Protein AF-0000000070174891 (afdb_homodimer)

Sequence (802 aa):
MREEPRQVTVWRTSGLIGGFAANRKRRLVALDVTLFFASFRAPPQPVEPSEASGEGGGVLLEVAERRRASSMAAALILRASVSLMHRHGKVCADWLARVSYRAMASKTPVGFIGLGNMGNPMAKNLVKHGYPIIACDIFPEACKEFQELGTQVTDSPADVADKADRIITMLPSNPNAIEVYIGTNGILKKVKKGSLLIDSSTIDPEVSKELAKEAE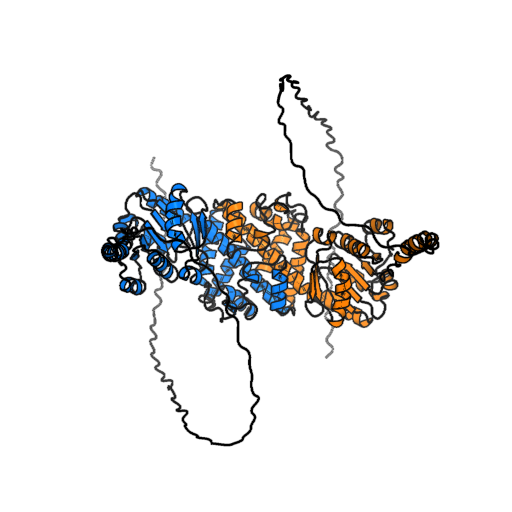KMGAVFMDAPVSGGVGAARAGNLTFMVGGVEQEFDAAKELLTCMGSNVVYCGEVGTGQAAKICNNMLLGISMIGTAETMNLGIRLGLDPKLLAKVLNMSSGRCWSSDTYNPVPGVMEGVPSNNNYQGGFGTTLMAKDLGLAQISATNTKSPVPLGSLAHQIYRIMCAKGYAQKDFSSVLQFLREEMREEPRQVTVWRTSGLIGGFAANRKRRLVALDVTLFFASFRAPPQPVEPSEASGEGGGVLLEVAERRRASSMAAALILRASVSLMHRHGKVCADWLARVSYRAMASKTPVGFIGLGNMGNPMAKNLVKHGYPIIACDIFPEACKEFQELGTQVTDSPADVADKADRIITMLPSNPNAIEVYIGTNGILKKVKKGSLLIDSSTIDPEVSKELAKEAEKMGAVFMDAPVSGGVGAARAGNLTFMVGGVEQEFDAAKELLTCMGSNVVYCGEVGTGQAAKICNNMLLGISMIGTAETMNLGIRLGLDPKLLAKVLNMSSGRCWSSDTYNPVPGVMEGVPSNNNYQGGFGTTLMAKDLGLAQISATNTKSPVPLGSLAHQIYRIMCAKGYAQKDFSSVLQFLREE

Foldseek 3Di:
DPPDDPPPPPPPPPPCPPPPDDPCPDDDPPDDPDPDDDDPDDDDDDDDDDYDDDDDDDDDDDDDDDDDDDDDDDDDDDDDDDPPPPPPPPVVVVVVVVCVVPVPVQPAAEEEEDQPLQRVLLVVLLVVVRHQYEYEYPDVVSCVVVVVVVHHYDHALCVSQQRHQHYEYEDAELVGVCCQDPNPRHNLVRHAAAGEYEYQYQYALVSQVVSQVSQVVRNYGYKYWHWDDPSVLQNVLAIATEIADDPVCQVVVCVSSSSRHVHYDYQYHRSRRSVVVLVVLLVVLLLLLVLLVVLVVCVVVPDDSLVVLVVCCVDPSRDCCSPPAPLDAPNDPPHCNVVVQADDAFLQSSLNSLVSVVVVCVVVVNDDVSSVVSSVLSVVCCVVPRGRGHSSCSSVVVVVD/DCPPDPPPPPPPPPPPPDDPDPPCPDDDDPDPPPPPPPPPPDDDDDDDDDDPDDDDDDDDDDDDDDDDDDDDDDDDDDDDDDPPDPPPPPVVVVVVVVVVVPVPVQPAAEEEEDQPLQRVLLVVLLVVVRHQYEYEYPDVVSCVVVVVVVHHYDHALCVSQQRHQHYEYEDAELVVVCCQDPNPRHNLVRHAAAGEYEYQYQYALVSQVVSQVSQVVRNYGYKYWHWDDPSVLQNVLAIATEIADDPVCQVVVCVSSSSRHVHYDYQYHRSRRNVVVLVVLLVVLLLLLVLLVVLVVCVVVPDDSLVVLVVCCVDPNRDCCSPPAPLDAPNDPPHCNVVVQADDAFLQSSLNSLVSVVVVCVVVVNDDVSSVVSSVLSVVCCVVPRGRGHSSCSSVVVVVD

Radius of gyration: 40.42 Å; Cα contacts (8 Å, |Δi|>4): 1380; chains: 2; bounding box: 118×117×138 Å

Secondary structure (DSSP, 8-state):
-------------------------------------------------------------------------------SGGGGGGTTHHHHHHHHHHHSS--------EEEE--STTHHHHHHHHHHTT--EEEE-SSHHHHHHHHHTT-EE-SSHHHHHHH-SEEEE--SSHHHHHHHHHSTT-GGGTPPTT-EEEE-S---HHHHHHHHHHHHHTT-EEEE--EESHHHHHHHT-EEEEEES-GGGHHHHHHHHTTTEEEEEEEESTTHHHHHHHHHHHHHHHHHHHHHHHHHHHHHTT--HHHHHHHHHTSTT-BHHHHTS-SSTTTSTTSGGGTTT-SSSBHHHHHHHHHHHHHHHHHTT---HHHHHHHHHHHHHIIIIITTSBGGGHHHHHHH-/-------------------------------------------------------------------------------SGGGGGGGGHHHHHHHHHHHSS-----PPPEEEE--STTHHHHHHHHHHTT--EEEE-SSHHHHHHHHHTT-EE-SSHHHHHHH-SEEEE--SSHHHHHHHHHSTT-GGGTPPTT-EEEE-S---HHHHHHHHHHHHHTT-EEEE--EESHHHHHHHT-EEEEEES-GGGHHHHHHHHTTTEEEEEEEESTTHHHHHHHHHHHHHHHHHHHHHHHHHHHHHTT--HHHHHHHHHTSTT-BHHHHTS-SSTTTSTTSGGGTTT-SSSBHHHHHHHHHHHHHHHHHTT---HHHHHHHHHHHHHIIIIITTSBGGGHHHHHHH-

Structure (mmCIF, N/CA/C/O backbone):
data_AF-0000000070174891-model_v1
#
loop_
_entity.id
_entity.type
_entity.pdbx_description
1 polymer '3-hydroxyisobutyrate dehydrogenase'
#
loop_
_atom_site.group_PDB
_atom_site.id
_atom_site.type_symbol
_atom_site.label_atom_id
_atom_site.label_alt_id
_atom_site.label_comp_id
_atom_site.label_asym_id
_atom_site.label_entity_id
_atom_site.label_seq_id
_atom_site.pdbx_PDB_ins_code
_atom_site.Cartn_x
_atom_site.Cartn_y
_atom_site.Cartn_z
_atom_site.occupancy
_atom_site.B_iso_or_equiv
_atom_site.auth_seq_id
_atom_site.auth_comp_id
_atom_site.auth_asym_id
_atom_site.auth_atom_id
_atom_site.pdbx_PDB_model_num
ATOM 1 N N . MET A 1 1 ? -41.719 -23.734 -53.75 1 19.52 1 MET A N 1
ATOM 2 C CA . MET A 1 1 ? -40.781 -23.312 -54.781 1 19.52 1 MET A CA 1
ATOM 3 C C . MET A 1 1 ? -39.5 -22.75 -54.156 1 19.52 1 MET A C 1
ATOM 5 O O . MET A 1 1 ? -39.469 -22.359 -53 1 19.52 1 MET A O 1
ATOM 9 N N . ARG A 1 2 ? -38.5 -22.406 -55.156 1 18.52 2 ARG A N 1
ATOM 10 C CA . ARG A 1 2 ? -37.094 -22.578 -55.438 1 18.52 2 ARG A CA 1
ATOM 11 C C . ARG A 1 2 ? -36.281 -21.438 -54.812 1 18.52 2 ARG A C 1
ATOM 13 O O . ARG A 1 2 ? -36.062 -20.406 -55.469 1 18.52 2 ARG A O 1
ATOM 20 N N . GLU A 1 3 ? -36.75 -20.828 -53.75 1 22.19 3 GLU A N 1
ATOM 21 C CA . GLU A 1 3 ? -36.219 -19.484 -53.531 1 22.19 3 GLU A CA 1
ATOM 22 C C . GLU A 1 3 ? -34.688 -19.5 -53.469 1 22.19 3 GLU A C 1
ATOM 24 O O . GLU A 1 3 ? -34.094 -20.281 -52.719 1 22.19 3 GLU A O 1
ATOM 29 N N . GLU A 1 4 ? -34.125 -19.188 -54.594 1 22.73 4 GLU A N 1
ATOM 30 C CA . GLU A 1 4 ? -32.719 -19.266 -55 1 22.73 4 GLU A CA 1
ATOM 31 C C . GLU A 1 4 ? -31.812 -18.531 -54 1 22.73 4 GLU A C 1
ATOM 33 O O . GLU A 1 4 ? -32.188 -17.484 -53.469 1 22.73 4 GLU A O 1
ATOM 38 N N . PRO A 1 5 ? -30.875 -19.234 -53.375 1 22.55 5 PRO A N 1
ATOM 39 C CA . PRO A 1 5 ? -29.906 -19 -52.281 1 22.55 5 PRO A CA 1
ATOM 40 C C . PRO A 1 5 ? -28.906 -17.891 -52.625 1 22.55 5 PRO A C 1
ATOM 42 O O . PRO A 1 5 ? -28.25 -17.938 -53.656 1 22.55 5 PRO A O 1
ATOM 45 N N . ARG A 1 6 ? -29.469 -16.594 -52.438 1 23.5 6 ARG A N 1
ATOM 46 C CA . ARG A 1 6 ? -28.719 -15.414 -52.844 1 23.5 6 ARG A CA 1
ATOM 47 C C . ARG A 1 6 ? -27.234 -15.578 -52.531 1 23.5 6 ARG A C 1
ATOM 49 O O . ARG A 1 6 ? -26.875 -15.977 -51.438 1 23.5 6 ARG A O 1
ATOM 56 N N . GLN A 1 7 ? -26.422 -15.812 -53.562 1 19.44 7 GLN A N 1
ATOM 57 C CA . GLN A 1 7 ? -25.016 -16.125 -53.812 1 19.44 7 GLN A CA 1
ATOM 58 C C . GLN A 1 7 ? -24.094 -15.086 -53.188 1 19.44 7 GLN A C 1
ATOM 60 O O . GLN A 1 7 ? -24.188 -13.898 -53.531 1 19.44 7 GLN A O 1
ATOM 65 N N . VAL A 1 8 ? -23.891 -15.117 -51.812 1 22.66 8 VAL A N 1
ATOM 66 C CA . VAL A 1 8 ? -23.078 -14.258 -50.969 1 22.66 8 VAL A CA 1
ATOM 67 C C . VAL A 1 8 ? -21.672 -14.125 -51.562 1 22.66 8 VAL A C 1
ATOM 69 O O . VAL A 1 8 ? -20.969 -15.117 -51.719 1 22.66 8 VAL A O 1
ATOM 72 N N . THR A 1 9 ? -21.609 -13.289 -52.656 1 20.02 9 THR A N 1
ATOM 73 C CA . THR A 1 9 ? -20.406 -13.078 -53.438 1 20.02 9 THR A CA 1
ATOM 74 C C . THR A 1 9 ? -19.219 -12.703 -52.531 1 20.02 9 THR A C 1
ATOM 76 O O . THR A 1 9 ? -19.312 -11.75 -51.75 1 20.02 9 THR A O 1
ATOM 79 N N . VAL A 1 10 ? -18.375 -13.695 -52.156 1 21.5 10 VAL A N 1
ATOM 80 C CA . VAL A 1 10 ? -17.156 -13.867 -51.375 1 21.5 10 VAL A CA 1
ATOM 81 C C . VAL A 1 10 ? -16.062 -12.953 -51.906 1 21.5 10 VAL A C 1
ATOM 83 O O . VAL A 1 10 ? -15.586 -13.141 -53.031 1 21.5 10 VAL A O 1
ATOM 86 N N . TRP A 1 11 ? -16.391 -11.562 -51.938 1 19.64 11 TRP A N 1
ATOM 87 C CA . TRP A 1 11 ? -15.414 -10.719 -52.594 1 19.64 11 TRP A CA 1
ATOM 88 C C . TRP A 1 11 ? -14.016 -10.969 -52.031 1 19.64 11 TRP A C 1
ATOM 90 O O . TRP A 1 11 ? -13.805 -10.914 -50.812 1 19.64 11 TRP A O 1
ATOM 100 N N . ARG A 1 12 ? -13.172 -11.781 -52.719 1 20.33 12 ARG A N 1
ATOM 101 C CA . ARG A 1 12 ? -11.82 -12.312 -52.594 1 20.33 12 ARG A CA 1
ATOM 102 C C . ARG A 1 12 ? -10.789 -11.195 -52.594 1 20.33 12 ARG A C 1
ATOM 104 O O . ARG A 1 12 ? -10.344 -10.742 -53.625 1 20.33 12 ARG A O 1
ATOM 111 N N . THR A 1 13 ? -11.141 -9.969 -52.031 1 19.38 13 THR A N 1
ATOM 112 C CA . THR A 1 13 ? -10.172 -8.953 -52.438 1 19.38 13 THR A CA 1
ATOM 113 C C . THR A 1 13 ? -8.75 -9.398 -52.062 1 19.38 13 THR A C 1
ATOM 115 O O . THR A 1 13 ? -8.531 -9.984 -51 1 19.38 13 THR A O 1
ATOM 118 N N . SER A 1 14 ? -7.879 -9.617 -53.062 1 19.92 14 SER A N 1
ATOM 119 C CA . SER A 1 14 ? -6.523 -10.023 -53.406 1 19.92 14 SER A CA 1
ATOM 120 C C . SER A 1 14 ? -5.488 -9.125 -52.719 1 19.92 14 SER A C 1
ATOM 122 O O . SER A 1 14 ? -5.234 -8.016 -53.188 1 19.92 14 SER A O 1
ATOM 124 N N . GLY A 1 15 ? -5.75 -8.672 -51.469 1 20.41 15 GLY A N 1
ATOM 125 C CA . GLY A 1 15 ? -4.812 -7.684 -50.969 1 20.41 15 GLY A CA 1
ATOM 126 C C . GLY A 1 15 ? -3.363 -8.094 -51.125 1 20.41 15 GLY A C 1
ATOM 127 O O . GLY A 1 15 ? -3.006 -9.25 -50.875 1 20.41 15 GLY A O 1
ATOM 128 N N . LEU A 1 16 ? -2.648 -7.465 -52.094 1 19.56 16 LEU A N 1
ATOM 129 C CA . LEU A 1 16 ? -1.3 -7.535 -52.656 1 19.56 16 LEU A CA 1
ATOM 130 C C . LEU A 1 16 ? -0.253 -7.445 -51.531 1 19.56 16 LEU A C 1
ATOM 132 O O . LEU A 1 16 ? -0.25 -6.492 -50.75 1 19.56 16 LEU A O 1
ATOM 136 N N . ILE A 1 17 ? 0.204 -8.602 -50.969 1 20.69 17 ILE A N 1
ATOM 137 C CA . ILE A 1 17 ? 1.231 -8.969 -50 1 20.69 17 ILE A CA 1
ATOM 138 C C . ILE A 1 17 ? 2.58 -8.398 -50.438 1 20.69 17 ILE A C 1
ATOM 140 O O . ILE A 1 17 ? 3.182 -8.891 -51.406 1 20.69 17 ILE A O 1
ATOM 144 N N . GLY A 1 18 ? 2.586 -7.008 -50.781 1 18.98 18 GLY A N 1
ATOM 145 C CA . GLY A 1 18 ? 3.881 -6.605 -51.312 1 18.98 18 GLY A CA 1
ATOM 146 C C . GLY A 1 18 ? 5.043 -7.051 -50.438 1 18.98 18 GLY A C 1
ATOM 147 O O . GLY A 1 18 ? 4.957 -7.008 -49.188 1 18.98 18 GLY A O 1
ATOM 148 N N . GLY A 1 19 ? 5.879 -7.969 -50.875 1 18.75 19 GLY A N 1
ATOM 149 C CA . GLY A 1 19 ? 7.047 -8.766 -50.531 1 18.75 19 GLY A CA 1
ATOM 150 C C . GLY A 1 19 ? 8.273 -7.934 -50.219 1 18.75 19 GLY A C 1
ATOM 151 O O . GLY A 1 19 ? 9.398 -8.344 -50.531 1 18.75 19 GLY A O 1
ATOM 152 N N . PHE A 1 20 ? 8.109 -6.637 -49.75 1 19.92 20 PHE A N 1
ATOM 153 C CA . PHE A 1 20 ? 9.367 -5.918 -49.938 1 19.92 20 PHE A CA 1
ATOM 154 C C . PHE A 1 20 ? 10.508 -6.652 -49.219 1 19.92 20 PHE A C 1
ATOM 156 O O . PHE A 1 20 ? 10.305 -7.27 -48.188 1 19.92 20 PHE A O 1
ATOM 163 N N . ALA A 1 21 ? 11.664 -6.812 -49.969 1 18.39 21 ALA A N 1
ATOM 164 C CA . ALA A 1 21 ? 12.984 -7.414 -50.094 1 18.39 21 ALA A CA 1
ATOM 165 C C . ALA A 1 21 ? 13.891 -7.035 -48.938 1 18.39 21 ALA A C 1
ATOM 167 O O . ALA A 1 21 ? 13.836 -5.906 -48.438 1 18.39 21 ALA A O 1
ATOM 168 N N . ALA A 1 22 ? 14.516 -8.055 -48.25 1 19 22 ALA A N 1
ATOM 169 C CA . ALA A 1 22 ? 15.359 -8.469 -47.156 1 19 22 ALA A CA 1
ATOM 170 C C . ALA A 1 22 ? 16.75 -7.828 -47.25 1 19 22 ALA A C 1
ATOM 172 O O . ALA A 1 22 ? 17.75 -8.531 -47.344 1 19 22 ALA A O 1
ATOM 173 N N . ASN A 1 23 ? 16.938 -6.574 -47.812 1 17.11 23 ASN A N 1
ATOM 174 C CA . ASN A 1 23 ? 18.359 -6.367 -48.094 1 17.11 23 ASN A CA 1
ATOM 175 C C . ASN A 1 23 ? 19.203 -6.551 -46.844 1 17.11 23 ASN A C 1
ATOM 177 O O . ASN A 1 23 ? 18.891 -6.008 -45.781 1 17.11 23 ASN A O 1
ATOM 181 N N . ARG A 1 24 ? 20.156 -7.559 -46.75 1 16.92 24 ARG A N 1
ATOM 182 C CA . ARG A 1 24 ? 21.141 -8.258 -45.938 1 16.92 24 ARG A CA 1
ATOM 183 C C . ARG A 1 24 ? 22.297 -7.344 -45.594 1 16.92 24 ARG A C 1
ATOM 185 O O . ARG A 1 24 ? 23.375 -7.43 -46.188 1 16.92 24 ARG A O 1
ATOM 192 N N . LYS A 1 25 ? 22.281 -5.992 -45.5 1 17.92 25 LYS A N 1
ATOM 193 C CA . LYS A 1 25 ? 23.641 -5.469 -45.469 1 17.92 25 LYS A CA 1
ATOM 194 C C . LYS A 1 25 ? 24.422 -6.047 -44.281 1 17.92 25 LYS A C 1
ATOM 196 O O . LYS A 1 25 ? 24.031 -5.879 -43.125 1 17.92 25 LYS A O 1
ATOM 201 N N . ARG A 1 26 ? 25.406 -7.062 -44.438 1 16.52 26 ARG A N 1
ATOM 202 C CA . ARG A 1 26 ? 26.344 -7.906 -43.688 1 16.52 26 ARG A CA 1
ATOM 203 C C . ARG A 1 26 ? 27.359 -7.062 -42.938 1 16.52 26 ARG A C 1
ATOM 205 O O . ARG A 1 26 ? 28.016 -7.551 -42 1 16.52 26 ARG A O 1
ATOM 212 N N . ARG A 1 27 ? 27.719 -5.781 -43.188 1 17.2 27 ARG A N 1
ATOM 213 C CA . ARG A 1 27 ? 29.172 -5.621 -43.156 1 17.2 27 ARG A CA 1
ATOM 214 C C . ARG A 1 27 ? 29.688 -5.816 -41.719 1 17.2 27 ARG A C 1
ATOM 216 O O . ARG A 1 27 ? 29.031 -5.441 -40.75 1 17.2 27 ARG A O 1
ATOM 223 N N . LEU A 1 28 ? 30.906 -6.551 -41.531 1 17.8 28 LEU A N 1
ATOM 224 C CA . LEU A 1 28 ? 31.828 -7.25 -40.625 1 17.8 28 LEU A CA 1
ATOM 225 C C . LEU A 1 28 ? 32.594 -6.262 -39.781 1 17.8 28 LEU A C 1
ATOM 227 O O . LEU A 1 28 ? 33.281 -6.66 -38.812 1 17.8 28 LEU A O 1
ATOM 231 N N . VAL A 1 29 ? 32.406 -4.965 -39.625 1 17.06 29 VAL A N 1
ATOM 232 C CA . VAL A 1 29 ? 33.656 -4.281 -39.344 1 17.06 29 VAL A CA 1
ATOM 233 C C . VAL A 1 29 ? 34.219 -4.766 -38 1 17.06 29 VAL A C 1
ATOM 235 O O . VAL A 1 29 ? 33.469 -4.891 -37.031 1 17.06 29 VAL A O 1
ATOM 238 N N . ALA A 1 30 ? 35.531 -5.281 -37.938 1 18.05 30 ALA A N 1
ATOM 239 C CA . ALA A 1 30 ? 36.531 -5.969 -37.125 1 18.05 30 ALA A CA 1
ATOM 240 C C . ALA A 1 30 ? 36.969 -5.098 -35.969 1 18.05 30 ALA A C 1
ATOM 242 O O . ALA A 1 30 ? 37.438 -5.613 -34.938 1 18.05 30 ALA A O 1
ATOM 243 N N . LEU A 1 31 ? 36.656 -3.805 -35.781 1 17.5 31 LEU A N 1
ATOM 244 C CA . LEU A 1 31 ? 37.812 -3.072 -35.312 1 17.5 31 LEU A CA 1
ATOM 245 C C . LEU A 1 31 ? 38.281 -3.604 -33.969 1 17.5 31 LEU A C 1
ATOM 247 O O . LEU A 1 31 ? 37.469 -3.965 -33.094 1 17.5 31 LEU A O 1
ATOM 251 N N . ASP A 1 32 ? 39.688 -3.732 -33.719 1 17.67 32 ASP A N 1
ATOM 252 C CA . ASP A 1 32 ? 40.812 -4.289 -33 1 17.67 32 ASP A CA 1
ATOM 253 C C . ASP A 1 32 ? 40.938 -3.646 -31.609 1 17.67 32 ASP A C 1
ATOM 255 O O . ASP A 1 32 ? 41.812 -3.998 -30.828 1 17.67 32 ASP A O 1
ATOM 259 N N . VAL A 1 33 ? 39.938 -3.074 -30.969 1 17.53 33 VAL A N 1
ATOM 260 C CA . VAL A 1 33 ? 40.5 -2.174 -29.953 1 17.53 33 VAL A CA 1
ATOM 261 C C . VAL A 1 33 ? 41.344 -2.963 -28.969 1 17.53 33 VAL A C 1
ATOM 263 O O . VAL A 1 33 ? 40.906 -3.98 -28.422 1 17.53 33 VAL A O 1
ATOM 266 N N . THR A 1 34 ? 42.75 -2.641 -28.969 1 17.31 34 THR A N 1
ATOM 267 C CA . THR A 1 34 ? 44 -3.012 -28.344 1 17.31 34 THR A CA 1
ATOM 268 C C . THR A 1 34 ? 43.875 -3.002 -26.812 1 17.31 34 THR A C 1
ATOM 270 O O . THR A 1 34 ? 43.312 -2.074 -26.234 1 17.31 34 THR A O 1
ATOM 273 N N . LEU A 1 35 ? 44.156 -4.164 -26.125 1 18.22 35 LEU A N 1
ATOM 274 C CA . LEU A 1 35 ? 44.219 -4.75 -24.797 1 18.22 35 LEU A CA 1
ATOM 275 C C . LEU A 1 35 ? 45.281 -4.078 -23.953 1 18.22 35 LEU A C 1
ATOM 277 O O . LEU A 1 35 ? 45.5 -4.438 -22.781 1 18.22 35 LEU A O 1
ATOM 281 N N . PHE A 1 36 ? 45.625 -2.674 -24.047 1 16.73 36 PHE A N 1
ATOM 282 C CA . PHE A 1 36 ? 46.969 -2.41 -23.516 1 16.73 36 PHE A CA 1
ATOM 283 C C . PHE A 1 36 ? 47.062 -2.941 -22.094 1 16.73 36 PHE A C 1
ATOM 285 O O . PHE A 1 36 ? 46.125 -2.906 -21.328 1 16.73 36 PHE A O 1
ATOM 292 N N . PHE A 1 37 ? 48.312 -3.645 -21.734 1 16.77 37 PHE A N 1
ATOM 293 C CA . PHE A 1 37 ? 49.031 -4.543 -20.828 1 16.77 37 PHE A CA 1
ATOM 294 C C . PHE A 1 37 ? 49.406 -3.822 -19.547 1 16.77 37 PHE A C 1
ATOM 296 O O . PHE A 1 37 ? 49.656 -4.457 -18.516 1 16.77 37 PHE A O 1
ATOM 303 N N . ALA A 1 38 ? 49.406 -2.391 -19.297 1 16.81 38 ALA A N 1
ATOM 304 C CA . ALA A 1 38 ? 50.656 -1.989 -18.656 1 16.81 38 ALA A CA 1
ATOM 305 C C . ALA A 1 38 ? 50.812 -2.689 -17.297 1 16.81 38 ALA A C 1
ATOM 307 O O . ALA A 1 38 ? 49.844 -2.959 -16.609 1 16.81 38 ALA A O 1
ATOM 308 N N . SER A 1 39 ? 52.188 -3.057 -16.906 1 16.52 39 SER A N 1
ATOM 309 C CA . SER A 1 39 ? 53.156 -3.838 -16.125 1 16.52 39 SER A CA 1
ATOM 310 C C . SER A 1 39 ? 53.25 -3.289 -14.703 1 16.52 39 SER A C 1
ATOM 312 O O . SER A 1 39 ? 54.062 -3.771 -13.906 1 16.52 39 SER A O 1
ATOM 314 N N . PHE A 1 40 ? 52.375 -2.502 -14.102 1 16.53 40 PHE A N 1
ATOM 315 C CA . PHE A 1 40 ? 53 -1.761 -13.023 1 16.53 40 PHE A CA 1
ATOM 316 C C . PHE A 1 40 ? 53.656 -2.709 -12.031 1 16.53 40 PHE A C 1
ATOM 318 O O . PHE A 1 40 ? 53.031 -3.625 -11.516 1 16.53 40 PHE A O 1
ATOM 325 N N . ARG A 1 41 ? 55.062 -2.625 -11.969 1 15.45 41 ARG A N 1
ATOM 326 C CA . ARG A 1 41 ? 56.219 -3.33 -11.422 1 15.45 41 ARG A CA 1
ATOM 327 C C . ARG A 1 41 ? 56.125 -3.451 -9.906 1 15.45 41 ARG A C 1
ATOM 329 O O . ARG A 1 41 ? 56.188 -4.555 -9.359 1 15.45 41 ARG A O 1
ATOM 336 N N . ALA A 1 42 ? 57.062 -2.615 -9.125 1 15.49 42 ALA A N 1
ATOM 337 C CA . ALA A 1 42 ? 58.312 -3.023 -8.469 1 15.49 42 ALA A CA 1
ATOM 338 C C . ALA A 1 42 ? 58.062 -3.408 -7.016 1 15.49 42 ALA A C 1
ATOM 340 O O . ALA A 1 42 ? 57.062 -3.023 -6.426 1 15.49 42 ALA A O 1
ATOM 341 N N . PRO A 1 43 ? 59.312 -3.686 -6.281 1 16.31 43 PRO A N 1
ATOM 342 C CA . PRO A 1 43 ? 59.875 -4.699 -5.387 1 16.31 43 PRO A CA 1
ATOM 343 C C . PRO A 1 43 ? 59.719 -4.348 -3.912 1 16.31 43 PRO A C 1
ATOM 345 O O . PRO A 1 43 ? 59.188 -5.145 -3.139 1 16.31 43 PRO A O 1
ATOM 348 N N . PRO A 1 44 ? 60.719 -3.459 -3.359 1 15.07 44 PRO A N 1
ATOM 349 C CA . PRO A 1 44 ? 61.75 -4.035 -2.484 1 15.07 44 PRO A CA 1
ATOM 350 C C . PRO A 1 44 ? 61.344 -3.99 -1.009 1 15.07 44 PRO A C 1
ATOM 352 O O . PRO A 1 44 ? 61.406 -5.012 -0.322 1 15.07 44 PRO A O 1
ATOM 355 N N . GLN A 1 45 ? 61.594 -2.773 -0.288 1 14.98 45 GLN A N 1
ATOM 356 C CA . GLN A 1 45 ? 62.75 -2.67 0.593 1 14.98 45 GLN A CA 1
ATOM 357 C C . GLN A 1 45 ? 62.406 -3.133 2.006 1 14.98 45 GLN A C 1
ATOM 359 O O . GLN A 1 45 ? 61.25 -3.148 2.395 1 14.98 45 GLN A O 1
ATOM 364 N N . PRO A 1 46 ? 63.531 -3.213 2.98 1 15.2 46 PRO A N 1
ATOM 365 C CA . PRO A 1 46 ? 64.188 -3.992 4.043 1 15.2 46 PRO A CA 1
ATOM 366 C C . PRO A 1 46 ? 63.75 -3.541 5.438 1 15.2 46 PRO A C 1
ATOM 368 O O . PRO A 1 46 ? 63.781 -4.34 6.379 1 15.2 46 PRO A O 1
ATOM 371 N N . VAL A 1 47 ? 63.312 -2.27 5.609 1 15.29 47 VAL A N 1
ATOM 372 C CA . VAL A 1 47 ? 64.125 -1.579 6.633 1 15.29 47 VAL A CA 1
ATOM 373 C C . VAL A 1 47 ? 64.062 -2.355 7.945 1 15.29 47 VAL A C 1
ATOM 375 O O . VAL A 1 47 ? 63.094 -3.133 8.164 1 15.29 47 VAL A O 1
ATOM 378 N N . GLU A 1 48 ? 64.812 -1.835 8.969 1 15.23 48 GLU A N 1
ATOM 379 C CA . GLU A 1 48 ? 65.812 -2.006 9.984 1 15.23 48 GLU A CA 1
ATOM 380 C C . GLU A 1 48 ? 65.25 -2.408 11.328 1 15.23 48 GLU A C 1
ATOM 382 O O . GLU A 1 48 ? 64.062 -2.182 11.57 1 15.23 48 GLU A O 1
ATOM 387 N N . PRO A 1 49 ? 66.188 -2.48 12.375 1 15.34 49 PRO A N 1
ATOM 388 C CA . PRO A 1 49 ? 66.688 -3.334 13.469 1 15.34 49 PRO A CA 1
ATOM 389 C C . PRO A 1 49 ? 65.938 -3.064 14.789 1 15.34 49 PRO A C 1
ATOM 391 O O . PRO A 1 49 ? 65.688 -4 15.531 1 15.34 49 PRO A O 1
ATOM 394 N N . SER A 1 50 ? 65.812 -1.73 15.172 1 14.23 50 SER A N 1
ATOM 395 C CA . SER A 1 50 ? 66.625 -1.452 16.359 1 14.23 50 SER A CA 1
ATOM 396 C C . SER A 1 50 ? 66 -2.098 17.609 1 14.23 50 SER A C 1
ATOM 398 O O . SER A 1 50 ? 64.812 -2.469 17.609 1 14.23 50 SER A O 1
ATOM 400 N N . GLU A 1 51 ? 66.312 -1.479 18.797 1 14.52 51 GLU A N 1
ATOM 401 C CA . GLU A 1 51 ? 67.125 -1.709 20.016 1 14.52 51 GLU A CA 1
ATOM 402 C C . GLU A 1 51 ? 66.25 -2.236 21.141 1 14.52 51 GLU A C 1
ATOM 404 O O . GLU A 1 51 ? 65 -2.219 21.047 1 14.52 51 GLU A O 1
ATOM 409 N N . ALA A 1 52 ? 66.5 -1.651 22.469 1 14.66 52 ALA A N 1
ATOM 410 C CA . ALA A 1 52 ? 67.188 -2.078 23.672 1 14.66 52 ALA A CA 1
ATOM 411 C C . ALA A 1 52 ? 66.25 -2.531 24.75 1 14.66 52 ALA A C 1
ATOM 413 O O . ALA A 1 52 ? 66.375 -3.631 25.297 1 14.66 52 ALA A O 1
ATOM 414 N N . SER A 1 53 ? 65.812 -1.578 25.609 1 14.51 53 SER A N 1
ATOM 415 C CA . SER A 1 53 ? 66.312 -1.66 26.969 1 14.51 53 SER A CA 1
ATOM 416 C C . SER A 1 53 ? 65.438 -2.537 27.844 1 14.51 53 SER A C 1
ATOM 418 O O . SER A 1 53 ? 64.25 -2.826 27.484 1 14.51 53 SER A O 1
ATOM 420 N N . GLY A 1 54 ? 65.562 -2.447 29.219 1 13.75 54 GLY A N 1
ATOM 421 C CA . GLY A 1 54 ? 66.062 -3.139 30.406 1 13.75 54 GLY A CA 1
ATOM 422 C C . GLY A 1 54 ? 64.938 -3.74 31.234 1 13.75 54 GLY A C 1
ATOM 423 O O . GLY A 1 54 ? 64.875 -4.953 31.453 1 13.75 54 GLY A O 1
ATOM 424 N N . GLU A 1 55 ? 64.438 -3 32.25 1 14.7 55 GLU A N 1
ATOM 425 C CA . GLU A 1 55 ? 64.75 -3.426 33.625 1 14.7 55 GLU A CA 1
ATOM 426 C C . GLU A 1 55 ? 63.719 -4.395 34.156 1 14.7 55 GLU A C 1
ATOM 428 O O . GLU A 1 55 ? 62.656 -4.535 33.594 1 14.7 55 GLU A O 1
ATOM 433 N N . GLY A 1 56 ? 63.531 -4.352 35.5 1 13.67 56 GLY A N 1
ATOM 434 C CA . GLY A 1 56 ? 63.875 -5.141 36.656 1 13.67 56 GLY A CA 1
ATOM 435 C C . GLY A 1 56 ? 62.719 -6.016 37.125 1 13.67 56 GLY A C 1
ATOM 436 O O . GLY A 1 56 ? 62.469 -7.078 36.562 1 13.67 56 GLY A O 1
ATOM 437 N N . GLY A 1 57 ? 62.094 -5.625 38.281 1 14.38 57 GLY A N 1
ATOM 438 C CA . GLY A 1 57 ? 62.25 -6.305 39.562 1 14.38 57 GLY A CA 1
ATOM 439 C C . GLY A 1 57 ? 61.188 -7.344 39.812 1 14.38 57 GLY A C 1
ATOM 440 O O . GLY A 1 57 ? 60.188 -7.41 39.094 1 14.38 57 GLY A O 1
ATOM 441 N N . GLY A 1 58 ? 61.219 -7.988 41.031 1 13.69 58 GLY A N 1
ATOM 442 C CA . GLY A 1 58 ? 61.312 -9.203 41.844 1 13.69 58 GLY A CA 1
ATOM 443 C C . GLY A 1 58 ? 59.969 -9.68 42.344 1 13.69 58 GLY A C 1
ATOM 444 O O . GLY A 1 58 ? 59.844 -10.805 42.844 1 13.69 58 GLY A O 1
ATOM 445 N N . VAL A 1 59 ? 58.906 -8.812 42.406 1 14.96 59 VAL A N 1
ATOM 446 C CA . VAL A 1 59 ? 58.344 -9.008 43.75 1 14.96 59 VAL A CA 1
ATOM 447 C C . VAL A 1 59 ? 57.875 -10.453 43.906 1 14.96 59 VAL A C 1
ATOM 449 O O . VAL A 1 59 ? 57.281 -11.023 43 1 14.96 59 VAL A O 1
ATOM 452 N N . LEU A 1 60 ? 58.062 -11 45.125 1 13.86 60 LEU A N 1
ATOM 453 C CA . LEU A 1 60 ? 58.344 -12.109 46.031 1 13.86 60 LEU A CA 1
ATOM 454 C C . LEU A 1 60 ? 57.188 -13.094 46.062 1 13.86 60 LEU A C 1
ATOM 456 O O . LEU A 1 60 ? 56.062 -12.773 45.625 1 13.86 60 LEU A O 1
ATOM 460 N N . LEU A 1 61 ? 56.844 -13.492 47.344 1 13.6 61 LEU A N 1
ATOM 461 C CA . LEU A 1 61 ? 57.094 -14.703 48.125 1 13.6 61 LEU A CA 1
ATOM 462 C C . LEU A 1 61 ? 55.844 -15.578 48.156 1 13.6 61 LEU A C 1
ATOM 464 O O . LEU A 1 61 ? 55.906 -16.766 47.812 1 13.6 61 LEU A O 1
ATOM 468 N N . GLU A 1 62 ? 55.062 -15.531 49.312 1 13.46 62 GLU A N 1
ATOM 469 C CA . GLU A 1 62 ? 55.094 -16.578 50.312 1 13.46 62 GLU A CA 1
ATOM 470 C C . GLU A 1 62 ? 54 -17.609 50.062 1 13.46 62 GLU A C 1
ATOM 472 O O . GLU A 1 62 ? 53.062 -17.375 49.281 1 13.46 62 GLU A O 1
ATOM 477 N N . VAL A 1 63 ? 53.156 -17.969 51.156 1 13.32 63 VAL A N 1
ATOM 478 C CA . VAL A 1 63 ? 53.219 -19.109 52.062 1 13.32 63 VAL A CA 1
ATOM 479 C C . VAL A 1 63 ? 52.125 -20.125 51.656 1 13.32 63 VAL A C 1
ATOM 481 O O . VAL A 1 63 ? 52.438 -21.312 51.469 1 13.32 63 VAL A O 1
ATOM 484 N N . ALA A 1 64 ? 50.812 -20.219 52.469 1 14.7 64 ALA A N 1
ATOM 485 C CA . ALA A 1 64 ? 50.531 -21.188 53.5 1 14.7 64 ALA A CA 1
ATOM 486 C C . ALA A 1 64 ? 49.812 -22.406 52.969 1 14.7 64 ALA A C 1
ATOM 488 O O . ALA A 1 64 ? 49.156 -22.328 51.938 1 14.7 64 ALA A O 1
ATOM 489 N N . GLU A 1 65 ? 49.688 -23.547 53.75 1 13.84 65 GLU A N 1
ATOM 490 C CA . GLU A 1 65 ? 49.844 -24.953 54.094 1 13.84 65 GLU A CA 1
ATOM 491 C C . GLU A 1 65 ? 48.562 -25.734 53.812 1 13.84 65 GLU A C 1
ATOM 493 O O . GLU A 1 65 ? 48.594 -26.766 53.156 1 13.84 65 GLU A O 1
ATOM 498 N N . ARG A 1 66 ? 47.688 -25.891 55 1 14.09 66 ARG A N 1
ATOM 499 C CA . ARG A 1 66 ? 47.625 -27.125 55.781 1 14.09 66 ARG A CA 1
ATOM 500 C C . ARG A 1 66 ? 46.531 -28.047 55.219 1 14.09 66 ARG A C 1
ATOM 502 O O . ARG A 1 66 ? 46.812 -29.234 54.969 1 14.09 66 ARG A O 1
ATOM 509 N N . ARG A 1 67 ? 45.188 -27.984 55.812 1 14.63 67 ARG A N 1
ATOM 510 C CA . ARG A 1 67 ? 44.719 -29.016 56.75 1 14.63 67 ARG A CA 1
ATOM 511 C C . ARG A 1 67 ? 44.031 -30.141 56 1 14.63 67 ARG A C 1
ATOM 513 O O . ARG A 1 67 ? 43.5 -29.938 54.906 1 14.63 67 ARG A O 1
ATOM 520 N N . ARG A 1 68 ? 43.781 -31.438 56.719 1 14.41 68 ARG A N 1
ATOM 521 C CA . ARG A 1 68 ? 43.844 -32.875 56.938 1 14.41 68 ARG A CA 1
ATOM 522 C C . ARG A 1 68 ? 42.5 -33.531 56.625 1 14.41 68 ARG A C 1
ATOM 524 O O . ARG A 1 68 ? 42.406 -34.75 56.469 1 14.41 68 ARG A O 1
ATOM 531 N N . ALA A 1 69 ? 41.281 -32.875 56.719 1 15.38 69 ALA A N 1
ATOM 532 C CA . ALA A 1 69 ? 40.406 -33.688 57.594 1 15.38 69 ALA A CA 1
ATOM 533 C C . ALA A 1 69 ? 40.094 -35.031 56.938 1 15.38 69 ALA A C 1
ATOM 535 O O . ALA A 1 69 ? 40.094 -35.156 55.719 1 15.38 69 ALA A O 1
ATOM 536 N N . SER A 1 70 ? 39.562 -36.031 57.781 1 14.35 70 SER A N 1
ATOM 537 C CA . SER A 1 70 ? 39.5 -37.344 58.344 1 14.35 70 SER A CA 1
ATOM 538 C C . SER A 1 70 ? 38.656 -38.281 57.5 1 14.35 70 SER A C 1
ATOM 540 O O . SER A 1 70 ? 39.094 -39.375 57.125 1 14.35 70 SER A O 1
ATOM 542 N N . SER A 1 71 ? 37.344 -38.594 57.875 1 14.73 71 SER A N 1
ATOM 543 C CA . SER A 1 71 ? 37 -39.844 58.562 1 14.73 71 SER A CA 1
ATOM 544 C C . SER A 1 71 ? 36.625 -40.938 57.562 1 14.73 71 SER A C 1
ATOM 546 O O . SER A 1 71 ? 36.375 -40.625 56.375 1 14.73 71 SER A O 1
ATOM 548 N N . MET A 1 72 ? 35.562 -41.812 57.844 1 15.57 72 MET A N 1
ATOM 549 C CA . MET A 1 72 ? 35.469 -43.188 58.344 1 15.57 72 MET A CA 1
ATOM 550 C C . MET A 1 72 ? 35.094 -44.156 57.188 1 15.57 72 MET A C 1
ATOM 552 O O . MET A 1 72 ? 34.594 -43.719 56.156 1 15.57 72 MET A O 1
ATOM 556 N N . ALA A 1 73 ? 34.75 -45.5 57.562 1 15.5 73 ALA A N 1
ATOM 557 C CA . ALA A 1 73 ? 35.062 -46.938 57.438 1 15.5 73 ALA A CA 1
ATOM 558 C C . ALA A 1 73 ? 34.188 -47.594 56.406 1 15.5 73 ALA A C 1
ATOM 560 O O . ALA A 1 73 ? 34.656 -48.469 55.656 1 15.5 73 ALA A O 1
ATOM 561 N N . ALA A 1 74 ? 32.844 -47.5 56.438 1 15.02 74 ALA A N 1
ATOM 562 C CA . ALA A 1 74 ? 32.188 -48.781 56.625 1 15.02 74 ALA A CA 1
ATOM 563 C C . ALA A 1 74 ? 32.25 -49.625 55.375 1 15.02 74 ALA A C 1
ATOM 565 O O . ALA A 1 74 ? 32.469 -49.094 54.281 1 15.02 74 ALA A O 1
ATOM 566 N N . ALA A 1 75 ? 31 -50.25 54.781 1 17.58 75 ALA A N 1
ATOM 567 C CA . ALA A 1 75 ? 30.578 -51.625 54.844 1 17.58 75 ALA A CA 1
ATOM 568 C C . ALA A 1 75 ? 30.969 -52.375 53.594 1 17.58 75 ALA A C 1
ATOM 570 O O . ALA A 1 75 ? 30.938 -51.812 52.469 1 17.58 75 ALA A O 1
ATOM 571 N N . LEU A 1 76 ? 31.312 -53.719 53.656 1 16.91 76 LEU A N 1
ATOM 572 C CA . LEU A 1 76 ? 32.062 -54.875 53.25 1 16.91 76 LEU A CA 1
ATOM 573 C C . LEU A 1 76 ? 31.516 -55.406 51.906 1 16.91 76 LEU A C 1
ATOM 575 O O . LEU A 1 76 ? 32.281 -55.719 51 1 16.91 76 LEU A O 1
ATOM 579 N N . ILE A 1 77 ? 30.266 -56.094 51.844 1 16.88 77 ILE A N 1
ATOM 580 C CA . ILE A 1 77 ? 30.297 -57.5 51.469 1 16.88 77 ILE A CA 1
ATOM 581 C C . ILE A 1 77 ? 30.172 -57.625 49.938 1 16.88 77 ILE A C 1
ATOM 583 O O . ILE A 1 77 ? 30.812 -58.469 49.344 1 16.88 77 ILE A O 1
ATOM 587 N N . LEU A 1 78 ? 29.172 -57.031 49.219 1 19.98 78 LEU A N 1
ATOM 588 C CA . LEU A 1 78 ? 28.406 -57.938 48.375 1 19.98 78 LEU A CA 1
ATOM 589 C C . LEU A 1 78 ? 29.156 -58.219 47.062 1 19.98 78 LEU A C 1
ATOM 591 O O . LEU A 1 78 ? 29.562 -57.312 46.344 1 19.98 78 LEU A O 1
ATOM 595 N N . ARG A 1 79 ? 29.516 -59.625 46.781 1 19.56 79 ARG A N 1
ATOM 596 C CA . ARG A 1 79 ? 30.406 -60.562 46.094 1 19.56 79 ARG A CA 1
ATOM 597 C C . ARG A 1 79 ? 30.328 -60.375 44.594 1 19.56 79 ARG A C 1
ATOM 599 O O . ARG A 1 79 ? 29.812 -59.344 44.094 1 19.56 79 ARG A O 1
ATOM 606 N N . ALA A 1 80 ? 30.016 -61.5 43.844 1 20.33 80 ALA A N 1
ATOM 607 C CA . ALA A 1 80 ? 30.719 -62.281 42.844 1 20.33 80 ALA A CA 1
ATOM 608 C C . ALA A 1 80 ? 30.359 -61.844 41.406 1 20.33 80 ALA A C 1
ATOM 610 O O . ALA A 1 80 ? 31.234 -61.75 40.562 1 20.33 80 ALA A O 1
ATOM 611 N N . SER A 1 81 ? 29.125 -61.812 40.906 1 22.67 81 SER A N 1
ATOM 612 C CA . SER A 1 81 ? 28.75 -62.531 39.688 1 22.67 81 SER A CA 1
ATOM 613 C C . SER A 1 81 ? 28.953 -61.688 38.438 1 22.67 81 SER A C 1
ATOM 615 O O . SER A 1 81 ? 28.625 -62.094 37.344 1 22.67 81 SER A O 1
ATOM 617 N N . VAL A 1 82 ? 29.391 -60.469 38.5 1 23.22 82 VAL A N 1
ATOM 618 C CA . VAL A 1 82 ? 29 -59.688 37.344 1 23.22 82 VAL A CA 1
ATOM 619 C C . VAL A 1 82 ? 29.969 -59.938 36.188 1 23.22 82 VAL A C 1
ATOM 621 O O . VAL A 1 82 ? 29.953 -59.25 35.156 1 23.22 82 VAL A O 1
ATOM 624 N N . SER A 1 83 ? 30.812 -60.969 36.25 1 23.23 83 SER A N 1
ATOM 625 C CA . SER A 1 83 ? 31.938 -60.781 35.312 1 23.23 83 SER A CA 1
ATOM 626 C C . SER A 1 83 ? 31.484 -60.969 33.875 1 23.23 83 SER A C 1
ATOM 628 O O . SER A 1 83 ? 32.281 -60.812 32.938 1 23.23 83 SER A O 1
ATOM 630 N N . LEU A 1 84 ? 30.484 -61.812 33.625 1 26.75 84 LEU A N 1
ATOM 631 C CA . LEU A 1 84 ? 30.469 -62.438 32.344 1 26.75 84 LEU A CA 1
ATOM 632 C C . LEU A 1 84 ? 30.078 -61.469 31.234 1 26.75 84 LEU A C 1
ATOM 634 O O . LEU A 1 84 ? 30.188 -61.75 30.047 1 26.75 84 LEU A O 1
ATOM 638 N N . MET A 1 85 ? 29.516 -60.281 31.531 1 26.25 85 MET A N 1
ATOM 639 C CA . MET A 1 85 ? 28.734 -59.594 30.484 1 26.25 85 MET A CA 1
ATOM 640 C C . MET A 1 85 ? 29.672 -58.906 29.5 1 26.25 85 MET A C 1
ATOM 642 O O . MET A 1 85 ? 29.203 -58.125 28.656 1 26.25 85 MET A O 1
ATOM 646 N N . HIS A 1 86 ? 30.938 -59 29.531 1 27.75 86 HIS A N 1
ATOM 647 C CA . HIS A 1 86 ? 31.719 -58.031 28.797 1 27.75 86 HIS A CA 1
ATOM 648 C C . HIS A 1 86 ? 31.656 -58.281 27.297 1 27.75 86 HIS A C 1
ATOM 650 O O . HIS A 1 86 ? 31.969 -57.375 26.5 1 27.75 86 HIS A O 1
ATOM 656 N N . ARG A 1 87 ? 31.609 -59.531 26.922 1 29.8 87 ARG A N 1
ATOM 657 C CA . ARG A 1 87 ? 32.062 -59.75 25.547 1 29.8 87 ARG A CA 1
ATOM 658 C C . ARG A 1 87 ? 31.031 -59.219 24.547 1 29.8 87 ARG A C 1
ATOM 660 O O . ARG A 1 87 ? 31.328 -59.062 23.359 1 29.8 87 ARG A O 1
ATOM 667 N N . HIS A 1 88 ? 29.719 -59.281 24.953 1 32.12 88 HIS A N 1
ATOM 668 C CA . HIS A 1 88 ? 28.75 -59.188 23.859 1 32.12 88 HIS A CA 1
ATOM 669 C C . HIS A 1 88 ? 28.609 -57.781 23.344 1 32.12 88 HIS A C 1
ATOM 671 O O . HIS A 1 88 ? 27.75 -57.5 22.516 1 32.12 88 HIS A O 1
ATOM 677 N N . GLY A 1 89 ? 29.359 -56.812 23.938 1 31.47 89 GLY A N 1
ATOM 678 C CA . GLY A 1 89 ? 28.938 -55.469 23.594 1 31.47 89 GLY A CA 1
ATOM 679 C C . GLY A 1 89 ? 29.344 -55.031 22.188 1 31.47 89 GLY A C 1
ATOM 680 O O . GLY A 1 89 ? 28.953 -53.969 21.703 1 31.47 89 GLY A O 1
ATOM 681 N N . LYS A 1 90 ? 30.5 -55.594 21.766 1 36.16 90 LYS A N 1
ATOM 682 C CA . LYS A 1 90 ? 31.016 -55 20.531 1 36.16 90 LYS A CA 1
ATOM 683 C C . LYS A 1 90 ? 30.109 -55.344 19.344 1 36.16 90 LYS A C 1
ATOM 685 O O . LYS A 1 90 ? 30.125 -54.625 18.328 1 36.16 90 LYS A O 1
ATOM 690 N N . VAL A 1 91 ? 29.547 -56.594 19.453 1 37.94 91 VAL A N 1
ATOM 691 C CA . VAL A 1 91 ? 28.828 -57 18.234 1 37.94 91 VAL A CA 1
ATOM 692 C C . VAL A 1 91 ? 27.562 -56.156 18.078 1 37.94 91 VAL A C 1
ATOM 694 O O . VAL A 1 91 ? 27.125 -55.906 16.953 1 37.94 91 VAL A O 1
ATOM 697 N N . CYS A 1 92 ? 27.047 -55.688 19.297 1 32.81 92 CYS A N 1
ATOM 698 C CA . CYS A 1 92 ? 25.781 -55 19.141 1 32.81 92 CYS A CA 1
ATOM 699 C C . CYS A 1 92 ? 25.984 -53.594 18.562 1 32.81 92 CYS A C 1
ATOM 701 O O . CYS A 1 92 ? 25.047 -53 18.031 1 32.81 92 CYS A O 1
ATOM 703 N N . ALA A 1 93 ? 27.078 -52.969 18.953 1 40.28 93 ALA A N 1
ATOM 704 C CA . ALA A 1 93 ? 27.188 -51.562 18.5 1 40.28 93 ALA A CA 1
ATOM 705 C C . ALA A 1 93 ? 27.375 -51.5 17 1 40.28 93 ALA A C 1
ATOM 707 O O . ALA A 1 93 ? 26.844 -50.625 16.344 1 40.28 93 ALA A O 1
ATOM 708 N N . ASP A 1 94 ? 28.359 -52.469 16.641 1 34.41 94 ASP A N 1
ATOM 709 C CA . ASP A 1 94 ? 28.516 -52.438 15.188 1 34.41 94 ASP A CA 1
ATOM 710 C C . ASP A 1 94 ? 27.203 -52.844 14.5 1 34.41 94 ASP A C 1
ATOM 712 O O . ASP A 1 94 ? 26.984 -52.469 13.344 1 34.41 94 ASP A O 1
ATOM 716 N N . TRP A 1 95 ? 26.484 -53.844 15.141 1 38.03 95 TRP A N 1
ATOM 717 C CA . TRP A 1 95 ? 25.172 -54.156 14.57 1 38.03 95 TRP A CA 1
ATOM 718 C C . TRP A 1 95 ? 24.234 -52.969 14.672 1 38.03 95 TRP A C 1
ATOM 720 O O . TRP A 1 95 ? 23.484 -52.656 13.734 1 38.03 95 TRP A O 1
ATOM 730 N N . LEU A 1 96 ? 24.328 -52.25 15.867 1 37.03 96 LEU A N 1
ATOM 731 C CA . LEU A 1 96 ? 23.406 -51.125 15.969 1 37.03 96 LEU A CA 1
ATOM 732 C C . LEU A 1 96 ? 23.781 -50.031 14.984 1 37.03 96 LEU A C 1
ATOM 734 O O . LEU A 1 96 ? 22.922 -49.312 14.477 1 37.03 96 LEU A O 1
ATOM 738 N N . ALA A 1 97 ? 25.078 -49.688 14.836 1 36.03 97 ALA A N 1
ATOM 739 C CA . ALA A 1 97 ? 25.375 -48.688 13.828 1 36.03 97 ALA A CA 1
ATOM 740 C C . ALA A 1 97 ? 24.922 -49.125 12.445 1 36.03 97 ALA A C 1
ATOM 742 O O . ALA A 1 97 ? 24.547 -48.312 11.609 1 36.03 97 ALA A O 1
ATOM 743 N N . ARG A 1 98 ? 25.172 -50.375 12.102 1 38.66 98 ARG A N 1
ATOM 744 C CA . ARG A 1 98 ? 24.672 -50.812 10.805 1 38.66 98 ARG A CA 1
ATOM 745 C C . ARG A 1 98 ? 23.156 -50.844 10.781 1 38.66 98 ARG A C 1
ATOM 747 O O . ARG A 1 98 ? 22.547 -50.844 9.703 1 38.66 98 ARG A O 1
ATOM 754 N N . VAL A 1 99 ? 22.578 -51.219 11.938 1 34.88 99 VAL A N 1
ATOM 755 C CA . VAL A 1 99 ? 21.125 -51.312 11.875 1 34.88 99 VAL A CA 1
ATOM 756 C C . VAL A 1 99 ? 20.547 -49.906 11.695 1 34.88 99 VAL A C 1
ATOM 758 O O . VAL A 1 99 ? 19.453 -49.75 11.141 1 34.88 99 VAL A O 1
ATOM 761 N N . SER A 1 100 ? 21.203 -49 12.492 1 31.61 100 SER A N 1
ATOM 762 C CA . SER A 1 100 ? 20.438 -47.75 12.398 1 31.61 100 SER A CA 1
ATOM 763 C C . SER A 1 100 ? 20.516 -47.156 11 1 31.61 100 SER A C 1
ATOM 765 O O . SER A 1 100 ? 20.266 -45.969 10.812 1 31.61 100 SER A O 1
ATOM 767 N N . TYR A 1 101 ? 21.562 -47.656 10.242 1 32.62 101 TYR A N 1
ATOM 768 C CA . TYR A 1 101 ? 21.266 -47.25 8.867 1 32.62 101 TYR A CA 1
ATOM 769 C C . TYR A 1 101 ? 19.875 -47.719 8.445 1 32.62 101 TYR A C 1
ATOM 771 O O . TYR A 1 101 ? 19.719 -48.844 7.996 1 32.62 101 TYR A O 1
ATOM 779 N N . ARG A 1 102 ? 18.984 -47.844 9.391 1 31.44 102 ARG A N 1
ATOM 780 C CA . ARG A 1 102 ? 17.656 -48 8.844 1 31.44 102 ARG A CA 1
ATOM 781 C C . ARG A 1 102 ? 17.562 -47.438 7.43 1 31.44 102 ARG A C 1
ATOM 783 O O . ARG A 1 102 ? 18.016 -46.344 7.168 1 31.44 102 ARG A O 1
ATOM 790 N N . ALA A 1 103 ? 17.531 -48.188 6.551 1 33.97 103 ALA A N 1
ATOM 791 C CA . ALA A 1 103 ? 17.078 -47.875 5.199 1 33.97 103 ALA A CA 1
ATOM 792 C C . ALA A 1 103 ? 16.078 -46.719 5.215 1 33.97 103 ALA A C 1
ATOM 794 O O . ALA A 1 103 ? 14.961 -46.875 5.711 1 33.97 103 ALA A O 1
ATOM 795 N N . MET A 1 104 ? 16.469 -45.625 5.688 1 37.16 104 MET A N 1
ATOM 796 C CA . MET A 1 104 ? 15.516 -44.562 5.332 1 37.16 104 MET A CA 1
ATOM 797 C C . MET A 1 104 ? 14.656 -45 4.145 1 37.16 104 MET A C 1
ATOM 799 O O . MET A 1 104 ? 15.18 -45.344 3.08 1 37.16 104 MET A O 1
ATOM 803 N N . ALA A 1 105 ? 13.766 -45.844 4.25 1 42.06 105 ALA A N 1
ATOM 804 C CA . ALA A 1 105 ? 12.781 -46.156 3.225 1 42.06 105 ALA A CA 1
ATOM 805 C C . ALA A 1 105 ? 12.727 -45.062 2.152 1 42.06 105 ALA A C 1
ATOM 807 O O . ALA A 1 105 ? 12.477 -43.906 2.459 1 42.06 105 ALA A O 1
ATOM 808 N N . SER A 1 106 ? 13.609 -45.188 1.156 1 55.53 106 SER A N 1
ATOM 809 C CA . SER A 1 106 ? 13.672 -44.25 0.024 1 55.53 106 SER A CA 1
ATOM 810 C C . SER A 1 106 ? 12.281 -43.75 -0.347 1 55.53 106 SER A C 1
ATOM 812 O O . SER A 1 106 ? 11.344 -44.531 -0.494 1 55.53 106 SER A O 1
ATOM 814 N N . LYS A 1 107 ? 12.023 -42.469 -0.002 1 85.31 107 LYS A N 1
ATOM 815 C CA . LYS A 1 107 ? 10.75 -41.844 -0.359 1 85.31 107 LYS A CA 1
ATOM 816 C C . LYS A 1 107 ? 10.422 -42.062 -1.834 1 85.31 107 LYS A C 1
ATOM 818 O O . LYS A 1 107 ? 11.32 -42.312 -2.645 1 85.31 107 LYS A O 1
ATOM 823 N N . THR A 1 108 ? 9.234 -42.375 -2.139 1 93.56 108 THR A N 1
ATOM 824 C CA . THR A 1 108 ? 8.789 -42.531 -3.516 1 93.56 108 THR A CA 1
ATOM 825 C C . THR A 1 108 ? 9.258 -41.406 -4.395 1 93.56 108 THR A C 1
ATOM 827 O O . THR A 1 108 ? 9.273 -40.25 -3.959 1 93.56 108 THR A O 1
ATOM 830 N N . PRO A 1 109 ? 9.695 -41.781 -5.613 1 96.69 109 PRO A N 1
ATOM 831 C CA . PRO A 1 109 ? 10.195 -40.719 -6.508 1 96.69 109 PRO A CA 1
ATOM 832 C C . PRO A 1 109 ? 9.148 -39.656 -6.809 1 96.69 109 PRO A C 1
ATOM 834 O O . PRO A 1 109 ? 7.953 -39.969 -6.875 1 96.69 109 PRO A O 1
ATOM 837 N N . VAL A 1 110 ? 9.625 -38.438 -7.012 1 98.19 110 VAL A N 1
ATOM 838 C CA . VAL A 1 110 ? 8.797 -37.312 -7.406 1 98.19 110 VAL A CA 1
ATOM 839 C C . VAL A 1 110 ? 9.234 -36.812 -8.781 1 98.19 110 VAL A C 1
ATOM 841 O O . VAL A 1 110 ? 10.43 -36.625 -9.031 1 98.19 110 VAL A O 1
ATOM 844 N N . GLY A 1 111 ? 8.312 -36.75 -9.695 1 98.56 111 GLY A N 1
ATOM 845 C CA . GLY A 1 111 ? 8.609 -36.094 -10.953 1 98.56 111 GLY A CA 1
ATOM 846 C C . GLY A 1 111 ? 8.711 -34.594 -10.828 1 98.56 111 GLY A C 1
ATOM 847 O O . GLY A 1 111 ? 7.93 -33.969 -10.109 1 98.56 111 GLY A O 1
ATOM 848 N N . PHE A 1 112 ? 9.695 -33.969 -11.5 1 98.69 112 PHE A N 1
ATOM 849 C CA . PHE A 1 112 ? 9.852 -32.531 -11.516 1 98.69 112 PHE A CA 1
ATOM 850 C C . PHE A 1 112 ? 10.125 -32 -12.922 1 98.69 112 PHE A C 1
ATOM 852 O O . PHE A 1 112 ? 11.125 -32.406 -13.539 1 98.69 112 PHE A O 1
ATOM 859 N N . ILE A 1 113 ? 9.25 -31.203 -13.398 1 98.69 113 ILE A N 1
ATOM 860 C CA . ILE A 1 113 ? 9.383 -30.688 -14.75 1 98.69 113 ILE A CA 1
ATOM 861 C C . ILE A 1 113 ? 9.562 -29.172 -14.711 1 98.69 113 ILE A C 1
ATOM 863 O O . ILE A 1 113 ? 8.695 -28.438 -14.203 1 98.69 113 ILE A O 1
ATOM 867 N N . GLY A 1 114 ? 10.609 -28.609 -15.305 1 98.25 114 GLY A N 1
ATOM 868 C CA . GLY A 1 114 ? 11.008 -27.219 -15.227 1 98.25 114 GLY A CA 1
ATOM 869 C C . GLY A 1 114 ? 12.086 -26.969 -14.195 1 98.25 114 GLY A C 1
ATOM 870 O O . GLY A 1 114 ? 11.812 -26.922 -12.992 1 98.25 114 GLY A O 1
ATOM 871 N N . LEU A 1 115 ? 13.312 -26.781 -14.703 1 97.5 115 LEU A N 1
ATOM 872 C CA . LEU A 1 115 ? 14.469 -26.656 -13.82 1 97.5 115 LEU A CA 1
ATOM 873 C C . LEU A 1 115 ? 15.172 -25.328 -14.031 1 97.5 115 LEU A C 1
ATOM 875 O O . LEU A 1 115 ? 16.406 -25.266 -14.125 1 97.5 115 LEU A O 1
ATOM 879 N N . GLY A 1 116 ? 14.305 -24.281 -14.18 1 94 116 GLY A N 1
ATOM 880 C CA . GLY A 1 116 ? 14.844 -22.938 -14.281 1 94 116 GLY A CA 1
ATOM 881 C C . GLY A 1 116 ? 15.273 -22.359 -12.953 1 94 116 GLY A C 1
ATOM 882 O O . GLY A 1 116 ? 15.594 -23.094 -12.023 1 94 116 GLY A O 1
ATOM 883 N N . ASN A 1 117 ? 15.258 -21.078 -12.852 1 91.19 117 ASN A N 1
ATOM 884 C CA . ASN A 1 117 ? 15.75 -20.359 -11.688 1 91.19 117 ASN A CA 1
ATOM 885 C C . ASN A 1 117 ? 15 -20.766 -10.422 1 91.19 117 ASN A C 1
ATOM 887 O O . ASN A 1 117 ? 15.57 -20.781 -9.328 1 91.19 117 ASN A O 1
ATOM 891 N N . MET A 1 118 ? 13.664 -20.984 -10.586 1 95 118 MET A N 1
ATOM 892 C CA . MET A 1 118 ? 12.844 -21.391 -9.445 1 95 118 MET A CA 1
ATOM 893 C C . MET A 1 118 ? 12.852 -22.906 -9.273 1 95 118 MET A C 1
ATOM 895 O O . MET A 1 118 ? 13.086 -23.406 -8.172 1 95 118 MET A O 1
ATOM 899 N N . GLY A 1 119 ? 12.68 -23.625 -10.391 1 97.19 119 GLY A N 1
ATOM 900 C CA . GLY A 1 119 ? 12.523 -25.078 -10.344 1 97.19 119 GLY A CA 1
ATOM 901 C C . GLY A 1 119 ? 13.766 -25.797 -9.867 1 97.19 119 GLY A C 1
ATOM 902 O O . GLY A 1 119 ? 13.68 -26.781 -9.133 1 97.19 119 GLY A O 1
ATOM 903 N N . ASN A 1 120 ? 14.906 -25.328 -10.242 1 96.12 120 ASN A N 1
ATOM 904 C CA . ASN A 1 120 ? 16.172 -25.984 -9.898 1 96.12 120 ASN A CA 1
ATOM 905 C C . ASN A 1 120 ? 16.359 -26.047 -8.391 1 96.12 120 ASN A C 1
ATOM 907 O O . ASN A 1 120 ? 16.484 -27.141 -7.828 1 96.12 120 ASN A O 1
ATOM 911 N N . PRO A 1 121 ? 16.391 -24.922 -7.684 1 96.62 121 PRO A N 1
ATOM 912 C CA . PRO A 1 121 ? 16.547 -25.016 -6.23 1 96.62 121 PRO A CA 1
ATOM 913 C C . PRO A 1 121 ? 15.383 -25.734 -5.555 1 96.62 121 PRO A C 1
ATOM 915 O O . PRO A 1 121 ? 15.57 -26.406 -4.535 1 96.62 121 PRO A O 1
ATOM 918 N N . MET A 1 122 ? 14.164 -25.656 -6.07 1 97.69 122 MET A N 1
ATOM 919 C CA . MET A 1 122 ? 13.023 -26.391 -5.531 1 97.69 122 MET A CA 1
ATOM 920 C C . MET A 1 122 ? 13.266 -27.906 -5.594 1 97.69 122 MET A C 1
ATOM 922 O O . MET A 1 122 ? 13.117 -28.594 -4.594 1 97.69 122 MET A O 1
ATOM 926 N N . ALA A 1 123 ? 13.688 -28.422 -6.73 1 97.38 123 ALA A N 1
ATOM 927 C CA . ALA A 1 123 ? 13.992 -29.844 -6.922 1 97.38 123 ALA A CA 1
ATOM 928 C C . ALA A 1 123 ? 15.117 -30.297 -5.996 1 97.38 123 ALA A C 1
ATOM 930 O O . ALA A 1 123 ? 15.055 -31.375 -5.41 1 97.38 123 ALA A O 1
ATOM 931 N N . LYS A 1 124 ? 16.109 -29.453 -5.82 1 96 124 LYS A N 1
ATOM 932 C CA . LYS A 1 124 ? 17.234 -29.781 -4.941 1 96 124 LYS A CA 1
ATOM 933 C C . LYS A 1 124 ? 16.766 -29.906 -3.49 1 96 124 LYS A C 1
ATOM 935 O O . LYS A 1 124 ? 17.281 -30.75 -2.748 1 96 124 LYS A O 1
ATOM 940 N N . ASN A 1 125 ? 15.82 -29.078 -3.104 1 97.06 125 ASN A N 1
ATOM 941 C CA . ASN A 1 125 ? 15.297 -29.172 -1.746 1 97.06 125 ASN A CA 1
ATOM 942 C C . ASN A 1 125 ? 14.555 -30.484 -1.521 1 97.06 125 ASN A C 1
ATOM 944 O O . ASN A 1 125 ? 14.617 -31.062 -0.434 1 97.06 125 ASN A O 1
ATOM 948 N N . LEU A 1 126 ? 13.875 -30.969 -2.516 1 96.56 126 LEU A N 1
ATOM 949 C CA . LEU A 1 126 ? 13.234 -32.281 -2.416 1 96.56 126 LEU A CA 1
ATOM 950 C C . LEU A 1 126 ? 14.273 -33.375 -2.232 1 96.56 126 LEU A C 1
ATOM 952 O O . LEU A 1 126 ? 14.094 -34.281 -1.394 1 96.56 126 LEU A O 1
ATOM 956 N N . VAL A 1 127 ? 15.359 -33.281 -2.977 1 94.56 127 VAL A N 1
ATOM 957 C CA . VAL A 1 127 ? 16.438 -34.281 -2.875 1 94.56 127 VAL A CA 1
ATOM 958 C C . VAL A 1 127 ? 17.031 -34.25 -1.466 1 94.56 127 VAL A C 1
ATOM 960 O O . VAL A 1 127 ? 17.25 -35.281 -0.862 1 94.56 127 VAL A O 1
ATOM 963 N N . LYS A 1 128 ? 17.203 -33.062 -0.97 1 94.06 128 LYS A N 1
ATOM 964 C CA . LYS A 1 128 ? 17.75 -32.906 0.373 1 94.06 128 LYS A CA 1
ATOM 965 C C . LYS A 1 128 ? 16.859 -33.562 1.418 1 94.06 128 LYS A C 1
ATOM 967 O O . LYS A 1 128 ? 17.344 -34.031 2.451 1 94.06 128 LYS A O 1
ATOM 972 N N . HIS A 1 129 ? 15.656 -33.594 1.131 1 95.62 129 HIS A N 1
ATOM 973 C CA . HIS A 1 129 ? 14.711 -34.188 2.084 1 95.62 129 HIS A CA 1
ATOM 974 C C . HIS A 1 129 ? 14.469 -35.656 1.808 1 95.62 129 HIS A C 1
ATOM 976 O O . HIS A 1 129 ? 13.516 -36.25 2.334 1 95.62 129 HIS A O 1
ATOM 982 N N . GLY A 1 130 ? 15.234 -36.219 0.848 1 93.75 130 GLY A N 1
ATOM 983 C CA . GLY A 1 130 ? 15.25 -37.656 0.699 1 93.75 130 GLY A CA 1
ATOM 984 C C . GLY A 1 130 ? 14.398 -38.156 -0.455 1 93.75 130 GLY A C 1
ATOM 985 O O . GLY A 1 130 ? 14.242 -39.344 -0.644 1 93.75 130 GLY A O 1
ATOM 986 N N . TYR A 1 131 ? 13.852 -37.281 -1.269 1 95.38 131 TYR A N 1
ATOM 987 C CA . TYR A 1 131 ? 13.055 -37.688 -2.41 1 95.38 131 TYR A CA 1
ATOM 988 C C . TYR A 1 131 ? 13.922 -37.875 -3.65 1 95.38 131 TYR A C 1
ATOM 990 O O . TYR A 1 131 ? 14.578 -36.938 -4.094 1 95.38 131 TYR A O 1
ATOM 998 N N . PRO A 1 132 ? 13.938 -39.094 -4.203 1 95.5 132 PRO A N 1
ATOM 999 C CA . PRO A 1 132 ? 14.5 -39.188 -5.551 1 95.5 132 PRO A CA 1
ATOM 1000 C C . PRO A 1 132 ? 13.703 -38.375 -6.578 1 95.5 132 PRO A C 1
ATOM 1002 O O . PRO A 1 132 ? 12.469 -38.375 -6.523 1 95.5 132 PRO A O 1
ATOM 1005 N N . ILE A 1 133 ? 14.406 -37.781 -7.535 1 96.69 133 ILE A N 1
ATOM 1006 C CA . ILE A 1 133 ? 13.719 -36.938 -8.5 1 96.69 133 ILE A CA 1
ATOM 1007 C C . ILE A 1 133 ? 13.852 -37.531 -9.898 1 96.69 133 ILE A C 1
ATOM 1009 O O . ILE A 1 133 ? 14.922 -38.031 -10.266 1 96.69 133 ILE A O 1
ATOM 1013 N N . ILE A 1 134 ? 12.781 -37.562 -10.578 1 97.69 134 ILE A N 1
ATOM 1014 C CA . ILE A 1 134 ? 12.773 -37.781 -12.023 1 97.69 134 ILE A CA 1
ATOM 1015 C C . ILE A 1 134 ? 12.523 -36.469 -12.75 1 97.69 134 ILE A C 1
ATOM 1017 O O . ILE A 1 134 ? 11.414 -35.938 -12.719 1 97.69 134 ILE A O 1
ATOM 1021 N N . ALA A 1 135 ? 13.555 -36 -13.484 1 97.44 135 ALA A N 1
ATOM 1022 C CA . ALA A 1 135 ? 13.539 -34.625 -13.93 1 97.44 135 ALA A CA 1
ATOM 1023 C C . ALA A 1 135 ? 13.383 -34.531 -15.445 1 97.44 135 ALA A C 1
ATOM 1025 O O . ALA A 1 135 ? 13.742 -35.469 -16.172 1 97.44 135 ALA A O 1
ATOM 1026 N N . CYS A 1 136 ? 12.828 -33.406 -15.859 1 97.69 136 CYS A N 1
ATOM 1027 C CA . CYS A 1 136 ? 12.719 -33.062 -17.266 1 97.69 136 CYS A CA 1
ATOM 1028 C C . CYS A 1 136 ? 12.727 -31.547 -17.469 1 97.69 136 CYS A C 1
ATOM 1030 O O . CYS A 1 136 ? 12.117 -30.812 -16.688 1 97.69 136 CYS A O 1
ATOM 1032 N N . ASP A 1 137 ? 13.477 -31.078 -18.422 1 97.62 137 ASP A N 1
ATOM 1033 C CA . ASP A 1 137 ? 13.484 -29.688 -18.891 1 97.62 137 ASP A CA 1
ATOM 1034 C C . ASP A 1 137 ? 13.703 -29.609 -20.391 1 97.62 137 ASP A C 1
ATOM 1036 O O . ASP A 1 137 ? 14.383 -30.453 -20.969 1 97.62 137 ASP A O 1
ATOM 1040 N N . ILE A 1 138 ? 13.133 -28.609 -20.953 1 94.56 138 ILE A N 1
ATOM 1041 C CA . ILE A 1 138 ? 13.258 -28.469 -22.406 1 94.56 138 ILE A CA 1
ATOM 1042 C C . ILE A 1 138 ? 14.68 -28.031 -22.75 1 94.56 138 ILE A C 1
ATOM 1044 O O . ILE A 1 138 ? 15.141 -28.266 -23.875 1 94.56 138 ILE A O 1
ATOM 1048 N N . PHE A 1 139 ? 15.352 -27.453 -21.828 1 93.81 139 PHE A N 1
ATOM 1049 C CA . PHE A 1 139 ? 16.75 -27.062 -22.031 1 93.81 139 PHE A CA 1
ATOM 1050 C C . PHE A 1 139 ? 17.688 -28.062 -21.359 1 93.81 139 PHE A C 1
ATOM 1052 O O . PHE A 1 139 ? 17.766 -28.109 -20.125 1 93.81 139 PHE A O 1
ATOM 1059 N N . PRO A 1 140 ? 18.516 -28.688 -22.078 1 90.75 140 PRO A N 1
ATOM 1060 C CA . PRO A 1 140 ? 19.391 -29.719 -21.531 1 90.75 140 PRO A CA 1
ATOM 1061 C C . PRO A 1 140 ? 20.375 -29.156 -20.5 1 90.75 140 PRO A C 1
ATOM 1063 O O . PRO A 1 140 ? 20.734 -29.859 -19.562 1 90.75 140 PRO A O 1
ATOM 1066 N N . GLU A 1 141 ? 20.672 -27.922 -20.688 1 92.12 141 GLU A N 1
ATOM 1067 C CA . GLU A 1 141 ? 21.641 -27.312 -19.781 1 92.12 141 GLU A CA 1
ATOM 1068 C C . GLU A 1 141 ? 21.094 -27.234 -18.359 1 92.12 141 GLU A C 1
ATOM 1070 O O . GLU A 1 141 ? 21.859 -27.344 -17.391 1 92.12 141 GLU A O 1
ATOM 1075 N N . ALA A 1 142 ? 19.828 -27.156 -18.25 1 91.69 142 ALA A N 1
ATOM 1076 C CA . ALA A 1 142 ? 19.188 -27.078 -16.938 1 91.69 142 ALA A CA 1
ATOM 1077 C C . ALA A 1 142 ? 19.219 -28.422 -16.219 1 91.69 142 ALA A C 1
ATOM 1079 O O . ALA A 1 142 ? 19.109 -28.484 -14.992 1 91.69 142 ALA A O 1
ATOM 1080 N N . CYS A 1 143 ? 19.484 -29.5 -16.938 1 92.06 143 CYS A N 1
ATOM 1081 C CA . CYS A 1 143 ? 19.438 -30.844 -16.391 1 92.06 143 CYS A CA 1
ATOM 1082 C C . CYS A 1 143 ? 20.828 -31.328 -15.977 1 92.06 143 CYS A C 1
ATOM 1084 O O . CYS A 1 143 ? 20.953 -32.312 -15.25 1 92.06 143 CYS A O 1
ATOM 1086 N N . LYS A 1 144 ? 21.781 -30.656 -16.438 1 89.81 144 LYS A N 1
ATOM 1087 C CA . LYS A 1 144 ? 23.156 -31.125 -16.266 1 89.81 144 LYS A CA 1
ATOM 1088 C C . LYS A 1 144 ? 23.5 -31.312 -14.789 1 89.81 144 LYS A C 1
ATOM 1090 O O . LYS A 1 144 ? 24.078 -32.312 -14.406 1 89.81 144 LYS A O 1
ATOM 1095 N N . GLU A 1 145 ? 23.141 -30.328 -14.062 1 88.31 145 GLU A N 1
ATOM 1096 C CA . GLU A 1 145 ? 23.438 -30.391 -12.641 1 88.31 145 GLU A CA 1
ATOM 1097 C C . GLU A 1 145 ? 22.766 -31.594 -11.977 1 88.31 145 GLU A C 1
ATOM 1099 O O . GLU A 1 145 ? 23.328 -32.219 -11.078 1 88.31 145 GLU A O 1
ATOM 1104 N N . PHE A 1 146 ? 21.625 -31.953 -12.359 1 90 146 PHE A N 1
ATOM 1105 C CA . PHE A 1 146 ? 20.875 -33.062 -11.773 1 90 146 PHE A CA 1
ATOM 1106 C C . PHE A 1 146 ? 21.438 -34.406 -12.234 1 90 146 PHE A C 1
ATOM 1108 O O . PHE A 1 146 ? 21.438 -35.375 -11.477 1 90 146 PHE A O 1
ATOM 1115 N N . GLN A 1 147 ? 21.859 -34.375 -13.406 1 87.56 147 GLN A N 1
ATOM 1116 C CA . GLN A 1 147 ? 22.516 -35.562 -13.898 1 87.56 147 GLN A CA 1
ATOM 1117 C C . GLN A 1 147 ? 23.766 -35.875 -13.078 1 87.56 147 GLN A C 1
ATOM 1119 O O . GLN A 1 147 ? 24.031 -37.031 -12.742 1 87.56 147 GLN A O 1
ATOM 1124 N N . GLU A 1 148 ? 24.406 -34.875 -12.805 1 85.69 148 GLU A N 1
ATOM 1125 C CA . GLU A 1 148 ? 25.641 -35.031 -12.031 1 85.69 148 GLU A CA 1
ATOM 1126 C C . GLU A 1 148 ? 25.344 -35.469 -10.609 1 85.69 148 GLU A C 1
ATOM 1128 O O . GLU A 1 148 ? 26.156 -36.156 -9.992 1 85.69 148 GLU A O 1
ATOM 1133 N N . LEU A 1 149 ? 24.203 -35.188 -10.102 1 81.56 149 LEU A N 1
ATOM 1134 C CA . LEU A 1 149 ? 23.797 -35.562 -8.75 1 81.56 149 LEU A CA 1
ATOM 1135 C C . LEU A 1 149 ? 23.172 -36.938 -8.734 1 81.56 149 LEU A C 1
ATOM 1137 O O . LEU A 1 149 ? 22.719 -37.406 -7.684 1 81.56 149 LEU A O 1
ATOM 1141 N N . GLY A 1 150 ? 23.109 -37.562 -9.93 1 84.31 150 GLY A N 1
ATOM 1142 C CA . GLY A 1 150 ? 22.578 -38.906 -10 1 84.31 150 GLY A CA 1
ATOM 1143 C C . GLY A 1 150 ? 21.062 -38.938 -10.172 1 84.31 150 GLY A C 1
ATOM 1144 O O . GLY A 1 150 ? 20.453 -40 -10.094 1 84.31 150 GLY A O 1
ATOM 1145 N N . THR A 1 151 ? 20.531 -37.781 -10.383 1 88.62 151 THR A N 1
ATOM 1146 C CA . THR A 1 151 ? 19.094 -37.688 -10.609 1 88.62 151 THR A CA 1
ATOM 1147 C C . THR A 1 151 ? 18.734 -38.188 -12.008 1 88.62 151 THR A C 1
ATOM 1149 O O . THR A 1 151 ? 19.453 -37.906 -12.977 1 88.62 151 THR A O 1
ATOM 1152 N N . GLN A 1 152 ? 17.734 -38.906 -12.07 1 93.5 152 GLN A N 1
ATOM 1153 C CA . GLN A 1 152 ? 17.266 -39.375 -13.367 1 93.5 152 GLN A CA 1
ATOM 1154 C C . GLN A 1 152 ? 16.656 -38.25 -14.18 1 93.5 152 GLN A C 1
ATOM 1156 O O . GLN A 1 152 ? 15.797 -37.5 -13.695 1 93.5 152 GLN A O 1
ATOM 1161 N N . VAL A 1 153 ? 17.141 -38.094 -15.453 1 95.81 153 VAL A N 1
ATOM 1162 C CA . VAL A 1 153 ? 16.625 -37.094 -16.375 1 95.81 153 VAL A CA 1
ATOM 1163 C C . VAL A 1 153 ? 15.961 -37.781 -17.562 1 95.81 153 VAL A C 1
ATOM 1165 O O . VAL A 1 153 ? 16.516 -38.719 -18.141 1 95.81 153 VAL A O 1
ATOM 1168 N N . THR A 1 154 ? 14.797 -37.344 -17.844 1 96.06 154 THR A N 1
ATOM 1169 C CA . THR A 1 154 ? 14.062 -37.938 -18.938 1 96.06 154 THR A CA 1
ATOM 1170 C C . THR A 1 154 ? 13.961 -37 -20.125 1 96.06 154 THR A C 1
ATOM 1172 O O . THR A 1 154 ? 14.289 -35.812 -20 1 96.06 154 THR A O 1
ATOM 1175 N N . ASP A 1 155 ? 13.422 -37.469 -21.266 1 94.62 155 ASP A N 1
ATOM 1176 C CA . ASP A 1 155 ? 13.43 -36.719 -22.516 1 94.62 155 ASP A CA 1
ATOM 1177 C C . ASP A 1 155 ? 12.148 -35.906 -22.672 1 94.62 155 ASP A C 1
ATOM 1179 O O . ASP A 1 155 ? 12.117 -34.938 -23.422 1 94.62 155 ASP A O 1
ATOM 1183 N N . SER A 1 156 ? 11.078 -36.375 -21.938 1 97.56 156 SER A N 1
ATOM 1184 C CA . SER A 1 156 ? 9.805 -35.688 -22.125 1 97.56 156 SER A CA 1
ATOM 1185 C C . SER A 1 156 ? 8.969 -35.719 -20.844 1 97.56 156 SER A C 1
ATOM 1187 O O . SER A 1 156 ? 9.195 -36.562 -19.969 1 97.56 156 SER A O 1
ATOM 1189 N N . PRO A 1 157 ? 7.984 -34.844 -20.734 1 98.69 157 PRO A N 1
ATOM 1190 C CA . PRO A 1 157 ? 7.055 -34.875 -19.609 1 98.69 157 PRO A CA 1
ATOM 1191 C C . PRO A 1 157 ? 6.293 -36.188 -19.516 1 98.69 157 PRO A C 1
ATOM 1193 O O . PRO A 1 157 ? 6.039 -36.688 -18.406 1 98.69 157 PRO A O 1
ATOM 1196 N N . ALA A 1 158 ? 5.953 -36.781 -20.641 1 98.81 158 ALA A N 1
ATOM 1197 C CA . ALA A 1 158 ? 5.277 -38.062 -20.656 1 98.81 158 ALA A CA 1
ATOM 1198 C C . ALA A 1 158 ? 6.141 -39.125 -20 1 98.81 158 ALA A C 1
ATOM 1200 O O . ALA A 1 158 ? 5.621 -40 -19.297 1 98.81 158 ALA A O 1
ATOM 1201 N N . ASP A 1 159 ? 7.426 -39.062 -20.234 1 98.5 159 ASP A N 1
ATOM 1202 C CA . ASP A 1 159 ? 8.344 -40.031 -19.641 1 98.5 159 ASP A CA 1
ATOM 1203 C C . ASP A 1 159 ? 8.391 -39.875 -18.125 1 98.5 159 ASP A C 1
ATOM 1205 O O . ASP A 1 159 ? 8.531 -40.875 -17.391 1 98.5 159 ASP A O 1
ATOM 1209 N N . VAL A 1 160 ? 8.297 -38.656 -17.641 1 98.62 160 VAL A N 1
ATOM 1210 C CA . VAL A 1 160 ? 8.234 -38.406 -16.203 1 98.62 160 VAL A CA 1
ATOM 1211 C C . VAL A 1 160 ? 6.977 -39.062 -15.625 1 98.62 160 VAL A C 1
ATOM 1213 O O . VAL A 1 160 ? 7.043 -39.75 -14.594 1 98.62 160 VAL A O 1
ATOM 1216 N N . ALA A 1 161 ? 5.895 -38.906 -16.344 1 98.75 161 ALA A N 1
ATOM 1217 C CA . ALA A 1 161 ? 4.605 -39.406 -15.875 1 98.75 161 ALA A CA 1
ATOM 1218 C C . ALA A 1 161 ? 4.59 -40.938 -15.859 1 98.75 161 ALA A C 1
ATOM 1220 O O . ALA A 1 161 ? 3.906 -41.562 -15.039 1 98.75 161 ALA A O 1
ATOM 1221 N N . ASP A 1 162 ? 5.398 -41.5 -16.703 1 98.19 162 ASP A N 1
ATOM 1222 C CA . ASP A 1 162 ? 5.512 -42.969 -16.766 1 98.19 162 ASP A CA 1
ATOM 1223 C C . ASP A 1 162 ? 6.23 -43.5 -15.539 1 98.19 162 ASP A C 1
ATOM 1225 O O . ASP A 1 162 ? 6.031 -44.656 -15.156 1 98.19 162 ASP A O 1
ATOM 1229 N N . LYS A 1 163 ? 6.969 -42.656 -14.883 1 97.94 163 LYS A N 1
ATOM 1230 C CA . LYS A 1 163 ? 7.879 -43.156 -13.859 1 97.94 163 LYS A CA 1
ATOM 1231 C C . LYS A 1 163 ? 7.496 -42.625 -12.477 1 97.94 163 LYS A C 1
ATOM 1233 O O . LYS A 1 163 ? 7.973 -43.156 -11.461 1 97.94 163 LYS A O 1
ATOM 1238 N N . ALA A 1 164 ? 6.641 -41.656 -12.414 1 98.12 164 ALA A N 1
ATOM 1239 C CA . ALA A 1 164 ? 6.289 -41.062 -11.133 1 98.12 164 ALA A CA 1
ATOM 1240 C C . ALA A 1 164 ? 4.793 -40.781 -11.047 1 98.12 164 ALA A C 1
ATOM 1242 O O . ALA A 1 164 ? 4.172 -40.375 -12.031 1 98.12 164 ALA A O 1
ATOM 1243 N N . ASP A 1 165 ? 4.246 -40.875 -9.828 1 98.06 165 ASP A N 1
ATOM 1244 C CA . ASP A 1 165 ? 2.82 -40.656 -9.602 1 98.06 165 ASP A CA 1
ATOM 1245 C C . ASP A 1 165 ? 2.57 -39.312 -8.945 1 98.06 165 ASP A C 1
ATOM 1247 O O . ASP A 1 165 ? 1.42 -38.875 -8.789 1 98.06 165 ASP A O 1
ATOM 1251 N N . ARG A 1 166 ? 3.559 -38.656 -8.477 1 98.62 166 ARG A N 1
ATOM 1252 C CA . ARG A 1 166 ? 3.531 -37.281 -7.992 1 98.62 166 ARG A CA 1
ATOM 1253 C C . ARG A 1 166 ? 4.473 -36.406 -8.805 1 98.62 166 ARG A C 1
ATOM 1255 O O . ARG A 1 166 ? 5.676 -36.656 -8.867 1 98.62 166 ARG A O 1
ATOM 1262 N N . ILE A 1 167 ? 3.893 -35.406 -9.445 1 98.88 167 ILE A N 1
ATOM 1263 C CA . ILE A 1 167 ? 4.676 -34.594 -10.359 1 98.88 167 ILE A CA 1
ATOM 1264 C C . ILE A 1 167 ? 4.48 -33.125 -10.023 1 98.88 167 ILE A C 1
ATOM 1266 O O . ILE A 1 167 ? 3.352 -32.656 -9.828 1 98.88 167 ILE A O 1
ATOM 1270 N N . ILE A 1 168 ? 5.582 -32.375 -9.938 1 98.88 168 ILE A N 1
ATOM 1271 C CA . ILE A 1 168 ? 5.57 -30.922 -9.75 1 98.88 168 ILE A CA 1
ATOM 1272 C C . ILE A 1 168 ? 6.09 -30.234 -11.008 1 98.88 168 ILE A C 1
ATOM 1274 O O . ILE A 1 168 ? 7.086 -30.656 -11.594 1 98.88 168 ILE A O 1
ATOM 1278 N N . THR A 1 169 ? 5.371 -29.25 -11.438 1 98.88 169 THR A N 1
ATOM 1279 C CA . THR A 1 169 ? 5.805 -28.453 -12.578 1 98.88 169 THR A CA 1
ATOM 1280 C C . THR A 1 169 ? 6.07 -27 -12.164 1 98.88 169 THR A C 1
ATOM 1282 O O . THR A 1 169 ? 5.398 -26.484 -11.273 1 98.88 169 THR A O 1
ATOM 1285 N N . MET A 1 170 ? 7.082 -26.359 -12.648 1 98.62 170 MET A N 1
ATOM 1286 C CA . MET A 1 170 ? 7.457 -24.953 -12.492 1 98.62 170 MET A CA 1
ATOM 1287 C C . MET A 1 170 ? 7.898 -24.359 -13.82 1 98.62 170 MET A C 1
ATOM 1289 O O . MET A 1 170 ? 9.07 -24.453 -14.195 1 98.62 170 MET A O 1
ATOM 1293 N N . LEU A 1 171 ? 6.918 -23.703 -14.531 1 98.12 171 LEU A N 1
ATOM 1294 C CA . LEU A 1 171 ? 7.082 -23.297 -15.922 1 98.12 171 LEU A CA 1
ATOM 1295 C C . LEU A 1 171 ? 6.855 -21.797 -16.078 1 98.12 171 LEU A C 1
ATOM 1297 O O . LEU A 1 171 ? 6.227 -21.156 -15.234 1 98.12 171 LEU A O 1
ATOM 1301 N N . PRO A 1 172 ? 7.312 -21.172 -17.141 1 95 172 PRO A N 1
ATOM 1302 C CA . PRO A 1 172 ? 7.371 -19.719 -17.25 1 95 172 PRO A CA 1
ATOM 1303 C C . PRO A 1 172 ? 6.016 -19.094 -17.578 1 95 172 PRO A C 1
ATOM 1305 O O . PRO A 1 172 ? 5.773 -17.922 -17.25 1 95 172 PRO A O 1
ATOM 1308 N N . SER A 1 173 ? 5.117 -19.891 -18.328 1 95.88 173 SER A N 1
ATOM 1309 C CA . SER A 1 173 ? 3.947 -19.203 -18.859 1 95.88 173 SER A CA 1
ATOM 1310 C C . SER A 1 173 ? 2.811 -20.172 -19.141 1 95.88 173 SER A C 1
ATOM 1312 O O . SER A 1 173 ? 2.994 -21.391 -19.062 1 95.88 173 SER A O 1
ATOM 1314 N N . ASN A 1 174 ? 1.651 -19.562 -19.547 1 97.56 174 ASN A N 1
ATOM 1315 C CA . ASN A 1 174 ? 0.48 -20.344 -19.938 1 97.56 174 ASN A CA 1
ATOM 1316 C C . ASN A 1 174 ? 0.813 -21.344 -21.047 1 97.56 174 ASN A C 1
ATOM 1318 O O . ASN A 1 174 ? 0.557 -22.531 -20.906 1 97.56 174 ASN A O 1
ATOM 1322 N N . PRO A 1 175 ? 1.413 -20.938 -22.141 1 97.69 175 PRO A N 1
ATOM 1323 C CA . PRO A 1 175 ? 1.684 -21.891 -23.219 1 97.69 175 PRO A CA 1
ATOM 1324 C C . PRO A 1 175 ? 2.615 -23.031 -22.797 1 97.69 175 PRO A C 1
ATOM 1326 O O . PRO A 1 175 ? 2.457 -24.156 -23.234 1 97.69 175 PRO A O 1
ATOM 1329 N N . ASN A 1 176 ? 3.533 -22.719 -21.906 1 98.06 176 ASN A N 1
ATOM 1330 C CA . ASN A 1 176 ? 4.445 -23.75 -21.438 1 98.06 176 ASN A CA 1
ATOM 1331 C C . ASN A 1 176 ? 3.721 -24.797 -20.609 1 98.06 176 ASN A C 1
ATOM 1333 O O . ASN A 1 176 ? 3.963 -26 -20.766 1 98.06 176 ASN A O 1
ATOM 1337 N N . ALA A 1 177 ? 2.867 -24.359 -19.734 1 98.56 177 ALA A N 1
ATOM 1338 C CA . ALA A 1 177 ? 2.096 -25.297 -18.922 1 98.56 177 ALA A CA 1
ATOM 1339 C C . ALA A 1 177 ? 1.188 -26.156 -19.781 1 98.56 177 ALA A C 1
ATOM 1341 O O . ALA A 1 177 ? 1.131 -27.375 -19.609 1 98.56 177 ALA A O 1
ATOM 1342 N N . ILE A 1 178 ? 0.528 -25.531 -20.719 1 98.69 178 ILE A N 1
ATOM 1343 C CA . ILE A 1 178 ? -0.378 -26.234 -21.609 1 98.69 178 ILE A CA 1
ATOM 1344 C C . ILE A 1 178 ? 0.397 -27.297 -22.406 1 98.69 178 ILE A C 1
ATOM 1346 O O . ILE A 1 178 ? -0.025 -28.453 -22.484 1 98.69 178 ILE A O 1
ATOM 1350 N N . GLU A 1 179 ? 1.524 -26.906 -22.938 1 98.5 179 GLU A N 1
ATOM 1351 C CA . GLU A 1 179 ? 2.346 -27.828 -23.703 1 98.5 179 GLU A CA 1
ATOM 1352 C C . GLU A 1 179 ? 2.83 -29 -22.859 1 98.5 179 GLU A C 1
ATOM 1354 O O . GLU A 1 179 ? 2.785 -30.156 -23.281 1 98.5 179 GLU A O 1
ATOM 1359 N N . VAL A 1 180 ? 3.236 -28.734 -21.656 1 98.81 180 VAL A N 1
ATOM 1360 C CA . VAL A 1 180 ? 3.816 -29.75 -20.766 1 98.81 180 VAL A CA 1
ATOM 1361 C C . VAL A 1 180 ? 2.74 -30.734 -20.328 1 98.81 180 VAL A C 1
ATOM 1363 O O . VAL A 1 180 ? 3.014 -31.922 -20.156 1 98.81 180 VAL A O 1
ATOM 1366 N N . TYR A 1 181 ? 1.522 -30.297 -20.219 1 98.88 181 TYR A N 1
ATOM 1367 C CA . TYR A 1 181 ? 0.475 -31.156 -19.703 1 98.88 181 TYR A CA 1
ATOM 1368 C C . TYR A 1 181 ? -0.253 -31.875 -20.828 1 98.88 181 TYR A C 1
ATOM 1370 O O . TYR A 1 181 ? -0.44 -33.094 -20.781 1 98.88 181 TYR A O 1
ATOM 1378 N N . ILE A 1 182 ? -0.609 -31.172 -21.922 1 98.38 182 ILE A N 1
ATOM 1379 C CA . ILE A 1 182 ? -1.543 -31.766 -22.859 1 98.38 182 ILE A CA 1
ATOM 1380 C C . ILE A 1 182 ? -0.908 -31.828 -24.25 1 98.38 182 ILE A C 1
ATOM 1382 O O . ILE A 1 182 ? -1.548 -32.25 -25.219 1 98.38 182 ILE A O 1
ATOM 1386 N N . GLY A 1 183 ? 0.277 -31.406 -24.438 1 98 183 GLY A N 1
ATOM 1387 C CA . GLY A 1 183 ? 0.974 -31.5 -25.703 1 98 183 GLY A CA 1
ATOM 1388 C C . GLY A 1 183 ? 1.189 -32.938 -26.156 1 98 183 GLY A C 1
ATOM 1389 O O . GLY A 1 183 ? 0.797 -33.875 -25.469 1 98 183 GLY A O 1
ATOM 1390 N N . THR A 1 184 ? 1.909 -33.094 -27.297 1 97.81 184 THR A N 1
ATOM 1391 C CA . THR A 1 184 ? 2.113 -34.375 -27.938 1 97.81 184 THR A CA 1
ATOM 1392 C C . THR A 1 184 ? 2.879 -35.344 -27.016 1 97.81 184 THR A C 1
ATOM 1394 O O 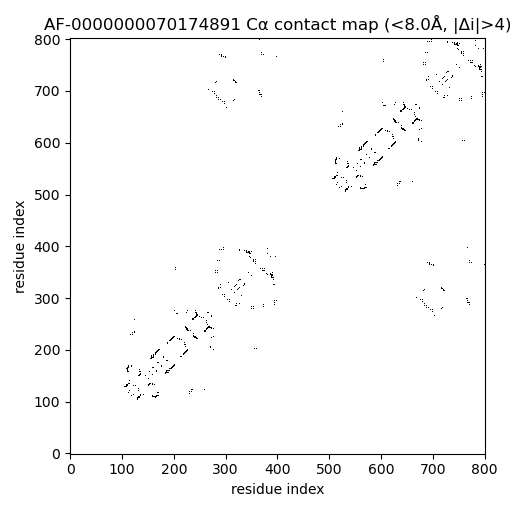. THR A 1 184 ? 2.629 -36.531 -27.016 1 97.81 184 THR A O 1
ATOM 1397 N N . ASN A 1 185 ? 3.811 -34.844 -26.25 1 98.19 185 ASN A N 1
ATOM 1398 C CA . ASN A 1 185 ? 4.574 -35.625 -25.281 1 98.19 185 ASN A CA 1
ATOM 1399 C C . ASN A 1 185 ? 4.367 -35.094 -23.859 1 98.19 185 ASN A C 1
ATOM 1401 O O . ASN A 1 185 ? 5.316 -35.031 -23.078 1 98.19 185 ASN A O 1
ATOM 1405 N N . GLY A 1 186 ? 3.104 -34.719 -23.594 1 98.75 186 GLY A N 1
ATOM 1406 C CA . GLY A 1 186 ? 2.777 -34.125 -22.312 1 98.75 186 GLY A CA 1
ATOM 1407 C C . GLY A 1 186 ? 2.531 -35.156 -21.219 1 98.75 186 GLY A C 1
ATOM 1408 O O . GLY A 1 186 ? 2.443 -36.344 -21.484 1 98.75 186 GLY A O 1
ATOM 1409 N N . ILE A 1 187 ? 2.408 -34.719 -20.047 1 98.88 187 ILE A N 1
ATOM 1410 C CA . ILE A 1 187 ? 2.209 -35.5 -18.844 1 98.88 187 ILE A CA 1
ATOM 1411 C C . ILE A 1 187 ? 1.005 -36.438 -19.031 1 98.88 187 ILE A C 1
ATOM 1413 O O . ILE A 1 187 ? 1.072 -37.625 -18.719 1 98.88 187 ILE A O 1
ATOM 1417 N N . LEU A 1 188 ? -0.079 -35.938 -19.625 1 98.75 188 LEU A N 1
ATOM 1418 C CA . LEU A 1 188 ? -1.361 -36.625 -19.609 1 98.75 188 LEU A CA 1
ATOM 1419 C C . LEU A 1 188 ? -1.381 -37.75 -20.641 1 98.75 188 LEU A C 1
ATOM 1421 O O . LEU A 1 188 ? -2.322 -38.531 -20.672 1 98.75 188 LEU A O 1
ATOM 1425 N N . LYS A 1 189 ? -0.324 -37.875 -21.469 1 98.56 189 LYS A N 1
ATOM 1426 C CA . LYS A 1 189 ? -0.219 -38.969 -22.438 1 98.56 189 LYS A CA 1
ATOM 1427 C C . LYS A 1 189 ? 0.113 -40.281 -21.734 1 98.56 189 LYS A C 1
ATOM 1429 O O . LYS A 1 189 ? -0.261 -41.344 -22.203 1 98.56 189 LYS A O 1
ATOM 1434 N N . LYS A 1 190 ? 0.779 -40.188 -20.516 1 98.62 190 LYS A N 1
ATOM 1435 C CA . LYS A 1 190 ? 1.214 -41.406 -19.859 1 98.62 190 LYS A CA 1
ATOM 1436 C C . LYS A 1 190 ? 0.914 -41.375 -18.375 1 98.62 190 LYS A C 1
ATOM 1438 O O . LYS A 1 190 ? 1.396 -42.219 -17.625 1 98.62 190 LYS A O 1
ATOM 1443 N N . VAL A 1 191 ? 0.164 -40.406 -17.922 1 98.75 191 VAL A N 1
ATOM 1444 C CA . VAL A 1 191 ? -0.109 -40.281 -16.5 1 98.75 191 VAL A CA 1
ATOM 1445 C C . VAL A 1 191 ? -0.877 -41.5 -15.992 1 98.75 191 VAL A C 1
ATOM 1447 O O . VAL A 1 191 ? -1.736 -42.031 -16.703 1 98.75 191 VAL A O 1
ATOM 1450 N N . LYS A 1 192 ? -0.541 -41.938 -14.828 1 98.19 192 LYS A N 1
ATOM 1451 C CA . LYS A 1 192 ? -1.225 -43.062 -14.211 1 98.19 192 LYS A CA 1
ATOM 1452 C C . LYS A 1 192 ? -2.441 -42.594 -13.414 1 98.19 192 LYS A C 1
ATOM 1454 O O . LYS A 1 192 ? -2.441 -41.5 -12.844 1 98.19 192 LYS A O 1
ATOM 1459 N N . LYS A 1 193 ? -3.396 -43.469 -13.367 1 98.19 193 LYS A N 1
ATOM 1460 C CA . LYS A 1 193 ? -4.555 -43.188 -12.523 1 98.19 193 LYS A CA 1
ATOM 1461 C C . LYS A 1 193 ? -4.145 -43.031 -11.07 1 98.19 193 LYS A C 1
ATOM 1463 O O . LYS A 1 193 ? -3.314 -43.781 -10.555 1 98.19 193 LYS A O 1
ATOM 1468 N N . GLY A 1 194 ? -4.734 -42 -10.438 1 98.12 194 GLY A N 1
ATOM 1469 C CA . GLY A 1 194 ? -4.453 -41.75 -9.031 1 98.12 194 GLY A CA 1
ATOM 1470 C C . GLY A 1 194 ? -3.303 -40.781 -8.812 1 98.12 194 GLY A C 1
ATOM 1471 O O . GLY A 1 194 ? -3.035 -40.375 -7.676 1 98.12 194 GLY A O 1
ATOM 1472 N N . SER A 1 195 ? -2.674 -40.344 -9.883 1 98.69 195 SER A N 1
ATOM 1473 C CA . SER A 1 195 ? -1.521 -39.438 -9.766 1 98.69 195 SER A CA 1
ATOM 1474 C C . SER A 1 195 ? -1.929 -38.094 -9.219 1 98.69 195 SER A C 1
ATOM 1476 O O . SER A 1 195 ? -3.059 -37.625 -9.422 1 98.69 195 SER A O 1
ATOM 1478 N N . LEU A 1 196 ? -0.991 -37.469 -8.469 1 98.81 196 LEU A N 1
ATOM 1479 C CA . LEU A 1 196 ? -1.111 -36.094 -7.992 1 98.81 196 LEU A CA 1
ATOM 1480 C C . LEU A 1 196 ? -0.212 -35.156 -8.789 1 98.81 196 LEU A C 1
ATOM 1482 O O . LEU A 1 196 ? 1.014 -35.312 -8.766 1 98.81 196 LEU A O 1
ATOM 1486 N N . LEU A 1 197 ? -0.862 -34.25 -9.508 1 98.94 197 LEU A N 1
ATOM 1487 C CA . LEU A 1 197 ? -0.156 -33.281 -10.344 1 98.94 197 LEU A CA 1
ATOM 1488 C C . LEU A 1 197 ? -0.231 -31.891 -9.734 1 98.94 197 LEU A C 1
ATOM 1490 O O . LEU A 1 197 ? -1.319 -31.328 -9.602 1 98.94 197 LEU A O 1
ATOM 1494 N N . ILE A 1 198 ? 0.95 -31.312 -9.367 1 98.94 198 ILE A N 1
ATOM 1495 C CA . ILE A 1 198 ? 1.009 -30 -8.727 1 98.94 198 ILE A CA 1
ATOM 1496 C C . ILE A 1 198 ? 1.73 -29.016 -9.641 1 98.94 198 ILE A C 1
ATOM 1498 O O . ILE A 1 198 ? 2.924 -29.172 -9.914 1 98.94 198 ILE A O 1
ATOM 1502 N N . ASP A 1 199 ? 1.033 -28.031 -10.094 1 98.94 199 ASP A N 1
ATOM 1503 C CA . ASP A 1 199 ? 1.669 -26.984 -10.898 1 98.94 199 ASP A CA 1
ATOM 1504 C C . ASP A 1 199 ? 1.991 -25.75 -10.055 1 98.94 199 ASP A C 1
ATOM 1506 O O . ASP A 1 199 ? 1.087 -25.047 -9.602 1 98.94 199 ASP A O 1
ATOM 1510 N N . SER A 1 200 ? 3.256 -25.453 -9.953 1 98.81 200 SER A N 1
ATOM 1511 C CA . SER A 1 200 ? 3.711 -24.344 -9.133 1 98.81 200 SER A CA 1
ATOM 1512 C C . SER A 1 200 ? 4.016 -23.109 -9.984 1 98.81 200 SER A C 1
ATOM 1514 O O . SER A 1 200 ? 4.539 -22.109 -9.484 1 98.81 200 SER A O 1
ATOM 1516 N N . SER A 1 201 ? 3.711 -23.172 -11.273 1 98.44 201 SER A N 1
ATOM 1517 C CA . SER A 1 201 ? 3.855 -22.016 -12.164 1 98.44 201 SER A CA 1
ATOM 1518 C C . SER A 1 201 ? 2.859 -20.922 -11.812 1 98.44 201 SER A C 1
ATOM 1520 O O . SER A 1 201 ? 1.885 -21.156 -11.102 1 98.44 201 SER A O 1
ATOM 1522 N N . THR A 1 202 ? 3.186 -19.688 -12.219 1 98.12 202 THR A N 1
ATOM 1523 C CA . THR A 1 202 ? 2.203 -18.609 -12.172 1 98.12 202 THR A CA 1
ATOM 1524 C C . THR A 1 202 ? 1.536 -18.422 -13.531 1 98.12 202 THR A C 1
ATOM 1526 O O . THR A 1 202 ? 2.145 -17.891 -14.461 1 98.12 202 THR A O 1
ATOM 1529 N N . ILE A 1 203 ? 0.306 -18.922 -13.594 1 98.56 203 ILE A N 1
ATOM 1530 C CA . ILE A 1 203 ? -0.425 -18.906 -14.859 1 98.56 203 ILE A CA 1
ATOM 1531 C C . ILE A 1 203 ? -1.864 -18.453 -14.609 1 98.56 203 ILE A C 1
ATOM 1533 O O . ILE A 1 203 ? -2.25 -18.172 -13.477 1 98.56 203 ILE A O 1
ATOM 1537 N N . ASP A 1 204 ? -2.625 -18.344 -15.688 1 98.44 204 ASP A N 1
ATOM 1538 C CA . ASP A 1 204 ? -4.023 -17.922 -15.633 1 98.44 204 ASP A CA 1
ATOM 1539 C C . ASP A 1 204 ? -4.871 -18.938 -14.867 1 98.44 204 ASP A C 1
ATOM 1541 O O . ASP A 1 204 ? -4.836 -20.141 -15.164 1 98.44 204 ASP A O 1
ATOM 1545 N N . PRO A 1 205 ? -5.672 -18.469 -13.875 1 98.56 205 PRO A N 1
ATOM 1546 C CA . PRO A 1 205 ? -6.551 -19.375 -13.148 1 98.56 205 PRO A CA 1
ATOM 1547 C C . PRO A 1 205 ? -7.402 -20.25 -14.078 1 98.56 205 PRO A C 1
ATOM 1549 O O . PRO A 1 205 ? -7.633 -21.422 -13.789 1 98.56 205 PRO A O 1
ATOM 1552 N N . GLU A 1 206 ? -7.816 -19.75 -15.156 1 98.06 206 GLU A N 1
ATOM 1553 C CA . GLU A 1 206 ? -8.648 -20.5 -16.094 1 98.06 206 GLU A CA 1
ATOM 1554 C C . GLU A 1 206 ? -7.867 -21.625 -16.75 1 98.06 206 GLU A C 1
ATOM 1556 O O . GLU A 1 206 ? -8.43 -22.688 -17.047 1 98.06 206 GLU A O 1
ATOM 1561 N N . VAL A 1 207 ? -6.633 -21.406 -17.016 1 98.5 207 VAL A N 1
ATOM 1562 C CA . VAL A 1 207 ? -5.785 -22.453 -17.562 1 98.5 207 VAL A CA 1
ATOM 1563 C C . VAL A 1 207 ? -5.633 -23.578 -16.547 1 98.5 207 VAL A C 1
ATOM 1565 O O . VAL A 1 207 ? -5.707 -24.766 -16.906 1 98.5 207 VAL A O 1
ATOM 1568 N N . SER A 1 208 ? -5.43 -23.25 -15.273 1 98.75 208 SER A N 1
ATOM 1569 C CA . SER A 1 208 ? -5.367 -24.266 -14.219 1 98.75 208 SER A CA 1
ATOM 1570 C C . SER A 1 208 ? -6.648 -25.094 -14.172 1 98.75 208 SER A C 1
ATOM 1572 O O . SER A 1 208 ? -6.598 -26.312 -14.023 1 98.75 208 SER A O 1
ATOM 1574 N N . LYS A 1 209 ? -7.762 -24.453 -14.281 1 98.62 209 LYS A N 1
ATOM 1575 C CA . LYS A 1 209 ? -9.047 -25.141 -14.266 1 98.62 209 LYS A CA 1
ATOM 1576 C C . LYS A 1 209 ? -9.172 -26.094 -15.453 1 98.62 209 LYS A C 1
ATOM 1578 O O . LYS A 1 209 ? -9.648 -27.219 -15.305 1 98.62 209 LYS A O 1
ATOM 1583 N N . GLU A 1 210 ? -8.758 -25.609 -16.594 1 98.56 210 GLU A N 1
ATOM 1584 C CA . GLU A 1 210 ? -8.805 -26.453 -17.781 1 98.56 210 GLU A CA 1
ATOM 1585 C C . GLU A 1 210 ? -7.898 -27.672 -17.656 1 98.56 210 GLU A C 1
ATOM 1587 O O . GLU A 1 210 ? -8.289 -28.781 -18 1 98.56 210 GLU A O 1
ATOM 1592 N N . LEU A 1 211 ? -6.734 -27.453 -17.172 1 98.88 211 LEU A N 1
ATOM 1593 C CA . LEU A 1 211 ? -5.797 -28.562 -16.984 1 98.88 211 LEU A CA 1
ATOM 1594 C C . LEU A 1 211 ? -6.324 -29.562 -15.961 1 98.88 211 LEU A C 1
ATOM 1596 O O . LEU A 1 211 ? -6.121 -30.766 -16.109 1 98.88 211 LEU A O 1
ATOM 1600 N N . ALA A 1 212 ? -6.969 -29.078 -14.953 1 98.88 212 ALA A N 1
ATOM 1601 C CA . ALA A 1 212 ? -7.57 -29.953 -13.953 1 98.88 212 ALA A CA 1
ATOM 1602 C C . ALA A 1 212 ? -8.641 -30.844 -14.57 1 98.88 212 ALA A C 1
ATOM 1604 O O . ALA A 1 212 ? -8.711 -32.031 -14.266 1 98.88 212 ALA A O 1
ATOM 1605 N N . LYS A 1 213 ? -9.461 -30.234 -15.414 1 98.69 213 LYS A N 1
ATOM 1606 C CA . LYS A 1 213 ? -10.492 -31 -16.094 1 98.69 213 LYS A CA 1
ATOM 1607 C C . LYS A 1 213 ? -9.875 -32.094 -16.969 1 98.69 213 LYS A C 1
ATOM 1609 O O . LYS A 1 213 ? -10.359 -33.219 -16.984 1 98.69 213 LYS A O 1
ATOM 1614 N N . GLU A 1 214 ? -8.859 -31.781 -17.688 1 98.81 214 GLU A N 1
ATOM 1615 C CA . GLU A 1 214 ? -8.18 -32.75 -18.531 1 98.81 214 GLU A CA 1
ATOM 1616 C C . GLU A 1 214 ? -7.547 -33.875 -17.703 1 98.81 214 GLU A C 1
ATOM 1618 O O . GLU A 1 214 ? -7.594 -35.031 -18.094 1 98.81 214 GLU A O 1
ATOM 1623 N N . ALA A 1 215 ? -6.949 -33.531 -16.578 1 98.81 215 ALA A N 1
ATOM 1624 C CA . ALA A 1 215 ? -6.328 -34.5 -15.695 1 98.81 215 ALA A CA 1
ATOM 1625 C C . ALA A 1 215 ? -7.367 -35.469 -15.117 1 98.81 215 ALA A C 1
ATOM 1627 O O . ALA A 1 215 ? -7.113 -36.656 -14.992 1 98.81 215 ALA A O 1
ATOM 1628 N N . GLU A 1 216 ? -8.461 -34.906 -14.781 1 98.44 216 GLU A N 1
ATOM 1629 C CA . GLU A 1 216 ? -9.547 -35.688 -14.211 1 98.44 216 GLU A CA 1
ATOM 1630 C C . GLU A 1 216 ? -10 -36.781 -15.18 1 98.44 216 GLU A C 1
ATOM 1632 O O . GLU A 1 216 ? -10.344 -37.875 -14.758 1 98.44 216 GLU A O 1
ATOM 1637 N N . LYS A 1 217 ? -10 -36.469 -16.469 1 98.44 217 LYS A N 1
ATOM 1638 C CA . LYS A 1 217 ? -10.375 -37.438 -17.484 1 98.44 217 LYS A CA 1
ATOM 1639 C C . LYS A 1 217 ? -9.438 -38.656 -17.453 1 98.44 217 LYS A C 1
ATOM 1641 O O . LYS A 1 217 ? -9.836 -39.75 -17.828 1 98.44 217 LYS A O 1
ATOM 1646 N N . MET A 1 218 ? -8.273 -38.469 -17.016 1 98.38 218 MET A N 1
ATOM 1647 C CA . MET A 1 218 ? -7.281 -39.531 -16.969 1 98.38 218 MET A CA 1
ATOM 1648 C C . MET A 1 218 ? -7.23 -40.156 -15.586 1 98.38 218 MET A C 1
ATOM 1650 O O . MET A 1 218 ? -6.383 -41.031 -15.32 1 98.38 218 MET A O 1
ATOM 1654 N N . GLY A 1 219 ? -8.078 -39.688 -14.68 1 98.44 219 GLY A N 1
ATOM 1655 C CA . GLY A 1 219 ? -8.133 -40.219 -13.32 1 98.44 219 GLY A CA 1
ATOM 1656 C C . GLY A 1 219 ? -7.051 -39.625 -12.422 1 98.44 219 GLY A C 1
ATOM 1657 O O . GLY A 1 219 ? -6.711 -40.25 -11.398 1 98.44 219 GLY A O 1
ATOM 1658 N N . ALA A 1 220 ? -6.457 -38.562 -12.781 1 98.75 220 ALA A N 1
ATOM 1659 C CA . ALA A 1 220 ? -5.438 -37.906 -11.977 1 98.75 220 ALA A CA 1
ATOM 1660 C C . ALA A 1 220 ? -6.004 -36.656 -11.32 1 98.75 220 ALA A C 1
ATOM 1662 O O . ALA A 1 220 ? -7.074 -36.156 -11.695 1 98.75 220 ALA A O 1
ATOM 1663 N N . VAL A 1 221 ? -5.293 -36.188 -10.281 1 98.75 221 VAL A N 1
ATOM 1664 C CA . VAL A 1 221 ? -5.691 -34.969 -9.57 1 98.75 221 VAL A CA 1
ATOM 1665 C C . VAL A 1 221 ? -4.699 -33.844 -9.867 1 98.75 221 VAL A C 1
ATOM 1667 O O . VAL A 1 221 ? -3.488 -34.031 -9.734 1 98.75 221 VAL A O 1
ATOM 1670 N N . PHE A 1 222 ? -5.273 -32.75 -10.344 1 98.88 222 PHE A N 1
ATOM 1671 C CA . PHE A 1 222 ? -4.477 -31.562 -10.609 1 98.88 222 PHE A CA 1
ATOM 1672 C C . PHE A 1 222 ? -4.723 -30.5 -9.539 1 98.88 222 PHE A C 1
ATOM 1674 O O . PHE A 1 222 ? -5.871 -30.234 -9.18 1 98.88 222 PHE A O 1
ATOM 1681 N N . MET A 1 223 ? -3.609 -29.891 -9.031 1 98.88 223 MET A N 1
ATOM 1682 C CA . MET A 1 223 ? -3.668 -28.781 -8.102 1 98.88 223 MET A CA 1
ATOM 1683 C C . MET A 1 223 ? -2.742 -27.656 -8.539 1 98.88 223 MET A C 1
ATOM 1685 O O . MET A 1 223 ? -1.65 -27.906 -9.055 1 98.88 223 MET A O 1
ATOM 1689 N N . ASP A 1 224 ? -3.213 -26.406 -8.438 1 98.94 224 ASP A N 1
ATOM 1690 C CA . ASP A 1 224 ? -2.316 -25.266 -8.633 1 98.94 224 ASP A CA 1
ATOM 1691 C C . ASP A 1 224 ? -1.706 -24.812 -7.312 1 98.94 224 ASP A C 1
ATOM 1693 O O . ASP A 1 224 ? -2.398 -24.734 -6.297 1 98.94 224 ASP A O 1
ATOM 1697 N N . ALA A 1 225 ? -0.372 -24.516 -7.324 1 98.88 225 ALA A N 1
ATOM 1698 C CA . ALA A 1 225 ? 0.353 -24.125 -6.117 1 98.88 225 ALA A CA 1
ATOM 1699 C C . ALA A 1 225 ? 1.431 -23.094 -6.441 1 98.88 225 ALA A C 1
ATOM 1701 O O . ALA A 1 225 ? 2.611 -23.312 -6.152 1 98.88 225 ALA A O 1
ATOM 1702 N N . PRO A 1 226 ? 1.001 -21.922 -6.977 1 98.69 226 PRO A N 1
ATOM 1703 C CA . PRO A 1 226 ? 2.014 -20.875 -7.211 1 98.69 226 PRO A CA 1
ATOM 1704 C C . PRO A 1 226 ? 2.734 -20.469 -5.934 1 98.69 226 PRO A C 1
ATOM 1706 O O . PRO A 1 226 ? 2.301 -20.812 -4.832 1 98.69 226 PRO A O 1
ATOM 1709 N N . VAL A 1 227 ? 3.877 -19.75 -6.156 1 97.19 227 VAL A N 1
ATOM 1710 C CA . VAL A 1 227 ? 4.762 -19.531 -5.02 1 97.19 227 VAL A CA 1
ATOM 1711 C C . VAL A 1 227 ? 5.035 -18.031 -4.863 1 97.19 227 VAL A C 1
ATOM 1713 O O . VAL A 1 227 ? 4.945 -17.266 -5.832 1 97.19 227 VAL A O 1
ATOM 1716 N N . SER A 1 228 ? 5.301 -17.656 -3.658 1 93.44 228 SER A N 1
ATOM 1717 C CA . SER A 1 228 ? 5.883 -16.359 -3.334 1 93.44 228 SER A CA 1
ATOM 1718 C C . SER A 1 228 ? 7.227 -16.516 -2.631 1 93.44 228 SER A C 1
ATOM 1720 O O . SER A 1 228 ? 7.543 -17.594 -2.119 1 93.44 228 SER A O 1
ATOM 1722 N N . GLY A 1 229 ? 8.164 -15.438 -2.697 1 88 229 GLY A N 1
ATOM 1723 C CA . GLY A 1 229 ? 9.445 -15.438 -2.016 1 88 229 GL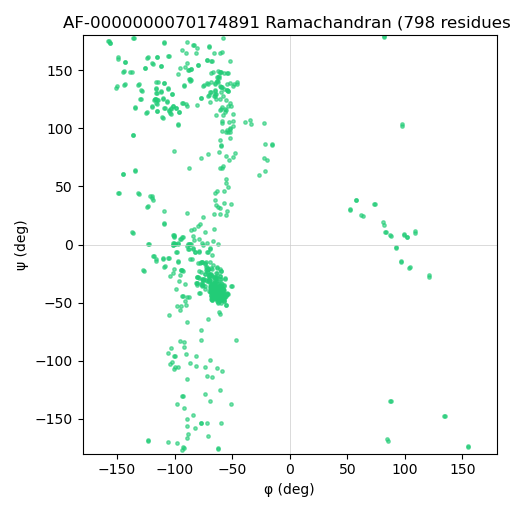Y A CA 1
ATOM 1724 C C . GLY A 1 229 ? 10.625 -15.297 -2.965 1 88 229 GLY A C 1
ATOM 1725 O O . GLY A 1 229 ? 11.695 -14.844 -2.564 1 88 229 GLY A O 1
ATOM 1726 N N . GLY A 1 230 ? 10.516 -15.719 -4.172 1 85.81 230 GLY A N 1
ATOM 1727 C CA . GLY A 1 230 ? 11.555 -15.539 -5.172 1 85.81 230 GLY A CA 1
ATOM 1728 C C . GLY A 1 230 ? 12.609 -16.625 -5.133 1 85.81 230 GLY A C 1
ATOM 1729 O O . GLY A 1 230 ? 12.438 -17.641 -4.457 1 85.81 230 GLY A O 1
ATOM 1730 N N . VAL A 1 231 ? 13.648 -16.406 -5.824 1 89.38 231 VAL A N 1
ATOM 1731 C CA . VAL A 1 231 ? 14.703 -17.391 -6.016 1 89.38 231 VAL A CA 1
ATOM 1732 C C . VAL A 1 231 ? 15.438 -17.641 -4.699 1 89.38 231 VAL A C 1
ATOM 1734 O O . VAL A 1 231 ? 15.812 -18.766 -4.387 1 89.38 231 VAL A O 1
ATOM 1737 N N . GLY A 1 232 ? 15.602 -16.594 -3.939 1 88.38 232 GLY A N 1
ATOM 1738 C CA . GLY A 1 232 ? 16.25 -16.75 -2.645 1 88.38 232 GLY A CA 1
ATOM 1739 C C . GLY A 1 232 ? 15.492 -17.688 -1.719 1 88.38 232 GLY A C 1
ATOM 1740 O O . GLY A 1 232 ? 16.094 -18.562 -1.094 1 88.38 232 GLY A O 1
ATOM 1741 N N . ALA A 1 233 ? 14.227 -17.5 -1.633 1 91.69 233 ALA A N 1
ATOM 1742 C CA . ALA A 1 233 ? 13.398 -18.375 -0.804 1 91.69 233 ALA A CA 1
ATOM 1743 C C . ALA A 1 233 ? 13.391 -19.797 -1.352 1 91.69 233 ALA A C 1
ATOM 1745 O O . ALA A 1 233 ? 13.352 -20.766 -0.586 1 91.69 233 ALA A O 1
ATOM 1746 N N . ALA A 1 234 ? 13.445 -19.938 -2.658 1 95.38 234 ALA A N 1
ATOM 1747 C CA . ALA A 1 234 ? 13.5 -21.266 -3.279 1 95.38 234 ALA A CA 1
ATOM 1748 C C . ALA A 1 234 ? 14.758 -22.016 -2.863 1 95.38 234 ALA A C 1
ATOM 1750 O O . ALA A 1 234 ? 14.695 -23.203 -2.535 1 95.38 234 ALA A O 1
ATOM 1751 N N . ARG A 1 235 ? 15.875 -21.312 -2.83 1 95.44 235 ARG A N 1
ATOM 1752 C CA . ARG A 1 235 ? 17.141 -21.922 -2.438 1 95.44 235 ARG A CA 1
ATOM 1753 C C . ARG A 1 235 ? 17.125 -22.328 -0.968 1 95.44 235 ARG A C 1
ATOM 1755 O O . ARG A 1 235 ? 17.594 -23.406 -0.609 1 95.44 235 ARG A O 1
ATOM 1762 N N . ALA A 1 236 ? 16.469 -21.531 -0.201 1 95.75 236 ALA A N 1
ATOM 1763 C CA . ALA A 1 236 ? 16.484 -21.719 1.247 1 95.75 236 ALA A CA 1
ATOM 1764 C C . ALA A 1 236 ? 15.406 -22.703 1.68 1 95.75 236 ALA A C 1
ATOM 1766 O O . ALA A 1 236 ? 15.398 -23.156 2.828 1 95.75 236 ALA A O 1
ATOM 1767 N N . GLY A 1 237 ? 14.539 -23 0.797 1 97.06 237 GLY A N 1
ATOM 1768 C CA . GLY A 1 237 ? 13.414 -23.844 1.172 1 97.06 237 GLY A CA 1
ATOM 1769 C C . GLY A 1 237 ? 12.391 -23.125 2.021 1 97.06 237 GLY A C 1
ATOM 1770 O O . GLY A 1 237 ? 11.82 -23.703 2.945 1 97.06 237 GLY A O 1
ATOM 1771 N N . ASN A 1 238 ? 12.195 -21.828 1.759 1 96.12 238 ASN A N 1
ATOM 1772 C CA . ASN A 1 238 ? 11.328 -21 2.584 1 96.12 238 ASN A CA 1
ATOM 1773 C C . ASN A 1 238 ? 10.227 -20.344 1.755 1 96.12 238 ASN A C 1
ATOM 1775 O O . ASN A 1 238 ? 9.82 -19.203 2.031 1 96.12 238 ASN A O 1
ATOM 1779 N N . LEU A 1 239 ? 9.734 -20.984 0.727 1 96.56 239 LEU A N 1
ATOM 1780 C CA . LEU A 1 239 ? 8.688 -20.453 -0.13 1 96.56 239 LEU A CA 1
ATOM 1781 C C . LEU A 1 239 ? 7.34 -20.453 0.592 1 96.56 239 LEU A C 1
ATOM 1783 O O . LEU A 1 239 ? 7.191 -21.094 1.633 1 96.56 239 LEU A O 1
ATOM 1787 N N . THR A 1 240 ? 6.484 -19.656 0.122 1 96.75 240 THR A N 1
ATOM 1788 C CA . THR A 1 240 ? 5.066 -19.75 0.449 1 96.75 240 THR A CA 1
ATOM 1789 C C . THR A 1 240 ? 4.27 -20.297 -0.732 1 96.75 240 THR A C 1
ATOM 1791 O O . THR A 1 240 ? 4.316 -19.734 -1.83 1 96.75 240 THR A O 1
ATOM 1794 N N . PHE A 1 241 ? 3.553 -21.391 -0.488 1 98.56 241 PHE A N 1
ATOM 1795 C CA . PHE A 1 241 ? 2.717 -22 -1.52 1 98.56 241 PHE A CA 1
ATOM 1796 C C . PHE A 1 241 ? 1.251 -21.641 -1.304 1 98.56 241 PHE A C 1
ATOM 1798 O O . PHE A 1 241 ? 0.739 -21.75 -0.187 1 98.56 241 PHE A O 1
ATOM 1805 N N . MET A 1 242 ? 0.605 -21.172 -2.309 1 98.69 242 MET A N 1
ATOM 1806 C CA . MET A 1 242 ? -0.841 -20.984 -2.355 1 98.69 242 MET A CA 1
ATOM 1807 C C . MET A 1 242 ? -1.511 -22.078 -3.174 1 98.69 242 MET A C 1
ATOM 1809 O O . MET A 1 242 ? -1.325 -22.156 -4.391 1 98.69 242 MET A O 1
ATOM 1813 N N . VAL A 1 243 ? -2.346 -22.859 -2.521 1 98.88 243 VAL A N 1
ATOM 1814 C CA . VAL A 1 243 ? -2.734 -24.125 -3.148 1 98.88 243 VAL A CA 1
ATOM 1815 C C . VAL A 1 243 ? -4.23 -24.109 -3.449 1 98.88 243 VAL A C 1
ATOM 1817 O O . VAL A 1 243 ? -5.051 -23.875 -2.553 1 98.88 243 VAL A O 1
ATOM 1820 N N . GLY A 1 244 ? -4.539 -24.266 -4.668 1 98.88 244 GLY A N 1
ATOM 1821 C CA . GLY A 1 244 ? -5.906 -24.531 -5.086 1 98.88 244 GLY A CA 1
ATOM 1822 C C . GLY A 1 244 ? -6.109 -25.953 -5.574 1 98.88 244 GLY A C 1
ATOM 1823 O O . GLY A 1 244 ? -5.277 -26.5 -6.309 1 98.88 244 GLY A O 1
ATOM 1824 N N . GLY A 1 245 ? -7.215 -26.641 -5.238 1 98.69 245 GLY A N 1
ATOM 1825 C CA . GLY A 1 245 ? -7.543 -28.016 -5.598 1 98.69 245 GLY A CA 1
ATOM 1826 C C . GLY A 1 245 ? -8.492 -28.672 -4.617 1 98.69 245 GLY A C 1
ATOM 1827 O O . GLY A 1 245 ? -9.016 -28.031 -3.715 1 98.69 245 GLY A O 1
ATOM 1828 N N . VAL A 1 246 ? -8.711 -29.953 -4.844 1 98.19 246 VAL A N 1
ATOM 1829 C CA . VAL A 1 246 ? -9.609 -30.688 -3.969 1 98.19 246 VAL A CA 1
ATOM 1830 C C . VAL A 1 246 ? -8.992 -30.828 -2.582 1 98.19 246 VAL A C 1
ATOM 1832 O O . VAL A 1 246 ? -7.816 -31.188 -2.453 1 98.19 246 VAL A O 1
ATOM 1835 N N . GLU A 1 247 ? -9.75 -30.516 -1.56 1 97.81 247 GLU A N 1
ATOM 1836 C CA . GLU A 1 247 ? -9.266 -30.453 -0.182 1 97.81 247 GLU A CA 1
ATOM 1837 C C . GLU A 1 247 ? -8.695 -31.797 0.261 1 97.81 247 GLU A C 1
ATOM 1839 O O . GLU A 1 247 ? -7.727 -31.844 1.021 1 97.81 247 GLU A O 1
ATOM 1844 N N . GLN A 1 248 ? -9.234 -32.875 -0.191 1 97.56 248 GLN A N 1
ATOM 1845 C CA . GLN A 1 248 ? -8.859 -34.219 0.234 1 97.56 248 GLN A CA 1
ATOM 1846 C C . GLN A 1 248 ? -7.414 -34.531 -0.131 1 97.56 248 GLN A C 1
ATOM 1848 O O . GLN A 1 248 ? -6.777 -35.375 0.497 1 97.56 248 GLN A O 1
ATOM 1853 N N . GLU A 1 249 ? -6.891 -33.875 -1.115 1 97.88 249 GLU A N 1
ATOM 1854 C CA . GLU A 1 249 ? -5.539 -34.156 -1.583 1 97.88 249 GLU A CA 1
ATOM 1855 C C . GLU A 1 249 ? -4.539 -33.125 -1.05 1 97.88 249 GLU A C 1
ATOM 1857 O O . GLU A 1 249 ? -3.344 -33.219 -1.325 1 97.88 249 GLU A O 1
ATOM 1862 N N . PHE A 1 250 ? -5.051 -32.188 -0.254 1 98.56 250 PHE A N 1
ATOM 1863 C CA . PHE A 1 250 ? -4.199 -31.109 0.204 1 98.56 250 PHE A CA 1
ATOM 1864 C C . PHE A 1 250 ? -3.076 -31.641 1.092 1 98.56 250 PHE A C 1
ATOM 1866 O O . PHE A 1 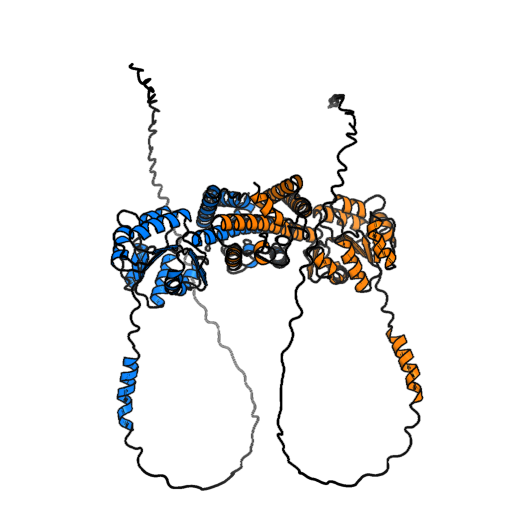250 ? -1.936 -31.172 0.997 1 98.56 250 PHE A O 1
ATOM 1873 N N . ASP A 1 251 ? -3.326 -32.531 1.917 1 97.88 251 ASP A N 1
ATOM 1874 C CA . ASP A 1 251 ? -2.312 -33.031 2.83 1 97.88 251 ASP A CA 1
ATOM 1875 C C . ASP A 1 251 ? -1.182 -33.719 2.064 1 97.88 251 ASP A C 1
ATOM 1877 O O . ASP A 1 251 ? -0.011 -33.594 2.428 1 97.88 251 ASP A O 1
ATOM 1881 N N . ALA A 1 252 ? -1.572 -34.5 1.081 1 97.62 252 ALA A N 1
ATOM 1882 C CA . ALA A 1 252 ? -0.564 -35.156 0.251 1 97.62 252 ALA A CA 1
ATOM 1883 C C . ALA A 1 252 ? 0.318 -34.125 -0.454 1 97.62 252 ALA A C 1
ATOM 1885 O O . ALA A 1 252 ? 1.537 -34.312 -0.532 1 97.62 252 ALA A O 1
ATOM 1886 N N . ALA A 1 253 ? -0.312 -33.062 -0.979 1 98.5 253 ALA A N 1
ATOM 1887 C CA . ALA A 1 253 ? 0.446 -32 -1.616 1 98.5 253 ALA A CA 1
ATOM 1888 C C . ALA A 1 253 ? 1.356 -31.297 -0.611 1 98.5 253 ALA A C 1
ATOM 1890 O O . ALA A 1 253 ? 2.525 -31.031 -0.904 1 98.5 253 ALA A O 1
ATOM 1891 N N . LYS A 1 254 ? 0.822 -31.031 0.521 1 98.56 254 LYS A N 1
ATOM 1892 C CA . LYS A 1 254 ? 1.528 -30.312 1.578 1 98.56 254 LYS A CA 1
ATOM 1893 C C . LYS A 1 254 ? 2.797 -31.047 1.993 1 98.56 254 LYS A C 1
ATOM 1895 O O . LYS A 1 254 ? 3.814 -30.422 2.299 1 98.56 254 LYS A O 1
ATOM 1900 N N . GLU A 1 255 ? 2.738 -32.312 2.051 1 97.69 255 GLU A N 1
ATOM 1901 C CA . GLU A 1 255 ? 3.896 -33.156 2.4 1 97.69 255 GLU A CA 1
ATOM 1902 C C . GLU A 1 255 ? 5.082 -32.844 1.489 1 97.69 255 GLU A C 1
ATOM 1904 O O . GLU A 1 255 ? 6.215 -32.719 1.957 1 97.69 255 GLU A O 1
ATOM 1909 N N . LEU A 1 256 ? 4.824 -32.688 0.223 1 98.19 256 LEU A N 1
ATOM 1910 C CA . LEU A 1 256 ? 5.879 -32.406 -0.741 1 98.19 256 LEU A CA 1
ATOM 1911 C C . LEU A 1 256 ? 6.273 -30.922 -0.683 1 98.19 256 LEU A C 1
ATOM 1913 O O . LEU A 1 256 ? 7.461 -30.594 -0.703 1 98.19 256 LEU A O 1
ATOM 1917 N N . LEU A 1 257 ? 5.281 -30.031 -0.567 1 98.75 257 LEU A N 1
ATOM 1918 C CA . LEU A 1 257 ? 5.504 -28.594 -0.688 1 98.75 257 LEU A CA 1
ATOM 1919 C C . LEU A 1 257 ? 6.277 -28.062 0.514 1 98.75 257 LEU A C 1
ATOM 1921 O O . LEU A 1 257 ? 7.074 -27.125 0.382 1 98.75 257 LEU A O 1
ATOM 1925 N N . THR A 1 258 ? 6.176 -28.688 1.675 1 98.31 258 THR A N 1
ATOM 1926 C CA . THR A 1 258 ? 6.848 -28.234 2.891 1 98.31 258 THR A CA 1
ATOM 1927 C C . THR A 1 258 ? 8.352 -28.484 2.801 1 98.31 258 THR A C 1
ATOM 1929 O O . THR A 1 258 ? 9.133 -27.891 3.543 1 98.31 258 THR A O 1
ATOM 1932 N N . CYS A 1 259 ? 8.773 -29.375 1.923 1 97.81 259 CYS A N 1
ATOM 1933 C CA . CYS A 1 259 ? 10.195 -29.578 1.682 1 97.81 259 CYS A CA 1
ATOM 1934 C C . CYS A 1 259 ? 10.82 -28.359 1.021 1 97.81 259 CYS A C 1
ATOM 1936 O O . CYS A 1 259 ? 12.039 -28.172 1.089 1 97.81 259 CYS A O 1
ATOM 1938 N N . MET A 1 260 ? 9.953 -27.547 0.384 1 98.25 260 MET A N 1
ATOM 1939 C CA . MET A 1 260 ? 10.445 -26.438 -0.44 1 98.25 260 MET A CA 1
ATOM 1940 C C . MET A 1 260 ? 9.977 -25.094 0.111 1 98.25 260 MET A C 1
ATOM 1942 O O . MET A 1 260 ? 10.359 -24.047 -0.4 1 98.25 260 MET A O 1
ATOM 1946 N N . GLY A 1 261 ? 9.07 -25.141 1.072 1 97.5 261 GLY A N 1
ATOM 1947 C CA . GLY A 1 261 ? 8.477 -23.922 1.58 1 97.5 261 GLY A CA 1
ATOM 1948 C C . GLY A 1 261 ? 8.211 -23.953 3.072 1 97.5 261 GLY A C 1
ATOM 1949 O O . GLY A 1 261 ? 8.062 -25.031 3.654 1 97.5 261 GLY A O 1
ATOM 1950 N N . SER A 1 262 ? 8.125 -22.75 3.686 1 95.75 262 SER A N 1
ATOM 1951 C CA . SER A 1 262 ? 7.832 -22.625 5.109 1 95.75 262 SER A CA 1
ATOM 1952 C C . SER A 1 262 ? 6.34 -22.422 5.348 1 95.75 262 SER A C 1
ATOM 1954 O O . SER A 1 262 ? 5.84 -22.672 6.449 1 95.75 262 SER A O 1
ATOM 1956 N N . ASN A 1 263 ? 5.645 -21.953 4.324 1 96.19 263 ASN A N 1
ATOM 1957 C CA . ASN A 1 263 ? 4.203 -21.734 4.41 1 96.19 263 ASN A CA 1
ATOM 1958 C C . ASN A 1 263 ? 3.469 -22.375 3.24 1 96.19 263 ASN A C 1
ATOM 1960 O O . ASN A 1 263 ? 3.838 -22.172 2.082 1 96.19 263 ASN A O 1
ATOM 1964 N N . VAL A 1 264 ? 2.496 -23.219 3.549 1 98.25 264 VAL A N 1
ATOM 1965 C CA . VAL A 1 264 ? 1.616 -23.828 2.559 1 98.25 264 VAL A CA 1
ATOM 1966 C C . VAL A 1 264 ? 0.159 -23.531 2.906 1 98.25 264 VAL A C 1
ATOM 1968 O O . VAL A 1 264 ? -0.365 -24.031 3.9 1 98.25 264 VAL A O 1
ATOM 1971 N N . VAL A 1 265 ? -0.519 -22.75 2.053 1 98.25 265 VAL A N 1
ATOM 1972 C CA . VAL A 1 265 ? -1.854 -22.25 2.377 1 98.25 265 VAL A CA 1
ATOM 1973 C C . VAL A 1 265 ? -2.873 -22.844 1.405 1 98.25 265 VAL A C 1
ATOM 1975 O O . VAL A 1 265 ? -2.725 -22.719 0.188 1 98.25 265 VAL A O 1
ATOM 1978 N N . TYR A 1 266 ? -3.885 -23.5 1.969 1 98.69 266 TYR A N 1
ATOM 1979 C CA . TYR A 1 266 ? -5.004 -23.953 1.153 1 98.69 266 TYR A CA 1
ATOM 1980 C C . TYR A 1 266 ? -5.938 -22.797 0.807 1 98.69 266 TYR A C 1
ATOM 1982 O O . TYR A 1 266 ? -6.453 -22.125 1.699 1 98.69 266 TYR A O 1
ATOM 1990 N N . CYS A 1 267 ? -6.219 -22.578 -0.495 1 98.62 267 CYS A N 1
ATOM 1991 C CA . CYS A 1 267 ? -6.941 -21.391 -0.927 1 98.62 267 CYS A CA 1
ATOM 1992 C C . CYS A 1 267 ? -8.352 -21.75 -1.379 1 98.62 267 CYS A C 1
ATOM 1994 O O . CYS A 1 267 ? -9.211 -20.859 -1.499 1 98.62 267 CYS A O 1
ATOM 1996 N N . GLY A 1 268 ? -8.609 -22.984 -1.683 1 98.31 268 GLY A N 1
ATOM 1997 C CA . GLY A 1 268 ? -9.914 -23.375 -2.189 1 98.31 268 GLY A CA 1
ATOM 1998 C C . GLY A 1 268 ? -9.828 -24.297 -3.395 1 98.31 268 GLY A C 1
ATOM 1999 O O . GLY A 1 268 ? -8.93 -25.141 -3.482 1 98.31 268 GLY A O 1
ATOM 2000 N N . GLU A 1 269 ? -10.781 -24.219 -4.32 1 98.31 269 GLU A N 1
ATOM 2001 C CA . GLU A 1 269 ? -10.852 -25.078 -5.504 1 98.31 269 GLU A CA 1
ATOM 2002 C C . GLU A 1 269 ? -9.734 -24.75 -6.484 1 98.31 269 GLU A C 1
ATOM 2004 O O . GLU A 1 269 ? -9.039 -23.75 -6.332 1 98.31 269 GLU A O 1
ATOM 2009 N N . VAL A 1 270 ? -9.602 -25.594 -7.477 1 98.75 270 VAL A N 1
ATOM 2010 C CA . VAL A 1 270 ? -8.586 -25.391 -8.5 1 98.75 270 VAL A CA 1
ATOM 2011 C C . VAL A 1 270 ? -8.719 -23.984 -9.094 1 98.75 270 VAL A C 1
ATOM 2013 O O . VAL A 1 270 ? -9.828 -23.531 -9.383 1 98.75 270 VAL A O 1
ATOM 2016 N N . GLY A 1 271 ? -7.621 -23.312 -9.18 1 98.69 271 GLY A N 1
ATOM 2017 C CA . GLY A 1 271 ? -7.598 -21.969 -9.719 1 98.69 271 GLY A CA 1
ATOM 2018 C C . GLY A 1 271 ? -7.461 -20.891 -8.641 1 98.69 271 GLY A C 1
ATOM 2019 O O . GLY A 1 271 ? -6.977 -19.797 -8.914 1 98.69 271 GLY A O 1
ATOM 2020 N N . THR A 1 272 ? -7.762 -21.219 -7.426 1 98.75 272 THR A N 1
ATOM 2021 C CA . THR A 1 272 ? -7.758 -20.219 -6.367 1 98.75 272 THR A CA 1
ATOM 2022 C C . THR A 1 272 ? -6.336 -19.969 -5.863 1 98.75 272 THR A C 1
ATOM 2024 O O . THR A 1 272 ? -6.035 -18.891 -5.352 1 98.75 272 THR A O 1
ATOM 2027 N N . GLY A 1 273 ? -5.465 -20.953 -5.957 1 98.81 273 GLY A N 1
ATOM 2028 C CA . GLY A 1 273 ? -4.062 -20.641 -5.707 1 98.81 273 GLY A CA 1
ATOM 2029 C C . GLY A 1 273 ? -3.506 -19.578 -6.621 1 98.81 273 GLY A C 1
ATOM 2030 O O . GLY A 1 273 ? -2.852 -18.641 -6.16 1 98.81 273 GLY A O 1
ATOM 2031 N N . GLN A 1 274 ? -3.832 -19.75 -7.883 1 98.88 274 GLN A N 1
ATOM 2032 C CA . GLN A 1 274 ? -3.436 -18.766 -8.875 1 98.88 274 GLN A CA 1
ATOM 2033 C C . GLN A 1 274 ? -4.09 -17.406 -8.578 1 98.88 274 GLN A C 1
ATOM 2035 O O . GLN A 1 274 ? -3.436 -16.375 -8.664 1 98.88 274 GLN A O 1
ATOM 2040 N N . ALA A 1 275 ? -5.375 -17.453 -8.242 1 98.81 275 ALA A N 1
ATOM 2041 C CA . ALA A 1 275 ? -6.105 -16.234 -7.941 1 98.81 275 ALA A CA 1
ATOM 2042 C C . ALA A 1 275 ? -5.438 -15.461 -6.801 1 98.81 275 ALA A C 1
ATOM 2044 O O . ALA A 1 275 ? -5.258 -14.242 -6.887 1 98.81 275 ALA A O 1
ATOM 2045 N N . ALA A 1 276 ? -5.051 -16.188 -5.781 1 98.81 276 ALA A N 1
ATOM 2046 C CA . ALA A 1 276 ? -4.387 -15.57 -4.637 1 98.81 276 ALA A CA 1
ATOM 2047 C C . ALA A 1 276 ? -3.062 -14.938 -5.051 1 98.81 276 ALA A C 1
ATOM 2049 O O . ALA A 1 276 ? -2.768 -13.797 -4.676 1 98.81 276 ALA A O 1
ATOM 2050 N N . LYS A 1 277 ? -2.293 -15.633 -5.816 1 98.62 277 LYS A N 1
ATOM 2051 C CA . LYS A 1 277 ? -0.989 -15.156 -6.273 1 98.62 277 LYS A CA 1
ATOM 2052 C C . LYS A 1 277 ? -1.131 -13.898 -7.133 1 98.62 277 LYS A C 1
ATOM 2054 O O . LYS A 1 277 ? -0.399 -12.93 -6.949 1 98.62 277 LYS A O 1
ATOM 2059 N N . ILE A 1 278 ? -2.049 -13.961 -8.039 1 98.38 278 ILE A N 1
ATOM 2060 C CA . ILE A 1 278 ? -2.211 -12.859 -8.969 1 98.38 278 ILE A CA 1
ATOM 2061 C C . ILE A 1 278 ? -2.723 -11.625 -8.227 1 98.38 278 ILE A C 1
ATOM 2063 O O . ILE A 1 278 ? -2.316 -10.5 -8.523 1 98.38 278 ILE A O 1
ATOM 2067 N N . CYS A 1 279 ? -3.629 -11.82 -7.297 1 98.75 279 CYS A N 1
ATOM 2068 C CA . CYS A 1 279 ? -4.113 -10.727 -6.461 1 98.75 279 CYS A CA 1
ATOM 2069 C C . CYS A 1 279 ? -2.977 -10.117 -5.652 1 98.75 279 CYS A C 1
ATOM 2071 O O . CYS A 1 279 ? -2.836 -8.891 -5.598 1 98.75 279 CYS A O 1
ATOM 2073 N N . ASN A 1 280 ? -2.16 -10.938 -5.031 1 98.44 280 ASN A N 1
ATOM 2074 C CA . ASN A 1 280 ? -1.012 -10.453 -4.277 1 98.44 280 ASN A CA 1
ATOM 2075 C C . ASN A 1 280 ? -0.09 -9.602 -5.145 1 98.44 280 ASN A C 1
ATOM 2077 O O . ASN A 1 280 ? 0.322 -8.508 -4.742 1 98.44 280 ASN A O 1
ATOM 2081 N N . ASN A 1 281 ? 0.194 -10.055 -6.32 1 98.5 281 ASN A N 1
ATOM 2082 C CA . ASN A 1 281 ? 1.16 -9.367 -7.168 1 98.5 281 ASN A CA 1
ATOM 2083 C C . ASN A 1 281 ? 0.57 -8.102 -7.777 1 98.5 281 ASN A C 1
ATOM 2085 O O . ASN A 1 281 ? 1.292 -7.133 -8.031 1 98.5 281 ASN A O 1
ATOM 2089 N N . MET A 1 282 ? -0.747 -8.117 -7.992 1 98.88 282 MET A N 1
ATOM 2090 C CA . MET A 1 282 ? -1.366 -6.879 -8.453 1 98.88 282 MET A CA 1
ATOM 2091 C C . MET A 1 282 ? -1.252 -5.781 -7.398 1 98.88 282 MET A C 1
ATOM 2093 O O . MET A 1 282 ? -0.839 -4.664 -7.703 1 98.88 282 MET A O 1
ATOM 2097 N N . LEU A 1 283 ? -1.579 -6.168 -6.148 1 98.94 283 LEU A N 1
ATOM 2098 C CA . LEU A 1 283 ? -1.476 -5.188 -5.074 1 98.94 283 LEU A CA 1
ATOM 2099 C C . LEU A 1 283 ? -0.027 -4.762 -4.863 1 98.94 283 LEU A C 1
ATOM 2101 O O . LEU A 1 283 ? 0.249 -3.59 -4.598 1 98.94 283 LEU A O 1
ATOM 2105 N N . LEU A 1 284 ? 0.87 -5.703 -5.012 1 98.75 284 LEU A N 1
ATOM 2106 C CA . LEU A 1 284 ? 2.293 -5.406 -4.902 1 98.75 284 LEU A CA 1
ATOM 2107 C C . LEU A 1 284 ? 2.723 -4.402 -5.969 1 98.75 284 LEU A C 1
ATOM 2109 O O . LEU A 1 284 ? 3.434 -3.441 -5.672 1 98.75 284 LEU A O 1
ATOM 2113 N N . GLY A 1 285 ? 2.316 -4.656 -7.207 1 98.94 285 GLY A N 1
ATOM 2114 C CA . GLY A 1 285 ? 2.656 -3.738 -8.281 1 98.94 285 GLY A CA 1
ATOM 2115 C C . GLY A 1 285 ? 2.133 -2.332 -8.055 1 98.94 285 GLY A C 1
ATOM 2116 O O . GLY A 1 285 ? 2.867 -1.356 -8.219 1 98.94 285 GLY A O 1
ATOM 2117 N N . ILE A 1 286 ? 0.885 -2.248 -7.641 1 98.94 286 ILE A N 1
ATOM 2118 C CA . ILE A 1 286 ? 0.251 -0.966 -7.359 1 98.94 286 ILE A CA 1
ATOM 2119 C C . ILE A 1 286 ? 0.998 -0.259 -6.23 1 98.94 286 ILE A C 1
ATOM 2121 O O . ILE A 1 286 ? 1.354 0.916 -6.352 1 98.94 286 ILE A O 1
ATOM 2125 N N . SER A 1 287 ? 1.283 -0.992 -5.18 1 98.94 287 SER A N 1
ATOM 2126 C CA . SER A 1 287 ? 1.913 -0.411 -3.996 1 98.94 287 SER A CA 1
ATOM 2127 C C . SER A 1 287 ? 3.348 0.019 -4.289 1 98.94 287 SER A C 1
ATOM 2129 O O . SER A 1 287 ? 3.818 1.026 -3.76 1 98.94 287 SER A O 1
ATOM 2131 N N . MET A 1 288 ? 4.051 -0.712 -5.117 1 98.94 288 MET A N 1
ATOM 2132 C CA . MET A 1 288 ? 5.43 -0.355 -5.445 1 98.94 288 MET A CA 1
ATOM 2133 C C . MET A 1 288 ? 5.477 0.937 -6.254 1 98.94 288 MET A C 1
ATOM 2135 O O . MET A 1 288 ? 6.27 1.831 -5.957 1 98.94 288 MET A O 1
ATOM 2139 N N . ILE A 1 289 ? 4.648 0.993 -7.246 1 98.94 289 ILE A N 1
ATOM 2140 C CA . ILE A 1 289 ? 4.602 2.23 -8.016 1 98.94 289 ILE A CA 1
ATOM 2141 C C . ILE A 1 289 ? 4.203 3.391 -7.105 1 98.94 289 ILE A C 1
ATOM 2143 O O . ILE A 1 289 ? 4.82 4.457 -7.145 1 98.94 289 ILE A O 1
ATOM 2147 N N . GLY A 1 290 ? 3.148 3.156 -6.273 1 98.94 290 GLY A N 1
ATOM 2148 C CA . GLY A 1 290 ? 2.742 4.176 -5.32 1 98.94 290 GLY A CA 1
ATOM 2149 C C . GLY A 1 290 ? 3.865 4.621 -4.402 1 98.94 290 GLY A C 1
ATOM 2150 O O . GLY A 1 290 ? 4.027 5.812 -4.145 1 98.94 290 GLY A O 1
ATOM 2151 N N . THR A 1 291 ? 4.609 3.678 -3.908 1 98.94 291 THR A N 1
ATOM 2152 C CA . THR A 1 291 ? 5.742 3.986 -3.039 1 98.94 291 THR A CA 1
ATOM 2153 C C . THR A 1 291 ? 6.801 4.785 -3.793 1 98.94 291 THR A C 1
ATOM 2155 O O . THR A 1 291 ? 7.324 5.773 -3.273 1 98.94 291 THR A O 1
ATOM 2158 N N . ALA A 1 292 ? 7.082 4.363 -5.004 1 98.94 292 ALA A N 1
ATOM 2159 C CA . ALA A 1 292 ? 8.078 5.059 -5.82 1 98.94 292 ALA A CA 1
ATOM 2160 C C . ALA A 1 292 ? 7.656 6.5 -6.086 1 98.94 292 ALA A C 1
ATOM 2162 O O . ALA A 1 292 ? 8.453 7.426 -5.926 1 98.94 292 ALA A O 1
ATOM 2163 N N . GLU A 1 293 ? 6.391 6.684 -6.488 1 98.88 293 GLU A N 1
ATOM 2164 C CA . GLU A 1 293 ? 5.859 8.023 -6.719 1 98.88 293 GLU A CA 1
ATOM 2165 C C . GLU A 1 293 ? 5.973 8.883 -5.465 1 98.88 293 GLU A C 1
ATOM 2167 O O . GLU A 1 293 ? 6.398 10.039 -5.535 1 98.88 293 GLU A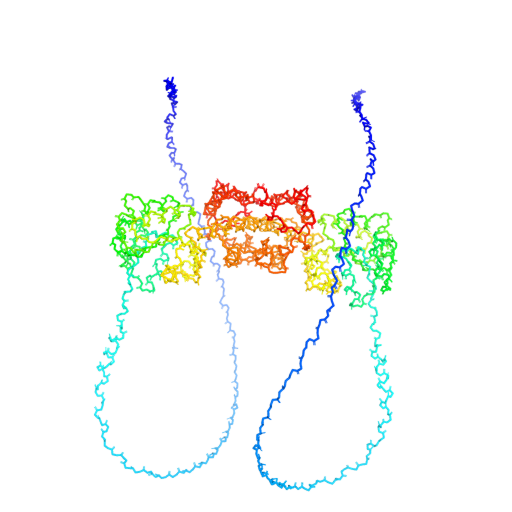 O 1
ATOM 2172 N N . THR A 1 294 ? 5.609 8.289 -4.395 1 98.94 294 THR A N 1
ATOM 2173 C CA . THR A 1 294 ? 5.535 9.008 -3.127 1 98.94 294 THR A CA 1
ATOM 2174 C C . THR A 1 294 ? 6.926 9.398 -2.643 1 98.94 294 THR A C 1
ATOM 2176 O O . THR A 1 294 ? 7.148 10.547 -2.244 1 98.94 294 THR A O 1
ATOM 2179 N N . MET A 1 295 ? 7.848 8.477 -2.678 1 98.94 295 MET A N 1
ATOM 2180 C CA . MET A 1 295 ? 9.219 8.758 -2.268 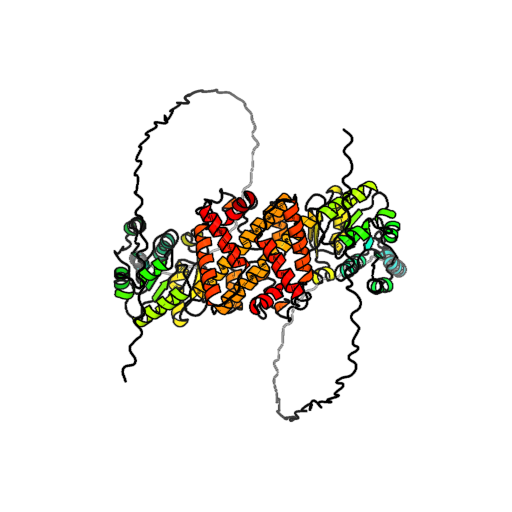1 98.94 295 MET A CA 1
ATOM 2181 C C . MET A 1 295 ? 9.852 9.82 -3.162 1 98.94 295 MET A C 1
ATOM 2183 O O . MET A 1 295 ? 10.5 10.742 -2.67 1 98.94 295 MET A O 1
ATOM 2187 N N . ASN A 1 296 ? 9.648 9.688 -4.438 1 98.81 296 ASN A N 1
ATOM 2188 C CA . ASN A 1 296 ? 10.188 10.68 -5.363 1 98.81 296 ASN A CA 1
ATOM 2189 C C . ASN A 1 296 ? 9.617 12.07 -5.094 1 98.81 296 ASN A C 1
ATOM 2191 O O . ASN A 1 296 ? 10.352 13.055 -5.051 1 98.81 296 ASN A O 1
ATOM 2195 N N . LEU A 1 297 ? 8.32 12.156 -4.918 1 98.81 297 LEU A N 1
ATOM 2196 C CA . LEU A 1 297 ? 7.656 13.422 -4.637 1 98.81 297 LEU A CA 1
ATOM 2197 C C . LEU A 1 297 ? 8.172 14.031 -3.34 1 98.81 297 LEU A C 1
ATOM 2199 O O . LEU A 1 297 ? 8.523 15.219 -3.303 1 98.81 297 LEU A O 1
ATOM 2203 N N . GLY A 1 298 ? 8.25 13.164 -2.27 1 98.75 298 GLY A N 1
ATOM 2204 C CA . GLY A 1 298 ? 8.719 13.656 -0.983 1 98.75 298 GLY A CA 1
ATOM 2205 C C . GLY A 1 298 ? 10.141 14.172 -1.024 1 98.75 298 GLY A C 1
ATOM 2206 O O . GLY A 1 298 ? 10.453 15.211 -0.438 1 98.75 298 GLY A O 1
ATOM 2207 N N . ILE A 1 299 ? 10.969 13.469 -1.727 1 98.5 299 ILE A N 1
ATOM 2208 C CA . ILE A 1 299 ? 12.367 13.875 -1.868 1 98.5 299 ILE A CA 1
ATOM 2209 C C . ILE A 1 299 ? 12.445 15.211 -2.592 1 98.5 299 ILE A C 1
ATOM 2211 O O . ILE A 1 299 ? 13.172 16.109 -2.166 1 98.5 299 ILE A O 1
ATOM 2215 N N . ARG A 1 300 ? 11.656 15.398 -3.615 1 97.94 300 ARG A N 1
ATOM 2216 C CA . ARG A 1 300 ? 11.664 16.641 -4.383 1 97.94 300 ARG A CA 1
ATOM 2217 C C . ARG A 1 300 ? 11.062 17.781 -3.578 1 97.94 300 ARG A C 1
ATOM 2219 O O . ARG A 1 300 ? 11.328 18.953 -3.863 1 97.94 300 ARG A O 1
ATOM 2226 N N . LEU A 1 301 ? 10.289 17.469 -2.596 1 98.25 301 LEU A N 1
ATOM 2227 C CA . LEU A 1 301 ? 9.703 18.469 -1.717 1 98.25 301 LEU A CA 1
ATOM 2228 C C . LEU A 1 301 ? 10.633 18.797 -0.554 1 98.25 301 LEU A C 1
ATOM 2230 O O . LEU A 1 301 ? 10.297 19.594 0.318 1 98.25 301 LEU A O 1
ATOM 2234 N N . GLY A 1 302 ? 11.742 18.109 -0.467 1 97.38 302 GLY A N 1
ATOM 2235 C CA . GLY A 1 302 ? 12.781 18.5 0.476 1 97.38 302 GLY A CA 1
ATOM 2236 C C . GLY A 1 302 ? 12.914 17.547 1.645 1 97.38 302 GLY A C 1
ATOM 2237 O O . GLY A 1 302 ? 13.68 17.797 2.58 1 97.38 302 GLY A O 1
ATOM 2238 N N . LEU A 1 303 ? 12.266 16.422 1.593 1 98.62 303 LEU A N 1
ATOM 2239 C CA . LEU A 1 303 ? 12.344 15.453 2.686 1 98.62 303 LEU A CA 1
ATOM 2240 C C . LEU A 1 303 ? 13.562 14.547 2.525 1 98.62 303 LEU A C 1
ATOM 2242 O O . LEU A 1 303 ? 13.891 14.133 1.41 1 98.62 303 LEU A O 1
ATOM 2246 N N . ASP A 1 304 ? 14.18 14.25 3.645 1 98.44 304 ASP A N 1
ATOM 2247 C CA . ASP A 1 304 ? 15.172 13.188 3.67 1 98.44 304 ASP A CA 1
ATOM 2248 C C . ASP A 1 304 ? 14.539 11.828 3.369 1 98.44 304 ASP A C 1
ATOM 2250 O O . ASP A 1 304 ? 13.531 11.461 3.979 1 98.44 304 ASP A O 1
ATOM 2254 N N . PRO A 1 305 ? 15.156 11.086 2.488 1 98.62 305 PRO A N 1
ATOM 2255 C CA . PRO A 1 305 ? 14.523 9.836 2.07 1 98.62 305 PRO A CA 1
ATOM 2256 C C . PRO A 1 305 ? 14.367 8.844 3.223 1 98.62 305 PRO A C 1
ATOM 2258 O O . PRO A 1 305 ? 13.336 8.172 3.324 1 98.62 305 PRO A O 1
ATOM 2261 N N . LYS A 1 306 ? 15.32 8.727 4.09 1 98.62 306 LYS A N 1
ATOM 2262 C CA . LYS A 1 306 ? 15.227 7.797 5.215 1 98.62 306 LYS A CA 1
ATOM 2263 C C . LYS A 1 306 ? 14.164 8.25 6.211 1 98.62 306 LYS A C 1
ATOM 2265 O O . LYS A 1 306 ? 13.422 7.426 6.75 1 98.62 306 LYS A O 1
ATOM 2270 N N . LEU A 1 307 ? 14.133 9.516 6.438 1 98.19 307 LEU A N 1
ATOM 2271 C CA . LEU A 1 307 ? 13.109 10.062 7.324 1 98.19 307 LEU A CA 1
ATOM 2272 C C . LEU A 1 307 ? 11.719 9.836 6.746 1 98.19 307 LEU A C 1
ATOM 2274 O O . LEU A 1 307 ? 10.797 9.453 7.469 1 98.19 307 LEU A O 1
ATOM 2278 N N . LEU A 1 308 ? 11.586 10.109 5.465 1 98.56 308 LEU A N 1
ATOM 2279 C CA . LEU A 1 308 ? 10.289 9.914 4.82 1 98.56 308 LEU A CA 1
ATOM 2280 C C . LEU A 1 308 ? 9.844 8.461 4.926 1 98.56 308 LEU A C 1
ATOM 2282 O O . LEU A 1 308 ? 8.688 8.18 5.254 1 98.56 308 LEU A O 1
ATOM 2286 N N . ALA A 1 309 ? 10.75 7.551 4.633 1 98.69 309 ALA A N 1
ATOM 2287 C CA . ALA A 1 309 ? 10.422 6.133 4.77 1 98.69 309 ALA A CA 1
ATOM 2288 C C . ALA A 1 309 ? 9.977 5.809 6.191 1 98.69 309 ALA A C 1
ATOM 2290 O O . ALA A 1 309 ? 9.016 5.066 6.391 1 98.69 309 ALA A O 1
ATOM 2291 N N . LYS A 1 310 ? 10.656 6.348 7.129 1 97.75 310 LYS A N 1
ATOM 2292 C CA . LYS A 1 310 ? 10.312 6.125 8.531 1 97.75 310 LYS A CA 1
ATOM 2293 C C . LYS A 1 310 ? 8.914 6.641 8.844 1 97.75 310 LYS A C 1
ATOM 2295 O O . LYS A 1 310 ? 8.125 5.957 9.492 1 97.75 310 LYS A O 1
ATOM 2300 N N . VAL A 1 311 ? 8.602 7.816 8.406 1 97 311 VAL A N 1
ATOM 2301 C CA . VAL A 1 311 ? 7.301 8.422 8.656 1 97 311 VAL A CA 1
ATOM 2302 C C . VAL A 1 311 ? 6.203 7.59 8 1 97 311 VAL A C 1
ATOM 2304 O O . VAL A 1 311 ? 5.172 7.309 8.617 1 97 311 VAL A O 1
ATOM 2307 N N . LEU A 1 312 ? 6.41 7.148 6.738 1 97.94 312 LEU A N 1
ATOM 2308 C CA . LEU A 1 312 ? 5.441 6.309 6.043 1 97.94 312 LEU A CA 1
ATOM 2309 C C . LEU A 1 312 ? 5.188 5.016 6.809 1 97.94 312 LEU A C 1
ATOM 2311 O O . LEU A 1 312 ? 4.039 4.605 6.98 1 97.94 312 LEU A O 1
ATOM 2315 N N . ASN A 1 313 ? 6.266 4.434 7.32 1 97.19 313 ASN A N 1
ATOM 2316 C CA . ASN A 1 313 ? 6.203 3.104 7.918 1 97.19 313 ASN A CA 1
ATOM 2317 C C . ASN A 1 313 ? 5.578 3.143 9.305 1 97.19 313 ASN A C 1
ATOM 2319 O O . ASN A 1 313 ? 5.184 2.105 9.844 1 97.19 313 ASN A O 1
ATOM 2323 N N . MET A 1 314 ? 5.477 4.309 9.875 1 93.62 314 MET A N 1
ATOM 2324 C CA . MET A 1 314 ? 4.785 4.465 11.148 1 93.62 314 MET A CA 1
ATOM 2325 C C . MET A 1 314 ? 3.367 4.98 10.945 1 93.62 314 MET A C 1
ATOM 2327 O O . MET A 1 314 ? 2.648 5.242 11.906 1 93.62 314 MET A O 1
ATOM 2331 N N . SER A 1 315 ? 3.037 5.172 9.711 1 95.12 315 SER A N 1
ATOM 2332 C CA . SER A 1 315 ? 1.765 5.801 9.375 1 95.12 315 SER A CA 1
ATOM 2333 C C . SER A 1 315 ? 0.929 4.902 8.469 1 95.12 315 SER A C 1
ATOM 2335 O O . SER A 1 315 ? 1.241 3.723 8.297 1 95.12 315 SER A O 1
ATOM 2337 N N . SER A 1 316 ? -0.13 5.453 7.918 1 96.5 316 SER A N 1
ATOM 2338 C CA . SER A 1 316 ? -1.119 4.672 7.184 1 96.5 316 SER A CA 1
ATOM 2339 C C . SER A 1 316 ? -0.69 4.457 5.734 1 96.5 316 SER A C 1
ATOM 2341 O O . SER A 1 316 ? -1.325 3.697 5 1 96.5 316 SER A O 1
ATOM 2343 N N . GLY A 1 317 ? 0.434 5.035 5.312 1 97.88 317 GLY A N 1
ATOM 2344 C CA . GLY A 1 317 ? 0.979 4.785 3.988 1 97.88 317 GLY A CA 1
ATOM 2345 C C . GLY A 1 317 ? 1.866 3.557 3.932 1 97.88 317 GLY A C 1
ATOM 2346 O O . GLY A 1 317 ? 2.342 3.178 2.859 1 97.88 317 GLY A O 1
ATOM 2347 N N . ARG A 1 318 ? 2.014 2.893 5.066 1 98.25 318 ARG A N 1
ATOM 2348 C CA . ARG A 1 318 ? 2.947 1.775 5.18 1 98.25 318 ARG A CA 1
ATOM 2349 C C . ARG A 1 318 ? 2.525 0.615 4.285 1 98.25 318 ARG A C 1
ATOM 2351 O O . ARG A 1 318 ? 1.34 0.284 4.207 1 98.25 318 ARG A O 1
ATOM 2358 N N . CYS A 1 319 ? 3.473 -0.011 3.641 1 98.62 319 CYS A N 1
ATOM 2359 C CA . CYS A 1 319 ? 3.271 -1.236 2.875 1 98.62 319 CYS A CA 1
ATOM 2360 C C . CYS A 1 319 ? 4.574 -2.014 2.738 1 98.62 319 CYS A C 1
ATOM 2362 O O . CYS A 1 319 ? 5.633 -1.534 3.148 1 98.62 319 CYS A O 1
ATOM 2364 N N . TRP A 1 320 ? 4.5 -3.148 2.209 1 98.31 320 TRP A N 1
ATOM 2365 C CA . TRP A 1 320 ? 5.664 -4.012 2.061 1 98.31 320 TRP A CA 1
ATOM 2366 C C . TRP A 1 320 ? 6.758 -3.318 1.254 1 98.31 320 TRP A C 1
ATOM 2368 O O . TRP A 1 320 ? 7.938 -3.395 1.601 1 98.31 320 TRP A O 1
ATOM 2378 N N . SER A 1 321 ? 6.406 -2.574 0.232 1 98.69 321 SER A N 1
ATOM 2379 C CA . SER A 1 321 ? 7.367 -1.864 -0.604 1 98.69 321 SER A CA 1
ATOM 2380 C C . SER A 1 321 ? 8.086 -0.774 0.183 1 98.69 321 SER A C 1
ATOM 2382 O O . SER A 1 321 ? 9.273 -0.522 -0.037 1 98.69 321 SER A O 1
ATOM 2384 N N . SER A 1 322 ? 7.402 -0.151 1.105 1 98.75 322 SER A N 1
ATOM 2385 C CA . SER A 1 322 ? 8.008 0.946 1.853 1 98.75 322 SER A CA 1
ATOM 2386 C C . SER A 1 322 ? 8.875 0.424 2.992 1 98.75 322 SER A C 1
ATOM 2388 O O . SER A 1 322 ? 9.945 0.98 3.273 1 98.75 322 SER A O 1
ATOM 2390 N N . ASP A 1 323 ? 8.492 -0.715 3.602 1 98.19 323 ASP A N 1
ATOM 2391 C CA . ASP A 1 323 ? 9.148 -1.077 4.855 1 98.19 323 ASP A CA 1
ATOM 2392 C C . ASP A 1 323 ? 10.047 -2.297 4.672 1 98.19 323 ASP A C 1
ATOM 2394 O O . ASP A 1 323 ? 10.875 -2.6 5.535 1 98.19 323 ASP A O 1
ATOM 2398 N N . THR A 1 324 ? 9.945 -2.996 3.562 1 97.06 324 THR A N 1
ATOM 2399 C CA . THR A 1 324 ? 10.688 -4.238 3.377 1 97.06 324 THR A CA 1
ATOM 2400 C C . THR A 1 324 ? 11.492 -4.199 2.082 1 97.06 324 THR A C 1
ATOM 2402 O O . THR A 1 324 ? 12.539 -4.844 1.974 1 97.06 324 THR A O 1
ATOM 2405 N N . TYR A 1 325 ? 11.094 -3.375 1.148 1 97.75 325 TYR A N 1
ATOM 2406 C CA . TYR A 1 325 ? 11.609 -3.459 -0.213 1 97.75 325 TYR A CA 1
ATOM 2407 C C . TYR A 1 325 ? 11.656 -2.082 -0.866 1 97.75 325 TYR A C 1
ATOM 2409 O O . TYR A 1 325 ? 11.266 -1.926 -2.025 1 97.75 325 TYR A O 1
ATOM 2417 N N . ASN A 1 326 ? 12.133 -1.096 -0.125 1 98.81 326 ASN A N 1
ATOM 2418 C CA . ASN A 1 326 ? 12.062 0.302 -0.534 1 98.81 326 ASN A CA 1
ATOM 2419 C C . ASN A 1 326 ? 12.789 0.539 -1.854 1 98.81 326 ASN A C 1
ATOM 2421 O O . ASN A 1 326 ? 13.906 0.06 -2.047 1 98.81 326 ASN A O 1
ATOM 2425 N N . PRO A 1 327 ? 12.211 1.295 -2.793 1 98.88 327 PRO A N 1
ATOM 2426 C CA . PRO A 1 327 ? 12.766 1.461 -4.137 1 98.88 327 PRO A CA 1
ATOM 2427 C C . PRO A 1 327 ? 13.859 2.521 -4.195 1 98.88 327 PRO A C 1
ATOM 2429 O O . PRO A 1 327 ? 14.516 2.686 -5.23 1 98.88 327 PRO A O 1
ATOM 2432 N N . VAL A 1 328 ? 14.125 3.256 -3.162 1 98.88 328 VAL A N 1
ATOM 2433 C CA . VAL A 1 328 ? 15.086 4.352 -3.178 1 98.88 328 VAL A CA 1
ATOM 2434 C C . VAL A 1 328 ? 16.453 3.844 -2.727 1 98.88 328 VAL A C 1
ATOM 2436 O O . VAL A 1 328 ? 16.594 3.354 -1.604 1 98.88 328 VAL A O 1
ATOM 2439 N N . PRO A 1 329 ? 17.484 3.984 -3.578 1 98.56 329 PRO A N 1
ATOM 2440 C CA . PRO A 1 329 ? 18.828 3.574 -3.154 1 98.56 329 PRO A CA 1
ATOM 2441 C C . PRO A 1 329 ? 19.266 4.242 -1.854 1 98.56 329 PRO A C 1
ATOM 2443 O O . PRO A 1 329 ? 19.016 5.434 -1.654 1 98.56 329 PRO A O 1
ATOM 2446 N N . GLY A 1 330 ? 19.812 3.422 -0.902 1 98.19 330 GLY A N 1
ATOM 2447 C CA . GLY A 1 330 ? 20.391 3.965 0.319 1 98.19 330 GLY A CA 1
ATOM 2448 C C . GLY A 1 330 ? 19.422 3.945 1.49 1 98.19 330 GLY A C 1
ATOM 2449 O O . GLY A 1 330 ? 19.828 4.09 2.643 1 98.19 330 GLY A O 1
ATOM 2450 N N . VAL A 1 331 ? 18.156 3.738 1.263 1 98.56 331 VAL A N 1
ATOM 2451 C CA . VAL A 1 331 ? 17.156 3.789 2.324 1 98.56 331 VAL A CA 1
ATOM 2452 C C . VAL A 1 331 ? 17.156 2.473 3.098 1 98.56 331 VAL A C 1
ATOM 2454 O O . VAL A 1 331 ? 16.906 2.455 4.305 1 98.56 331 VAL A O 1
ATOM 2457 N N . MET A 1 332 ? 17.406 1.396 2.408 1 96.75 332 MET A N 1
ATOM 2458 C CA . MET A 1 332 ? 17.344 0.053 2.979 1 96.75 332 MET A CA 1
ATOM 2459 C C . MET A 1 332 ? 18.438 -0.837 2.404 1 96.75 332 MET A C 1
ATOM 2461 O O . MET A 1 332 ? 18.703 -0.808 1.201 1 96.75 332 MET A O 1
ATOM 2465 N N . GLU A 1 333 ? 19.078 -1.635 3.262 1 96.25 333 GLU A N 1
ATOM 2466 C CA . GLU A 1 333 ? 20.109 -2.57 2.816 1 96.25 333 GLU A CA 1
ATOM 2467 C C . GLU A 1 333 ? 19.484 -3.893 2.365 1 96.25 333 GLU A C 1
ATOM 2469 O O . GLU A 1 333 ? 18.375 -4.238 2.777 1 96.25 333 GLU A O 1
ATOM 2474 N N . GLY A 1 334 ? 20.156 -4.574 1.427 1 93.88 334 GLY A N 1
ATOM 2475 C CA . GLY A 1 334 ? 19.766 -5.93 1.071 1 93.88 334 GLY A CA 1
ATOM 2476 C C . GLY A 1 334 ? 18.625 -5.984 0.07 1 93.88 334 GLY A C 1
ATOM 2477 O O . GLY A 1 334 ? 17.984 -7.023 -0.095 1 93.88 334 GLY A O 1
ATOM 2478 N N . VAL A 1 335 ? 18.297 -4.832 -0.511 1 96.56 335 VAL A N 1
ATOM 2479 C CA . VAL A 1 335 ? 17.234 -4.797 -1.517 1 96.56 335 VAL A CA 1
ATOM 2480 C C . VAL A 1 335 ? 17.828 -4.398 -2.869 1 96.56 335 VAL A C 1
ATOM 2482 O O . VAL A 1 335 ? 18.891 -3.777 -2.932 1 96.56 335 VAL A O 1
ATOM 2485 N N . PRO A 1 336 ? 17.156 -4.66 -3.945 1 97.12 336 PRO A N 1
ATOM 2486 C CA . PRO A 1 336 ? 17.719 -4.426 -5.281 1 97.12 336 PRO A CA 1
ATOM 2487 C C . PRO A 1 336 ? 17.984 -2.949 -5.555 1 97.12 336 PRO A C 1
ATOM 2489 O O . PRO A 1 336 ? 18.906 -2.619 -6.305 1 97.12 336 PRO A O 1
ATOM 2492 N N . SER A 1 337 ? 17.219 -2.055 -4.949 1 98.31 337 SER A N 1
ATOM 2493 C CA . SER A 1 337 ? 17.453 -0.63 -5.176 1 98.31 337 SER A CA 1
ATOM 2494 C C . SER A 1 337 ? 18.859 -0.221 -4.766 1 98.31 337 SER A C 1
ATOM 2496 O O . SER A 1 337 ? 19.406 0.749 -5.293 1 98.31 337 SER A O 1
ATOM 2498 N N . ASN A 1 338 ? 19.5 -0.999 -3.873 1 97.56 338 ASN A N 1
ATOM 2499 C CA . ASN A 1 338 ? 20.859 -0.717 -3.428 1 97.56 338 ASN A CA 1
ATOM 2500 C C . ASN A 1 338 ? 21.875 -1.503 -4.234 1 97.56 338 ASN A C 1
ATOM 2502 O O . ASN A 1 338 ? 23.078 -1.48 -3.922 1 97.56 338 ASN A O 1
ATOM 2506 N N . ASN A 1 339 ? 21.5 -2.203 -5.207 1 97.38 339 ASN A N 1
ATOM 2507 C CA . ASN A 1 339 ? 22.344 -2.988 -6.098 1 97.38 339 ASN A CA 1
ATOM 2508 C C . ASN A 1 339 ? 22.016 -2.717 -7.562 1 97.38 339 ASN A C 1
ATOM 2510 O O . ASN A 1 339 ? 21.875 -3.65 -8.352 1 97.38 339 ASN A O 1
ATOM 2514 N N . ASN A 1 340 ? 21.844 -1.473 -7.844 1 97.38 340 ASN A N 1
ATOM 2515 C CA . ASN A 1 340 ? 21.547 -1.006 -9.195 1 97.38 340 ASN A CA 1
ATOM 2516 C C . ASN A 1 340 ? 20.359 -1.746 -9.789 1 97.38 340 ASN A C 1
ATOM 2518 O O . ASN A 1 340 ? 20.328 -2.037 -10.984 1 97.38 340 ASN A O 1
ATOM 2522 N N . TYR A 1 341 ? 19.438 -2.166 -8.922 1 97.94 341 TYR A N 1
ATOM 2523 C CA . TYR A 1 341 ? 18.203 -2.838 -9.273 1 97.94 341 TYR A CA 1
ATOM 2524 C C . TYR A 1 341 ? 18.469 -4.164 -9.969 1 97.94 341 TYR A C 1
ATOM 2526 O O . TYR A 1 341 ? 17.719 -4.59 -10.844 1 97.94 341 TYR A O 1
ATOM 2534 N N . GLN A 1 342 ? 19.625 -4.656 -9.656 1 95.44 342 GLN A N 1
ATOM 2535 C CA . GLN A 1 342 ? 19.938 -6.012 -10.094 1 95.44 342 GLN A CA 1
ATOM 2536 C C . GLN A 1 342 ? 19.438 -7.047 -9.086 1 95.44 342 GLN A C 1
ATOM 2538 O O . GLN A 1 342 ? 19.453 -6.801 -7.879 1 95.44 342 GLN A O 1
ATOM 2543 N N . GLY A 1 343 ? 18.969 -8.148 -9.734 1 89.81 343 GLY A N 1
ATOM 2544 C CA . GLY A 1 343 ? 18.422 -9.195 -8.891 1 89.81 343 GLY A CA 1
ATOM 2545 C C . GLY A 1 343 ? 16.984 -8.93 -8.469 1 89.81 343 GLY A C 1
ATOM 2546 O O . GLY A 1 343 ? 16.344 -8.023 -8.992 1 89.81 343 GLY A O 1
ATOM 2547 N N . GLY A 1 344 ? 16.422 -9.828 -7.73 1 91.75 344 GLY A N 1
ATOM 2548 C CA . GLY A 1 344 ? 15.055 -9.688 -7.238 1 91.75 344 GLY A CA 1
ATOM 2549 C C . GLY A 1 344 ? 14.016 -10.203 -8.211 1 91.75 344 GLY A C 1
ATOM 2550 O O . GLY A 1 344 ? 14.156 -11.297 -8.758 1 91.75 344 GLY A O 1
ATOM 2551 N N . PHE A 1 345 ? 13.016 -9.422 -8.359 1 94.44 345 PHE A N 1
ATOM 2552 C CA . PHE A 1 345 ? 11.883 -9.812 -9.203 1 94.44 345 PHE A CA 1
ATOM 2553 C C . PHE A 1 345 ? 11.836 -8.961 -10.469 1 94.44 345 PHE A C 1
ATOM 2555 O O . PHE A 1 345 ? 11.445 -7.793 -10.422 1 94.44 345 PHE A O 1
ATOM 2562 N N . GLY A 1 346 ? 12.133 -9.508 -11.586 1 95.69 346 GLY A N 1
ATOM 2563 C CA . GLY A 1 346 ? 12.289 -8.789 -12.836 1 95.69 346 GLY A CA 1
ATOM 2564 C C . GLY A 1 346 ? 11.031 -8.07 -13.273 1 95.69 346 GLY A C 1
ATOM 2565 O O . GLY A 1 346 ? 9.922 -8.57 -13.086 1 95.69 346 GLY A O 1
ATOM 2566 N N . THR A 1 347 ? 11.219 -6.934 -13.961 1 98.5 347 THR A N 1
ATOM 2567 C CA . THR A 1 347 ? 10.125 -6.125 -14.477 1 98.5 347 THR A CA 1
ATOM 2568 C C . THR A 1 347 ? 9.281 -6.926 -15.461 1 98.5 347 THR A C 1
ATOM 2570 O O . THR A 1 347 ? 8.055 -6.809 -15.477 1 98.5 347 THR A O 1
ATOM 2573 N N . THR A 1 348 ? 9.883 -7.773 -16.25 1 97.62 348 THR A N 1
ATOM 2574 C CA . THR A 1 348 ? 9.172 -8.602 -17.219 1 97.62 348 THR A CA 1
ATOM 2575 C C . THR A 1 348 ? 8.219 -9.555 -16.5 1 97.62 348 THR A C 1
ATOM 2577 O O . THR A 1 348 ? 7.094 -9.773 -16.953 1 97.62 348 THR A O 1
ATOM 2580 N N . LEU A 1 349 ? 8.68 -10.117 -15.43 1 95.38 349 LEU A N 1
ATOM 2581 C CA . LEU A 1 349 ? 7.855 -11.055 -14.672 1 95.38 349 LEU A CA 1
ATOM 2582 C C . LEU A 1 349 ? 6.691 -10.336 -14 1 95.38 349 LEU A C 1
ATOM 2584 O O . LEU A 1 349 ? 5.578 -10.859 -13.945 1 95.38 349 LEU A O 1
ATOM 2588 N N . MET A 1 350 ? 6.961 -9.102 -13.484 1 98 350 MET A N 1
ATOM 2589 C CA . MET A 1 350 ? 5.887 -8.297 -12.906 1 98 350 MET A CA 1
ATOM 2590 C C . MET A 1 350 ? 4.844 -7.945 -13.961 1 98 350 MET A C 1
ATOM 2592 O O . MET A 1 350 ? 3.643 -8.062 -13.719 1 98 350 MET A O 1
ATOM 2596 N N . ALA A 1 351 ? 5.352 -7.574 -15.164 1 98.69 351 ALA A N 1
ATOM 2597 C CA . ALA A 1 351 ? 4.434 -7.262 -16.25 1 98.69 351 ALA A CA 1
ATOM 2598 C C . ALA A 1 351 ? 3.586 -8.477 -16.625 1 98.69 351 ALA A C 1
ATOM 2600 O O . ALA A 1 351 ? 2.383 -8.352 -16.859 1 98.69 351 ALA A O 1
ATOM 2601 N N . LYS A 1 352 ? 4.172 -9.617 -16.641 1 97.5 352 LYS A N 1
ATOM 2602 C CA . LYS A 1 352 ? 3.459 -10.852 -16.953 1 97.5 352 LYS A CA 1
ATOM 2603 C C . LYS A 1 352 ? 2.363 -11.125 -15.922 1 97.5 352 LYS A C 1
ATOM 2605 O O . LYS A 1 352 ? 1.223 -11.414 -16.281 1 97.5 352 LYS A O 1
ATOM 2610 N N . ASP A 1 353 ? 2.705 -11.062 -14.625 1 97.94 353 ASP A N 1
ATOM 2611 C CA . ASP A 1 353 ? 1.739 -11.344 -13.57 1 97.94 353 ASP A CA 1
ATOM 2612 C C . ASP A 1 353 ? 0.593 -10.336 -13.586 1 97.94 353 ASP A C 1
ATOM 2614 O O . ASP A 1 353 ? -0.564 -10.703 -13.367 1 97.94 353 ASP A O 1
ATOM 2618 N N . LEU A 1 354 ? 0.936 -9.07 -13.859 1 98.88 354 LEU A N 1
ATOM 2619 C CA . LEU A 1 354 ? -0.111 -8.062 -13.969 1 98.88 354 LEU A CA 1
ATOM 2620 C C . LEU A 1 354 ? -0.984 -8.32 -15.188 1 98.88 354 LEU A C 1
ATOM 2622 O O . LEU A 1 354 ? -2.182 -8.023 -15.18 1 98.88 354 LEU A O 1
ATOM 2626 N N . GLY A 1 355 ? -0.373 -8.828 -16.219 1 98.75 355 GLY A N 1
ATOM 2627 C CA . GLY A 1 355 ? -1.162 -9.258 -17.359 1 98.75 355 GLY A CA 1
ATOM 2628 C C . GLY A 1 355 ? -2.18 -10.328 -17.016 1 98.75 355 GLY A C 1
ATOM 2629 O O . GLY A 1 355 ? -3.32 -10.281 -17.484 1 98.75 355 GLY A O 1
ATOM 2630 N N . LEU A 1 356 ? -1.793 -11.266 -16.234 1 98.69 356 LEU A N 1
ATOM 2631 C CA . LEU A 1 356 ? -2.703 -12.305 -15.766 1 98.69 356 LEU A CA 1
ATOM 2632 C C . LEU A 1 356 ? -3.83 -11.703 -14.93 1 98.69 356 LEU A C 1
ATOM 2634 O O . LEU A 1 356 ? -4.984 -12.117 -15.047 1 98.69 356 LEU A O 1
ATOM 2638 N N . ALA A 1 357 ? -3.496 -10.719 -14.078 1 98.81 357 ALA A N 1
ATOM 2639 C CA . ALA A 1 357 ? -4.516 -10.023 -13.297 1 98.81 357 ALA A CA 1
ATOM 2640 C C . ALA A 1 357 ? -5.508 -9.305 -14.211 1 98.81 357 ALA A C 1
ATOM 2642 O O . ALA A 1 357 ? -6.715 -9.344 -13.977 1 98.81 357 ALA A O 1
ATOM 2643 N N . GLN A 1 358 ? -4.984 -8.719 -15.242 1 98.69 358 GLN A N 1
ATOM 2644 C CA . GLN A 1 358 ? -5.82 -7.996 -16.203 1 98.69 358 GLN A CA 1
ATOM 2645 C C . GLN A 1 358 ? -6.785 -8.938 -16.906 1 98.69 358 GLN A C 1
ATOM 2647 O O . GLN A 1 358 ? -7.965 -8.617 -17.078 1 98.69 358 GLN A O 1
ATOM 2652 N N . ILE A 1 359 ? -6.293 -10.055 -17.312 1 98.31 359 ILE A N 1
ATOM 2653 C CA . ILE A 1 359 ? -7.125 -11.062 -17.969 1 98.31 359 ILE A CA 1
ATOM 2654 C C . ILE A 1 359 ? -8.227 -11.516 -17.016 1 98.31 359 ILE A C 1
ATOM 2656 O O . ILE A 1 359 ? -9.398 -11.562 -17.391 1 98.31 359 ILE A O 1
ATOM 2660 N N . SER A 1 360 ? -7.863 -11.805 -15.797 1 98.44 360 SER A N 1
ATOM 2661 C CA . SER A 1 360 ? -8.82 -12.266 -14.797 1 98.44 360 SER A CA 1
ATOM 2662 C C . SER A 1 360 ? -9.867 -11.195 -14.5 1 98.44 360 SER A C 1
ATOM 2664 O O . SER A 1 360 ? -11.047 -11.5 -14.32 1 98.44 360 SER A O 1
ATOM 2666 N N . ALA A 1 361 ? -9.391 -9.953 -14.453 1 98.56 361 ALA A N 1
ATOM 2667 C CA . ALA A 1 361 ? -10.305 -8.836 -14.211 1 98.56 361 ALA A CA 1
ATOM 2668 C C . ALA A 1 361 ? -11.328 -8.711 -15.336 1 98.56 361 ALA A C 1
ATOM 2670 O O . ALA A 1 361 ? -12.516 -8.484 -15.078 1 98.56 361 ALA A O 1
ATOM 2671 N N . THR A 1 362 ? -10.914 -8.836 -16.531 1 97.94 362 THR A N 1
ATOM 2672 C CA . THR A 1 362 ? -11.805 -8.781 -17.688 1 97.94 362 THR A CA 1
ATOM 2673 C C . THR A 1 362 ? -12.805 -9.93 -17.641 1 97.94 362 THR A C 1
ATOM 2675 O O . THR A 1 362 ? -14.008 -9.727 -17.828 1 97.94 362 THR A O 1
ATOM 2678 N N . ASN A 1 363 ? -12.305 -11.133 -17.344 1 96.75 363 ASN A N 1
ATOM 2679 C CA . ASN A 1 363 ? -13.133 -12.336 -17.344 1 96.75 363 ASN A CA 1
ATOM 2680 C C . ASN A 1 363 ? -14.211 -12.273 -16.266 1 96.75 363 ASN A C 1
ATOM 2682 O O . ASN A 1 363 ? -15.305 -12.812 -16.438 1 96.75 363 ASN A O 1
ATOM 2686 N N . THR A 1 364 ? -13.891 -11.602 -15.188 1 97.19 364 THR A N 1
ATOM 2687 C CA . THR A 1 364 ? -14.82 -11.547 -14.062 1 97.19 364 THR A CA 1
ATOM 2688 C C . THR A 1 364 ? -15.57 -10.219 -14.047 1 97.19 364 THR A C 1
ATOM 2690 O O . THR A 1 364 ? -16.312 -9.938 -13.109 1 97.19 364 THR A O 1
ATOM 2693 N N . LYS A 1 365 ? -15.289 -9.32 -15.008 1 96.94 365 LYS A N 1
ATOM 2694 C CA . LYS A 1 365 ? -15.883 -7.992 -15.086 1 96.94 365 LYS A CA 1
ATOM 2695 C C . LYS A 1 365 ? -15.625 -7.195 -13.812 1 96.94 365 LYS A C 1
ATOM 2697 O O . LYS A 1 365 ? -16.531 -6.586 -13.258 1 96.94 365 LYS A O 1
ATOM 2702 N N . SER A 1 366 ? -14.422 -7.352 -13.258 1 97.94 366 SER A N 1
ATOM 2703 C CA . SER A 1 366 ? -13.977 -6.617 -12.078 1 97.94 366 SER A CA 1
ATOM 2704 C C . SER A 1 366 ? -13.164 -5.387 -12.461 1 97.94 366 SER A C 1
ATOM 2706 O O . SER A 1 366 ? -12.07 -5.508 -13.016 1 97.94 366 SER A O 1
ATOM 2708 N N . PRO A 1 367 ? -13.656 -4.148 -12.195 1 98.25 367 PRO A N 1
ATOM 2709 C CA . PRO A 1 367 ? -12.859 -2.963 -12.508 1 98.25 367 PRO A CA 1
ATOM 2710 C C . PRO A 1 367 ? -11.578 -2.873 -11.68 1 98.25 367 PRO A C 1
ATOM 2712 O O . PRO A 1 367 ? -11.633 -2.949 -10.445 1 98.25 367 PRO A O 1
ATOM 2715 N N . VAL A 1 368 ? -10.43 -2.707 -12.336 1 98.69 368 VAL A N 1
ATOM 2716 C CA . VAL A 1 368 ? -9.148 -2.564 -11.656 1 98.69 368 VAL A CA 1
ATOM 2717 C C . VAL A 1 368 ? -8.359 -1.407 -12.273 1 98.69 368 VAL A C 1
ATOM 2719 O O . VAL A 1 368 ? -7.234 -1.591 -12.734 1 98.69 368 VAL A O 1
ATOM 2722 N N . PRO A 1 369 ? -8.859 -0.161 -12.172 1 98.75 369 PRO A N 1
ATOM 2723 C CA . PRO A 1 369 ? -8.203 0.954 -12.852 1 98.75 369 PRO A CA 1
ATOM 2724 C C . PRO A 1 369 ? -6.742 1.12 -12.438 1 98.75 369 PRO A C 1
ATOM 2726 O O . PRO A 1 369 ? -5.879 1.358 -13.289 1 98.75 369 PRO A O 1
ATOM 2729 N N . LEU A 1 370 ? -6.398 1.042 -11.172 1 98.94 370 LEU A N 1
ATOM 2730 C CA . LEU A 1 370 ? -5.004 1.169 -10.766 1 98.94 370 LEU A CA 1
ATOM 2731 C C . LEU A 1 370 ? -4.199 -0.049 -11.203 1 98.94 370 LEU A C 1
ATOM 2733 O O . LEU A 1 370 ? -3.049 0.082 -11.633 1 98.94 370 LEU A O 1
ATOM 2737 N N . GLY A 1 371 ? -4.82 -1.286 -11.078 1 98.88 371 GLY A N 1
ATOM 2738 C CA . GLY A 1 371 ? -4.156 -2.482 -11.562 1 98.88 371 GLY A CA 1
ATOM 2739 C C . GLY A 1 371 ? -3.824 -2.42 -13.039 1 98.88 371 GLY A C 1
ATOM 2740 O O . GLY A 1 371 ? -2.727 -2.797 -13.453 1 98.88 371 GLY A O 1
ATOM 2741 N N . SER A 1 372 ? -4.75 -1.912 -13.789 1 98.88 372 SER A N 1
ATOM 2742 C CA . SER A 1 372 ? -4.559 -1.785 -15.234 1 98.88 372 SER A CA 1
ATOM 2743 C C . SER A 1 372 ? -3.467 -0.775 -15.562 1 98.88 372 SER A C 1
ATOM 2745 O O . SER A 1 372 ? -2.65 -1.004 -16.453 1 98.88 372 SER A O 1
ATOM 2747 N N . LEU A 1 373 ? -3.465 0.311 -14.859 1 98.94 373 LEU A N 1
ATOM 2748 C CA . LEU A 1 373 ? -2.434 1.318 -15.094 1 98.94 373 LEU A CA 1
ATOM 2749 C C . LEU A 1 373 ? -1.059 0.789 -14.703 1 98.94 373 LEU A C 1
ATOM 2751 O O . LEU A 1 373 ? -0.072 1.041 -15.398 1 98.94 373 LEU A O 1
ATOM 2755 N N . ALA A 1 374 ? -1.012 0.09 -13.617 1 98.94 374 ALA A N 1
ATOM 2756 C CA . ALA A 1 374 ? 0.248 -0.526 -13.211 1 98.94 374 ALA A CA 1
ATOM 2757 C C . ALA A 1 374 ? 0.777 -1.462 -14.289 1 98.94 374 ALA A C 1
ATOM 2759 O O . ALA A 1 374 ? 1.967 -1.437 -14.617 1 98.94 374 ALA A O 1
ATOM 2760 N N . HIS A 1 375 ? -0.135 -2.244 -14.852 1 98.88 375 HIS A N 1
ATOM 2761 C CA . HIS A 1 375 ? 0.238 -3.154 -15.922 1 98.88 375 HIS A CA 1
ATOM 2762 C C . HIS A 1 375 ? 0.848 -2.396 -17.094 1 98.88 375 HIS A C 1
ATOM 2764 O O . HIS A 1 375 ? 1.896 -2.787 -17.625 1 98.88 375 HIS A O 1
ATOM 2770 N N . GLN A 1 376 ? 0.238 -1.273 -17.484 1 98.81 376 GLN A N 1
ATOM 2771 C CA . GLN A 1 376 ? 0.719 -0.485 -18.609 1 98.81 376 GLN A CA 1
ATOM 2772 C C . GLN A 1 376 ? 2.088 0.121 -18.312 1 98.81 376 GLN A C 1
ATOM 2774 O O . GLN A 1 376 ? 2.961 0.15 -19.188 1 98.81 376 GLN A O 1
ATOM 2779 N N . ILE A 1 377 ? 2.271 0.56 -17.109 1 98.88 377 ILE A N 1
ATOM 2780 C CA . ILE A 1 377 ? 3.541 1.172 -16.734 1 98.88 377 ILE A CA 1
ATOM 2781 C C . ILE A 1 377 ? 4.664 0.144 -16.844 1 98.88 377 ILE A C 1
ATOM 2783 O O . ILE A 1 377 ? 5.688 0.403 -17.484 1 98.88 377 ILE A O 1
ATOM 2787 N N . TYR A 1 378 ? 4.48 -1.018 -16.328 1 98.88 378 TYR A N 1
ATOM 2788 C CA . TYR A 1 378 ? 5.539 -2.021 -16.359 1 98.88 378 TYR A CA 1
ATOM 2789 C C . TYR A 1 378 ? 5.762 -2.529 -17.781 1 98.88 378 TYR A C 1
ATOM 2791 O O . TYR A 1 378 ? 6.883 -2.875 -18.156 1 98.88 378 TYR A O 1
ATOM 2799 N N . ARG A 1 379 ? 4.711 -2.549 -18.625 1 98.69 379 ARG A N 1
ATOM 2800 C CA . ARG A 1 379 ? 4.891 -2.9 -20.031 1 98.69 379 ARG A CA 1
ATOM 2801 C C . ARG A 1 379 ? 5.766 -1.876 -20.75 1 98.69 379 ARG A C 1
ATOM 2803 O O . ARG A 1 379 ? 6.648 -2.242 -21.531 1 98.69 379 ARG A O 1
ATOM 2810 N N . ILE A 1 380 ? 5.504 -0.616 -20.469 1 98.62 380 ILE A N 1
ATOM 2811 C CA . ILE A 1 380 ? 6.297 0.451 -21.078 1 98.62 380 ILE A CA 1
ATOM 2812 C C . ILE A 1 380 ? 7.746 0.344 -20.594 1 98.62 380 ILE A C 1
ATOM 2814 O O . ILE A 1 380 ? 8.68 0.513 -21.391 1 98.62 380 ILE A O 1
ATOM 2818 N N . MET A 1 381 ? 7.902 0.031 -19.344 1 98.62 381 MET A N 1
ATOM 2819 C CA . MET A 1 381 ? 9.242 -0.126 -18.781 1 98.62 381 MET A CA 1
ATOM 2820 C C . MET A 1 381 ? 10.008 -1.224 -19.516 1 98.62 381 MET A C 1
ATOM 2822 O O . MET A 1 381 ? 11.195 -1.061 -19.812 1 98.62 381 MET A O 1
ATOM 2826 N N . CYS A 1 382 ? 9.336 -2.381 -19.75 1 98.44 382 CYS A N 1
ATOM 2827 C CA . CYS A 1 382 ? 9.969 -3.477 -20.469 1 98.44 382 CYS A CA 1
ATOM 2828 C C . CYS A 1 382 ? 10.453 -3.018 -21.844 1 98.44 382 CYS A C 1
ATOM 2830 O O . CYS A 1 382 ? 11.531 -3.412 -22.297 1 98.44 382 CYS A O 1
ATOM 2832 N N . ALA A 1 383 ? 9.711 -2.139 -22.484 1 97.88 383 ALA A N 1
ATOM 2833 C CA . ALA A 1 383 ? 10.039 -1.646 -23.812 1 97.88 383 ALA A CA 1
ATOM 2834 C C . ALA A 1 383 ? 11.133 -0.589 -23.766 1 97.88 383 ALA A C 1
ATOM 2836 O O . ALA A 1 383 ? 11.797 -0.313 -24.766 1 97.88 383 ALA A O 1
ATOM 2837 N N . LYS A 1 384 ? 11.375 -0.046 -22.578 1 97.31 384 LYS A N 1
ATOM 2838 C CA . LYS A 1 384 ? 12.305 1.074 -22.469 1 97.31 384 LYS A CA 1
ATOM 2839 C C . LYS A 1 384 ? 13.594 0.646 -21.781 1 97.31 384 LYS A C 1
ATOM 2841 O O . LYS A 1 384 ? 14.273 1.465 -21.156 1 97.31 384 LYS A O 1
ATOM 2846 N N . GLY A 1 385 ? 13.875 -0.655 -21.719 1 96.38 385 GLY A N 1
ATOM 2847 C CA . GLY A 1 385 ? 15.18 -1.128 -21.312 1 96.38 385 GLY A CA 1
ATOM 2848 C C . GLY A 1 385 ? 15.219 -1.563 -19.859 1 96.38 385 GLY A C 1
ATOM 2849 O O . GLY A 1 385 ? 16.281 -1.866 -19.312 1 96.38 385 GLY A O 1
ATOM 2850 N N . TYR A 1 386 ? 14.039 -1.647 -19.172 1 98.06 386 TYR A N 1
ATOM 2851 C CA . TYR A 1 386 ? 14.008 -2.01 -17.75 1 98.06 386 TYR A CA 1
ATOM 2852 C C . TYR A 1 386 ? 13.617 -3.473 -17.578 1 98.06 386 TYR A C 1
ATOM 2854 O O . TYR A 1 386 ? 13.453 -3.941 -16.453 1 98.06 386 TYR A O 1
ATOM 2862 N N . ALA A 1 387 ? 13.523 -4.238 -18.609 1 97.75 387 ALA A N 1
ATOM 2863 C CA . ALA A 1 387 ? 12.93 -5.57 -18.609 1 97.75 387 ALA A CA 1
ATOM 2864 C C . ALA A 1 387 ? 13.633 -6.484 -17.609 1 97.75 387 ALA A C 1
ATOM 2866 O O . ALA A 1 387 ? 12.984 -7.238 -16.891 1 97.75 387 ALA A O 1
ATOM 2867 N N . GLN A 1 388 ? 14.938 -6.379 -17.5 1 96.19 388 GLN A N 1
ATOM 2868 C CA . GLN A 1 388 ? 15.711 -7.309 -16.688 1 96.19 388 GLN A CA 1
ATOM 2869 C C . GLN A 1 388 ? 16.016 -6.723 -15.305 1 96.19 388 GLN A C 1
ATOM 2871 O O . GLN A 1 388 ? 16.469 -7.434 -14.406 1 96.19 388 GLN A O 1
ATOM 2876 N N . LYS A 1 389 ? 15.664 -5.445 -15.094 1 98.06 389 LYS A N 1
ATOM 2877 C CA . LYS A 1 389 ? 15.836 -4.828 -13.781 1 98.06 389 LYS A CA 1
ATOM 2878 C C . LYS A 1 389 ? 14.703 -5.223 -12.836 1 98.06 389 LYS A C 1
ATOM 2880 O O . LYS A 1 389 ? 13.633 -5.633 -13.281 1 98.06 389 LYS A O 1
ATOM 2885 N N . ASP A 1 390 ? 15.047 -5.168 -11.586 1 98 390 ASP A N 1
ATOM 2886 C CA . ASP A 1 390 ? 14.023 -5.379 -10.57 1 98 390 ASP A CA 1
ATOM 2887 C C . ASP A 1 390 ? 12.836 -4.438 -10.773 1 98 390 ASP A C 1
ATOM 2889 O O . ASP A 1 390 ? 13.016 -3.287 -11.18 1 98 390 ASP A O 1
ATOM 2893 N N . PHE A 1 391 ? 11.664 -4.895 -10.43 1 98.62 391 PHE A N 1
ATOM 2894 C CA . PHE A 1 391 ? 10.453 -4.117 -10.656 1 98.62 391 PHE A CA 1
ATOM 2895 C C . PHE A 1 391 ? 10.477 -2.82 -9.852 1 98.62 391 PHE A C 1
ATOM 2897 O O . PHE A 1 391 ? 9.766 -1.868 -10.18 1 98.62 391 PHE A O 1
ATOM 2904 N N . SER A 1 392 ? 11.266 -2.66 -8.805 1 98.81 392 SER A N 1
ATOM 2905 C CA . SER A 1 392 ? 11.398 -1.431 -8.023 1 98.81 392 SER A CA 1
ATOM 2906 C C . SER A 1 392 ? 12.141 -0.356 -8.812 1 98.81 392 SER A C 1
ATOM 2908 O O . SER A 1 392 ? 12.148 0.812 -8.414 1 98.81 392 SER A O 1
ATOM 2910 N N . SER A 1 393 ? 12.68 -0.712 -10.008 1 98.88 393 SER A N 1
ATOM 2911 C CA . SER A 1 393 ? 13.336 0.267 -10.875 1 98.88 393 SER A CA 1
ATOM 2912 C C . SER A 1 393 ? 12.328 1.245 -11.461 1 98.88 393 SER A C 1
ATOM 2914 O O . SER A 1 393 ? 12.703 2.207 -12.133 1 98.88 393 SER A O 1
ATOM 2916 N N . VAL A 1 394 ? 11.086 1.016 -11.164 1 98.88 394 VAL A N 1
ATOM 2917 C CA . VAL A 1 394 ? 10.039 1.944 -11.586 1 98.88 394 VAL A CA 1
ATOM 2918 C C . VAL A 1 394 ? 10.352 3.344 -11.055 1 98.88 394 VAL A C 1
ATOM 2920 O O . VAL A 1 394 ? 10 4.344 -11.688 1 98.88 394 VAL A O 1
ATOM 2923 N N . LEU A 1 395 ? 11.031 3.443 -9.93 1 98.81 395 LEU A N 1
ATOM 2924 C CA . LEU A 1 395 ? 11.477 4.746 -9.445 1 98.81 395 LEU A CA 1
ATOM 2925 C C . LEU A 1 395 ? 12.344 5.449 -10.484 1 98.81 395 LEU A C 1
ATOM 2927 O O . LEU A 1 395 ? 12.148 6.633 -10.758 1 98.81 395 LEU A O 1
ATOM 2931 N N . GLN A 1 396 ? 13.32 4.668 -11 1 98.19 396 GLN A N 1
ATOM 2932 C CA . GLN A 1 396 ? 14.195 5.234 -12.016 1 98.19 396 GLN A CA 1
ATOM 2933 C C . GLN A 1 396 ? 13.398 5.66 -13.25 1 98.19 396 GLN A C 1
ATOM 2935 O O . GLN A 1 396 ? 13.641 6.727 -13.82 1 98.19 396 GLN A O 1
ATOM 2940 N N . PHE A 1 397 ? 12.516 4.859 -13.617 1 98.5 397 PHE A N 1
ATOM 2941 C CA . PHE A 1 397 ? 11.672 5.133 -14.773 1 98.5 397 PHE A CA 1
ATOM 2942 C C . PHE A 1 397 ? 10.898 6.434 -14.586 1 98.5 397 PHE A C 1
ATOM 2944 O O . PHE A 1 397 ? 10.852 7.27 -15.484 1 98.5 397 PHE A O 1
ATOM 2951 N N . LEU A 1 398 ? 10.352 6.641 -13.391 1 97.69 398 LEU A N 1
ATOM 2952 C CA . LEU A 1 398 ? 9.562 7.828 -13.086 1 97.69 398 LEU A CA 1
ATOM 2953 C C . LEU A 1 398 ? 10.445 9.07 -13.023 1 97.69 398 LEU A C 1
ATOM 2955 O O . LEU A 1 398 ? 10 10.164 -13.367 1 97.69 398 LEU A O 1
ATOM 2959 N N . ARG A 1 399 ? 11.688 8.938 -12.617 1 95.44 399 ARG A N 1
ATOM 2960 C CA . ARG A 1 399 ? 12.602 10.07 -12.492 1 95.44 399 ARG A CA 1
ATOM 2961 C C . ARG A 1 399 ? 13.102 10.523 -13.859 1 95.44 399 ARG A C 1
ATOM 2963 O O . ARG A 1 399 ? 13.469 11.688 -14.031 1 95.44 399 ARG A O 1
ATOM 2970 N N . GLU A 1 400 ? 13.195 9.617 -14.789 1 87.06 400 GLU A N 1
ATOM 2971 C CA . GLU A 1 400 ? 13.656 9.945 -16.141 1 87.06 400 GLU A CA 1
ATOM 2972 C C . GLU A 1 400 ? 12.547 10.594 -16.953 1 87.06 400 GLU A C 1
ATOM 2974 O O . GLU A 1 400 ? 12.812 11.273 -17.953 1 87.06 400 GLU A O 1
ATOM 2979 N N . GLU A 1 401 ? 11.336 10.391 -16.609 1 74.38 401 GLU A N 1
ATOM 2980 C CA . GLU A 1 401 ? 10.203 11 -17.297 1 74.38 401 GLU A CA 1
ATOM 2981 C C . GLU A 1 401 ? 9.977 12.43 -16.812 1 74.38 401 GLU A C 1
ATOM 2983 O O . GLU A 1 401 ? 9.688 13.32 -17.609 1 74.38 401 GLU A O 1
ATOM 2988 N N . MET B 1 1 ? 8.398 53.812 -33.156 1 20.86 1 MET B N 1
ATOM 2989 C CA . MET B 1 1 ? 8.57 53.438 -31.75 1 20.86 1 MET B CA 1
ATOM 2990 C C . MET B 1 1 ? 7.223 53.094 -31.109 1 20.86 1 MET B C 1
ATOM 2992 O O . MET B 1 1 ? 7.156 52.281 -30.203 1 20.86 1 MET B O 1
ATOM 2996 N N . ARG B 1 2 ? 6.215 54.031 -31.375 1 21.05 2 ARG B N 1
ATOM 2997 C CA . ARG B 1 2 ? 5.031 54.469 -30.641 1 21.05 2 ARG B CA 1
ATOM 2998 C C . ARG B 1 2 ? 3.904 53.469 -30.75 1 21.05 2 ARG B C 1
ATOM 3000 O O . ARG B 1 2 ? 3.297 53.312 -31.812 1 21.05 2 ARG B O 1
ATOM 3007 N N . GLU B 1 3 ? 4.023 52.281 -30 1 22.3 3 GLU B N 1
ATOM 3008 C CA . GLU B 1 3 ? 3.395 50.969 -30.125 1 22.3 3 GLU B CA 1
ATOM 3009 C C . GLU B 1 3 ? 1.919 51.031 -29.734 1 22.3 3 GLU B C 1
ATOM 3011 O O . GLU B 1 3 ? 1.581 51.344 -28.594 1 22.3 3 GLU B O 1
ATOM 3016 N N . GLU B 1 4 ? 1.097 51.531 -30.641 1 23.44 4 GLU B N 1
ATOM 3017 C CA . GLU B 1 4 ? -0.287 51.906 -30.375 1 23.44 4 GLU B CA 1
ATOM 3018 C C . GLU B 1 4 ? -1.104 50.719 -29.875 1 23.44 4 GLU B C 1
ATOM 3020 O O . GLU B 1 4 ? -0.949 49.625 -30.359 1 23.44 4 GLU B O 1
ATOM 3025 N N . PRO B 1 5 ? -1.668 50.781 -28.625 1 23.05 5 PRO B N 1
ATOM 3026 C CA . PRO B 1 5 ? -2.352 49.906 -27.672 1 23.05 5 PRO B CA 1
ATOM 3027 C C . PRO B 1 5 ? -3.648 49.312 -28.25 1 23.05 5 PRO B C 1
ATOM 3029 O O . PRO B 1 5 ? -4.523 50.062 -28.688 1 23.05 5 PRO B O 1
ATOM 3032 N N . ARG B 1 6 ? -3.535 48.188 -29 1 23.19 6 ARG B N 1
ATOM 3033 C CA . ARG B 1 6 ? -4.605 47.562 -29.75 1 23.19 6 ARG B CA 1
ATOM 3034 C C . ARG B 1 6 ? -5.828 47.312 -28.875 1 23.19 6 ARG B C 1
ATOM 3036 O O . ARG B 1 6 ? -5.707 46.812 -27.75 1 23.19 6 ARG B O 1
ATOM 3043 N N . GLN B 1 7 ? -6.91 48.094 -29 1 19.72 7 GLN B N 1
ATOM 3044 C CA . GLN B 1 7 ? -8.203 48.375 -28.375 1 19.72 7 GLN B CA 1
ATOM 3045 C C . GLN B 1 7 ? -9.07 47.125 -28.344 1 19.72 7 GLN B C 1
ATOM 3047 O O . GLN B 1 7 ? -9.5 46.625 -29.375 1 19.72 7 GLN B O 1
ATOM 3052 N N . VAL B 1 8 ? -8.68 46.031 -27.562 1 22.36 8 VAL B N 1
ATOM 3053 C CA . VAL B 1 8 ? -9.32 44.719 -27.562 1 22.36 8 VAL B CA 1
ATOM 3054 C C . VAL B 1 8 ? -10.781 44.875 -27.125 1 22.36 8 VAL B C 1
ATOM 3056 O O . VAL B 1 8 ? -11.055 45.375 -26.031 1 22.36 8 VAL B O 1
ATOM 3059 N N . THR B 1 9 ? -11.711 45.094 -28.062 1 20.27 9 THR B N 1
ATOM 3060 C CA . THR B 1 9 ? -13.133 45.375 -27.969 1 20.27 9 THR B CA 1
ATOM 3061 C C . THR B 1 9 ? -13.867 44.25 -27.234 1 20.27 9 THR B C 1
ATOM 3063 O O . THR B 1 9 ? -13.789 43.094 -27.641 1 20.27 9 THR B O 1
ATOM 3066 N N . VAL B 1 10 ? -14.148 44.406 -25.891 1 21.31 10 VAL B N 1
ATOM 3067 C CA . VAL B 1 10 ? -14.75 43.656 -24.797 1 21.31 10 VAL B CA 1
ATOM 3068 C C . VAL B 1 10 ? -16.203 43.312 -25.125 1 21.31 10 VAL B C 1
ATOM 3070 O O . VAL B 1 10 ? -17.047 44.219 -25.219 1 21.31 10 VAL B O 1
ATOM 3073 N N . TRP B 1 11 ? -16.453 42.438 -26.172 1 19.77 11 TRP B N 1
ATOM 3074 C CA . TRP B 1 11 ? -17.844 42.219 -26.594 1 19.77 11 TRP B CA 1
ATOM 3075 C C . TRP B 1 11 ? -18.672 41.688 -25.438 1 19.77 11 TRP B C 1
ATOM 3077 O O . TRP B 1 11 ? -18.266 40.688 -24.797 1 19.77 11 TRP B O 1
ATOM 3087 N N . ARG B 1 12 ? -19.578 42.469 -24.781 1 20 12 ARG B N 1
ATOM 3088 C CA . ARG B 1 12 ? -20.516 42.469 -23.672 1 20 12 ARG B CA 1
ATOM 3089 C C . ARG B 1 12 ? -21.641 41.5 -23.891 1 20 12 ARG B C 1
ATOM 3091 O O . ARG B 1 12 ? -22.625 41.781 -24.578 1 20 12 ARG B O 1
ATOM 3098 N N . THR B 1 13 ? -21.391 40.219 -24.375 1 19.3 13 THR B N 1
ATOM 3099 C CA . THR B 1 13 ? -22.578 39.469 -24.766 1 19.3 13 THR B CA 1
ATOM 3100 C C . THR B 1 13 ? -23.516 39.312 -23.578 1 19.3 13 THR B C 1
ATOM 3102 O O . THR B 1 13 ? -23.078 39.062 -22.453 1 19.3 13 THR B O 1
ATOM 3105 N N . SER B 1 14 ? -24.75 39.844 -23.562 1 19.56 14 SER B N 1
ATOM 3106 C CA . SER B 1 14 ? -25.969 40.156 -22.812 1 19.56 14 SER B CA 1
ATOM 3107 C C . SER B 1 14 ? -26.703 38.906 -22.391 1 19.56 14 SER B C 1
ATOM 3109 O O . SER B 1 14 ? -27.859 38.938 -21.969 1 19.56 14 SER B O 1
ATOM 3111 N N . GLY B 1 15 ? -26.109 37.656 -22.469 1 20.09 15 GLY B N 1
ATOM 3112 C CA . GLY B 1 15 ? -27.109 36.594 -22.516 1 20.09 15 GLY B CA 1
ATOM 3113 C C . GLY B 1 15 ? -28 36.562 -21.281 1 20.09 15 GLY B C 1
ATOM 3114 O O . GLY B 1 15 ? -27.562 36.906 -20.188 1 20.09 15 GLY B O 1
ATOM 3115 N N . LEU B 1 16 ? -29.375 36.625 -21.422 1 20.12 16 LEU B N 1
ATOM 3116 C CA . LEU B 1 16 ? -30.688 36.75 -20.781 1 20.12 16 LEU B CA 1
ATOM 3117 C C . LEU B 1 16 ? -30.953 35.562 -19.859 1 20.12 16 LEU B C 1
ATOM 3119 O O . LEU B 1 16 ? -31.328 34.5 -20.328 1 20.12 16 LEU B O 1
ATOM 3123 N N . ILE B 1 17 ? -30.047 35.094 -18.984 1 20.11 17 ILE B N 1
ATOM 3124 C CA . ILE B 1 17 ? -30.188 33.781 -18.391 1 20.11 17 ILE B CA 1
ATOM 3125 C C . ILE B 1 17 ? -31.328 33.781 -17.391 1 20.11 17 ILE B C 1
ATOM 3127 O O . ILE B 1 17 ? -31.594 32.781 -16.734 1 20.11 17 ILE B O 1
ATOM 3131 N N . GLY B 1 18 ? -32.094 34.938 -17.172 1 17.25 18 GLY B N 1
ATOM 3132 C CA . GLY B 1 18 ? -32.375 34.969 -15.75 1 17.25 18 GLY B CA 1
ATOM 3133 C C . GLY B 1 18 ? -33.219 33.781 -15.289 1 17.25 18 GLY B C 1
ATOM 3134 O O . GLY B 1 18 ? -32.688 32.906 -14.617 1 17.25 18 GLY B O 1
ATOM 3135 N N . GLY B 1 19 ? -34.562 33.969 -14.969 1 17.98 19 GLY B N 1
ATOM 3136 C CA . GLY B 1 19 ? -35.281 34 -13.711 1 17.98 19 GLY B CA 1
ATOM 3137 C C . GLY B 1 19 ? -36.156 32.781 -13.516 1 17.98 19 GLY B C 1
ATOM 3138 O O . GLY B 1 19 ? -37.344 32.781 -13.852 1 17.98 19 GLY B O 1
ATOM 3139 N N . PHE B 1 20 ? -35.812 31.578 -14.086 1 19.33 20 PHE B N 1
ATOM 3140 C CA . PHE B 1 20 ? -36.906 30.609 -14.094 1 19.33 20 PHE B CA 1
ATOM 3141 C C . PHE B 1 20 ? -37.438 30.391 -12.68 1 19.33 20 PHE B C 1
ATOM 3143 O O . PHE B 1 20 ? -36.688 30.391 -11.711 1 19.33 20 PHE B O 1
ATOM 3150 N N . ALA B 1 21 ? -38.812 30.609 -12.531 1 18.62 21 ALA B N 1
ATOM 3151 C CA . ALA B 1 21 ? -39.938 30.625 -11.594 1 18.62 21 ALA B CA 1
ATOM 3152 C C . ALA B 1 21 ? -40 29.328 -10.797 1 18.62 21 ALA B C 1
ATOM 3154 O O . ALA B 1 21 ? -39.781 28.25 -11.352 1 18.62 21 ALA B O 1
ATOM 3155 N N . ALA B 1 22 ? -39.875 29.438 -9.461 1 19.72 22 ALA B N 1
ATOM 3156 C CA . ALA B 1 22 ? -39.875 28.656 -8.227 1 19.72 22 ALA B CA 1
ATOM 3157 C C . ALA B 1 22 ? -41.156 27.828 -8.078 1 19.72 22 ALA B C 1
ATOM 3159 O O . ALA B 1 22 ? -42.219 28.375 -7.824 1 19.72 22 ALA B O 1
ATOM 3160 N N . ASN B 1 23 ? -41.5 27 -9.133 1 16.98 23 ASN B N 1
ATOM 3161 C CA . ASN B 1 23 ? -42.75 26.266 -8.969 1 16.98 23 ASN B CA 1
ATOM 3162 C C . ASN B 1 23 ? -42.781 25.516 -7.641 1 16.98 23 ASN B C 1
ATOM 3164 O O . ASN B 1 23 ? -41.906 24.703 -7.344 1 16.98 23 ASN B O 1
ATOM 3168 N N . ARG B 1 24 ? -43.438 26.016 -6.602 1 17.31 24 ARG B N 1
ATOM 3169 C CA . ARG B 1 24 ? -43.812 25.672 -5.23 1 17.31 24 ARG B CA 1
ATOM 3170 C C . ARG B 1 24 ? -44.594 24.359 -5.188 1 17.31 24 ARG B C 1
ATOM 3172 O O . ARG B 1 24 ? -45.781 24.344 -5.426 1 17.31 24 ARG B O 1
ATOM 3179 N N . LYS B 1 25 ? -44.156 23.281 -5.887 1 17.42 25 LYS B N 1
ATOM 3180 C CA . LYS B 1 25 ? -45.062 22.141 -5.723 1 17.42 25 LYS B CA 1
ATOM 3181 C C . LYS B 1 25 ? -45.281 21.812 -4.246 1 17.42 25 LYS B C 1
ATOM 3183 O O . LYS B 1 25 ? -44.344 21.516 -3.521 1 17.42 25 LYS B O 1
ATOM 3188 N N . ARG B 1 26 ? -46.406 22.281 -3.678 1 16.86 26 ARG B N 1
ATOM 3189 C CA . ARG B 1 26 ? -47.031 22.219 -2.365 1 16.86 26 ARG B CA 1
ATOM 3190 C C . ARG B 1 26 ? -47.031 20.797 -1.816 1 16.86 26 ARG B C 1
ATOM 3192 O O . ARG B 1 26 ? -46.594 20.562 -0.684 1 16.86 26 ARG B O 1
ATOM 3199 N N . ARG B 1 27 ? -48 19.969 -2.232 1 16.64 27 ARG B N 1
ATOM 3200 C CA . ARG B 1 27 ? -49 19.516 -1.277 1 16.64 27 ARG B CA 1
ATOM 3201 C C . ARG B 1 27 ? -48.594 18.219 -0.594 1 16.64 27 ARG B C 1
ATOM 3203 O O . ARG B 1 27 ? -48.906 18 0.576 1 16.64 27 ARG B O 1
ATOM 3210 N N . LEU B 1 28 ? -47.875 17.297 -1.321 1 16.59 28 LEU B N 1
ATOM 3211 C CA . LEU B 1 28 ? -48.656 16.078 -1.259 1 16.59 28 LEU B CA 1
ATOM 3212 C C . LEU B 1 28 ? -48.688 15.516 0.163 1 16.59 28 LEU B C 1
ATOM 3214 O O . LEU B 1 28 ? -49.719 15.523 0.812 1 16.59 28 LEU B O 1
ATOM 3218 N N . VAL B 1 29 ? -48.062 14.297 0.361 1 16.52 29 VAL B N 1
ATOM 3219 C CA . VAL B 1 29 ? -48.625 13 0.727 1 16.52 29 VAL B CA 1
ATOM 3220 C C . VAL B 1 29 ? -48.406 12.742 2.217 1 16.52 29 VAL B C 1
ATOM 3222 O O . VAL B 1 29 ? -47.281 12.656 2.676 1 16.52 29 VAL B O 1
ATOM 3225 N N . ALA B 1 30 ? -49.219 13.297 3.133 1 18.33 30 ALA B N 1
ATOM 3226 C CA . ALA B 1 30 ? -49.094 13.148 4.578 1 18.33 30 ALA B CA 1
ATOM 3227 C C . ALA B 1 30 ? -49.25 11.688 4.996 1 18.33 30 ALA B C 1
ATOM 3229 O O . ALA B 1 30 ? -49 11.344 6.152 1 18.33 30 ALA B O 1
ATOM 3230 N N . LEU B 1 31 ? -49.469 10.695 4.031 1 17.33 31 LEU B N 1
ATOM 3231 C CA . LEU B 1 31 ? -50.312 9.672 4.652 1 17.33 31 LEU B CA 1
ATOM 3232 C C . LEU B 1 31 ? -49.625 9.07 5.871 1 17.33 31 LEU B C 1
ATOM 3234 O O . LEU B 1 31 ? -48.406 8.844 5.859 1 17.33 31 LEU B O 1
ATOM 3238 N N . ASP B 1 32 ? -50.344 8.992 7.004 1 18.09 32 ASP B N 1
ATOM 3239 C CA . ASP B 1 32 ? -50.312 8.719 8.438 1 18.09 32 ASP B CA 1
ATOM 3240 C C . ASP B 1 32 ? -49.969 7.254 8.711 1 18.09 32 ASP B C 1
ATOM 3242 O O . ASP B 1 32 ? -49.781 6.855 9.867 1 18.09 32 ASP B O 1
ATOM 3246 N N . VAL B 1 33 ? -49.656 6.316 7.68 1 16.72 33 VAL B N 1
ATOM 3247 C CA . VAL B 1 33 ? -50.156 5.004 8.055 1 16.72 33 VAL B CA 1
ATOM 3248 C C . VAL B 1 33 ? -49.438 4.508 9.305 1 16.72 33 VAL B C 1
ATOM 3250 O O . VAL B 1 33 ? -48.219 4.543 9.375 1 16.72 33 VAL B O 1
ATOM 3253 N N . THR B 1 34 ? -50.156 4.41 10.43 1 18.83 34 THR B N 1
ATOM 3254 C CA . THR B 1 34 ? -50.094 4.023 11.828 1 18.83 34 THR B CA 1
ATOM 3255 C C . THR B 1 34 ? -49.594 2.588 11.969 1 18.83 34 THR B C 1
ATOM 3257 O O . THR B 1 34 ? -49.344 2.115 13.086 1 18.83 34 THR B O 1
ATOM 3260 N N . LEU B 1 35 ? -48.781 1.966 10.992 1 17.28 35 LEU B N 1
ATOM 3261 C CA . LEU B 1 35 ? -48.812 0.514 11.133 1 17.28 35 LEU B CA 1
ATOM 3262 C C . LEU B 1 35 ? -48.344 0.088 12.516 1 17.28 35 LEU B C 1
ATOM 3264 O O . LEU B 1 35 ? -47.312 0.531 12.984 1 17.28 35 LEU B O 1
ATOM 3268 N N . PHE B 1 36 ? -49.312 -0.445 13.336 1 18.83 36 PHE B N 1
ATOM 3269 C CA . PHE B 1 36 ? -49.469 -1.013 14.672 1 18.83 36 PHE B CA 1
ATOM 3270 C C . PHE B 1 36 ? -48.562 -2.211 14.867 1 18.83 36 PHE B C 1
ATOM 3272 O O . PHE B 1 36 ? -48.656 -3.199 14.133 1 18.83 36 PHE B O 1
ATOM 3279 N N . PHE B 1 37 ? -47.219 -2.037 14.898 1 17.69 37 PHE B N 1
ATOM 3280 C CA . PHE B 1 37 ? -46.344 -3.178 15.102 1 17.69 37 PHE B CA 1
ATOM 3281 C C . PHE B 1 37 ? -46.719 -3.953 16.359 1 17.69 37 PHE B C 1
ATOM 3283 O O . PHE B 1 37 ? -46.906 -3.365 17.422 1 17.69 37 PHE B O 1
ATOM 3290 N N . ALA B 1 38 ? -47.562 -5.109 16.172 1 17.56 38 ALA B N 1
ATOM 3291 C CA . ALA B 1 38 ? -48.031 -6.168 17.047 1 17.56 38 ALA B CA 1
ATOM 3292 C C . ALA B 1 38 ? -46.906 -6.754 17.875 1 17.56 38 ALA B C 1
ATOM 3294 O O . ALA B 1 38 ? -45.938 -7.293 17.312 1 17.56 38 ALA B O 1
ATOM 3295 N N . SER B 1 39 ? -46.5 -6.098 18.922 1 18.14 39 SER B N 1
ATOM 3296 C CA . SER B 1 39 ? -45.531 -6.586 19.875 1 18.14 39 SER B CA 1
ATOM 3297 C C . SER B 1 39 ? -45.906 -7.957 20.422 1 18.14 39 SER B C 1
ATOM 3299 O O . SER B 1 39 ? -46.969 -8.117 21.031 1 18.14 39 SER B O 1
ATOM 3301 N N . PHE B 1 40 ? -45.781 -9.086 19.625 1 16.12 40 PHE B N 1
ATOM 3302 C CA . PHE B 1 40 ? -46.031 -10.445 20.078 1 16.12 40 PHE B CA 1
ATOM 3303 C C . PHE B 1 40 ? -45.312 -10.742 21.391 1 16.12 40 PHE B C 1
ATOM 3305 O O . PHE B 1 40 ? -44.094 -10.547 21.5 1 16.12 40 PHE B O 1
ATOM 3312 N N . ARG B 1 41 ? -46.062 -10.727 22.516 1 17.47 41 ARG B N 1
ATOM 3313 C CA . ARG B 1 41 ? -45.812 -10.984 23.938 1 17.47 41 ARG B CA 1
ATOM 3314 C C . ARG B 1 41 ? -45.438 -12.438 24.156 1 17.47 41 ARG B C 1
ATOM 3316 O O . ARG B 1 41 ? -45.875 -13.062 25.125 1 17.47 41 ARG B O 1
ATOM 3323 N N . ALA B 1 42 ? -44.656 -13.188 23.328 1 16.78 42 ALA B N 1
ATOM 3324 C CA . ALA B 1 42 ? -44.781 -14.609 23.656 1 16.78 42 ALA B CA 1
ATOM 3325 C C . ALA B 1 42 ? -44.531 -14.844 25.156 1 16.78 42 ALA B C 1
ATOM 3327 O O . ALA B 1 42 ? -43.688 -14.203 25.75 1 16.78 42 ALA B O 1
ATOM 3328 N N . PRO B 1 43 ? -45.375 -15.758 25.812 1 16.34 43 PRO B N 1
ATOM 3329 C CA . PRO B 1 43 ? -45.844 -16.125 27.156 1 16.34 43 PRO B CA 1
ATOM 3330 C C . PRO B 1 43 ? -44.75 -16.797 27.984 1 16.34 43 PRO B C 1
ATOM 3332 O O . PRO B 1 43 ? -44.594 -16.453 29.156 1 16.34 43 PRO B O 1
ATOM 3335 N N . PRO B 1 44 ? -44.281 -18.031 27.5 1 16.06 44 PRO B N 1
ATOM 3336 C CA . PRO B 1 44 ? -44.688 -19.156 28.359 1 16.06 44 PRO B CA 1
ATOM 3337 C C . PRO B 1 44 ? -43.938 -19.156 29.703 1 16.06 44 PRO B C 1
ATOM 3339 O O . PRO B 1 44 ? -42.969 -18.438 29.875 1 16.06 44 PRO B O 1
ATOM 3342 N N . GLN B 1 45 ? -44.062 -20.375 30.359 1 15.7 45 GLN B N 1
ATOM 3343 C CA . GLN B 1 45 ? -44.406 -21.062 31.609 1 15.7 45 GLN B CA 1
ATOM 3344 C C . GLN B 1 45 ? -43.156 -21.25 32.5 1 15.7 45 GLN B C 1
ATOM 3346 O O . GLN B 1 45 ? -42.031 -21.266 31.984 1 15.7 45 GLN B O 1
ATOM 3351 N N . PRO B 1 46 ? -43.375 -21.328 33.781 1 18 46 PRO B N 1
ATOM 3352 C CA . PRO B 1 46 ? -42.719 -21.234 35.094 1 18 46 PRO B CA 1
ATOM 3353 C C . PRO B 1 46 ? -41.969 -22.5 35.469 1 18 46 PRO B C 1
ATOM 3355 O O . PRO B 1 46 ? -41.281 -22.531 36.5 1 18 46 PRO B O 1
ATOM 3358 N N . VAL B 1 47 ? -41.656 -23.469 34.562 1 16.2 47 VAL B N 1
ATOM 3359 C CA . VAL B 1 47 ? -41.625 -24.766 35.219 1 16.2 47 VAL B CA 1
ATOM 3360 C C . VAL B 1 47 ? -40.719 -24.688 36.469 1 16.2 47 VAL B C 1
ATOM 3362 O O . VAL B 1 47 ? -39.812 -23.859 36.531 1 16.2 47 VAL B O 1
ATOM 3365 N N . GLU B 1 48 ? -40.969 -25.641 37.406 1 15.77 48 GLU B N 1
ATOM 3366 C CA . GLU B 1 48 ? -41.062 -26.031 38.781 1 15.77 48 GLU B CA 1
ATOM 3367 C C . GLU B 1 48 ? -39.656 -26.344 39.344 1 15.77 48 GLU B C 1
ATOM 3369 O O . GLU B 1 48 ? -39.281 -25.797 40.406 1 15.77 48 GLU B O 1
ATOM 3374 N N . PRO B 1 49 ? -39.375 -27.688 39.5 1 15.55 49 PRO B N 1
ATOM 3375 C CA . PRO B 1 49 ? -39.312 -28.281 40.844 1 15.55 49 PRO B CA 1
ATOM 3376 C C . PRO B 1 49 ? -37.938 -28.219 41.469 1 15.55 49 PRO B C 1
ATOM 3378 O O . PRO B 1 49 ? -37.781 -27.828 42.625 1 15.55 49 PRO B O 1
ATOM 3381 N N . SER B 1 50 ? -36.938 -29.016 40.812 1 15.48 50 SER B N 1
ATOM 3382 C CA . SER B 1 50 ? -36.531 -30.172 41.594 1 15.48 50 SER B CA 1
ATOM 3383 C C . SER B 1 50 ? -35.5 -29.812 42.656 1 15.48 50 SER B C 1
ATOM 3385 O O . SER B 1 50 ? -34.812 -28.797 42.531 1 15.48 50 SER B O 1
ATOM 3387 N N . GLU B 1 51 ? -35.281 -30.797 43.688 1 15.87 51 GLU B N 1
ATOM 3388 C CA . GLU B 1 51 ? -35 -31.188 45.062 1 15.87 51 GLU B CA 1
ATOM 3389 C C . GLU B 1 51 ? -33.469 -31.25 45.281 1 15.87 51 GLU B C 1
ATOM 3391 O O . GLU B 1 51 ? -32.812 -32.125 44.719 1 15.87 51 GLU B O 1
ATOM 3396 N N . ALA B 1 52 ? -32.844 -30.234 45.219 1 16.84 52 ALA B N 1
ATOM 3397 C CA . ALA B 1 52 ? -31.438 -30.422 45.562 1 16.84 52 ALA B CA 1
ATOM 3398 C C . ALA B 1 52 ? -31.281 -30.953 46.969 1 16.84 52 ALA B C 1
ATOM 3400 O O . ALA B 1 52 ? -31.625 -30.266 47.938 1 16.84 52 ALA B O 1
ATOM 3401 N N . SER B 1 53 ? -31.359 -32.281 47.125 1 14.57 53 SER B N 1
ATOM 3402 C CA . SER B 1 53 ? -31.172 -32.969 48.406 1 14.57 53 SER B CA 1
ATOM 3403 C C . SER B 1 53 ? -29.891 -32.531 49.094 1 14.57 53 SER B C 1
ATOM 3405 O O . SER B 1 53 ? -29.094 -31.766 48.5 1 14.57 53 SER B O 1
ATOM 3407 N N . GLY B 1 54 ? -29.172 -33.562 49.656 1 14.18 54 GLY B N 1
ATOM 3408 C CA . GLY B 1 54 ? -28.859 -34 51 1 14.18 54 GLY B CA 1
ATOM 3409 C C . GLY B 1 54 ? -27.547 -33.438 51.531 1 14.18 54 GLY B C 1
ATOM 3410 O O . GLY B 1 54 ? -26.828 -32.75 50.812 1 14.18 54 GLY B O 1
ATOM 3411 N N . GLU B 1 55 ? -26.719 -34.406 52.062 1 14.57 55 GLU B N 1
ATOM 3412 C CA . GLU B 1 55 ? -26.266 -34.688 53.438 1 14.57 55 GLU B CA 1
ATOM 3413 C C . GLU B 1 55 ? -24.891 -34.094 53.719 1 14.57 55 GLU B C 1
ATOM 3415 O O . GLU B 1 55 ? -24.734 -33.25 54.594 1 14.57 55 GLU B O 1
ATOM 3420 N N . GLY B 1 56 ? -23.891 -35 53.75 1 13.84 56 GLY B N 1
ATOM 3421 C CA . GLY B 1 56 ? -23.297 -35.469 55 1 13.84 56 GLY B CA 1
ATOM 3422 C C . GLY B 1 56 ? -22.125 -34.594 55.438 1 13.84 56 GLY B C 1
ATOM 3423 O O . GLY B 1 56 ? -21.906 -33.5 54.875 1 13.84 56 GLY B O 1
ATOM 3424 N N . GLY B 1 57 ? -20.906 -35.219 55.469 1 14.33 57 GLY B N 1
ATOM 3425 C CA . GLY B 1 57 ? -20.156 -35.688 56.625 1 14.33 57 GLY B CA 1
ATOM 3426 C C . GLY B 1 57 ? -19.078 -34.688 57.062 1 14.33 57 GLY B C 1
ATOM 3427 O O . GLY B 1 57 ? -18.812 -33.719 56.344 1 14.33 57 GLY B O 1
ATOM 3428 N N . GLY B 1 58 ? -18.234 -35.156 58 1 13.65 58 GLY B N 1
ATOM 3429 C CA . GLY B 1 58 ? -17.594 -35.062 59.281 1 13.65 58 GLY B CA 1
ATOM 3430 C C . GLY B 1 58 ? -16.219 -34.438 59.25 1 13.65 58 GLY B C 1
ATOM 3431 O O . GLY B 1 58 ? -15.711 -34 60.281 1 13.65 58 GLY B O 1
ATOM 3432 N N . VAL B 1 59 ? -15.477 -34.656 58.094 1 14.58 59 VAL B N 1
ATOM 3433 C CA . VAL B 1 59 ? -14.203 -35.094 58.656 1 14.58 59 VAL B CA 1
ATOM 3434 C C . VAL B 1 59 ? -13.586 -34 59.5 1 14.58 59 VAL B C 1
ATOM 3436 O O . VAL B 1 59 ? -13.742 -32.812 59.219 1 14.58 59 VAL B O 1
ATOM 3439 N N . LEU B 1 60 ? -12.844 -34.531 60.5 1 13.56 60 LEU B N 1
ATOM 3440 C CA . LEU B 1 60 ? -12.266 -34.5 61.844 1 13.56 60 LEU B CA 1
ATOM 3441 C C . LEU B 1 60 ? -11.195 -33.438 61.938 1 13.56 60 LEU B C 1
ATOM 3443 O O . LEU B 1 60 ? -11.242 -32.594 62.844 1 13.56 60 LEU B O 1
ATOM 3447 N N . LEU B 1 61 ? -9.922 -33.938 61.812 1 14.3 61 LEU B N 1
ATOM 3448 C CA . LEU B 1 61 ? -9.062 -34.125 63 1 14.3 61 LEU B CA 1
ATOM 3449 C C . LEU B 1 61 ? -8.266 -32.875 63.281 1 14.3 61 LEU B C 1
ATOM 3451 O O . LEU B 1 61 ? -8.102 -32 62.406 1 14.3 61 LEU B O 1
ATOM 3455 N N . GLU B 1 62 ? -7.234 -33.156 63.938 1 13.34 62 GLU B N 1
ATOM 3456 C CA . GLU B 1 62 ? -6.578 -33.031 65.25 1 13.34 62 GLU B CA 1
ATOM 3457 C C . GLU B 1 62 ? -5.555 -31.891 65.188 1 13.34 62 GLU B C 1
ATOM 3459 O O . GLU B 1 62 ? -5.578 -31 66.062 1 13.34 62 GLU B O 1
ATOM 3464 N N . VAL B 1 63 ? -4.309 -32.281 64.938 1 13.31 63 VAL B N 1
ATOM 3465 C CA . VAL B 1 63 ? -3.436 -32.344 66.125 1 13.31 63 VAL B CA 1
ATOM 3466 C C . VAL B 1 63 ? -2.715 -31.016 66.312 1 13.31 63 VAL B C 1
ATOM 3468 O O . VAL B 1 63 ? -2.719 -30.438 67.375 1 13.31 63 VAL B O 1
ATOM 3471 N N . ALA B 1 64 ? -1.494 -30.891 65.625 1 14.85 64 ALA B N 1
ATOM 3472 C CA . ALA B 1 64 ? -0.319 -30.953 66.5 1 14.85 64 ALA B CA 1
ATOM 3473 C C . ALA B 1 64 ? 0.052 -29.562 67 1 14.85 64 ALA B C 1
ATOM 3475 O O . ALA B 1 64 ? -0.244 -28.562 66.375 1 14.85 64 ALA B O 1
ATOM 3476 N N . GLU B 1 65 ? 0.736 -29.594 68.125 1 13.84 65 GLU B N 1
ATOM 3477 C CA . GLU B 1 65 ? 1.123 -29.156 69.438 1 13.84 65 GLU B CA 1
ATOM 3478 C C . GLU B 1 65 ? 2.021 -27.922 69.375 1 13.84 65 GLU B C 1
ATOM 3480 O O . GLU B 1 65 ? 1.795 -26.953 70.125 1 13.84 65 GLU B O 1
ATOM 3485 N N . ARG B 1 66 ? 3.352 -28.328 69.125 1 13.84 66 ARG B N 1
ATOM 3486 C CA . ARG B 1 66 ? 4.234 -28.188 70.312 1 13.84 66 ARG B CA 1
ATOM 3487 C C . ARG B 1 66 ? 4.699 -26.75 70.438 1 13.84 66 ARG B C 1
ATOM 3489 O O . ARG B 1 66 ? 4.613 -26.188 71.562 1 13.84 66 ARG B O 1
ATOM 3496 N N . ARG B 1 67 ? 5.91 -26.562 69.875 1 14.41 67 ARG B N 1
ATOM 3497 C CA . ARG B 1 67 ? 7 -26.406 70.812 1 14.41 67 ARG B CA 1
ATOM 3498 C C . ARG B 1 67 ? 7.074 -24.969 71.312 1 14.41 67 ARG B C 1
ATOM 3500 O O . ARG B 1 67 ? 6.551 -24.047 70.688 1 14.41 67 ARG B O 1
ATOM 3507 N N . ARG B 1 68 ? 8.234 -24.672 71.75 1 14.09 68 ARG B N 1
ATOM 3508 C CA . ARG B 1 68 ? 8.898 -24.406 73 1 14.09 68 ARG B CA 1
ATOM 3509 C C . ARG B 1 68 ? 9.062 -22.906 73.25 1 14.09 68 ARG B C 1
ATOM 3511 O O . ARG B 1 68 ? 8.688 -22.406 74.312 1 14.09 68 ARG B O 1
ATOM 3518 N N . ALA B 1 69 ? 10.383 -22.438 73.062 1 15.12 69 ALA B N 1
ATOM 3519 C CA . ALA B 1 69 ? 11.148 -22.078 74.25 1 15.12 69 ALA B CA 1
ATOM 3520 C C . ALA B 1 69 ? 10.93 -20.609 74.625 1 15.12 69 ALA B C 1
ATOM 3522 O O . ALA B 1 69 ? 10.5 -19.812 73.812 1 15.12 69 ALA B O 1
ATOM 3523 N N . SER B 1 70 ? 11.781 -20.109 75.5 1 14.39 70 SER B N 1
ATOM 3524 C CA . SER B 1 70 ? 11.945 -19.562 76.875 1 14.39 70 SER B CA 1
ATOM 3525 C C . SER B 1 70 ? 12.094 -18.047 76.812 1 14.39 70 SER B C 1
ATOM 3527 O O . SER B 1 70 ? 11.562 -17.328 77.625 1 14.39 70 SER B O 1
ATOM 3529 N N . SER B 1 71 ? 13.148 -17.438 76.125 1 15.15 71 SER B N 1
ATOM 3530 C CA . SER B 1 71 ? 14.062 -16.797 77.062 1 15.15 71 SER B CA 1
ATOM 3531 C C . SER B 1 71 ? 13.516 -15.453 77.5 1 15.15 71 SER B C 1
ATOM 3533 O O . SER B 1 71 ? 12.68 -14.844 76.875 1 15.15 71 SER B O 1
ATOM 3535 N N . MET B 1 72 ? 14.18 -14.867 78.562 1 15.45 72 MET B N 1
ATOM 3536 C CA . MET B 1 72 ? 14.094 -14.211 79.875 1 15.45 72 MET B CA 1
ATOM 3537 C C . MET B 1 72 ? 13.812 -12.719 79.688 1 15.45 72 MET B C 1
ATOM 3539 O O . MET B 1 72 ? 13.906 -12.18 78.562 1 15.45 72 MET B O 1
ATOM 3543 N N . ALA B 1 73 ? 14.414 -11.945 80.688 1 15.62 73 ALA B N 1
ATOM 3544 C CA . ALA B 1 73 ? 14.016 -11.023 81.75 1 15.62 73 ALA B CA 1
ATOM 3545 C C . ALA B 1 73 ? 14.094 -9.57 81.25 1 15.62 73 ALA B C 1
ATOM 3547 O O . ALA B 1 73 ? 13.281 -8.742 81.625 1 15.62 73 ALA B O 1
ATOM 3548 N N . ALA B 1 74 ? 15.305 -9.164 80.688 1 14.95 74 ALA B N 1
ATOM 3549 C CA . ALA B 1 74 ? 15.969 -8.047 81.375 1 14.95 74 ALA B CA 1
ATOM 3550 C C . ALA B 1 74 ? 15.219 -6.742 81.125 1 14.95 74 ALA B C 1
ATOM 3552 O O . ALA B 1 74 ? 14.914 -6.016 82.125 1 14.95 74 ALA B O 1
ATOM 3553 N N . ALA B 1 75 ? 15.797 -5.723 80.375 1 16.78 75 ALA B N 1
ATOM 3554 C CA . ALA B 1 75 ? 16.438 -4.539 80.938 1 16.78 75 ALA B CA 1
ATOM 3555 C C . ALA B 1 75 ? 15.445 -3.379 81 1 16.78 75 ALA B C 1
ATOM 3557 O O . ALA B 1 75 ? 14.578 -3.215 80.188 1 16.78 75 ALA B O 1
ATOM 3558 N N . LEU B 1 76 ? 15.656 -2.424 82 1 16.73 76 LEU B N 1
ATOM 3559 C CA . LEU B 1 76 ? 15.07 -1.532 83 1 16.73 76 LEU B CA 1
ATOM 3560 C C . LEU B 1 76 ? 14.414 -0.329 82.312 1 16.73 76 LEU B C 1
ATOM 3562 O O . LEU B 1 76 ? 13.242 -0.036 82.562 1 16.73 76 LEU B O 1
ATOM 3566 N N . ILE B 1 77 ? 15.07 0.888 82.375 1 17.33 77 ILE B N 1
ATOM 3567 C CA . ILE B 1 77 ? 14.609 2.09 83.062 1 17.33 77 ILE B CA 1
ATOM 3568 C C . ILE B 1 77 ? 14.023 3.072 82.062 1 17.33 77 ILE B C 1
ATOM 3570 O O . ILE B 1 77 ? 13.344 4.027 82.438 1 17.33 77 ILE B O 1
ATOM 3574 N N . LEU B 1 78 ? 14.359 3.094 80.75 1 19.3 78 LEU B N 1
ATOM 3575 C CA . LEU B 1 78 ? 14.516 4.453 80.25 1 19.3 78 LEU B CA 1
ATOM 3576 C C . LEU B 1 78 ? 13.172 5.16 80.188 1 19.3 78 LEU B C 1
ATOM 3578 O O . LEU B 1 78 ? 12.234 4.648 79.562 1 19.3 78 LEU B O 1
ATOM 3582 N N . ARG B 1 79 ? 13.039 6.422 80.938 1 19.95 79 ARG B N 1
ATOM 3583 C CA . ARG B 1 79 ? 12.156 7.398 81.562 1 19.95 79 ARG B CA 1
ATOM 3584 C C . ARG B 1 79 ? 11.195 8.008 80.562 1 19.95 79 ARG B C 1
ATOM 3586 O O . ARG B 1 79 ? 11.398 7.883 79.312 1 19.95 79 ARG B O 1
ATOM 3593 N N . ALA B 1 80 ? 10.68 9.305 80.812 1 20.86 80 ALA B N 1
ATOM 3594 C CA . ALA B 1 80 ? 9.469 10.109 81 1 20.86 80 ALA B CA 1
ATOM 3595 C C . ALA B 1 80 ? 9.117 10.836 79.688 1 20.86 80 ALA B C 1
ATOM 3597 O O . ALA B 1 80 ? 7.957 11.195 79.438 1 20.86 80 ALA B O 1
ATOM 3598 N N . SER B 1 81 ? 10 11.391 78.812 1 21.86 81 SER B N 1
ATOM 3599 C CA . SER B 1 81 ? 9.797 12.75 78.312 1 21.86 81 SER B CA 1
ATOM 3600 C C . SER B 1 81 ? 8.828 12.773 77.125 1 21.86 81 SER B C 1
ATOM 3602 O O . SER B 1 81 ? 8.609 13.82 76.562 1 21.86 81 SER B O 1
ATOM 3604 N N . VAL B 1 82 ? 8.211 11.711 76.688 1 23.05 82 VAL B N 1
ATOM 3605 C CA . VAL B 1 82 ? 7.793 11.852 75.312 1 23.05 82 VAL B CA 1
ATOM 3606 C C . VAL B 1 82 ? 6.441 12.555 75.25 1 23.05 82 VAL B C 1
ATOM 3608 O O . VAL B 1 82 ? 5.793 12.57 74.188 1 23.05 82 VAL B O 1
ATOM 3611 N N . SER B 1 83 ? 5.93 13.156 76.312 1 23.06 83 SER B N 1
ATOM 3612 C CA . SER B 1 83 ? 4.508 13.461 76.125 1 23.06 83 SER B CA 1
ATOM 3613 C C . SER B 1 83 ? 4.277 14.57 75.125 1 23.06 83 SER B C 1
ATOM 3615 O O . SER B 1 83 ? 3.137 14.977 74.875 1 23.06 83 SER B O 1
ATOM 3617 N N . LEU B 1 84 ? 5.234 15.469 74.875 1 25.14 84 LEU B N 1
ATOM 3618 C CA . LEU B 1 84 ? 4.883 16.797 74.375 1 25.14 84 LEU B CA 1
ATOM 3619 C C . LEU B 1 84 ? 4.375 16.734 72.938 1 25.14 84 LEU B C 1
ATOM 3621 O O . LEU B 1 84 ? 3.678 17.641 72.438 1 25.14 84 LEU B O 1
ATOM 3625 N N . MET B 1 85 ? 4.742 15.789 72 1 25.94 85 MET B N 1
ATOM 3626 C CA . MET B 1 85 ? 4.781 16.141 70.625 1 25.94 85 MET B CA 1
ATOM 3627 C C . MET B 1 85 ? 3.4 16.016 70 1 25.94 85 MET B C 1
ATOM 3629 O O . MET B 1 85 ? 3.271 16.031 68.75 1 25.94 85 MET B O 1
ATOM 3633 N N . HIS B 1 86 ? 2.33 15.773 70.688 1 26.73 86 HIS B N 1
ATOM 3634 C CA . HIS B 1 86 ? 1.168 15.305 69.938 1 26.73 86 HIS B CA 1
ATOM 3635 C C . HIS B 1 86 ? 0.524 16.453 69.125 1 26.73 86 HIS B C 1
ATOM 3637 O O . HIS B 1 86 ? -0.247 16.219 68.188 1 26.73 86 HIS B O 1
ATOM 3643 N N . ARG B 1 87 ? 0.506 17.625 69.75 1 28.75 87 ARG B N 1
ATOM 3644 C CA . ARG B 1 87 ? -0.515 18.547 69.25 1 28.75 87 ARG B CA 1
ATOM 3645 C C . ARG B 1 87 ? -0.172 19.062 67.875 1 28.75 87 ARG B C 1
ATOM 3647 O O . ARG B 1 87 ? -0.949 19.812 67.25 1 28.75 87 ARG B O 1
ATOM 3654 N N . HIS B 1 88 ? 1.149 19 67.5 1 31.45 88 HIS B N 1
ATOM 3655 C CA . HIS B 1 88 ? 1.48 19.797 66.312 1 31.45 88 HIS B CA 1
ATOM 3656 C C . HIS B 1 88 ? 1.018 19.125 65.062 1 31.45 88 HIS B C 1
ATOM 3658 O O . HIS B 1 88 ? 1.345 19.578 63.938 1 31.45 88 HIS B O 1
ATOM 3664 N N . GLY B 1 89 ? 0.365 17.938 65.188 1 31.06 89 GLY B N 1
ATOM 3665 C CA . GLY B 1 89 ? 0.24 17.234 63.906 1 31.06 89 GLY B CA 1
ATOM 3666 C C . GLY B 1 89 ? -0.833 17.812 63 1 31.06 89 GLY B C 1
ATOM 3667 O O . GLY B 1 89 ? -0.942 17.438 61.844 1 31.06 89 GLY B O 1
ATOM 3668 N N . LYS B 1 90 ? -1.911 18.328 63.656 1 35.69 90 LYS B N 1
ATOM 3669 C CA . LYS B 1 90 ? -3.057 18.641 62.812 1 35.69 90 LYS B CA 1
ATOM 3670 C C . LYS B 1 90 ? -2.752 19.828 61.906 1 35.69 90 LYS B C 1
ATOM 3672 O O . LYS B 1 90 ? -3.367 19.969 60.844 1 35.69 90 LYS B O 1
ATOM 3677 N N . VAL B 1 91 ? -1.94 20.781 62.531 1 36.12 91 VAL B N 1
ATOM 3678 C CA . VAL B 1 91 ? -1.798 22 61.75 1 36.12 91 VAL B CA 1
ATOM 3679 C C . VAL B 1 91 ? -0.949 21.719 60.5 1 36.12 91 VAL B C 1
ATOM 3681 O O . VAL B 1 91 ? -1.085 22.406 59.469 1 36.12 91 VAL B O 1
ATOM 3684 N N . CYS B 1 92 ? -0.061 20.656 60.656 1 32.06 92 CYS B N 1
ATOM 3685 C CA . CYS B 1 92 ? 0.806 20.469 59.5 1 32.06 92 CYS B CA 1
ATOM 3686 C C . CYS B 1 92 ? 0.048 19.812 58.375 1 32.06 92 CYS B C 1
ATOM 3688 O O . CYS B 1 92 ? 0.5 19.844 57.219 1 32.06 92 CYS B O 1
ATOM 3690 N N . ALA B 1 93 ? -0.878 18.922 58.719 1 38.56 93 ALA B N 1
ATOM 3691 C CA . ALA B 1 93 ? -1.509 18.234 57.625 1 38.56 93 ALA B CA 1
ATOM 3692 C C . ALA B 1 93 ? -2.35 19.188 56.781 1 38.56 93 ALA B C 1
ATOM 3694 O O . ALA B 1 93 ? -2.396 19.062 55.562 1 38.56 93 ALA B O 1
ATOM 3695 N N . ASP B 1 94 ? -3.119 19.984 57.656 1 32.69 94 ASP B N 1
ATOM 3696 C CA . ASP B 1 94 ? -3.893 20.938 56.875 1 32.69 94 ASP B CA 1
ATOM 3697 C C . ASP B 1 94 ? -2.975 21.891 56.094 1 32.69 94 ASP B C 1
ATOM 3699 O O . ASP B 1 94 ? -3.363 22.438 55.062 1 32.69 94 ASP B O 1
ATOM 3703 N N . TRP B 1 95 ? -1.812 22.281 56.812 1 36.81 95 TRP B N 1
ATOM 3704 C CA . TRP B 1 95 ? -0.862 23.094 56.062 1 36.81 95 TRP B CA 1
ATOM 3705 C C . TRP B 1 95 ? -0.29 22.312 54.875 1 36.81 95 TRP B C 1
ATOM 3707 O O . TRP B 1 95 ? -0.121 22.859 53.781 1 36.81 95 TRP B O 1
ATOM 3717 N N . LEU B 1 96 ? 0.058 20.984 55.156 1 36.22 96 LEU B N 1
ATOM 3718 C CA . LEU B 1 96 ? 0.623 20.266 54 1 36.22 96 LEU B CA 1
ATOM 3719 C C . LEU B 1 96 ? -0.426 20.062 52.906 1 36.22 96 LEU B C 1
ATOM 3721 O O . LEU B 1 96 ? -0.089 19.984 51.719 1 36.22 96 LEU B O 1
ATOM 3725 N N . ALA B 1 97 ? -1.689 19.719 53.188 1 36.38 97 ALA B N 1
ATOM 3726 C CA . ALA B 1 97 ? -2.68 19.656 52.125 1 36.38 97 ALA B CA 1
ATOM 3727 C C . ALA B 1 97 ? -2.814 21 51.406 1 36.38 97 ALA B C 1
ATOM 3729 O O . ALA B 1 97 ? -3.09 21.062 50.219 1 36.38 97 ALA B O 1
ATOM 3730 N N . ARG B 1 98 ? -2.865 22.047 52.219 1 36.41 98 ARG B N 1
ATOM 3731 C CA . ARG B 1 98 ? -2.945 23.344 51.531 1 36.41 98 ARG B CA 1
ATOM 3732 C C . ARG B 1 98 ? -1.667 23.641 50.781 1 36.41 98 ARG B C 1
ATOM 3734 O O . ARG B 1 98 ? -1.654 24.5 49.875 1 36.41 98 ARG B O 1
ATOM 3741 N N . VAL B 1 99 ? -0.515 23.203 51.406 1 32.75 99 VAL B N 1
ATOM 3742 C CA . VAL B 1 99 ? 0.701 23.578 50.688 1 32.75 99 VAL B CA 1
ATOM 3743 C C . VAL B 1 99 ? 0.762 22.828 49.375 1 32.75 99 VAL B C 1
ATOM 3745 O O . VAL B 1 99 ? 1.29 23.344 48.375 1 32.75 99 VAL B O 1
ATOM 3748 N N . SER B 1 100 ? 0.468 21.469 49.531 1 30.61 100 SER B N 1
ATOM 3749 C CA . SER B 1 100 ? 0.866 20.812 48.281 1 30.61 100 SER B CA 1
ATOM 3750 C C . SER B 1 100 ? -0.044 21.219 47.125 1 30.61 100 SER B C 1
ATOM 3752 O O . SER B 1 100 ? -0.186 20.469 46.156 1 30.61 100 SER B O 1
ATOM 3754 N N . TYR B 1 101 ? -1.229 21.844 47.469 1 28.08 101 TYR B N 1
ATOM 3755 C CA . TYR B 1 101 ? -1.703 22.438 46.219 1 28.08 101 TYR B CA 1
ATOM 3756 C C . TYR B 1 101 ? -0.6 23.25 45.562 1 28.08 101 TYR B C 1
ATOM 3758 O O . TYR B 1 101 ? -0.365 24.406 45.906 1 28.08 101 TYR B O 1
ATOM 3766 N N . ARG B 1 102 ? 0.643 22.766 45.719 1 33 102 ARG B N 1
ATOM 3767 C CA . ARG B 1 102 ? 1.533 23.5 44.812 1 33 102 ARG B CA 1
ATOM 3768 C C . ARG B 1 102 ? 0.751 24.141 43.656 1 33 102 ARG B C 1
ATOM 3770 O O . ARG B 1 102 ? 0.038 23.469 42.938 1 33 102 ARG B O 1
ATOM 3777 N N . ALA B 1 103 ? 0.295 25.25 43.906 1 33.56 103 ALA B N 1
ATOM 3778 C CA . ALA B 1 103 ? -0.149 26.094 42.781 1 33.56 103 ALA B CA 1
ATOM 3779 C C . ALA B 1 103 ? 0.505 25.656 41.5 1 33.56 103 ALA B C 1
ATOM 3781 O O . ALA B 1 103 ? 1.717 25.797 41.312 1 33.56 103 ALA B O 1
ATOM 3782 N N . MET B 1 104 ? 0.284 24.5 41.031 1 37.66 104 MET B N 1
ATOM 3783 C CA . MET B 1 104 ? 0.706 24.203 39.656 1 37.66 104 MET B CA 1
ATOM 3784 C C . MET B 1 104 ? 0.848 25.484 38.844 1 37.66 104 MET B C 1
ATOM 3786 O O . MET B 1 104 ? -0.105 26.25 38.719 1 37.66 104 MET B O 1
ATOM 3790 N N . ALA B 1 105 ? 1.861 26.234 39.062 1 41.25 105 ALA B N 1
ATOM 3791 C CA . ALA B 1 105 ? 2.195 27.359 38.188 1 41.25 105 ALA B CA 1
ATOM 3792 C C . ALA B 1 105 ? 1.463 27.266 36.875 1 41.25 105 ALA B C 1
ATOM 3794 O O . ALA B 1 105 ? 1.573 26.266 36.156 1 41.25 105 ALA B O 1
ATOM 3795 N N . SER B 1 106 ? 0.242 27.781 36.812 1 55.94 106 SER B N 1
ATOM 3796 C CA . SER B 1 106 ? -0.605 27.828 35.625 1 55.94 106 SER B CA 1
ATOM 3797 C C . SER B 1 106 ? 0.227 28 34.344 1 55.94 106 SER B C 1
ATOM 3799 O O . SER B 1 106 ? 1.094 28.875 34.281 1 55.94 106 SER B O 1
ATOM 3801 N N . LYS B 1 107 ? 0.384 26.859 33.594 1 85.12 107 LYS B N 1
ATOM 3802 C CA . LYS B 1 107 ? 1.099 26.953 32.344 1 85.12 107 LYS B CA 1
ATOM 3803 C C . LYS B 1 107 ? 0.63 28.156 31.516 1 85.12 107 LYS B C 1
ATOM 3805 O O . LYS B 1 107 ? -0.477 28.656 31.719 1 85.12 107 LYS B O 1
ATOM 3810 N N . THR B 1 108 ? 1.52 28.828 30.906 1 93.56 108 THR B N 1
ATOM 3811 C CA . THR B 1 108 ? 1.197 29.953 30.047 1 93.56 108 THR B CA 1
ATOM 3812 C C . THR B 1 108 ? 0.086 29.594 29.062 1 93.56 108 THR B C 1
ATOM 3814 O O . THR B 1 108 ? 0.052 28.484 28.547 1 93.56 108 THR B O 1
ATOM 3817 N N . PRO B 1 109 ? -0.831 30.547 28.906 1 96.62 109 PRO B N 1
ATOM 3818 C CA . PRO B 1 109 ? -1.949 30.281 28 1 96.62 109 PRO B CA 1
ATOM 3819 C C . PRO B 1 109 ? -1.492 29.938 26.578 1 96.62 109 PRO B C 1
ATOM 3821 O O . PRO B 1 109 ? -0.486 30.469 26.109 1 96.62 109 PRO B O 1
ATOM 3824 N N . VAL B 1 110 ? -2.26 29.094 25.922 1 98.19 110 VAL B N 1
ATOM 3825 C CA . VAL B 1 110 ? -2.049 28.719 24.531 1 98.19 110 VAL B CA 1
ATOM 3826 C C . VAL B 1 110 ? -3.25 29.156 23.703 1 98.19 110 VAL B C 1
ATOM 3828 O O . VAL B 1 110 ? -4.398 28.938 24.078 1 98.19 110 VAL B O 1
ATOM 3831 N N . GLY B 1 111 ? -2.998 29.938 22.672 1 98.56 111 GLY B N 1
ATOM 3832 C CA . GLY B 1 111 ? -4.059 30.219 21.719 1 98.56 111 GLY B CA 1
ATOM 3833 C C . GLY B 1 111 ? -4.414 29.016 20.859 1 98.56 111 GLY B C 1
ATOM 3834 O O . GLY B 1 111 ? -3.533 28.266 20.422 1 98.56 111 GLY B O 1
ATOM 3835 N N . PHE B 1 112 ? -5.715 28.797 20.625 1 98.69 112 PHE B N 1
ATOM 3836 C CA . PHE B 1 112 ? -6.176 27.719 19.75 1 98.69 112 PHE B CA 1
ATOM 3837 C C . PHE B 1 112 ? -7.266 28.219 18.797 1 98.69 112 PHE B C 1
ATOM 3839 O O . PHE B 1 112 ? -8.32 28.656 19.25 1 98.69 112 PHE B O 1
ATOM 3846 N N . ILE B 1 113 ? -6.984 28.141 17.547 1 98.69 113 ILE B N 1
ATOM 3847 C CA . ILE B 1 113 ? -7.934 28.625 16.547 1 98.69 113 ILE B CA 1
ATOM 3848 C C . ILE B 1 113 ? -8.398 27.469 15.68 1 98.69 113 ILE B C 1
ATOM 3850 O O . ILE B 1 113 ? -7.59 26.812 15.016 1 98.69 113 ILE B O 1
ATOM 3854 N N . GLY B 1 114 ? -9.695 27.219 15.547 1 98.25 114 GLY B N 1
ATOM 3855 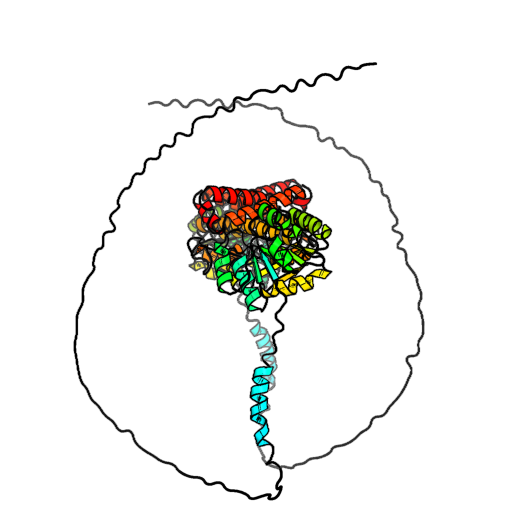C CA . GLY B 1 114 ? -10.289 26.062 14.883 1 98.25 114 GLY B CA 1
ATOM 3856 C C . GLY B 1 114 ? -10.688 24.953 15.844 1 98.25 114 GLY B C 1
ATOM 3857 O O . GLY B 1 114 ? -9.828 24.203 16.312 1 98.25 114 GLY B O 1
ATOM 3858 N N . LEU B 1 115 ? -11.992 24.891 16.109 1 97.5 115 LEU B N 1
ATOM 3859 C CA . LEU B 1 115 ? -12.5 23.953 17.125 1 97.5 115 LEU B CA 1
ATOM 3860 C C . LEU B 1 115 ? -13.484 22.969 16.5 1 97.5 115 LEU B C 1
ATOM 3862 O O . LEU B 1 115 ? -14.547 22.703 17.078 1 97.5 115 LEU B O 1
ATOM 3866 N N . GLY B 1 116 ? -13.086 22.516 15.273 1 94.06 116 GLY B N 1
ATOM 3867 C CA . GLY B 1 116 ? -13.883 21.484 14.617 1 94.06 116 GLY B CA 1
ATOM 3868 C C . GLY B 1 116 ? -13.656 20.094 15.188 1 94.06 116 GLY B C 1
ATOM 3869 O O . GLY B 1 116 ? -13.258 19.953 16.344 1 94.06 116 GLY B O 1
ATOM 3870 N N . ASN B 1 117 ? -13.875 19.109 14.398 1 91.25 117 ASN B N 1
ATOM 3871 C CA . ASN B 1 117 ? -13.82 17.719 14.812 1 91.25 117 ASN B CA 1
ATOM 3872 C C . ASN B 1 117 ? -12.445 17.344 15.359 1 91.25 117 ASN B C 1
ATOM 3874 O O . ASN B 1 117 ? -12.336 16.516 16.266 1 91.25 117 ASN B O 1
ATOM 3878 N N . MET B 1 118 ? -11.398 17.938 14.727 1 95 118 MET B N 1
ATOM 3879 C CA . MET B 1 118 ? -10.031 17.656 15.164 1 95 118 MET B CA 1
ATOM 3880 C C . MET B 1 118 ? -9.602 18.641 16.25 1 95 118 MET B C 1
ATOM 3882 O O . MET B 1 118 ? -9.086 18.219 17.297 1 95 118 MET B O 1
ATOM 3886 N N . GLY B 1 119 ? -9.891 19.922 16.047 1 97.19 119 GLY B N 1
ATOM 3887 C CA . GLY B 1 119 ? -9.414 20.969 16.938 1 97.19 119 GLY B CA 1
ATOM 3888 C C . GLY B 1 119 ? -10.008 20.906 18.328 1 97.19 119 GLY B C 1
ATOM 3889 O O . GLY B 1 119 ? -9.328 21.156 19.312 1 97.19 119 GLY B O 1
ATOM 3890 N N . ASN B 1 120 ? -11.25 20.547 18.406 1 96.12 120 ASN B N 1
ATOM 3891 C CA . ASN B 1 120 ? -11.945 20.516 19.688 1 96.12 120 ASN B CA 1
ATOM 3892 C C . ASN B 1 120 ? -11.289 19.531 20.656 1 96.12 120 ASN B C 1
ATOM 3894 O O . ASN B 1 120 ? -10.836 19.922 21.734 1 96.12 120 ASN B O 1
ATOM 3898 N N . PRO B 1 121 ? -11.18 18.25 20.297 1 96.62 121 PRO B N 1
ATOM 3899 C CA . PRO B 1 121 ? -10.516 17.328 21.234 1 96.62 121 PRO B CA 1
ATOM 3900 C C . PRO B 1 121 ? -9.047 17.672 21.453 1 96.62 121 PRO B C 1
ATOM 3902 O O . PRO B 1 121 ? -8.508 17.438 22.531 1 96.62 121 PRO B O 1
ATOM 3905 N N . MET B 1 122 ? -8.344 18.234 20.469 1 97.69 122 MET B N 1
ATOM 3906 C CA . MET B 1 122 ? -6.961 18.672 20.625 1 97.69 122 MET B CA 1
ATOM 3907 C C . MET B 1 122 ? -6.855 19.734 21.719 1 97.69 122 MET B C 1
ATOM 3909 O O . MET B 1 122 ? -6.039 19.625 22.625 1 97.69 122 MET B O 1
ATOM 3913 N N . ALA B 1 123 ? -7.691 20.766 21.672 1 97.38 123 ALA B N 1
ATOM 3914 C CA . ALA B 1 123 ? -7.723 21.844 22.672 1 97.38 123 ALA B CA 1
ATOM 3915 C C . ALA B 1 123 ? -8.047 21.297 24.062 1 97.38 123 ALA B C 1
ATOM 3917 O O . ALA B 1 123 ? -7.438 21.719 25.047 1 97.38 123 ALA B O 1
ATOM 3918 N N . LYS B 1 124 ? -8.938 20.359 24.125 1 96 124 LYS B N 1
ATOM 3919 C CA . LYS B 1 124 ? -9.312 19.766 25.406 1 96 124 LYS B CA 1
ATOM 3920 C C . LYS B 1 124 ? -8.141 19.016 26.031 1 96 124 LYS B C 1
ATOM 3922 O O . LYS B 1 124 ? -7.973 19.016 27.25 1 96 124 LYS B O 1
ATOM 3927 N N . ASN B 1 125 ? -7.352 18.375 25.188 1 97.06 125 ASN B N 1
ATOM 3928 C CA . ASN B 1 125 ? -6.18 17.672 25.703 1 97.06 125 ASN B CA 1
ATOM 3929 C C . ASN B 1 125 ? -5.16 18.641 26.281 1 97.06 125 ASN B C 1
ATOM 3931 O O . ASN B 1 125 ? -4.5 18.328 27.281 1 97.06 125 ASN B O 1
ATOM 3935 N N . LEU B 1 126 ? -5.023 19.797 25.703 1 96.5 126 LEU B N 1
ATOM 3936 C CA . LEU B 1 126 ? -4.152 20.828 26.266 1 96.5 126 LEU B CA 1
ATOM 3937 C C . LEU B 1 126 ? -4.652 21.266 27.641 1 96.5 126 LEU B C 1
ATOM 3939 O O . LEU B 1 126 ? -3.861 21.406 28.578 1 96.5 126 LEU B O 1
ATOM 3943 N N . VAL B 1 127 ? -5.949 21.438 27.75 1 94.56 127 VAL B N 1
ATOM 3944 C CA . VAL B 1 127 ? -6.555 21.828 29.031 1 94.56 127 VAL B CA 1
ATOM 3945 C C . VAL B 1 127 ? -6.293 20.75 30.078 1 94.56 127 VAL B C 1
ATOM 3947 O O . VAL B 1 127 ? -5.922 21.062 31.203 1 94.56 127 VAL B O 1
ATOM 3950 N N . LYS B 1 128 ? -6.441 19.531 29.656 1 94.06 128 LYS B N 1
ATOM 3951 C CA . LYS B 1 128 ? -6.211 18.406 30.562 1 94.06 128 LYS B CA 1
ATOM 3952 C C . LYS B 1 128 ? -4.773 18.406 31.094 1 94.06 128 LYS B C 1
ATOM 3954 O O . LYS B 1 128 ? -4.512 17.969 32.219 1 94.06 128 LYS B O 1
ATOM 3959 N N . HIS B 1 129 ? -3.936 18.891 30.328 1 95.62 129 HIS B N 1
ATOM 3960 C CA . HIS B 1 129 ? -2.527 18.891 30.703 1 95.62 129 HIS B CA 1
ATOM 3961 C C . HIS B 1 129 ? -2.145 20.203 31.391 1 95.62 129 HIS B C 1
ATOM 3963 O O . HIS B 1 129 ? -0.958 20.5 31.547 1 95.62 129 HIS B O 1
ATOM 3969 N N . GLY B 1 130 ? -3.154 21.062 31.656 1 93.62 130 GLY B N 1
ATOM 3970 C CA . GLY B 1 130 ? -2.928 22.188 32.531 1 93.62 130 GLY B CA 1
ATOM 3971 C C . GLY B 1 130 ? -2.736 23.5 31.797 1 93.62 130 GLY B C 1
ATOM 3972 O O . GLY B 1 130 ? -2.439 24.531 32.406 1 93.62 130 GLY B O 1
ATOM 3973 N N . TYR B 1 131 ? -2.924 23.516 30.484 1 95.25 131 TYR B N 1
ATOM 3974 C CA . TYR B 1 131 ? -2.781 24.766 29.719 1 95.25 131 TYR B CA 1
ATOM 3975 C C . TYR B 1 131 ? -4.109 25.5 29.641 1 95.25 131 TYR B C 1
ATOM 3977 O O . TYR B 1 131 ? -5.098 24.969 29.125 1 95.25 131 TYR B O 1
ATOM 3985 N N . PRO B 1 132 ? -4.137 26.75 30.156 1 95.44 132 PRO B N 1
ATOM 3986 C CA . PRO B 1 132 ? -5.297 27.562 29.797 1 95.44 132 PRO B CA 1
ATOM 3987 C C . PRO B 1 132 ? -5.371 27.844 28.297 1 95.44 132 PRO B C 1
ATOM 3989 O O . PRO B 1 132 ? -4.34 28.078 27.656 1 95.44 132 PRO B O 1
ATOM 3992 N N . ILE B 1 133 ? -6.582 27.875 27.766 1 96.69 133 ILE B N 1
ATOM 3993 C CA . ILE B 1 133 ? -6.73 28.047 26.328 1 96.69 133 ILE B CA 1
ATOM 3994 C C . ILE B 1 133 ? -7.453 29.375 26.031 1 96.69 133 ILE B C 1
ATOM 3996 O O . ILE B 1 133 ? -8.398 29.734 26.734 1 96.69 133 ILE B O 1
ATOM 4000 N N . ILE B 1 134 ? -6.922 30.078 25.125 1 97.69 134 ILE B N 1
ATOM 4001 C CA . ILE B 1 134 ? -7.629 31.188 24.484 1 97.69 134 ILE B CA 1
ATOM 4002 C C . ILE B 1 134 ? -8.117 30.766 23.094 1 97.69 134 ILE B C 1
ATOM 4004 O O . ILE B 1 134 ? -7.316 30.625 22.172 1 97.69 134 ILE B O 1
ATOM 4008 N N . ALA B 1 135 ? -9.461 30.672 22.953 1 97.44 135 ALA B N 1
ATOM 4009 C CA . ALA B 1 135 ? -10 29.969 21.797 1 97.44 135 ALA B CA 1
ATOM 4010 C C . ALA B 1 135 ? -10.703 30.922 20.828 1 97.44 135 ALA B C 1
ATOM 4012 O O . ALA B 1 135 ? -11.164 32 21.25 1 97.44 135 ALA B O 1
ATOM 4013 N N . CYS B 1 136 ? -10.719 30.516 19.578 1 97.62 136 CYS B N 1
ATOM 4014 C CA . CYS B 1 136 ? -11.461 31.219 18.531 1 97.62 136 CYS B CA 1
ATOM 4015 C C . CYS B 1 136 ? -11.914 30.25 17.453 1 97.62 136 CYS B C 1
ATOM 4017 O O . CYS B 1 136 ? -11.172 29.359 17.062 1 97.62 136 CYS B O 1
ATOM 4019 N N . ASP B 1 137 ? -13.141 30.375 17.016 1 97.62 137 ASP B N 1
ATOM 4020 C CA . ASP B 1 137 ? -13.695 29.672 15.867 1 97.62 137 ASP B CA 1
ATOM 4021 C C . ASP B 1 137 ? -14.695 30.562 15.117 1 97.62 137 ASP B C 1
ATOM 4023 O O . ASP B 1 137 ? -15.367 31.391 15.727 1 97.62 137 ASP B O 1
ATOM 4027 N N . ILE B 1 138 ? -14.742 30.344 13.867 1 94.62 138 ILE B N 1
ATOM 4028 C CA . ILE B 1 138 ? -15.648 31.156 13.062 1 94.62 138 ILE B CA 1
ATOM 4029 C C . ILE B 1 138 ? -17.094 30.75 13.344 1 94.62 138 ILE B C 1
ATOM 4031 O O . ILE B 1 138 ? -18.016 31.547 13.141 1 94.62 138 ILE B O 1
ATOM 4035 N N . PHE B 1 139 ? -17.297 29.578 13.812 1 93.75 139 PHE B N 1
ATOM 4036 C CA . PHE B 1 139 ? -18.625 29.109 14.188 1 93.75 139 PHE B CA 1
ATOM 4037 C C . PHE B 1 139 ? -18.812 29.172 15.703 1 93.75 139 PHE B C 1
ATOM 4039 O O . PHE B 1 139 ? -18.219 28.391 16.438 1 93.75 139 PHE B O 1
ATOM 4046 N N . PRO B 1 140 ? -19.734 29.906 16.156 1 90.69 140 PRO B N 1
ATOM 4047 C CA . PRO B 1 140 ? -19.922 30.094 17.609 1 90.69 140 PRO B CA 1
ATOM 4048 C C . PRO B 1 140 ? -20.297 28.797 18.312 1 90.69 140 PRO B C 1
ATOM 4050 O O . PRO B 1 140 ? -19.938 28.594 19.484 1 90.69 140 PRO B O 1
ATOM 4053 N N . GLU B 1 141 ? -20.922 27.953 17.562 1 92.12 141 GLU B N 1
ATOM 4054 C CA . GLU B 1 141 ? -21.375 26.703 18.172 1 92.12 141 GLU B CA 1
ATOM 4055 C C . GLU B 1 141 ? -20.188 25.844 18.594 1 92.12 141 GLU B C 1
ATOM 4057 O O . GLU B 1 141 ? -20.266 25.109 19.594 1 92.12 141 GLU B O 1
ATOM 4062 N N . ALA B 1 142 ? -19.109 25.984 17.938 1 91.69 142 ALA B N 1
ATOM 4063 C CA . ALA B 1 142 ? -17.906 25.203 18.234 1 91.69 142 ALA B CA 1
ATOM 4064 C C . ALA B 1 142 ? -17.25 25.688 19.531 1 91.69 142 ALA B C 1
ATOM 4066 O O . ALA B 1 142 ? -16.5 24.953 20.172 1 91.69 142 ALA B O 1
ATOM 4067 N N . CYS B 1 143 ? -17.609 26.891 20 1 91.94 143 CYS B N 1
ATOM 4068 C CA . CYS B 1 143 ? -16.969 27.516 21.141 1 91.94 143 CYS B CA 1
ATOM 4069 C C . CYS B 1 143 ? -17.781 27.281 22.422 1 91.94 143 CYS B C 1
ATOM 4071 O O . CYS B 1 143 ? -17.266 27.469 23.531 1 91.94 143 CYS B O 1
ATOM 4073 N N . LYS B 1 144 ? -18.953 26.859 22.25 1 89.81 144 LYS B N 1
ATOM 4074 C CA . LYS B 1 144 ? -19.875 26.781 23.375 1 89.81 144 LYS B CA 1
ATOM 4075 C C . LYS B 1 144 ? -19.328 25.859 24.453 1 89.81 144 LYS B C 1
ATOM 4077 O O . LYS B 1 144 ? -19.375 26.203 25.641 1 89.81 144 LYS B O 1
ATOM 4082 N N . GLU B 1 145 ? -18.859 24.781 24.016 1 88.31 145 GLU B N 1
ATOM 4083 C CA . GLU B 1 145 ? -18.328 23.812 24.984 1 88.31 145 GLU B CA 1
ATOM 4084 C C . GLU B 1 145 ? -17.156 24.406 25.766 1 88.31 145 GLU B C 1
ATOM 4086 O O . GLU B 1 145 ? -17 24.125 26.953 1 88.31 145 GLU B O 1
ATOM 4091 N N . PHE B 1 146 ? -16.359 25.188 25.188 1 90 146 PHE B N 1
ATOM 4092 C CA . PHE B 1 146 ? -15.188 25.766 25.828 1 90 146 PHE B CA 1
ATOM 4093 C C . PHE B 1 146 ? -15.586 26.906 26.75 1 90 146 PHE B C 1
ATOM 4095 O O . PHE B 1 146 ? -14.961 27.109 27.797 1 90 146 PHE B O 1
ATOM 4102 N N . GLN B 1 147 ? -16.562 27.547 26.344 1 87.44 147 GLN B N 1
ATOM 4103 C CA . GLN B 1 147 ? -17.094 28.578 27.219 1 87.44 147 GLN B CA 1
ATOM 4104 C C . GLN B 1 147 ? -17.609 27.984 28.531 1 87.44 147 GLN B C 1
ATOM 4106 O O . GLN B 1 147 ? -17.375 28.531 29.609 1 87.44 147 GLN B O 1
ATOM 4111 N N . GLU B 1 148 ? -18.203 26.922 28.344 1 85.69 148 GLU B N 1
ATOM 4112 C CA . GLU B 1 148 ? -18.75 26.234 29.5 1 85.69 148 GLU B CA 1
ATOM 4113 C C . GLU B 1 148 ? -17.641 25.703 30.406 1 85.69 148 GLU B C 1
ATOM 4115 O O . GLU B 1 148 ? -17.828 25.609 31.625 1 85.69 148 GLU B O 1
ATOM 4120 N N . LEU B 1 149 ? -16.516 25.422 29.891 1 81.69 149 LEU B N 1
ATOM 4121 C CA . LEU B 1 149 ? -15.383 24.891 30.641 1 81.69 149 LEU B CA 1
ATOM 4122 C C . LEU B 1 149 ? -14.547 26.016 31.234 1 81.69 149 LEU B C 1
ATOM 4124 O O . LEU B 1 149 ? -13.516 25.766 31.859 1 81.69 149 LEU B O 1
ATOM 4128 N N . GLY B 1 150 ? -15.008 27.266 30.969 1 84.31 150 GLY B N 1
ATOM 4129 C CA . GLY B 1 150 ? -14.297 28.406 31.531 1 84.31 150 GLY B CA 1
ATOM 4130 C C . GLY B 1 150 ? -13.156 28.891 30.656 1 84.31 150 GLY B C 1
ATOM 4131 O O . GLY B 1 150 ? -12.367 29.75 31.062 1 84.31 150 GLY B O 1
ATOM 4132 N N . THR B 1 151 ? -13.102 28.328 29.484 1 88.62 151 THR B N 1
ATOM 4133 C CA . THR B 1 151 ? -12.07 28.734 28.531 1 88.62 151 THR B CA 1
ATOM 4134 C C . THR B 1 151 ? -12.406 30.094 27.922 1 88.62 151 THR B C 1
ATOM 4136 O O . THR B 1 151 ? -13.57 30.375 27.609 1 88.62 151 THR B O 1
ATOM 4139 N N . GLN B 1 152 ? -11.461 30.891 27.828 1 93.5 152 GLN B N 1
ATOM 4140 C CA . GLN B 1 152 ? -11.656 32.188 27.188 1 93.5 152 GLN B CA 1
ATOM 4141 C C . GLN B 1 152 ? -11.867 32.031 25.688 1 93.5 152 GLN B C 1
ATOM 4143 O O . GLN B 1 152 ? -11.062 31.391 25.016 1 93.5 152 GLN B O 1
ATOM 4148 N N . VAL B 1 153 ? -12.961 32.656 25.172 1 95.75 153 VAL B N 1
ATOM 4149 C CA . VAL B 1 153 ? -13.266 32.656 23.75 1 95.75 153 VAL B CA 1
ATOM 4150 C C . VAL B 1 153 ? -13.203 34.062 23.203 1 95.75 153 VAL B C 1
ATOM 4152 O O . VAL B 1 153 ? -13.742 35 23.812 1 95.75 153 VAL B O 1
ATOM 4155 N N . THR B 1 154 ? -12.492 34.188 22.141 1 96 154 THR B N 1
ATOM 4156 C CA . THR B 1 154 ? -12.336 35.531 21.562 1 96 154 THR B CA 1
ATOM 4157 C C . THR B 1 154 ? -13.102 35.625 20.25 1 96 154 THR B C 1
ATOM 4159 O O . THR B 1 154 ? -13.578 34.625 19.719 1 96 154 THR B O 1
ATOM 4162 N N . ASP B 1 155 ? -13.148 36.844 19.656 1 94.69 155 ASP B N 1
ATOM 4163 C CA . ASP B 1 155 ? -13.992 37.125 18.484 1 94.69 155 ASP B CA 1
ATOM 4164 C C . ASP B 1 155 ? -13.219 36.938 17.188 1 94.69 155 ASP B C 1
ATOM 4166 O O . ASP B 1 155 ? -13.82 36.75 16.125 1 94.69 155 ASP B O 1
ATOM 4170 N N . SER B 1 156 ? -11.852 37.031 17.328 1 97.56 156 SER B N 1
ATOM 4171 C CA . SER B 1 156 ? -11.055 36.969 16.109 1 97.56 156 SER B CA 1
ATOM 4172 C C . SER B 1 156 ? -9.688 36.344 16.375 1 97.56 156 SER B C 1
ATOM 4174 O O . SER B 1 156 ? -9.211 36.344 17.516 1 97.56 156 SER B O 1
ATOM 4176 N N . PRO B 1 157 ? -9.031 35.844 15.32 1 98.69 157 PRO B N 1
ATOM 4177 C CA . PRO B 1 157 ? -7.664 35.344 15.453 1 98.69 157 PRO B CA 1
ATOM 4178 C C . PRO B 1 157 ? -6.695 36.406 15.969 1 98.69 157 PRO B C 1
ATOM 4180 O O . PRO B 1 157 ? -5.785 36.094 16.734 1 98.69 157 PRO B O 1
ATOM 4183 N N . ALA B 1 158 ? -6.895 37.656 15.555 1 98.81 158 ALA B N 1
ATOM 4184 C CA . ALA B 1 158 ? -6.059 38.75 16.031 1 98.81 158 ALA B CA 1
ATOM 4185 C C . ALA B 1 158 ? -6.168 38.906 17.547 1 98.81 158 ALA B C 1
ATOM 4187 O O . ALA B 1 158 ? -5.18 39.188 18.234 1 98.81 158 ALA B O 1
ATOM 4188 N N . ASP B 1 159 ? -7.363 38.719 18.062 1 98.5 159 ASP B N 1
ATOM 4189 C CA . ASP B 1 159 ? -7.582 38.812 19.5 1 98.5 159 ASP B CA 1
ATOM 4190 C C . ASP B 1 159 ? -6.848 37.688 20.25 1 98.5 159 ASP B C 1
ATOM 4192 O O . ASP B 1 159 ? -6.355 37.875 21.359 1 98.5 159 ASP B O 1
ATOM 4196 N N . VAL B 1 160 ? -6.781 36.5 19.656 1 98.62 160 VAL B N 1
ATOM 4197 C CA . VAL B 1 160 ? -6.02 35.406 20.234 1 98.62 160 VAL B CA 1
ATOM 4198 C C . VAL B 1 160 ? -4.539 35.781 20.297 1 98.62 160 VAL B C 1
ATOM 4200 O O . VAL B 1 160 ? -3.893 35.594 21.328 1 98.62 160 VAL B O 1
ATOM 4203 N N . ALA B 1 161 ? -4.074 36.406 19.234 1 98.75 161 ALA B N 1
ATOM 4204 C CA . ALA B 1 161 ? -2.66 36.75 19.141 1 98.75 161 ALA B CA 1
ATOM 4205 C C . ALA B 1 161 ? -2.295 37.844 20.141 1 98.75 161 ALA B C 1
ATOM 4207 O O . ALA B 1 161 ? -1.159 37.906 20.609 1 98.75 161 ALA B O 1
ATOM 4208 N N . ASP B 1 162 ? -3.277 38.594 20.484 1 98.19 162 ASP B N 1
ATOM 4209 C CA . ASP B 1 162 ? -3.072 39.656 21.453 1 98.19 162 ASP B CA 1
ATOM 4210 C C . ASP B 1 162 ? -2.879 39.094 22.859 1 98.19 162 ASP B C 1
ATOM 4212 O O . ASP B 1 162 ? -2.258 39.719 23.719 1 98.19 162 ASP B O 1
ATOM 4216 N N . LYS B 1 163 ? -3.32 37.906 23.062 1 97.88 163 LYS B N 1
ATOM 4217 C CA . LYS B 1 163 ? -3.404 37.375 24.422 1 97.88 163 LYS B CA 1
ATOM 4218 C C . LYS B 1 163 ? -2.477 36.188 24.609 1 97.88 163 LYS B C 1
ATOM 4220 O O . LYS B 1 163 ? -2.203 35.781 25.734 1 97.88 163 LYS B O 1
ATOM 4225 N N . ALA B 1 164 ? -1.969 35.625 23.547 1 98.06 164 ALA B N 1
ATOM 4226 C CA . ALA B 1 164 ? -1.138 34.438 23.641 1 98.06 164 ALA B CA 1
ATOM 4227 C C . ALA B 1 164 ? 0.069 34.531 22.719 1 98.06 164 ALA B C 1
ATOM 4229 O O . ALA B 1 164 ? -0.041 35.031 21.594 1 98.06 164 ALA B O 1
ATOM 4230 N N . ASP B 1 165 ? 1.189 33.906 23.141 1 98.06 165 ASP B N 1
ATOM 4231 C CA . ASP B 1 165 ? 2.422 33.938 22.359 1 98.06 165 ASP B CA 1
ATOM 4232 C C . ASP B 1 165 ? 2.67 32.594 21.688 1 98.06 165 ASP B C 1
ATOM 4234 O O . ASP B 1 165 ? 3.602 32.438 20.891 1 98.06 165 ASP B O 1
ATOM 4238 N N . ARG B 1 166 ? 1.96 31.594 22.047 1 98.56 166 ARG B N 1
ATOM 4239 C CA . ARG B 1 166 ? 1.93 30.297 21.391 1 98.56 166 ARG B CA 1
ATOM 4240 C C . ARG B 1 166 ? 0.531 29.969 20.891 1 98.56 166 ARG B C 1
ATOM 4242 O O . ARG B 1 166 ? -0.428 29.938 21.656 1 98.56 166 ARG B O 1
ATOM 4249 N N . ILE B 1 167 ? 0.441 29.812 19.578 1 98.88 167 ILE B N 1
ATOM 4250 C CA . ILE B 1 167 ? -0.871 29.641 18.969 1 98.88 167 ILE B CA 1
ATOM 4251 C C . ILE B 1 167 ? -0.868 28.406 18.078 1 98.88 167 ILE B C 1
ATOM 4253 O O . ILE B 1 167 ? 0.053 28.203 17.281 1 98.88 167 ILE B O 1
ATOM 4257 N N . ILE B 1 168 ? -1.884 27.562 18.219 1 98.88 168 ILE B N 1
ATOM 4258 C CA . ILE B 1 168 ? -2.1 26.391 17.359 1 98.88 168 ILE B CA 1
ATOM 4259 C C . ILE B 1 168 ? -3.35 26.594 16.516 1 98.88 168 ILE B C 1
ATOM 4261 O O . ILE B 1 168 ? -4.375 27.062 17.016 1 98.88 168 ILE B O 1
ATOM 4265 N N . THR B 1 169 ? -3.219 26.344 15.25 1 98.88 169 THR B N 1
ATOM 4266 C CA . THR B 1 169 ? -4.359 26.406 14.344 1 98.88 169 THR B CA 1
ATOM 4267 C C . THR B 1 169 ? -4.684 25.047 13.766 1 98.88 169 THR B C 1
ATOM 4269 O O . THR B 1 169 ? -3.781 24.234 13.531 1 98.88 169 THR B O 1
ATOM 4272 N N . MET B 1 170 ? -5.914 24.656 13.617 1 98.62 170 MET B N 1
ATOM 4273 C CA . MET B 1 170 ? -6.453 23.453 12.977 1 98.62 170 MET B CA 1
ATOM 4274 C C . MET B 1 170 ? -7.656 23.797 12.109 1 98.62 170 MET B C 1
ATOM 4276 O O . MET B 1 170 ? -8.789 23.844 12.594 1 98.62 170 MET B O 1
ATOM 4280 N N . LEU B 1 171 ? -7.375 24.016 10.781 1 98.12 171 LEU B N 1
ATOM 4281 C CA . LEU B 1 171 ? -8.336 24.594 9.859 1 98.12 171 LEU B CA 1
ATOM 4282 C C . LEU B 1 171 ? -8.578 23.672 8.672 1 98.12 171 LEU B C 1
ATOM 4284 O O . LEU B 1 171 ? -7.762 22.797 8.375 1 98.12 171 LEU B O 1
ATOM 4288 N N . PRO B 1 172 ? -9.664 23.828 7.93 1 95.06 172 PRO B N 1
ATOM 4289 C CA . PRO B 1 172 ? -10.094 22.812 6.953 1 95.06 172 PRO B CA 1
ATOM 4290 C C . PRO B 1 172 ? -9.312 22.891 5.645 1 95.06 172 PRO B C 1
ATOM 4292 O O . PRO B 1 172 ? -9.211 21.906 4.918 1 95.06 172 PRO B O 1
ATOM 4295 N N . SER B 1 173 ? -8.789 24.172 5.293 1 95.88 173 SER B N 1
ATOM 4296 C CA . SER B 1 173 ? -8.281 24.281 3.932 1 95.88 173 SER B CA 1
ATOM 4297 C C . SER B 1 173 ? -7.281 25.438 3.812 1 95.88 173 SER B C 1
ATOM 4299 O O . SER B 1 173 ? -7.113 26.219 4.75 1 95.88 173 SER B O 1
ATOM 4301 N N . ASN B 1 174 ? -6.691 25.516 2.572 1 97.56 174 ASN B N 1
ATOM 4302 C CA . ASN B 1 174 ? -5.762 26.594 2.252 1 97.56 174 ASN B CA 1
ATOM 4303 C C . ASN B 1 174 ? -6.395 27.969 2.49 1 97.56 174 ASN B C 1
ATOM 4305 O O . ASN B 1 174 ? -5.836 28.797 3.209 1 97.56 174 ASN B O 1
ATOM 4309 N N . PRO B 1 175 ? -7.555 28.266 1.963 1 97.69 175 PRO B N 1
ATOM 4310 C CA . PRO B 1 175 ? -8.133 29.594 2.15 1 97.69 175 PRO B CA 1
ATOM 4311 C C . PRO B 1 175 ? -8.414 29.922 3.617 1 97.69 175 PRO B C 1
ATOM 4313 O O . PRO B 1 175 ? -8.266 31.062 4.039 1 97.69 175 PRO B O 1
ATOM 4316 N N . ASN B 1 176 ? -8.773 28.906 4.371 1 98.06 176 ASN B N 1
ATOM 4317 C CA . ASN B 1 176 ? -9.031 29.141 5.789 1 98.06 176 ASN B CA 1
ATOM 4318 C C . ASN B 1 176 ? -7.758 29.516 6.539 1 98.06 176 ASN B C 1
ATOM 4320 O O . ASN B 1 176 ? -7.77 30.422 7.375 1 98.06 176 ASN B O 1
ATOM 4324 N N . ALA B 1 177 ? -6.703 28.828 6.258 1 98.56 177 ALA B N 1
ATOM 4325 C CA . ALA B 1 177 ? -5.426 29.141 6.898 1 98.56 177 ALA B CA 1
ATOM 4326 C C . ALA B 1 177 ? -4.949 30.531 6.52 1 98.56 177 ALA B C 1
ATOM 4328 O O . ALA B 1 177 ? -4.535 31.312 7.383 1 98.56 177 ALA B O 1
ATOM 4329 N N . ILE B 1 178 ? -5.051 30.844 5.254 1 98.62 178 ILE B N 1
ATOM 4330 C CA . ILE B 1 178 ? -4.625 32.156 4.762 1 98.62 178 ILE B CA 1
ATOM 4331 C C . ILE B 1 178 ? -5.438 33.25 5.441 1 98.62 178 ILE B C 1
ATOM 4333 O O . ILE B 1 178 ? -4.875 34.219 5.926 1 98.62 178 ILE B O 1
ATOM 4337 N N . GLU B 1 179 ? -6.715 33.062 5.512 1 98.5 179 GLU B N 1
ATOM 4338 C CA . GLU B 1 179 ? -7.59 34.062 6.133 1 98.5 179 GLU B CA 1
ATOM 4339 C C . GLU B 1 179 ? -7.266 34.219 7.617 1 98.5 179 GLU B C 1
ATOM 4341 O O . GLU B 1 179 ? -7.199 35.344 8.125 1 98.5 179 GLU B O 1
ATOM 4346 N N . VAL B 1 180 ? -7.023 33.156 8.297 1 98.81 180 VAL B N 1
ATOM 4347 C CA . VAL B 1 180 ? -6.801 33.156 9.742 1 98.81 180 VAL B CA 1
ATOM 4348 C C . VAL B 1 180 ? -5.461 33.812 10.055 1 98.81 180 VAL B C 1
ATOM 4350 O O . VAL B 1 180 ? -5.32 34.5 11.078 1 98.81 180 VAL B O 1
ATOM 4353 N N . TYR B 1 181 ? -4.512 33.719 9.188 1 98.88 181 TYR B N 1
ATOM 4354 C CA . TYR B 1 181 ? -3.184 34.25 9.477 1 98.88 181 TYR B CA 1
ATOM 4355 C C . TYR B 1 181 ? -3.029 35.656 8.953 1 98.88 181 TYR B C 1
ATOM 4357 O O . TYR B 1 181 ? -2.578 36.562 9.68 1 98.88 181 TYR B O 1
ATOM 4365 N N . ILE B 1 182 ? -3.479 35.969 7.711 1 98.38 182 ILE B N 1
ATOM 4366 C CA . ILE B 1 182 ? -3.09 37.219 7.098 1 98.38 182 ILE B CA 1
ATOM 4367 C C . ILE B 1 182 ? -4.336 38.031 6.727 1 98.38 182 ILE B C 1
ATOM 4369 O O . ILE B 1 182 ? -4.234 39.094 6.141 1 98.38 182 ILE B O 1
ATOM 4373 N N . GLY B 1 183 ? -5.492 37.562 6.988 1 98 183 GLY B N 1
ATOM 4374 C CA . GLY B 1 183 ? -6.715 38.312 6.742 1 98 183 GLY B CA 1
ATOM 4375 C C . GLY B 1 183 ? -6.809 39.594 7.551 1 98 183 GLY B C 1
ATOM 4376 O O . GLY B 1 183 ? -5.91 39.906 8.336 1 98 183 GLY B O 1
ATOM 4377 N N . THR B 1 184 ? -7.957 40.281 7.438 1 97.81 184 THR B N 1
ATOM 4378 C CA . THR B 1 184 ? -8.172 41.594 8.047 1 97.81 184 THR B CA 1
ATOM 4379 C C . THR B 1 184 ? -8.102 41.5 9.57 1 97.81 184 THR B C 1
ATOM 4381 O O . THR B 1 184 ? -7.629 42.438 10.234 1 97.81 184 THR B O 1
ATOM 4384 N N . ASN B 1 185 ? -8.562 40.438 10.156 1 98.19 185 ASN B N 1
ATOM 4385 C CA . ASN B 1 185 ? -8.5 40.156 11.586 1 98.19 185 ASN B CA 1
ATOM 4386 C C . ASN B 1 185 ? -7.699 38.906 11.898 1 98.19 185 ASN B C 1
ATOM 4388 O O . ASN B 1 185 ? -8.078 38.125 12.773 1 98.19 185 ASN B O 1
ATOM 4392 N N . GLY B 1 186 ? -6.605 38.75 11.125 1 98.75 186 GLY B N 1
ATOM 4393 C CA . GLY B 1 186 ? -5.797 37.562 11.242 1 98.75 186 GLY B CA 1
ATOM 4394 C C . GLY B 1 186 ? -4.777 37.625 12.359 1 98.75 186 GLY B C 1
ATOM 4395 O O . GLY B 1 186 ? -4.574 38.688 12.953 1 98.75 186 GLY B O 1
ATOM 4396 N N . ILE B 1 187 ? -4.148 36.594 12.641 1 98.88 187 ILE B N 1
ATOM 4397 C CA . ILE B 1 187 ? -3.164 36.406 13.711 1 98.88 187 ILE B CA 1
ATOM 4398 C C . ILE B 1 187 ? -2.074 37.469 13.57 1 98.88 187 ILE B C 1
ATOM 4400 O O . ILE B 1 187 ? -1.692 38.125 14.555 1 98.88 187 ILE B O 1
ATOM 4404 N N . LEU B 1 188 ? -1.616 37.75 12.344 1 98.75 188 LEU B N 1
ATOM 4405 C CA . LEU B 1 188 ? -0.407 38.531 12.117 1 98.75 188 LEU B CA 1
ATOM 4406 C C . LEU B 1 188 ? -0.686 40.031 12.297 1 98.75 188 LEU B C 1
ATOM 4408 O O . LEU B 1 188 ? 0.241 40.844 12.289 1 98.75 188 LEU B O 1
ATOM 4412 N N . LYS B 1 189 ? -1.969 40.406 12.492 1 98.56 189 LYS B N 1
ATOM 4413 C CA . LYS B 1 189 ? -2.32 41.812 12.75 1 98.56 189 LYS B CA 1
ATOM 4414 C C . LYS B 1 189 ? -1.92 42.219 14.164 1 98.56 189 LYS B C 1
ATOM 4416 O O . LYS B 1 189 ? -1.624 43.406 14.414 1 98.56 189 LYS B O 1
ATOM 4421 N N . LYS B 1 190 ? -1.837 41.188 15.102 1 98.62 190 LYS B N 1
ATOM 4422 C CA . LYS B 1 190 ? -1.566 41.562 16.484 1 98.62 190 LYS B CA 1
ATOM 4423 C C . LYS B 1 190 ? -0.531 40.625 17.109 1 98.62 190 LYS B C 1
ATOM 4425 O O . LYS B 1 190 ? -0.332 40.656 18.328 1 98.62 190 LYS B O 1
ATOM 4430 N N . VAL B 1 191 ? 0.097 39.812 16.328 1 98.75 191 VAL B N 1
ATOM 4431 C CA . VAL B 1 191 ? 1.049 38.844 16.859 1 98.75 191 VAL B CA 1
ATOM 4432 C C . VAL B 1 191 ? 2.217 39.562 17.516 1 98.75 191 VAL B C 1
ATOM 4434 O O . VAL B 1 191 ? 2.662 40.594 17.031 1 98.75 191 VAL B O 1
ATOM 4437 N N . LYS B 1 192 ? 2.668 39.031 18.609 1 98.19 192 LYS B N 1
ATOM 4438 C CA . LYS B 1 192 ? 3.809 39.594 19.312 1 98.19 192 LYS B CA 1
ATOM 4439 C C . LYS B 1 192 ? 5.125 39.031 18.797 1 98.19 192 LYS B C 1
ATOM 4441 O O . LYS B 1 192 ? 5.184 37.875 18.391 1 98.19 192 LYS B O 1
ATOM 4446 N N . LYS B 1 193 ? 6.117 39.844 18.891 1 98.19 193 LYS B N 1
ATOM 4447 C CA . LYS B 1 193 ? 7.449 39.375 18.547 1 98.19 193 LYS B CA 1
ATOM 4448 C C . LYS B 1 193 ? 7.852 38.188 19.422 1 98.19 193 LYS B C 1
ATOM 4450 O O . LYS B 1 193 ? 7.617 38.219 20.641 1 98.19 193 LYS B O 1
ATOM 4455 N N . GLY B 1 194 ? 8.43 37.156 18.781 1 98.12 194 GLY B N 1
ATOM 4456 C CA . GLY B 1 194 ? 8.898 36 19.531 1 98.12 194 GLY B CA 1
ATOM 4457 C C . GLY B 1 194 ? 7.855 34.906 19.625 1 98.12 194 GLY B C 1
ATOM 4458 O O . GLY B 1 194 ? 8.148 33.812 20.109 1 98.12 194 GLY B O 1
ATOM 4459 N N . SER B 1 195 ? 6.672 35.125 19.078 1 98.69 195 SER B N 1
ATOM 4460 C CA . SER B 1 195 ? 5.594 34.156 19.172 1 98.69 195 SER B CA 1
ATOM 4461 C C . SER B 1 195 ? 5.91 32.906 18.359 1 98.69 195 SER B C 1
ATOM 4463 O O . SER B 1 195 ? 6.621 32.969 17.344 1 98.69 195 SER B O 1
ATOM 4465 N N . LEU B 1 196 ? 5.406 31.766 18.859 1 98.81 196 LEU B N 1
ATOM 4466 C CA . LEU B 1 196 ? 5.449 30.484 18.141 1 98.81 196 LEU B CA 1
ATOM 4467 C C . LEU B 1 196 ? 4.078 30.141 17.578 1 98.81 196 LEU B C 1
ATOM 4469 O O . LEU B 1 196 ? 3.123 29.938 18.344 1 98.81 196 LEU B O 1
ATOM 4473 N N . LEU B 1 197 ? 4.027 30.094 16.25 1 98.94 197 LEU B N 1
ATOM 4474 C CA . LEU B 1 197 ? 2.787 29.781 15.555 1 98.94 197 LEU B CA 1
ATOM 4475 C C . LEU B 1 197 ? 2.854 28.406 14.922 1 98.94 197 LEU B C 1
ATOM 4477 O O . LEU B 1 197 ? 3.689 28.141 14.047 1 98.94 197 LEU B O 1
ATOM 4481 N N . ILE B 1 198 ? 1.956 27.469 15.367 1 98.94 198 ILE B N 1
ATOM 4482 C CA . ILE B 1 198 ? 1.95 26.094 14.875 1 98.94 198 ILE B CA 1
ATOM 4483 C C . ILE B 1 198 ? 0.651 25.812 14.125 1 98.94 198 ILE B C 1
ATOM 4485 O O . ILE B 1 198 ? -0.432 25.844 14.711 1 98.94 198 ILE B O 1
ATOM 4489 N N . ASP B 1 199 ? 0.758 25.562 12.867 1 98.94 199 ASP B N 1
ATOM 4490 C CA . ASP B 1 199 ? -0.424 25.203 12.094 1 98.94 199 ASP B CA 1
ATOM 4491 C C . ASP B 1 199 ? -0.516 23.688 11.914 1 98.94 199 ASP B C 1
ATOM 4493 O O . ASP B 1 199 ? 0.304 23.094 11.219 1 98.94 199 ASP B O 1
ATOM 4497 N N . SER B 1 200 ? -1.555 23.109 12.445 1 98.81 200 SER B N 1
ATOM 4498 C CA . SER B 1 200 ? -1.739 21.672 12.391 1 98.81 200 SER B CA 1
ATOM 4499 C C . SER B 1 200 ? -2.723 21.266 11.297 1 98.81 200 SER B C 1
ATOM 4501 O O . SER B 1 200 ? -3.113 20.109 11.195 1 98.81 200 SER B O 1
ATOM 4503 N N . SER B 1 201 ? -3.143 22.219 10.484 1 98.44 201 SER B N 1
ATOM 4504 C CA . SER B 1 201 ? -3.996 21.938 9.336 1 98.44 201 SER B CA 1
ATOM 4505 C C . SER B 1 201 ? -3.248 21.156 8.266 1 98.44 201 SER B C 1
ATOM 4507 O O . SER B 1 201 ? -2.018 21.078 8.297 1 98.44 201 SER B O 1
ATOM 4509 N N . THR B 1 202 ? -4.02 20.453 7.406 1 98.12 202 THR B N 1
ATOM 4510 C CA . THR B 1 202 ? -3.439 19.875 6.203 1 98.12 202 THR B CA 1
ATOM 4511 C C . THR B 1 202 ? -3.658 20.781 4.996 1 98.12 202 THR B C 1
ATOM 4513 O O . THR B 1 202 ? -4.77 20.875 4.473 1 98.12 202 THR B O 1
ATOM 4516 N N . ILE B 1 203 ? -2.574 21.469 4.645 1 98.56 203 ILE B N 1
ATOM 4517 C CA . ILE B 1 203 ? -2.654 22.453 3.566 1 98.56 203 ILE B CA 1
ATOM 4518 C C . ILE B 1 203 ? -1.452 22.297 2.639 1 98.56 203 ILE B C 1
ATOM 4520 O O . ILE B 1 203 ? -0.6 21.422 2.855 1 98.56 203 ILE B O 1
ATOM 4524 N N . ASP B 1 204 ? -1.414 23.094 1.59 1 98.44 204 ASP B N 1
ATOM 4525 C CA . ASP B 1 204 ? -0.341 23.078 0.601 1 98.44 204 ASP B CA 1
ATOM 4526 C C . ASP B 1 204 ? 0.987 23.5 1.226 1 98.44 204 ASP B C 1
ATOM 4528 O O . ASP B 1 204 ? 1.071 24.547 1.873 1 98.44 204 ASP B O 1
ATOM 4532 N N . PRO B 1 205 ? 2.061 22.688 1.005 1 98.56 205 PRO B N 1
ATOM 4533 C CA . PRO B 1 205 ? 3.371 23.062 1.529 1 98.56 205 PRO B CA 1
ATOM 4534 C C . PRO B 1 205 ? 3.766 24.5 1.147 1 98.56 205 PRO B C 1
ATOM 4536 O O . PRO B 1 205 ? 4.375 25.203 1.949 1 98.56 205 PRO B O 1
ATOM 4539 N N . GLU B 1 206 ? 3.414 24.938 0.022 1 98.06 206 GLU B N 1
ATOM 4540 C CA . GLU B 1 206 ? 3.762 26.281 -0.436 1 98.06 206 GLU B CA 1
ATOM 4541 C C . GLU B 1 206 ? 3.031 27.344 0.375 1 98.06 206 GLU B C 1
ATOM 4543 O O . GLU B 1 206 ? 3.568 28.438 0.611 1 98.06 206 GLU B O 1
ATOM 4548 N N . VAL B 1 207 ? 1.841 27.078 0.742 1 98.5 207 VAL B N 1
ATOM 4549 C CA . VAL B 1 207 ? 1.092 28 1.587 1 98.5 207 VAL B CA 1
ATOM 4550 C C . VAL B 1 207 ? 1.766 28.109 2.953 1 98.5 207 VAL B C 1
ATOM 4552 O O . VAL B 1 207 ? 1.902 29.203 3.496 1 98.5 207 VAL B O 1
ATOM 4555 N N . SER B 1 208 ? 2.201 27 3.52 1 98.75 208 SER B N 1
ATOM 4556 C CA . SER B 1 208 ? 2.938 27.016 4.777 1 98.75 208 SER B CA 1
ATOM 4557 C C . SER B 1 208 ? 4.195 27.875 4.668 1 98.75 208 SER B C 1
ATOM 4559 O O . SER B 1 208 ? 4.512 28.641 5.578 1 98.75 208 SER B O 1
ATOM 4561 N N . LYS B 1 209 ? 4.895 27.734 3.596 1 98.62 209 LYS B N 1
ATOM 4562 C CA . LYS B 1 209 ? 6.109 28.516 3.381 1 98.62 209 LYS B CA 1
ATOM 4563 C C . LYS B 1 209 ? 5.801 30.016 3.295 1 98.62 209 LYS B C 1
ATOM 4565 O O . LYS B 1 209 ? 6.52 30.828 3.861 1 98.62 209 LYS B O 1
ATOM 4570 N N . GLU B 1 210 ? 4.746 30.312 2.605 1 98.56 210 GLU B N 1
ATOM 4571 C CA . GLU B 1 210 ? 4.34 31.719 2.48 1 98.56 210 GLU B CA 1
ATOM 4572 C C . GLU B 1 210 ? 3.943 32.281 3.836 1 98.56 210 GLU B C 1
ATOM 4574 O O . GLU B 1 210 ? 4.32 33.406 4.168 1 98.56 210 GLU B O 1
ATOM 4579 N N . LEU B 1 211 ? 3.213 31.562 4.57 1 98.88 211 LEU B N 1
ATOM 4580 C CA . LEU B 1 211 ? 2.789 32.031 5.891 1 98.88 211 LEU B CA 1
ATOM 4581 C C . LEU B 1 211 ? 3.988 32.188 6.816 1 98.88 211 LEU B C 1
ATOM 4583 O O . LEU B 1 211 ? 4.02 33.125 7.633 1 98.88 211 LEU B O 1
ATOM 4587 N N . ALA B 1 212 ? 4.941 31.328 6.699 1 98.88 212 ALA B N 1
ATOM 4588 C CA . ALA B 1 212 ? 6.164 31.438 7.496 1 98.88 212 ALA B CA 1
ATOM 4589 C C . ALA B 1 212 ? 6.91 32.719 7.18 1 98.88 212 ALA B C 1
ATOM 4591 O O . ALA B 1 212 ? 7.402 33.406 8.086 1 98.88 212 ALA B O 1
ATOM 4592 N N . LYS B 1 213 ? 6.988 33.031 5.895 1 98.69 213 LYS B N 1
ATOM 4593 C CA . LYS B 1 213 ? 7.637 34.281 5.477 1 98.69 213 LYS B CA 1
ATOM 4594 C C . LYS B 1 213 ? 6.918 35.5 6.055 1 98.69 213 LYS B C 1
ATOM 4596 O O . LYS B 1 213 ? 7.559 36.438 6.527 1 98.69 213 LYS B O 1
ATOM 4601 N N . GLU B 1 214 ? 5.645 35.5 6 1 98.81 214 GLU B N 1
ATOM 4602 C CA . GLU B 1 214 ? 4.852 36.594 6.539 1 98.81 214 GLU B CA 1
ATOM 4603 C C . GLU B 1 214 ? 5.031 36.719 8.055 1 98.81 214 GLU B C 1
ATOM 4605 O O . GLU B 1 214 ? 5.121 37.844 8.586 1 98.81 214 GLU B O 1
ATOM 4610 N N . ALA B 1 215 ? 5.074 35.594 8.742 1 98.81 215 ALA B N 1
ATOM 4611 C CA . ALA B 1 215 ? 5.258 35.594 10.195 1 98.81 215 ALA B CA 1
ATOM 4612 C C . ALA B 1 215 ? 6.629 36.125 10.578 1 98.81 215 ALA B C 1
ATOM 4614 O O . ALA B 1 215 ? 6.762 36.844 11.57 1 98.81 215 ALA B O 1
ATOM 4615 N N . GLU B 1 216 ? 7.566 35.75 9.805 1 98.44 216 GLU B N 1
ATOM 4616 C CA . GLU B 1 216 ? 8.938 36.188 10.055 1 98.44 216 GLU B CA 1
ATOM 4617 C C . GLU B 1 216 ? 9.031 37.719 10.008 1 98.44 216 GLU B C 1
ATOM 4619 O O . GLU B 1 216 ? 9.789 38.312 10.773 1 98.44 216 GLU B O 1
ATOM 4624 N N . LYS B 1 217 ? 8.281 38.344 9.125 1 98.44 217 LYS B N 1
ATOM 4625 C CA . LYS B 1 217 ? 8.258 39.812 9.023 1 98.44 217 LYS B CA 1
ATOM 4626 C C . LYS B 1 217 ? 7.789 40.438 10.32 1 98.44 217 LYS B C 1
ATOM 4628 O O . LYS B 1 217 ? 8.156 41.562 10.633 1 98.44 217 LYS B O 1
ATOM 4633 N N . MET B 1 218 ? 7.031 39.75 11.055 1 98.38 218 MET B N 1
ATOM 4634 C CA . MET B 1 218 ? 6.484 40.25 12.312 1 98.38 218 MET B CA 1
ATOM 4635 C C . MET B 1 218 ? 7.324 39.781 13.5 1 98.38 218 MET B C 1
ATOM 4637 O O . MET B 1 218 ? 6.965 40.031 14.648 1 98.38 218 MET B O 1
ATOM 4641 N N . GLY B 1 219 ? 8.375 39.031 13.211 1 98.44 219 GLY B N 1
ATOM 4642 C CA . GLY B 1 219 ? 9.258 38.531 14.258 1 98.44 219 GLY B CA 1
ATOM 4643 C C . GLY B 1 219 ? 8.727 37.312 14.945 1 98.44 219 GLY B C 1
ATOM 4644 O O . GLY B 1 219 ? 9.141 36.969 16.062 1 98.44 219 GLY B O 1
ATOM 4645 N N . ALA B 1 220 ? 7.824 36.625 14.367 1 98.75 220 ALA B N 1
ATOM 4646 C CA . ALA B 1 220 ? 7.27 35.375 14.898 1 98.75 220 ALA B CA 1
ATOM 4647 C C . ALA B 1 220 ? 7.801 34.188 14.133 1 98.75 220 ALA B C 1
ATOM 4649 O O . ALA B 1 220 ? 8.359 34.312 13.039 1 98.75 220 ALA B O 1
ATOM 4650 N N . VAL B 1 221 ? 7.668 33 14.758 1 98.75 221 VAL B N 1
ATOM 4651 C CA . VAL B 1 221 ? 8.094 31.75 14.125 1 98.75 221 VAL B CA 1
ATOM 4652 C C . VAL B 1 221 ? 6.875 30.922 13.758 1 98.75 221 VAL B C 1
ATOM 4654 O O . VAL B 1 221 ? 6 30.688 14.602 1 98.75 221 VAL B O 1
ATOM 4657 N N . PHE B 1 222 ? 6.836 30.562 12.484 1 98.88 222 PHE B N 1
ATOM 4658 C CA . PHE B 1 222 ? 5.777 29.703 11.984 1 98.88 222 PHE B CA 1
ATOM 4659 C C . PHE B 1 222 ? 6.305 28.297 11.727 1 98.88 222 PHE B C 1
ATOM 4661 O O . PHE B 1 222 ? 7.371 28.125 11.133 1 98.88 222 PHE B O 1
ATOM 4668 N N . MET B 1 223 ? 5.531 27.281 12.203 1 98.88 223 MET B N 1
ATOM 4669 C CA . MET B 1 223 ? 5.824 25.875 11.938 1 98.88 223 MET B CA 1
ATOM 4670 C C . MET B 1 223 ? 4.578 25.141 11.453 1 98.88 223 MET B C 1
ATOM 4672 O O . MET B 1 223 ? 3.471 25.422 11.922 1 98.88 223 MET B O 1
ATOM 4676 N N . ASP B 1 224 ? 4.742 24.281 10.438 1 98.94 224 ASP B N 1
ATOM 4677 C CA . ASP B 1 224 ? 3.648 23.391 10.062 1 98.94 224 ASP B CA 1
ATOM 4678 C C . ASP B 1 224 ? 3.75 22.062 10.797 1 98.94 224 ASP B C 1
ATOM 4680 O O . ASP B 1 224 ? 4.84 21.5 10.922 1 98.94 224 ASP B O 1
ATOM 4684 N N . ALA B 1 225 ? 2.594 21.547 11.305 1 98.88 225 ALA B N 1
ATOM 4685 C CA . ALA B 1 225 ? 2.553 20.312 12.078 1 98.88 225 ALA B CA 1
ATOM 4686 C C . ALA B 1 225 ? 1.269 19.531 11.805 1 98.88 225 ALA B C 1
ATOM 4688 O O . ALA B 1 225 ? 0.507 19.234 12.727 1 98.88 225 ALA B O 1
ATOM 4689 N N . PRO B 1 226 ? 1.068 19.125 10.516 1 98.69 226 PRO B N 1
ATOM 4690 C CA . PRO B 1 226 ? -0.117 18.312 10.25 1 98.69 226 PRO B CA 1
ATOM 4691 C C . PRO B 1 226 ? -0.123 17 11.039 1 98.69 226 PRO B C 1
ATOM 4693 O O . PRO B 1 226 ? 0.896 16.625 11.633 1 98.69 226 PRO B O 1
ATOM 4696 N N . VAL B 1 227 ? -1.335 16.391 11.062 1 97.25 227 VAL B N 1
ATOM 4697 C CA . VAL B 1 227 ? -1.504 15.281 12 1 97.25 227 VAL B CA 1
ATOM 4698 C C . VAL B 1 227 ? -1.984 14.047 11.25 1 97.25 227 VAL B C 1
ATOM 4700 O O . VAL B 1 227 ? -2.604 14.156 10.188 1 97.25 227 VAL B O 1
ATOM 4703 N N . SER B 1 228 ? -1.636 12.914 11.781 1 93.56 228 SER B N 1
ATOM 4704 C CA . SER B 1 228 ? -2.23 11.633 11.414 1 93.56 228 SER B CA 1
ATOM 4705 C C . SER B 1 228 ? -2.918 10.977 12.609 1 93.56 228 SER B C 1
ATOM 4707 O O . SER B 1 228 ? -2.666 11.352 13.758 1 93.56 228 SER B O 1
ATOM 4709 N N . GLY B 1 229 ? -3.963 10.047 12.375 1 88.19 229 GLY B N 1
ATOM 4710 C CA . GLY B 1 229 ? -4.648 9.305 13.422 1 88.19 229 GLY B CA 1
ATOM 4711 C C . GLY B 1 229 ? -6.145 9.562 13.453 1 88.19 229 GLY B C 1
ATOM 4712 O O . GLY B 1 229 ? -6.914 8.727 13.945 1 88.19 229 GLY B O 1
ATOM 4713 N N . GLY B 1 230 ? -6.609 10.664 13.016 1 85.81 230 GLY B N 1
ATOM 4714 C CA . GLY B 1 230 ? -8.031 10.961 12.914 1 85.81 230 GLY B CA 1
ATOM 4715 C C . GLY B 1 230 ? -8.625 11.477 14.211 1 85.81 230 GLY B C 1
ATOM 4716 O O . GLY B 1 230 ? -7.891 11.812 15.148 1 85.81 230 GLY B O 1
ATOM 4717 N N . VAL B 1 231 ? -9.891 11.516 14.258 1 89.38 231 VAL B N 1
ATOM 4718 C CA . VAL B 1 231 ? -10.633 12.117 15.359 1 89.38 231 VAL B CA 1
ATOM 4719 C C . VAL B 1 231 ? -10.469 11.258 16.609 1 89.38 231 VAL B C 1
ATOM 4721 O O . VAL B 1 231 ? -10.359 11.789 17.719 1 89.38 231 VAL B O 1
ATOM 4724 N N . GLY B 1 232 ? -10.445 9.969 16.422 1 88.31 232 GLY B N 1
ATOM 4725 C CA . GLY B 1 232 ? -10.242 9.094 17.562 1 88.31 232 GLY B CA 1
ATOM 4726 C C . GLY B 1 232 ? -8.922 9.336 18.281 1 88.31 232 GLY B C 1
ATOM 4727 O O . GLY B 1 232 ? -8.883 9.414 19.516 1 88.31 232 GLY B O 1
ATOM 4728 N N . ALA B 1 233 ? -7.883 9.43 17.516 1 91.69 233 ALA B N 1
ATOM 4729 C CA . ALA B 1 233 ? -6.57 9.703 18.109 1 91.69 233 ALA B CA 1
ATOM 4730 C C . ALA B 1 233 ? -6.531 11.086 18.734 1 91.69 233 ALA B C 1
ATOM 4732 O O . ALA B 1 233 ? -5.863 11.289 19.75 1 91.69 233 ALA B O 1
ATOM 4733 N N . ALA B 1 234 ? -7.238 12.039 18.172 1 95.44 234 ALA B N 1
ATOM 4734 C CA . ALA B 1 234 ? -7.309 13.391 18.719 1 95.44 234 ALA B CA 1
ATOM 4735 C C . ALA B 1 234 ? -7.938 13.375 20.109 1 95.44 234 ALA B C 1
ATOM 4737 O O . ALA B 1 234 ? -7.445 14.031 21.031 1 95.44 234 ALA B O 1
ATOM 4738 N N . ARG B 1 235 ? -8.992 12.594 20.266 1 95.44 235 ARG B N 1
ATOM 4739 C CA . ARG B 1 235 ? -9.672 12.484 21.547 1 95.44 235 ARG B CA 1
ATOM 4740 C C . ARG B 1 235 ? -8.781 11.82 22.594 1 95.44 235 ARG B C 1
ATOM 4742 O O . ARG B 1 235 ? -8.734 12.25 23.75 1 95.44 235 ARG B O 1
ATOM 4749 N N . ALA B 1 236 ? -8.039 10.883 22.125 1 95.75 236 ALA B N 1
ATOM 4750 C CA . ALA B 1 236 ? -7.23 10.07 23.031 1 95.75 236 ALA B CA 1
ATOM 4751 C C . ALA B 1 236 ? -5.898 10.742 23.344 1 95.75 236 ALA B C 1
ATOM 4753 O O . ALA B 1 236 ? -5.172 10.32 24.234 1 95.75 236 ALA B O 1
ATOM 4754 N N . GLY B 1 237 ? -5.594 11.734 22.609 1 97.06 237 GLY B N 1
ATOM 4755 C CA . GLY B 1 237 ? -4.285 12.352 22.766 1 97.06 237 GLY B CA 1
ATOM 4756 C C . GLY B 1 237 ? -3.158 11.516 22.188 1 97.06 237 GLY B C 1
ATOM 4757 O O . GLY B 1 237 ? -2.068 11.461 22.766 1 97.06 237 GLY B O 1
ATOM 4758 N N . ASN B 1 238 ? -3.43 10.812 21.094 1 96.12 238 ASN B N 1
ATOM 4759 C CA . ASN B 1 238 ? -2.477 9.859 20.531 1 96.12 238 ASN B CA 1
ATOM 4760 C C . ASN B 1 238 ? -2.166 10.188 19.062 1 96.12 238 ASN B C 1
ATOM 4762 O O . ASN B 1 238 ? -1.945 9.281 18.266 1 96.12 238 ASN B O 1
ATOM 4766 N N . LEU B 1 239 ? -2.172 11.43 18.672 1 96.62 239 LEU B N 1
ATOM 4767 C CA . LEU B 1 239 ? -1.894 11.844 17.312 1 96.62 239 LEU B CA 1
ATOM 4768 C C . LEU B 1 239 ? -0.413 11.68 16.984 1 96.62 239 LEU B C 1
ATOM 4770 O O . LEU B 1 239 ? 0.41 11.5 17.875 1 96.62 239 LEU B O 1
ATOM 4774 N N . THR B 1 240 ? -0.144 11.609 15.75 1 96.75 240 THR B N 1
ATOM 4775 C CA . THR B 1 240 ? 1.206 11.781 15.227 1 96.75 240 THR B CA 1
ATOM 4776 C C . THR B 1 240 ? 1.352 13.125 14.531 1 96.75 240 THR B C 1
ATOM 4778 O O . THR B 1 240 ? 0.603 13.438 13.602 1 96.75 240 THR B O 1
ATOM 4781 N N . PHE B 1 241 ? 2.314 13.922 15 1 98.56 241 PHE B N 1
ATOM 4782 C CA . PHE B 1 241 ? 2.584 15.227 14.398 1 98.56 241 PHE B CA 1
ATOM 4783 C C . PHE B 1 241 ? 3.816 15.164 13.508 1 98.56 241 PHE B C 1
ATOM 4785 O O . PHE B 1 241 ? 4.848 14.617 13.898 1 98.56 241 PHE B O 1
ATOM 4792 N N . MET B 1 242 ? 3.703 15.633 12.32 1 98.69 242 MET B N 1
ATOM 4793 C CA . MET B 1 242 ? 4.816 15.859 11.406 1 98.69 242 MET B CA 1
ATOM 4794 C C . MET B 1 242 ? 5.176 17.344 11.336 1 98.69 242 MET B C 1
ATOM 4796 O O . MET B 1 242 ? 4.395 18.141 10.828 1 98.69 242 MET B O 1
ATOM 4800 N N . VAL B 1 243 ? 6.387 17.656 11.75 1 98.88 243 VAL B N 1
ATOM 4801 C CA . VAL B 1 243 ? 6.656 19.062 12.031 1 98.88 243 VAL B CA 1
ATOM 4802 C C . VAL B 1 243 ? 7.715 19.594 11.062 1 98.88 243 VAL B C 1
ATOM 4804 O O . VAL B 1 243 ? 8.805 19.031 10.961 1 98.88 243 VAL B O 1
ATOM 4807 N N . GLY B 1 244 ? 7.359 20.578 10.352 1 98.81 244 GLY B N 1
ATOM 4808 C CA . GLY B 1 244 ? 8.312 21.359 9.578 1 98.81 244 GLY B CA 1
ATOM 4809 C C . GLY B 1 244 ? 8.539 22.75 10.141 1 98.81 244 GLY B C 1
ATOM 4810 O O . GLY B 1 244 ? 7.594 23.422 10.539 1 98.81 244 GLY B O 1
ATOM 4811 N N . GLY B 1 245 ? 9.773 23.266 10.18 1 98.69 245 GLY B N 1
ATOM 4812 C CA . GLY B 1 245 ? 10.156 24.562 10.711 1 98.69 245 GLY B CA 1
ATOM 4813 C C . GLY B 1 245 ? 11.602 24.625 11.164 1 98.69 245 GLY B C 1
ATOM 4814 O O . GLY B 1 245 ? 12.367 23.688 10.93 1 98.69 245 GLY B O 1
ATOM 4815 N N . VAL B 1 246 ? 11.938 25.734 11.773 1 98.19 246 VAL B N 1
ATOM 4816 C CA . VAL B 1 246 ? 13.312 25.906 12.25 1 98.19 246 VAL B CA 1
ATOM 4817 C C . VAL B 1 246 ? 13.57 24.953 13.414 1 98.19 246 VAL B C 1
ATOM 4819 O O . VAL B 1 246 ? 12.758 24.844 14.336 1 98.19 246 VAL B O 1
ATOM 4822 N N . GLU B 1 247 ? 14.664 24.234 13.352 1 97.81 247 GLU B N 1
ATOM 4823 C CA . GLU B 1 247 ? 14.992 23.172 14.305 1 97.81 247 GLU B CA 1
ATOM 4824 C C . GLU B 1 247 ? 15.07 23.719 15.727 1 97.81 247 GLU B C 1
ATOM 4826 O O . GLU B 1 247 ? 14.695 23.047 16.688 1 97.81 247 GLU B O 1
ATOM 4831 N N . GLN B 1 248 ? 15.492 24.906 15.898 1 97.5 248 GLN B N 1
ATOM 4832 C CA . GLN B 1 248 ? 15.719 25.516 17.203 1 97.5 248 GLN B CA 1
ATOM 4833 C C . GLN B 1 248 ? 14.414 25.656 17.984 1 97.5 248 GLN B C 1
ATOM 4835 O O . GLN B 1 248 ? 14.422 25.703 19.219 1 97.5 248 GLN B O 1
ATOM 4840 N N . GLU B 1 249 ? 13.32 25.703 17.297 1 97.88 249 GLU B N 1
ATOM 4841 C CA . GLU B 1 249 ? 12.031 25.906 17.969 1 97.88 249 GLU B CA 1
ATOM 4842 C C . GLU B 1 249 ? 11.273 24.594 18.109 1 97.88 249 GLU B C 1
ATOM 4844 O O . GLU B 1 249 ? 10.172 24.562 18.672 1 97.88 249 GLU B O 1
ATOM 4849 N N . PHE B 1 250 ? 11.891 23.531 17.641 1 98.56 250 PHE B N 1
ATOM 4850 C CA . PHE B 1 250 ? 11.195 22.25 17.625 1 98.56 250 PHE B CA 1
ATOM 4851 C C . PHE B 1 250 ? 10.875 21.781 19.047 1 98.56 250 PHE B C 1
ATOM 4853 O O . PHE B 1 250 ? 9.789 21.266 19.297 1 98.56 250 PHE B O 1
ATOM 4860 N N . ASP B 1 251 ? 11.727 21.938 19.953 1 97.88 251 ASP B N 1
ATOM 4861 C CA . ASP B 1 251 ? 11.5 21.484 21.312 1 97.88 251 ASP B CA 1
ATOM 4862 C C . ASP B 1 251 ? 10.328 22.219 21.953 1 97.88 251 ASP B C 1
ATOM 4864 O O . ASP B 1 251 ? 9.531 21.609 22.688 1 97.88 251 ASP B O 1
ATOM 4868 N N . ALA B 1 252 ? 10.289 23.5 21.734 1 97.56 252 ALA B N 1
ATOM 4869 C CA . ALA B 1 252 ? 9.172 24.281 22.25 1 97.56 252 ALA B CA 1
ATOM 4870 C C . ALA B 1 252 ? 7.848 23.812 21.672 1 97.56 252 ALA B C 1
ATOM 4872 O O . ALA B 1 252 ? 6.848 23.703 22.391 1 97.56 252 ALA B O 1
ATOM 4873 N N . ALA B 1 253 ? 7.844 23.547 20.359 1 98.5 253 ALA B N 1
ATOM 4874 C CA . ALA B 1 253 ? 6.645 23.016 19.719 1 98.5 253 ALA B CA 1
ATOM 4875 C C . ALA B 1 253 ? 6.281 21.641 20.281 1 98.5 253 ALA B C 1
ATOM 4877 O O . ALA B 1 253 ? 5.109 21.375 20.562 1 98.5 253 ALA B O 1
ATOM 4878 N N . LYS B 1 254 ? 7.254 20.828 20.406 1 98.56 254 LYS B N 1
ATOM 4879 C CA . LYS B 1 254 ? 7.082 19.453 20.875 1 98.56 254 LYS B CA 1
ATOM 4880 C C . LYS B 1 254 ? 6.434 19.422 22.266 1 98.56 254 LYS B C 1
ATOM 4882 O O . LYS B 1 254 ? 5.625 18.547 22.562 1 98.56 254 LYS B O 1
ATOM 4887 N N . GLU B 1 255 ? 6.797 20.312 23.109 1 97.69 255 GLU B N 1
ATOM 4888 C CA . GLU B 1 255 ? 6.223 20.422 24.453 1 97.69 255 GLU B CA 1
ATOM 4889 C C . GLU B 1 255 ? 4.703 20.531 24.391 1 97.69 255 GLU B C 1
ATOM 4891 O O . GLU B 1 255 ? 3.994 19.875 25.156 1 97.69 255 GLU B O 1
ATOM 4896 N N . LEU B 1 256 ? 4.207 21.312 23.484 1 98.19 256 LEU B N 1
ATOM 4897 C CA . LEU B 1 256 ? 2.768 21.484 23.328 1 98.19 256 LEU B CA 1
ATOM 4898 C C . LEU B 1 256 ? 2.145 20.297 22.594 1 98.19 256 LEU B C 1
ATOM 4900 O O . LEU B 1 256 ? 1.089 19.812 23 1 98.19 256 LEU B O 1
ATOM 4904 N N . LEU B 1 257 ? 2.809 19.797 21.531 1 98.75 257 LEU B N 1
ATOM 4905 C CA . LEU B 1 257 ? 2.236 18.797 20.656 1 98.75 257 LEU B CA 1
ATOM 4906 C C . LEU B 1 257 ? 2.125 17.438 21.359 1 98.75 257 LEU B C 1
ATOM 4908 O O . LEU B 1 257 ? 1.195 16.672 21.094 1 98.75 257 LEU B O 1
ATOM 4912 N N . THR B 1 258 ? 2.973 17.172 22.344 1 98.25 258 THR B N 1
ATOM 4913 C CA . THR B 1 258 ? 2.971 15.898 23.062 1 98.25 258 THR B CA 1
ATOM 4914 C C . THR B 1 258 ? 1.755 15.797 23.984 1 98.25 258 THR B C 1
ATOM 4916 O O . THR B 1 258 ? 1.381 14.703 24.406 1 98.25 258 THR B O 1
ATOM 4919 N N . CYS B 1 259 ? 1.142 16.906 24.312 1 97.81 259 CYS B N 1
ATOM 4920 C CA . CYS B 1 259 ? -0.099 16.891 25.078 1 97.81 259 CYS B CA 1
ATOM 4921 C C . CYS B 1 259 ? -1.241 16.312 24.25 1 97.81 259 CYS B C 1
ATOM 4923 O O . CYS B 1 259 ? -2.238 15.852 24.812 1 97.81 259 CYS B O 1
ATOM 4925 N N . MET B 1 260 ? -1.056 16.328 22.922 1 98.25 260 MET B N 1
ATOM 4926 C CA . MET B 1 260 ? -2.143 15.961 22.016 1 98.25 260 MET B CA 1
ATOM 4927 C C . MET B 1 260 ? -1.768 14.742 21.172 1 98.25 260 MET B C 1
ATOM 4929 O O . MET B 1 260 ? -2.592 14.227 20.422 1 98.25 260 MET B O 1
ATOM 4933 N N . GLY B 1 261 ? -0.506 14.359 21.234 1 97.56 261 GLY B N 1
ATOM 4934 C CA . GLY B 1 261 ? -0.029 13.273 20.391 1 97.56 261 GLY B CA 1
ATOM 4935 C C . GLY B 1 261 ? 0.988 12.383 21.078 1 97.56 261 GLY B C 1
ATOM 4936 O O . GLY B 1 261 ? 1.661 12.812 22.016 1 97.56 261 GLY B O 1
ATOM 4937 N N . SER B 1 262 ? 1.111 11.141 20.578 1 95.81 262 SER B N 1
ATOM 4938 C CA . SER B 1 262 ? 2.078 10.18 21.109 1 95.81 262 SER B CA 1
ATOM 4939 C C . SER B 1 262 ? 3.377 10.211 20.297 1 95.81 262 SER B C 1
ATOM 4941 O O . SER B 1 262 ? 4.426 9.789 20.797 1 95.81 262 SER B O 1
ATOM 4943 N N . ASN B 1 263 ? 3.295 10.695 19.062 1 96.19 263 ASN B N 1
ATOM 4944 C CA . ASN B 1 263 ? 4.465 10.805 18.203 1 96.19 263 ASN B CA 1
ATOM 4945 C C . ASN B 1 263 ? 4.586 12.203 17.609 1 96.19 263 ASN B C 1
ATOM 4947 O O . ASN B 1 263 ? 3.623 12.734 17.047 1 96.19 263 ASN B O 1
ATOM 4951 N N . VAL B 1 264 ? 5.734 12.828 17.812 1 98.25 264 VAL B N 1
ATOM 4952 C CA . VAL B 1 264 ? 6.062 14.117 17.219 1 98.25 264 VAL B CA 1
ATOM 4953 C C . VAL B 1 264 ? 7.371 14.008 16.438 1 98.25 264 VAL B C 1
ATOM 4955 O O . VAL B 1 264 ? 8.445 13.844 17.016 1 98.25 264 VAL B O 1
ATOM 4958 N N . VAL B 1 265 ? 7.289 14.148 15.094 1 98.25 265 VAL B N 1
ATOM 4959 C CA . VAL B 1 265 ? 8.445 13.891 14.234 1 98.25 265 VAL B CA 1
ATOM 4960 C C . VAL B 1 265 ? 8.891 15.188 13.562 1 98.25 265 VAL B C 1
ATOM 4962 O O . VAL B 1 265 ? 8.094 15.859 12.898 1 98.25 265 VAL B O 1
ATOM 4965 N N . TYR B 1 266 ? 10.164 15.523 13.758 1 98.69 266 TYR B N 1
ATOM 4966 C CA . TYR B 1 266 ? 10.742 16.641 13.031 1 98.69 266 TYR B CA 1
ATOM 4967 C C . TYR B 1 266 ? 11.062 16.25 11.594 1 98.69 266 TYR B C 1
ATOM 4969 O O . TYR B 1 266 ? 11.805 15.289 11.352 1 98.69 266 TYR B O 1
ATOM 4977 N N . CYS B 1 267 ? 10.555 17.016 10.594 1 98.62 267 CYS B N 1
ATOM 4978 C CA . CYS B 1 267 ? 10.648 16.594 9.195 1 98.62 267 CYS B CA 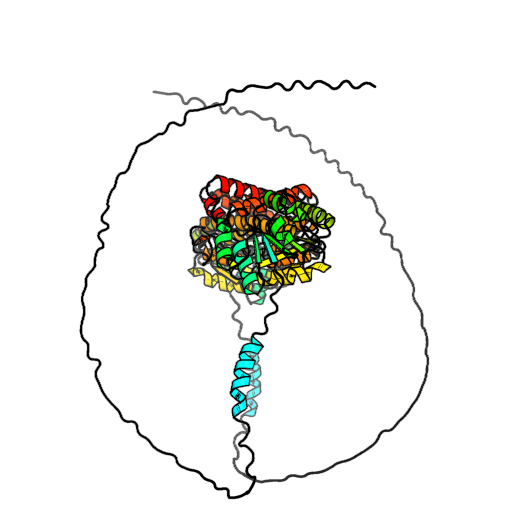1
ATOM 4979 C C . CYS B 1 267 ? 11.641 17.469 8.438 1 98.62 267 CYS B C 1
ATOM 4981 O O . CYS B 1 267 ? 12.078 17.109 7.344 1 98.62 267 CYS B O 1
ATOM 4983 N N . GLY B 1 268 ? 11.961 18.625 8.938 1 98.31 268 GLY B N 1
ATOM 4984 C CA . GLY B 1 268 ? 12.844 19.531 8.234 1 98.31 268 GLY B CA 1
ATOM 4985 C C . GLY B 1 268 ? 12.344 20.969 8.234 1 98.31 268 GLY B C 1
ATOM 4986 O O . GLY B 1 268 ? 11.758 21.422 9.219 1 98.31 268 GLY B O 1
ATOM 4987 N N . GLU B 1 269 ? 12.602 21.734 7.184 1 98.31 269 GLU B N 1
ATOM 4988 C CA . GLU B 1 269 ? 12.227 23.141 7.074 1 98.31 269 GLU B CA 1
ATOM 4989 C C . GLU B 1 269 ? 10.711 23.297 6.93 1 98.31 269 GLU B C 1
ATOM 4991 O O . GLU B 1 269 ? 10 22.312 6.719 1 98.31 269 GLU B O 1
ATOM 4996 N N . VAL B 1 270 ? 10.281 24.516 7.023 1 98.75 270 VAL B N 1
ATOM 4997 C CA . VAL B 1 270 ? 8.859 24.812 6.883 1 98.75 270 VAL B CA 1
ATOM 4998 C C . VAL B 1 270 ? 8.336 24.219 5.574 1 98.75 270 VAL B C 1
ATOM 5000 O O . VAL B 1 270 ? 8.984 24.328 4.531 1 98.75 270 VAL B O 1
ATOM 5003 N N . GLY B 1 271 ? 7.242 23.547 5.664 1 98.69 271 GLY B N 1
ATOM 5004 C CA . GLY B 1 271 ? 6.637 22.906 4.5 1 98.69 271 GLY B CA 1
ATOM 5005 C C . GLY B 1 271 ? 6.855 21.406 4.453 1 98.69 271 GLY B C 1
ATOM 5006 O O . GLY B 1 271 ? 6.066 20.688 3.848 1 98.69 271 GLY B O 1
ATOM 5007 N N . THR B 1 272 ? 7.828 20.922 5.156 1 98.75 272 THR B N 1
ATOM 5008 C CA . THR B 1 272 ? 8.156 19.5 5.07 1 98.75 272 THR B CA 1
ATOM 5009 C C . THR B 1 272 ? 7.207 18.672 5.93 1 98.75 272 THR B C 1
ATOM 5011 O O . THR B 1 272 ? 6.98 17.5 5.656 1 98.75 272 THR B O 1
ATOM 5014 N N . GLY B 1 273 ? 6.664 19.234 6.984 1 98.81 273 GLY B N 1
ATOM 5015 C CA . GLY B 1 273 ? 5.59 18.547 7.672 1 98.81 273 GLY B CA 1
ATOM 5016 C C . GLY B 1 273 ? 4.406 18.234 6.773 1 98.81 273 GLY B C 1
ATOM 5017 O O . GLY B 1 273 ? 3.902 17.109 6.754 1 98.81 273 GLY B O 1
ATOM 5018 N N . GLN B 1 274 ? 4.039 19.266 6.043 1 98.88 274 GLN B N 1
ATOM 5019 C CA . GLN B 1 274 ? 2.965 19.109 5.07 1 98.88 274 GLN B CA 1
ATOM 5020 C C . GLN B 1 274 ? 3.346 18.094 3.992 1 98.88 274 GLN B C 1
ATOM 5022 O O . GLN B 1 274 ? 2.533 17.25 3.613 1 98.88 274 GLN B O 1
ATOM 5027 N N . ALA B 1 275 ? 4.586 18.203 3.521 1 98.81 275 ALA B N 1
ATOM 5028 C CA . ALA B 1 275 ? 5.062 17.281 2.49 1 98.81 275 ALA B CA 1
ATOM 5029 C C . ALA B 1 275 ? 4.953 15.836 2.951 1 98.81 275 ALA B C 1
ATOM 5031 O O . ALA B 1 275 ? 4.484 14.977 2.205 1 98.81 275 ALA B O 1
ATOM 5032 N N . ALA B 1 276 ? 5.348 15.602 4.191 1 98.81 276 ALA B N 1
ATOM 5033 C CA . ALA B 1 276 ? 5.273 14.258 4.746 1 98.81 276 ALA B CA 1
ATOM 5034 C C . ALA B 1 276 ? 3.83 13.766 4.816 1 98.81 276 ALA B C 1
ATOM 5036 O O . ALA B 1 276 ? 3.531 12.641 4.426 1 98.81 276 ALA B O 1
ATOM 5037 N N . LYS B 1 277 ? 2.957 14.594 5.266 1 98.62 277 LYS B N 1
ATOM 5038 C CA . LYS B 1 277 ? 1.545 14.25 5.406 1 98.62 277 LYS B CA 1
ATOM 5039 C C . LYS B 1 277 ? 0.916 13.945 4.051 1 98.62 277 LYS B C 1
ATOM 5041 O O . LYS B 1 277 ? 0.199 12.953 3.9 1 98.62 277 LYS B O 1
ATOM 5046 N N . ILE B 1 278 ? 1.193 14.789 3.113 1 98.38 278 ILE B N 1
ATOM 5047 C CA . ILE B 1 278 ? 0.572 14.633 1.803 1 98.38 278 ILE B CA 1
ATOM 5048 C C . ILE B 1 278 ? 1.11 13.375 1.123 1 98.38 278 ILE B C 1
ATOM 5050 O O . ILE B 1 278 ? 0.368 12.664 0.442 1 98.38 278 ILE B O 1
ATOM 5054 N N . CYS B 1 279 ? 2.391 13.125 1.268 1 98.75 279 CYS B N 1
ATOM 5055 C CA . CYS B 1 279 ? 2.984 11.898 0.743 1 98.75 279 CYS B CA 1
ATOM 5056 C C . CYS B 1 279 ? 2.348 10.664 1.379 1 98.75 279 CYS B C 1
ATOM 5058 O O . CYS B 1 279 ? 1.984 9.719 0.68 1 98.75 279 CYS B O 1
ATOM 5060 N N . ASN B 1 280 ? 2.199 10.664 2.682 1 98.44 280 ASN B N 1
ATOM 5061 C CA . ASN B 1 280 ? 1.553 9.555 3.375 1 98.44 280 ASN B CA 1
ATOM 5062 C C . ASN B 1 280 ? 0.145 9.305 2.842 1 98.44 280 ASN B C 1
ATOM 5064 O O . ASN B 1 280 ? -0.223 8.164 2.562 1 98.44 280 ASN B O 1
ATOM 5068 N N . ASN B 1 281 ? -0.611 10.344 2.668 1 98.56 281 ASN B N 1
ATOM 5069 C CA . ASN B 1 281 ? -2.008 10.188 2.275 1 98.56 281 ASN B CA 1
ATOM 5070 C C . ASN B 1 281 ? -2.137 9.805 0.805 1 98.56 281 ASN B C 1
ATOM 5072 O O . ASN B 1 281 ? -3.08 9.109 0.419 1 98.56 281 ASN B O 1
ATOM 5076 N N . MET B 1 282 ? -1.166 10.25 0 1 98.88 282 MET B N 1
ATOM 5077 C CA . MET B 1 282 ? -1.191 9.805 -1.39 1 98.88 282 MET B CA 1
ATOM 5078 C C . MET B 1 282 ? -0.97 8.297 -1.48 1 98.88 282 MET B C 1
ATOM 5080 O O . MET B 1 282 ? -1.721 7.598 -2.16 1 98.88 282 MET B O 1
ATOM 5084 N N . LEU B 1 283 ? 0.046 7.824 -0.733 1 98.94 283 LEU B N 1
ATOM 5085 C CA . LEU B 1 283 ? 0.309 6.391 -0.746 1 98.94 283 LEU B CA 1
ATOM 5086 C C . LEU B 1 283 ? -0.859 5.617 -0.142 1 98.94 283 LEU B C 1
ATOM 5088 O O . LEU B 1 283 ? -1.209 4.539 -0.622 1 98.94 283 LEU B O 1
ATOM 5092 N N . LEU B 1 284 ? -1.451 6.191 0.872 1 98.75 284 LEU B N 1
ATOM 5093 C CA . LEU B 1 284 ? -2.623 5.582 1.491 1 98.75 284 LEU B CA 1
ATOM 5094 C C . LEU B 1 284 ? -3.768 5.461 0.491 1 98.75 284 LEU B C 1
ATOM 5096 O O . LEU B 1 284 ? -4.41 4.414 0.397 1 98.75 284 LEU B O 1
ATOM 5100 N N . GLY B 1 285 ? -4.035 6.559 -0.217 1 98.94 285 GLY B N 1
ATOM 5101 C CA . GLY B 1 285 ? -5.094 6.523 -1.215 1 98.94 285 GLY B CA 1
ATOM 5102 C C . GLY B 1 285 ? -4.863 5.48 -2.293 1 98.94 285 GLY B C 1
ATOM 5103 O O . GLY B 1 285 ? -5.77 4.719 -2.631 1 98.94 285 GLY B O 1
ATOM 5104 N N . ILE B 1 286 ? -3.645 5.43 -2.795 1 98.94 286 ILE B N 1
ATOM 5105 C CA . ILE B 1 286 ? -3.271 4.461 -3.822 1 98.94 286 ILE B CA 1
ATOM 5106 C C . ILE B 1 286 ? -3.441 3.045 -3.283 1 98.94 286 ILE B C 1
ATOM 5108 O O . ILE B 1 286 ? -4.066 2.199 -3.928 1 98.94 286 ILE B O 1
ATOM 5112 N N . SER B 1 287 ? -2.947 2.814 -2.086 1 98.94 287 SER B N 1
ATOM 5113 C CA . SER B 1 287 ? -2.967 1.478 -1.503 1 98.94 287 SER B CA 1
ATOM 5114 C C . SER B 1 287 ? -4.391 1.035 -1.18 1 98.94 287 SER B C 1
ATOM 5116 O O . SER B 1 287 ? -4.723 -0.146 -1.305 1 98.94 287 SER B O 1
ATOM 5118 N N . MET B 1 288 ? -5.242 1.944 -0.765 1 98.94 288 MET B N 1
ATOM 5119 C CA . MET B 1 288 ? -6.621 1.591 -0.445 1 98.94 288 MET B CA 1
ATOM 5120 C C . MET B 1 288 ? -7.383 1.18 -1.701 1 98.94 288 MET B C 1
ATOM 5122 O O . MET B 1 288 ? -8.07 0.16 -1.707 1 98.94 288 MET B O 1
ATOM 5126 N N . ILE B 1 289 ? -7.25 1.986 -2.707 1 98.94 289 ILE B N 1
ATOM 5127 C CA . ILE B 1 289 ? -7.902 1.61 -3.957 1 98.94 289 ILE B CA 1
ATOM 5128 C C . ILE B 1 289 ? -7.355 0.269 -4.441 1 98.94 289 ILE B C 1
ATOM 5130 O O . ILE B 1 289 ? -8.117 -0.616 -4.832 1 98.94 289 ILE B O 1
ATOM 5134 N N . GLY B 1 290 ? -5.996 0.124 -4.402 1 98.94 290 GLY B N 1
ATOM 5135 C CA . GLY B 1 290 ? -5.391 -1.144 -4.777 1 98.94 290 GLY B CA 1
ATOM 5136 C C . GLY B 1 290 ? -5.922 -2.318 -3.98 1 98.94 290 GLY B C 1
ATOM 5137 O O . GLY B 1 290 ? -6.188 -3.385 -4.539 1 98.94 290 GLY B O 1
ATOM 5138 N N . THR B 1 291 ? -6.043 -2.139 -2.697 1 98.94 291 THR B N 1
ATOM 5139 C CA . THR B 1 291 ? -6.574 -3.188 -1.835 1 98.94 291 THR B CA 1
ATOM 5140 C C . THR B 1 291 ? -8.023 -3.508 -2.201 1 98.94 291 THR B C 1
ATOM 5142 O O . THR B 1 291 ? -8.398 -4.68 -2.293 1 98.94 291 THR B O 1
ATOM 5145 N N . ALA B 1 292 ? -8.805 -2.475 -2.418 1 98.94 292 ALA B N 1
ATOM 5146 C CA . ALA B 1 292 ? -10.203 -2.664 -2.779 1 98.94 292 ALA B CA 1
ATOM 5147 C C . ALA B 1 292 ? -10.328 -3.432 -4.09 1 98.94 292 ALA B C 1
ATOM 5149 O O . ALA B 1 292 ? -11.109 -4.387 -4.188 1 98.94 292 ALA B O 1
ATOM 5150 N N . GLU B 1 293 ? -9.555 -3.008 -5.105 1 98.88 293 GLU B N 1
ATOM 5151 C CA . GLU B 1 293 ? -9.547 -3.701 -6.391 1 98.88 293 GLU B CA 1
ATOM 5152 C C . GLU B 1 293 ? -9.172 -5.168 -6.223 1 98.88 293 GLU B C 1
ATOM 5154 O O . GLU B 1 293 ? -9.812 -6.051 -6.793 1 98.88 293 GLU B O 1
ATOM 5159 N N . THR B 1 294 ? -8.164 -5.359 -5.457 1 98.94 294 THR B N 1
ATOM 5160 C CA . THR B 1 294 ? -7.586 -6.688 -5.289 1 98.94 294 THR B CA 1
ATOM 5161 C C . THR B 1 294 ? -8.555 -7.609 -4.547 1 98.94 294 THR B C 1
ATOM 5163 O O . THR B 1 294 ? -8.781 -8.742 -4.969 1 98.94 294 THR B O 1
ATOM 5166 N N . MET B 1 295 ? -9.117 -7.129 -3.467 1 98.94 295 MET B N 1
ATOM 5167 C CA . MET B 1 295 ? -10.078 -7.914 -2.701 1 98.94 295 MET B CA 1
ATOM 5168 C C . MET B 1 295 ? -11.312 -8.242 -3.541 1 98.94 295 MET B C 1
ATOM 5170 O O . MET B 1 295 ? -11.789 -9.375 -3.537 1 98.94 295 MET B O 1
ATOM 5174 N N . ASN B 1 296 ? -11.797 -7.254 -4.246 1 98.81 296 ASN B N 1
ATOM 5175 C CA . ASN B 1 296 ? -12.961 -7.484 -5.098 1 98.81 296 ASN B CA 1
ATOM 5176 C C . ASN B 1 296 ? -12.664 -8.531 -6.172 1 98.81 296 ASN B C 1
ATOM 5178 O O . ASN B 1 296 ? -13.469 -9.438 -6.398 1 98.81 296 ASN B O 1
ATOM 5182 N N . LEU B 1 297 ? -11.531 -8.414 -6.824 1 98.81 297 LEU B N 1
ATOM 5183 C CA . LEU B 1 297 ? -11.133 -9.359 -7.859 1 98.81 297 LEU B CA 1
ATOM 5184 C C . LEU B 1 297 ? -11 -10.766 -7.285 1 98.81 297 LEU B C 1
ATOM 5186 O O . LEU B 1 297 ? -11.539 -11.727 -7.852 1 98.81 297 LEU B O 1
ATOM 5190 N N . GLY B 1 298 ? -10.289 -10.867 -6.109 1 98.75 298 GLY B N 1
ATOM 5191 C CA . GLY B 1 298 ? -10.094 -12.172 -5.492 1 98.75 298 GLY B CA 1
ATOM 5192 C C . GLY B 1 298 ? -11.398 -12.836 -5.09 1 98.75 298 GLY B C 1
ATOM 5193 O O . GLY B 1 298 ? -11.57 -14.047 -5.293 1 98.75 298 GLY B O 1
ATOM 5194 N N . ILE B 1 299 ? -12.289 -12.062 -4.566 1 98.5 299 ILE B N 1
ATOM 5195 C CA . ILE B 1 299 ? -13.594 -12.578 -4.16 1 98.5 299 ILE B CA 1
ATOM 5196 C C . ILE B 1 299 ? -14.352 -13.086 -5.387 1 98.5 299 ILE B C 1
ATOM 5198 O O . ILE B 1 299 ? -14.922 -14.18 -5.359 1 98.5 299 ILE B O 1
ATOM 5202 N N . ARG B 1 300 ? -14.297 -12.367 -6.477 1 98 300 ARG B N 1
ATOM 5203 C CA . ARG B 1 300 ? -14.992 -12.766 -7.695 1 98 300 ARG B CA 1
ATOM 5204 C C . ARG B 1 300 ? -14.336 -13.977 -8.336 1 98 300 ARG B C 1
ATOM 5206 O O . ARG B 1 300 ? -14.969 -14.688 -9.125 1 98 300 ARG B O 1
ATOM 5213 N N . LEU B 1 301 ? -13.117 -14.227 -8.023 1 98.25 301 LEU B N 1
ATOM 5214 C CA . LEU B 1 301 ? -12.398 -15.391 -8.523 1 98.25 301 LEU B CA 1
ATOM 5215 C C . LEU B 1 301 ? -12.609 -16.594 -7.613 1 98.25 301 LEU B C 1
ATOM 5217 O O . LEU B 1 301 ? -12.047 -17.672 -7.852 1 98.25 301 LEU B O 1
ATOM 5221 N N . GLY B 1 302 ? -13.305 -16.422 -6.527 1 97.44 302 GLY B N 1
ATOM 5222 C CA . GLY B 1 302 ? -13.742 -17.547 -5.719 1 97.44 302 GLY B CA 1
ATOM 5223 C C . GLY B 1 302 ? -13.008 -17.656 -4.395 1 97.44 302 GLY B C 1
ATOM 5224 O O . GLY B 1 302 ? -13.18 -18.625 -3.658 1 97.44 302 GLY B O 1
ATOM 5225 N N . LEU B 1 303 ? -12.266 -16.656 -4.023 1 98.62 303 LEU B N 1
ATOM 5226 C CA . LEU B 1 303 ? -11.523 -16.688 -2.766 1 98.62 303 LEU B CA 1
ATOM 5227 C C . LEU B 1 303 ? -12.398 -16.203 -1.61 1 98.62 303 LEU B C 1
ATOM 5229 O O . LEU B 1 303 ? -13.172 -15.258 -1.763 1 98.62 303 LEU B O 1
ATOM 5233 N N . ASP B 1 304 ? -12.242 -16.875 -0.49 1 98.44 304 ASP B N 1
ATOM 5234 C CA . ASP B 1 304 ? -12.805 -16.344 0.753 1 98.44 304 ASP B CA 1
ATOM 5235 C C . ASP B 1 304 ? -12.133 -15.031 1.143 1 98.44 304 ASP B C 1
ATOM 5237 O O . ASP B 1 304 ? -10.906 -14.938 1.176 1 98.44 304 ASP B O 1
ATOM 5241 N N . PRO B 1 305 ? -12.938 -14.055 1.479 1 98.62 305 PRO B N 1
ATOM 5242 C CA . PRO B 1 305 ? -12.359 -12.734 1.744 1 98.62 305 PRO B CA 1
ATOM 5243 C C . PRO B 1 305 ? -11.391 -12.742 2.924 1 98.62 305 PRO B C 1
ATOM 5245 O O . PRO B 1 305 ? -10.336 -12.094 2.869 1 98.62 305 PRO B O 1
ATOM 5248 N N . LYS B 1 306 ? -11.68 -13.445 3.979 1 98.62 306 LYS B N 1
ATOM 5249 C CA . LYS B 1 306 ? -10.797 -13.492 5.141 1 98.62 306 LYS B CA 1
ATOM 5250 C C . LYS B 1 306 ? -9.5 -14.227 4.812 1 98.62 306 LYS B C 1
ATOM 5252 O O . LYS B 1 306 ? -8.422 -13.82 5.242 1 98.62 306 LYS B O 1
ATOM 5257 N N . LEU B 1 307 ? -9.641 -15.281 4.09 1 98.19 307 LEU B N 1
ATOM 5258 C CA . LEU B 1 307 ? -8.461 -16.016 3.662 1 98.19 307 LEU B CA 1
ATOM 5259 C C . LEU B 1 307 ? -7.578 -15.164 2.756 1 98.19 307 LEU B C 1
ATOM 5261 O O . LEU B 1 307 ? -6.355 -15.156 2.904 1 98.19 307 LEU B O 1
ATOM 5265 N N . LEU B 1 308 ? -8.211 -14.492 1.819 1 98.62 308 LEU B N 1
ATOM 5266 C CA . LEU B 1 308 ? -7.453 -13.633 0.913 1 98.62 308 LEU B CA 1
ATOM 5267 C C . LEU B 1 308 ? -6.703 -12.555 1.686 1 98.62 308 LEU B C 1
ATOM 5269 O O . LEU B 1 308 ? -5.52 -12.312 1.429 1 98.62 308 LEU B O 1
ATOM 5273 N N . ALA B 1 309 ? -7.387 -11.914 2.607 1 98.75 309 ALA B N 1
ATOM 5274 C CA . ALA B 1 309 ? -6.727 -10.906 3.438 1 98.75 309 ALA B CA 1
ATOM 5275 C C . ALA B 1 309 ? -5.531 -11.5 4.176 1 98.75 309 ALA B C 1
ATOM 5277 O O . ALA B 1 309 ? -4.469 -10.883 4.254 1 98.75 309 ALA B O 1
ATOM 5278 N N . LYS B 1 310 ? -5.707 -12.664 4.684 1 97.81 310 LYS B N 1
ATOM 5279 C CA . LYS B 1 310 ? -4.633 -13.344 5.398 1 97.81 310 LYS B CA 1
ATOM 5280 C C . LYS B 1 310 ? -3.441 -13.602 4.48 1 97.81 310 LYS B C 1
ATOM 5282 O O . LYS B 1 310 ? -2.295 -13.359 4.859 1 97.81 310 LYS B O 1
ATOM 5287 N N . VAL B 1 311 ? -3.682 -14.094 3.314 1 97 311 VAL B N 1
ATOM 5288 C CA . VAL B 1 311 ? -2.627 -14.398 2.354 1 97 311 VAL B CA 1
ATOM 5289 C C . VAL B 1 311 ? -1.895 -13.117 1.967 1 97 311 VAL B C 1
ATOM 5291 O O . VAL B 1 311 ? -0.662 -13.086 1.931 1 97 311 VAL B O 1
ATOM 5294 N N . LEU B 1 312 ? -2.637 -12.016 1.689 1 97.94 312 LEU B N 1
ATOM 5295 C CA . LEU B 1 312 ? -2.029 -10.734 1.35 1 97.94 312 LEU B CA 1
ATOM 5296 C C . LEU B 1 312 ? -1.121 -10.25 2.475 1 97.94 312 LEU B C 1
ATOM 5298 O O . LEU B 1 312 ? 0.002 -9.805 2.223 1 97.94 312 LEU B O 1
ATOM 5302 N N . ASN B 1 313 ? -1.587 -10.414 3.707 1 97.25 313 ASN B N 1
ATOM 5303 C CA . ASN B 1 313 ? -0.915 -9.836 4.863 1 97.25 313 ASN B CA 1
ATOM 5304 C C . ASN B 1 313 ? 0.329 -10.633 5.25 1 97.25 313 ASN B C 1
ATOM 5306 O O . ASN B 1 313 ? 1.172 -10.148 6.008 1 97.25 313 ASN B O 1
ATOM 5310 N N . MET B 1 314 ? 0.445 -11.812 4.738 1 93.75 314 MET B N 1
ATOM 5311 C CA . MET B 1 314 ? 1.65 -12.609 4.953 1 93.75 314 MET B CA 1
ATOM 5312 C C . MET B 1 314 ? 2.582 -12.523 3.748 1 93.75 314 MET B C 1
ATOM 5314 O O . MET B 1 314 ? 3.625 -13.18 3.715 1 93.75 314 MET B O 1
ATOM 5318 N N . SER B 1 315 ? 2.154 -11.773 2.785 1 95.19 315 SER B N 1
ATOM 5319 C CA . SER B 1 315 ? 2.869 -11.719 1.516 1 95.19 315 SER B CA 1
ATOM 5320 C C . SER B 1 315 ? 3.27 -10.289 1.169 1 95.19 315 SER B C 1
ATOM 5322 O O . SER B 1 315 ? 3.199 -9.398 2.018 1 95.19 315 SER B O 1
ATOM 5324 N N . SER B 1 316 ? 3.713 -10.086 -0.057 1 96.5 316 SER B N 1
ATOM 5325 C CA . SER B 1 316 ? 4.305 -8.812 -0.469 1 96.5 316 SER B CA 1
ATOM 5326 C C . SER B 1 316 ? 3.23 -7.809 -0.874 1 96.5 316 SER B C 1
ATOM 5328 O O . SER B 1 316 ? 3.529 -6.637 -1.116 1 96.5 316 SER B O 1
ATOM 5330 N N . GLY B 1 317 ? 1.959 -8.211 -0.871 1 97.94 317 GLY B N 1
ATOM 5331 C CA . GLY B 1 317 ? 0.864 -7.289 -1.123 1 97.94 317 GLY B CA 1
ATOM 5332 C C . GLY B 1 317 ? 0.392 -6.57 0.125 1 97.94 317 GLY B C 1
ATOM 5333 O O . GLY B 1 317 ? -0.483 -5.703 0.055 1 97.94 317 GLY B O 1
ATOM 5334 N N . ARG B 1 318 ? 1.03 -6.859 1.246 1 98.25 318 ARG B N 1
ATOM 5335 C CA . ARG B 1 318 ? 0.591 -6.344 2.539 1 98.25 318 ARG B CA 1
ATOM 5336 C C . ARG B 1 318 ? 0.721 -4.824 2.594 1 98.25 318 ARG B C 1
ATOM 5338 O O . ARG B 1 318 ? 1.721 -4.266 2.137 1 98.25 318 ARG B O 1
ATOM 5345 N N . CYS B 1 319 ? -0.262 -4.172 3.16 1 98.62 319 CYS B N 1
ATOM 5346 C CA . CYS B 1 319 ? -0.23 -2.74 3.445 1 98.62 319 CYS B CA 1
ATOM 5347 C C . CYS B 1 319 ? -1.189 -2.389 4.574 1 98.62 319 CYS B C 1
ATOM 5349 O O . CYS B 1 319 ? -1.943 -3.242 5.043 1 98.62 319 CYS B O 1
ATOM 5351 N N . TRP B 1 320 ? -1.142 -1.2 4.996 1 98.31 320 TRP B N 1
ATOM 5352 C CA . TRP B 1 320 ? -1.976 -0.75 6.105 1 98.31 320 TRP B CA 1
ATOM 5353 C C . TRP B 1 320 ? -3.453 -0.97 5.801 1 98.31 320 TRP B C 1
ATOM 5355 O O . TRP B 1 320 ? -4.215 -1.413 6.664 1 98.31 320 TRP B O 1
ATOM 5365 N N . SER B 1 321 ? -3.881 -0.751 4.578 1 98.69 321 SER B N 1
ATOM 5366 C CA . SER B 1 321 ? -5.273 -0.937 4.18 1 98.69 321 SER B CA 1
ATOM 5367 C C . SER B 1 321 ? -5.684 -2.402 4.273 1 98.69 321 SER B C 1
ATOM 5369 O O . SER B 1 321 ? -6.82 -2.711 4.629 1 98.69 321 SER B O 1
ATOM 5371 N N . SER B 1 322 ? -4.781 -3.301 3.98 1 98.75 322 SER B N 1
ATOM 5372 C CA . SER B 1 322 ? -5.125 -4.719 3.984 1 98.75 322 SER B CA 1
ATOM 5373 C C . SER B 1 322 ? -5.109 -5.285 5.398 1 98.75 322 SER B C 1
ATOM 5375 O O . SER B 1 322 ? -5.949 -6.117 5.75 1 98.75 322 SER B O 1
ATOM 5377 N N . ASP B 1 323 ? -4.211 -4.777 6.273 1 98.19 323 ASP B N 1
ATOM 5378 C CA . ASP B 1 323 ? -3.994 -5.484 7.531 1 98.19 323 ASP B CA 1
ATOM 5379 C C . ASP B 1 323 ? -4.547 -4.695 8.711 1 98.19 323 ASP B C 1
ATOM 5381 O O . ASP B 1 323 ? -4.688 -5.227 9.812 1 98.19 323 ASP B O 1
ATOM 5385 N N . THR B 1 324 ? -4.906 -3.439 8.516 1 97.06 324 THR B N 1
ATOM 5386 C CA . THR B 1 324 ? -5.328 -2.596 9.633 1 97.06 324 THR B CA 1
ATOM 5387 C C . THR B 1 324 ? -6.684 -1.954 9.336 1 97.06 324 THR B C 1
ATOM 5389 O O . THR B 1 324 ? -7.449 -1.659 10.258 1 97.06 324 THR B O 1
ATOM 5392 N N . TYR B 1 325 ? -7.043 -1.848 8.086 1 97.75 325 TYR B N 1
ATOM 5393 C CA . TYR B 1 325 ? -8.172 -1.013 7.68 1 97.75 325 TYR B CA 1
ATOM 5394 C C . TYR B 1 325 ? -8.859 -1.589 6.449 1 97.75 325 TYR B C 1
ATOM 5396 O O . TYR B 1 325 ? -9.188 -0.855 5.512 1 97.75 325 TYR B O 1
ATOM 5404 N N . ASN B 1 326 ? -9.078 -2.891 6.453 1 98.81 326 ASN B N 1
ATOM 5405 C CA . ASN B 1 326 ? -9.555 -3.613 5.277 1 98.81 326 ASN B CA 1
ATOM 5406 C C . ASN B 1 326 ? -10.906 -3.084 4.805 1 98.81 326 ASN B C 1
ATOM 5408 O O . ASN B 1 326 ? -11.812 -2.869 5.613 1 98.81 326 ASN B O 1
ATOM 5412 N N . PRO B 1 327 ? -11.102 -2.879 3.502 1 98.88 327 PRO B N 1
ATOM 5413 C CA . PRO B 1 327 ? -12.312 -2.244 2.973 1 98.88 327 PRO B CA 1
ATOM 5414 C C . PRO B 1 327 ? -13.477 -3.221 2.828 1 98.88 327 PRO B C 1
ATOM 5416 O O . PRO B 1 327 ? -14.602 -2.811 2.516 1 98.88 327 PRO B O 1
ATOM 5419 N N . VAL B 1 328 ? -13.312 -4.484 3.035 1 98.88 328 VAL B N 1
ATOM 5420 C CA . VAL B 1 328 ? -14.352 -5.48 2.822 1 98.88 328 VAL B CA 1
ATOM 5421 C C . VAL B 1 328 ? -15.109 -5.723 4.125 1 98.88 328 VAL B C 1
ATOM 5423 O O . VAL B 1 328 ? -14.523 -6.137 5.125 1 98.88 328 VAL B O 1
ATOM 5426 N N . PRO B 1 329 ? -16.438 -5.504 4.125 1 98.56 329 PRO B N 1
ATOM 5427 C CA . PRO B 1 329 ? -17.219 -5.793 5.336 1 98.56 329 PRO B CA 1
ATOM 5428 C C . PRO B 1 329 ? -17.031 -7.227 5.828 1 98.56 329 PRO B C 1
ATOM 5430 O O . PRO B 1 329 ? -16.984 -8.156 5.02 1 98.56 329 PRO B O 1
ATOM 5433 N N . GLY B 1 330 ? -16.781 -7.383 7.172 1 98.19 330 GLY B N 1
ATOM 5434 C CA . GLY B 1 330 ? -16.719 -8.703 7.773 1 98.19 330 GLY B CA 1
ATOM 5435 C C . GLY B 1 330 ? -15.305 -9.234 7.902 1 98.19 330 GLY B C 1
ATOM 5436 O O . GLY B 1 330 ? -15.062 -10.188 8.648 1 98.19 330 GLY B O 1
ATOM 5437 N N . VAL B 1 331 ? -14.344 -8.656 7.234 1 98.56 331 VAL B N 1
ATOM 5438 C CA . VAL B 1 331 ? -12.977 -9.164 7.242 1 98.56 331 VAL B CA 1
ATOM 5439 C C . VAL B 1 331 ? -12.266 -8.719 8.516 1 98.56 331 VAL B C 1
ATOM 5441 O O . VAL B 1 331 ? -11.414 -9.445 9.047 1 98.56 331 VAL B O 1
ATOM 5444 N N . MET B 1 332 ? -12.602 -7.547 8.992 1 96.75 332 MET B N 1
ATOM 5445 C CA . MET B 1 332 ? -11.93 -6.938 10.141 1 96.75 332 MET B CA 1
ATOM 5446 C C . MET B 1 332 ? -12.93 -6.164 11 1 96.75 332 MET B C 1
ATOM 5448 O O . MET B 1 332 ? -13.781 -5.453 10.477 1 96.75 332 MET B O 1
ATOM 5452 N N . GLU B 1 333 ? -12.82 -6.305 12.328 1 96.25 333 GLU B N 1
ATOM 5453 C CA . GLU B 1 333 ? -13.68 -5.566 13.25 1 96.25 333 GLU B CA 1
ATOM 5454 C C . GLU B 1 333 ? -13.117 -4.184 13.547 1 96.25 333 GLU B C 1
ATOM 5456 O O . GLU B 1 333 ? -11.914 -3.955 13.414 1 96.25 333 GLU B O 1
ATOM 5461 N N . GLY B 1 334 ? -14 -3.227 13.836 1 93.81 334 GLY B N 1
ATOM 5462 C CA . GLY B 1 334 ? -13.562 -1.931 14.328 1 93.81 334 GLY B CA 1
ATOM 5463 C C . GLY B 1 334 ? -13.156 -0.976 13.219 1 93.81 334 GLY B C 1
ATOM 5464 O O . GLY B 1 334 ? -12.492 0.03 13.477 1 93.81 334 GLY B O 1
ATOM 5465 N N . VAL B 1 335 ? -13.461 -1.351 11.977 1 96.5 335 VAL B N 1
ATOM 5466 C CA . VAL B 1 335 ? -13.148 -0.475 10.852 1 96.5 335 VAL B CA 1
ATOM 5467 C C . VAL B 1 335 ? -14.438 -0.012 10.188 1 96.5 335 VAL B C 1
ATOM 5469 O O . VAL B 1 335 ? -15.477 -0.662 10.312 1 96.5 335 VAL B O 1
ATOM 5472 N N . PRO B 1 336 ? -14.406 1.038 9.422 1 97.12 336 PRO B N 1
ATOM 5473 C CA . PRO B 1 336 ? -15.625 1.617 8.852 1 97.12 336 PRO B CA 1
ATOM 5474 C C . PRO B 1 336 ? -16.328 0.668 7.883 1 97.12 336 PRO B C 1
ATOM 5476 O O . PRO B 1 336 ? -17.562 0.708 7.758 1 97.12 336 PRO B O 1
ATOM 5479 N N . SER B 1 337 ? -15.594 -0.198 7.211 1 98.31 337 SER B N 1
ATOM 5480 C CA . SER B 1 337 ? -16.219 -1.127 6.273 1 98.31 337 SER B CA 1
ATOM 5481 C C . SER B 1 337 ? -17.234 -2.016 6.98 1 98.31 337 SER B C 1
ATOM 5483 O O . SER B 1 337 ? -18.188 -2.5 6.355 1 98.31 337 SER B O 1
ATOM 5485 N N . ASN B 1 338 ? -17.094 -2.184 8.305 1 97.56 338 ASN B N 1
ATOM 5486 C CA . ASN B 1 338 ? -18.031 -2.99 9.086 1 97.56 338 ASN B CA 1
ATOM 5487 C C . ASN B 1 338 ? -19.125 -2.133 9.711 1 97.56 338 ASN B C 1
ATOM 5489 O O . ASN B 1 338 ? -19.938 -2.631 10.492 1 97.56 338 ASN B O 1
ATOM 5493 N N . ASN B 1 339 ? -19.172 -0.904 9.445 1 97.38 339 ASN B N 1
ATOM 5494 C CA . ASN B 1 339 ? -20.172 0.051 9.938 1 97.38 339 ASN B CA 1
ATOM 5495 C C . ASN B 1 339 ? -20.734 0.892 8.797 1 97.38 339 ASN B C 1
ATOM 5497 O O . ASN B 1 339 ? -20.828 2.117 8.906 1 97.38 339 ASN B O 1
ATOM 5501 N N . ASN B 1 340 ? -21.031 0.224 7.734 1 97.38 340 ASN B N 1
ATOM 5502 C CA . ASN B 1 340 ? -21.609 0.842 6.547 1 97.38 340 ASN B CA 1
ATOM 5503 C C . ASN B 1 340 ? -20.781 2.037 6.078 1 97.38 340 ASN B C 1
ATOM 5505 O O . ASN B 1 340 ? -21.328 3.039 5.617 1 97.38 340 ASN B O 1
ATOM 5509 N N . TYR B 1 341 ? -19.469 1.974 6.34 1 97.94 341 TYR B N 1
ATOM 5510 C CA . TYR B 1 341 ? -18.5 2.975 5.922 1 97.94 341 TYR B CA 1
ATOM 5511 C C . TYR B 1 341 ? -18.781 4.324 6.57 1 97.94 341 TYR B C 1
ATOM 5513 O O . TYR B 1 341 ? -18.531 5.371 5.973 1 97.94 341 TYR B O 1
ATOM 5521 N N . GLN B 1 342 ? -19.438 4.207 7.668 1 95.5 342 GLN B N 1
ATOM 5522 C CA . GLN B 1 342 ? -19.625 5.402 8.484 1 95.5 342 GLN B CA 1
ATOM 5523 C C . GLN B 1 342 ? -18.453 5.602 9.438 1 95.5 342 GLN B C 1
ATOM 5525 O O . GLN B 1 342 ? -17.875 4.629 9.93 1 95.5 342 GLN B O 1
ATOM 5530 N N . GLY B 1 343 ? -18.156 6.922 9.562 1 89.88 343 GLY B N 1
ATOM 5531 C CA . GLY B 1 343 ? -17.031 7.25 10.414 1 89.88 343 GLY B CA 1
ATOM 5532 C C . GLY B 1 343 ? -15.688 7.109 9.703 1 89.88 343 GLY B C 1
ATOM 5533 O O . GLY B 1 343 ? -15.648 6.938 8.484 1 89.88 343 GLY B O 1
ATOM 5534 N N . GLY B 1 344 ? -14.633 7.41 10.383 1 91.62 344 GLY B N 1
ATOM 5535 C CA . GLY B 1 344 ? -13.297 7.297 9.828 1 91.62 344 GLY B CA 1
ATOM 5536 C C . GLY B 1 344 ? -12.844 8.547 9.094 1 91.62 344 GLY B C 1
ATOM 5537 O O . GLY B 1 344 ? -13.008 9.656 9.594 1 91.62 344 GLY B O 1
ATOM 5538 N N . PHE B 1 345 ? -12.289 8.312 7.969 1 94.5 345 PHE B N 1
ATOM 5539 C CA . PHE B 1 345 ? -11.734 9.398 7.168 1 94.5 345 PHE B CA 1
ATOM 5540 C C . PHE B 1 345 ? -12.57 9.617 5.91 1 94.5 345 PHE B C 1
ATOM 5542 O O . PHE B 1 345 ? -12.492 8.836 4.957 1 94.5 345 PHE B O 1
ATOM 5549 N N . GLY B 1 346 ? -13.273 10.68 5.84 1 95.69 346 GLY B N 1
ATOM 5550 C CA . GLY B 1 346 ? -14.234 10.945 4.777 1 95.69 346 GLY B CA 1
ATOM 5551 C C . GLY B 1 346 ? -13.602 10.992 3.4 1 95.69 346 GLY B C 1
ATOM 5552 O O . GLY B 1 346 ? -12.484 11.484 3.24 1 95.69 346 GLY B O 1
ATOM 5553 N N . THR B 1 347 ? -14.391 10.578 2.387 1 98.5 347 THR B N 1
ATOM 5554 C CA . THR B 1 347 ? -13.945 10.586 0.995 1 98.5 347 THR B CA 1
ATOM 5555 C C . THR B 1 347 ? -13.602 12 0.541 1 98.5 347 THR B C 1
ATOM 5557 O O . THR B 1 347 ? -12.641 12.203 -0.196 1 98.5 347 THR B O 1
ATOM 5560 N N . THR B 1 348 ? -14.328 12.992 0.997 1 97.62 348 THR B N 1
ATOM 5561 C CA . THR B 1 348 ? -14.07 14.383 0.644 1 97.62 348 THR B CA 1
ATOM 5562 C C . THR B 1 348 ? -12.695 14.82 1.143 1 97.62 348 THR B C 1
ATOM 5564 O O . THR B 1 348 ? -11.969 15.531 0.441 1 97.62 348 THR B O 1
ATOM 5567 N N . LEU B 1 349 ? -12.367 14.422 2.332 1 95.44 349 LEU B N 1
ATOM 5568 C CA . LEU B 1 349 ? -11.078 14.789 2.912 1 95.44 349 LEU B CA 1
ATOM 5569 C C . LEU B 1 349 ? -9.938 14.094 2.184 1 95.44 349 LEU B C 1
ATOM 5571 O O . LEU B 1 349 ? -8.883 14.688 1.966 1 95.44 349 LEU B O 1
ATOM 5575 N N . MET B 1 350 ? -10.164 12.805 1.799 1 98 350 MET B N 1
ATOM 5576 C CA . MET B 1 350 ? -9.164 12.086 1.008 1 98 350 MET B CA 1
ATOM 5577 C C . MET B 1 350 ? -8.953 12.766 -0.343 1 98 350 MET B C 1
ATOM 5579 O O . MET B 1 350 ? -7.816 12.961 -0.774 1 98 350 MET B O 1
ATOM 5583 N N . ALA B 1 351 ? -10.086 13.172 -0.961 1 98.69 351 ALA B N 1
ATOM 5584 C CA . ALA B 1 351 ? -10 13.875 -2.24 1 98.69 351 ALA B CA 1
ATOM 5585 C C . ALA B 1 351 ? -9.227 15.18 -2.094 1 98.69 351 ALA B C 1
ATOM 5587 O O . ALA B 1 351 ? -8.406 15.523 -2.947 1 98.69 351 ALA B O 1
ATOM 5588 N N . LYS B 1 352 ? -9.453 15.883 -1.038 1 97.5 352 LYS B N 1
ATOM 5589 C CA . LYS B 1 352 ? -8.75 17.141 -0.773 1 97.5 352 LYS B CA 1
ATOM 5590 C C . LYS B 1 352 ? -7.25 16.906 -0.63 1 97.5 352 LYS B C 1
ATOM 5592 O O . LYS B 1 352 ? -6.445 17.609 -1.246 1 97.5 352 LYS B O 1
ATOM 5597 N N . ASP B 1 353 ? -6.855 15.938 0.2 1 98 353 ASP B N 1
ATOM 5598 C CA . ASP B 1 353 ? -5.441 15.664 0.44 1 98 353 ASP B CA 1
ATOM 5599 C C . ASP B 1 353 ? -4.742 15.211 -0.839 1 98 353 ASP B C 1
ATOM 5601 O O . ASP B 1 353 ? -3.6 15.594 -1.099 1 98 353 ASP B O 1
ATOM 5605 N N . LEU B 1 354 ? -5.453 14.406 -1.627 1 98.88 354 LEU B N 1
ATOM 5606 C CA . LEU B 1 354 ? -4.887 13.984 -2.904 1 98.88 354 LEU B CA 1
ATOM 5607 C C . LEU B 1 354 ? -4.766 15.164 -3.859 1 98.88 354 LEU B C 1
ATOM 5609 O O . LEU B 1 354 ? -3.848 15.219 -4.68 1 98.88 354 LEU B O 1
ATOM 5613 N N . GLY B 1 355 ? -5.691 16.062 -3.738 1 98.75 355 GLY B N 1
ATOM 5614 C CA . GLY B 1 355 ? -5.559 17.297 -4.492 1 98.75 355 GLY B CA 1
ATOM 5615 C C . GLY B 1 355 ? -4.301 18.078 -4.145 1 98.75 355 GLY B C 1
ATOM 5616 O O . GLY B 1 355 ? -3.631 18.609 -5.035 1 98.75 355 GLY B O 1
ATOM 5617 N N . LEU B 1 356 ? -3.99 18.156 -2.91 1 98.69 356 LEU B N 1
ATOM 5618 C CA . LEU B 1 356 ? -2.764 18.812 -2.463 1 98.69 356 LEU B CA 1
ATOM 5619 C C . LEU B 1 356 ? -1.536 18.078 -3.006 1 98.69 356 LEU B C 1
ATOM 5621 O O . LEU B 1 356 ? -0.563 18.719 -3.414 1 98.69 356 LEU B O 1
ATOM 5625 N N . ALA B 1 357 ? -1.584 16.734 -3.023 1 98.81 357 ALA B N 1
ATOM 5626 C CA . ALA B 1 357 ? -0.496 15.953 -3.602 1 98.81 357 ALA B CA 1
ATOM 5627 C C . ALA B 1 357 ? -0.334 16.25 -5.09 1 98.81 357 ALA B C 1
ATOM 5629 O O . ALA B 1 357 ? 0.788 16.406 -5.578 1 98.81 357 ALA B O 1
ATOM 5630 N N . GLN B 1 358 ? -1.447 16.391 -5.754 1 98.69 358 GLN B N 1
ATOM 5631 C CA . GLN B 1 358 ? -1.436 16.688 -7.18 1 98.69 358 GLN B CA 1
ATOM 5632 C C . GLN B 1 358 ? -0.81 18.047 -7.457 1 98.69 358 GLN B C 1
ATOM 5634 O O . GLN B 1 358 ? -0.016 18.203 -8.391 1 98.69 358 GLN B O 1
ATOM 5639 N N . ILE B 1 359 ? -1.177 19 -6.68 1 98.31 359 ILE B N 1
ATOM 5640 C CA . ILE B 1 359 ? -0.62 20.344 -6.816 1 98.31 359 ILE B CA 1
ATOM 5641 C C . ILE B 1 359 ? 0.89 20.312 -6.594 1 98.31 359 ILE B C 1
ATOM 5643 O O . ILE B 1 359 ? 1.656 20.859 -7.391 1 98.31 359 ILE B O 1
ATOM 5647 N N . SER B 1 360 ? 1.31 19.641 -5.566 1 98.44 360 SER B N 1
ATOM 5648 C CA . SER B 1 360 ? 2.729 19.531 -5.242 1 98.44 360 SER B CA 1
ATOM 5649 C C . SER B 1 360 ? 3.494 18.797 -6.34 1 98.44 360 SER B C 1
ATOM 5651 O O . SER B 1 360 ? 4.621 19.172 -6.668 1 98.44 360 SER B O 1
ATOM 5653 N N . ALA B 1 361 ? 2.848 17.766 -6.871 1 98.56 361 ALA B N 1
ATOM 5654 C CA . ALA B 1 361 ? 3.471 17.016 -7.953 1 98.56 361 ALA B CA 1
ATOM 5655 C C . ALA B 1 361 ? 3.682 17.891 -9.188 1 98.56 361 ALA B C 1
ATOM 5657 O O . ALA B 1 361 ? 4.73 17.828 -9.828 1 98.56 361 ALA B O 1
ATOM 5658 N N . THR B 1 362 ? 2.732 18.672 -9.523 1 98 362 THR B N 1
ATOM 5659 C CA . THR B 1 362 ? 2.832 19.578 -10.648 1 98 362 THR B CA 1
ATOM 5660 C C . THR B 1 362 ? 3.928 20.625 -10.414 1 98 362 THR B C 1
ATOM 5662 O O . THR B 1 362 ? 4.762 20.859 -11.281 1 98 362 THR B O 1
ATOM 5665 N N . ASN B 1 363 ? 3.959 21.172 -9.188 1 96.81 363 ASN B N 1
ATOM 5666 C CA . ASN B 1 363 ? 4.91 22.234 -8.844 1 96.81 363 ASN B CA 1
ATOM 5667 C C . ASN B 1 363 ? 6.348 21.719 -8.875 1 96.81 363 ASN B C 1
ATOM 5669 O O . ASN B 1 363 ? 7.27 22.469 -9.195 1 96.81 363 ASN B O 1
ATOM 5673 N N . THR B 1 364 ? 6.508 20.453 -8.57 1 97.19 364 THR B N 1
ATOM 5674 C CA . THR B 1 364 ? 7.852 19.891 -8.5 1 97.19 364 THR B CA 1
ATOM 5675 C C . THR B 1 364 ? 8.18 19.094 -9.758 1 97.19 364 THR B C 1
ATOM 5677 O O . THR B 1 364 ? 9.219 18.438 -9.836 1 97.19 364 THR B O 1
ATOM 5680 N N . LYS B 1 365 ? 7.23 19.016 -10.703 1 96.94 365 LYS B N 1
ATOM 5681 C CA . LYS B 1 365 ? 7.375 18.25 -11.938 1 96.94 365 LYS B CA 1
ATOM 5682 C C . LYS B 1 365 ? 7.66 16.781 -11.633 1 96.94 365 LYS B C 1
ATOM 5684 O O . LYS B 1 365 ? 8.57 16.188 -12.219 1 96.94 365 LYS B O 1
ATOM 5689 N N . SER B 1 366 ? 7.012 16.25 -10.602 1 97.94 366 SER B N 1
ATOM 5690 C CA . SER B 1 366 ? 7.109 14.852 -10.211 1 97.94 366 SER B CA 1
ATOM 5691 C C . SER B 1 366 ? 5.961 14.039 -10.789 1 97.94 366 SER B C 1
ATOM 5693 O O . SER B 1 366 ? 4.801 14.234 -10.422 1 97.94 366 SER B O 1
ATOM 5695 N N . PRO B 1 367 ? 6.223 13.078 -11.727 1 98.25 367 PRO B N 1
ATOM 5696 C CA . PRO B 1 367 ? 5.133 12.25 -12.25 1 98.25 367 PRO B CA 1
ATOM 5697 C C . PRO B 1 367 ? 4.516 11.344 -11.18 1 98.25 367 PRO B C 1
ATOM 5699 O O . PRO B 1 367 ? 5.23 10.609 -10.5 1 98.25 367 PRO B O 1
ATOM 5702 N N . VAL B 1 368 ? 3.188 11.398 -11.039 1 98.69 368 VAL B N 1
ATOM 5703 C CA . VAL B 1 368 ? 2.467 10.562 -10.086 1 98.69 368 VAL B CA 1
ATOM 5704 C C . VAL B 1 368 ? 1.237 9.953 -10.758 1 98.69 368 VAL B C 1
ATOM 5706 O O . VAL B 1 368 ? 0.112 10.133 -10.289 1 98.69 368 VAL B O 1
ATOM 5709 N N . PRO B 1 369 ? 1.411 9.109 -11.781 1 98.81 369 PRO B N 1
ATOM 5710 C CA . PRO B 1 369 ? 0.255 8.602 -12.531 1 98.81 369 PRO B CA 1
ATOM 5711 C C . PRO B 1 369 ? -0.75 7.879 -11.633 1 98.81 369 PRO B C 1
ATOM 5713 O O . PRO B 1 369 ? -1.96 8.07 -11.781 1 98.81 369 PRO B O 1
ATOM 5716 N N . LEU B 1 370 ? -0.336 7.023 -10.727 1 98.94 370 LEU B N 1
ATOM 5717 C CA . LEU B 1 370 ? -1.286 6.352 -9.844 1 98.94 370 LEU B CA 1
ATOM 5718 C C . LEU B 1 370 ? -1.901 7.336 -8.859 1 98.94 370 LEU B C 1
ATOM 5720 O O . LEU B 1 370 ? -3.096 7.262 -8.562 1 98.94 370 LEU B O 1
ATOM 5724 N N . GLY B 1 371 ? -1.04 8.281 -8.305 1 98.88 371 GLY B N 1
ATOM 5725 C CA . GLY B 1 371 ? -1.571 9.312 -7.43 1 98.88 371 GLY B CA 1
ATOM 5726 C C . GLY B 1 371 ? -2.643 10.164 -8.086 1 98.88 371 GLY B C 1
ATOM 5727 O O . GLY B 1 371 ? -3.674 10.453 -7.477 1 98.88 371 GLY B O 1
ATOM 5728 N N . SER B 1 372 ? -2.404 10.5 -9.312 1 98.88 372 SER B N 1
ATOM 5729 C CA . SER B 1 372 ? -3.354 11.305 -10.07 1 98.88 372 SER B CA 1
ATOM 5730 C C . SER B 1 372 ? -4.652 10.547 -10.32 1 98.88 372 SER B C 1
ATOM 5732 O O . SER B 1 372 ? -5.738 11.117 -10.211 1 98.88 372 SER B O 1
ATOM 5734 N N . LEU B 1 373 ? -4.523 9.305 -10.656 1 98.94 373 LEU B N 1
ATOM 5735 C CA . LEU B 1 373 ? -5.719 8.5 -10.891 1 98.94 373 LEU B CA 1
ATOM 5736 C C . LEU B 1 373 ? -6.512 8.312 -9.602 1 98.94 373 LEU B C 1
ATOM 5738 O O . LEU B 1 373 ? -7.742 8.359 -9.617 1 98.94 373 LEU B O 1
ATOM 5742 N N . ALA B 1 374 ? -5.809 8.094 -8.539 1 98.94 374 ALA B N 1
ATOM 5743 C CA . ALA B 1 374 ? -6.477 7.98 -7.246 1 98.94 374 ALA B CA 1
ATOM 5744 C C . ALA B 1 374 ? -7.273 9.242 -6.93 1 98.94 374 ALA B C 1
ATOM 5746 O O . ALA B 1 374 ? -8.422 9.164 -6.484 1 98.94 374 ALA B O 1
ATOM 5747 N N . HIS B 1 375 ? -6.652 10.383 -7.199 1 98.88 375 HIS B N 1
ATOM 5748 C CA . HIS B 1 375 ? -7.324 11.656 -6.98 1 98.88 375 HIS B CA 1
ATOM 5749 C C . HIS B 1 375 ? -8.617 11.742 -7.781 1 98.88 375 HIS B C 1
ATOM 5751 O O . HIS B 1 375 ? -9.664 12.125 -7.25 1 98.88 375 HIS B O 1
ATOM 5757 N N . GLN B 1 376 ? -8.578 11.32 -9.047 1 98.81 376 GLN B N 1
ATOM 5758 C CA . GLN B 1 376 ? -9.75 11.383 -9.914 1 98.81 376 GLN B CA 1
ATOM 5759 C C . GLN B 1 376 ? -10.844 10.445 -9.43 1 98.81 376 GLN B C 1
ATOM 5761 O O . GLN B 1 376 ? -12.023 10.797 -9.445 1 98.81 376 GLN B O 1
ATOM 5766 N N . ILE B 1 377 ? -10.461 9.305 -8.977 1 98.88 377 ILE B N 1
ATOM 5767 C CA . ILE B 1 377 ? -11.43 8.32 -8.5 1 98.88 377 ILE B CA 1
ATOM 5768 C C . ILE B 1 377 ? -12.18 8.883 -7.289 1 98.88 377 ILE B C 1
ATOM 5770 O O . ILE B 1 377 ? -13.414 8.875 -7.258 1 98.88 377 ILE B O 1
ATOM 5774 N N . TYR B 1 378 ? -11.484 9.406 -6.34 1 98.88 378 TYR B N 1
ATOM 5775 C CA . TYR B 1 378 ? -12.141 9.914 -5.141 1 98.88 378 TYR B CA 1
ATOM 5776 C C . TYR B 1 378 ? -12.961 11.164 -5.453 1 98.88 378 TYR B C 1
ATOM 5778 O O . TYR B 1 378 ? -14 11.398 -4.828 1 98.88 378 TYR B O 1
ATOM 5786 N N . ARG B 1 379 ? -12.555 11.977 -6.453 1 98.75 379 ARG B N 1
ATOM 5787 C CA . ARG B 1 379 ? -13.367 13.109 -6.883 1 98.75 379 ARG B CA 1
ATOM 5788 C C . ARG B 1 379 ? -14.688 12.633 -7.473 1 98.75 379 ARG B C 1
ATOM 5790 O O . ARG B 1 379 ? -15.742 13.211 -7.184 1 98.75 379 ARG B O 1
ATOM 5797 N N . ILE B 1 380 ? -14.617 11.609 -8.297 1 98.62 380 ILE B N 1
ATOM 5798 C CA . ILE B 1 380 ? -15.828 11.047 -8.891 1 98.62 380 ILE B CA 1
ATOM 5799 C C . ILE B 1 380 ? -16.734 10.484 -7.793 1 98.62 380 ILE B C 1
ATOM 5801 O O . ILE B 1 380 ? -17.953 10.664 -7.828 1 98.62 380 ILE B O 1
ATOM 5805 N N . MET B 1 381 ? -16.125 9.852 -6.832 1 98.62 381 MET B N 1
ATOM 5806 C CA . MET B 1 381 ? -16.875 9.297 -5.715 1 98.62 381 MET B CA 1
ATOM 5807 C C . MET B 1 381 ? -17.641 10.391 -4.977 1 98.62 381 MET B C 1
ATOM 5809 O O . MET B 1 381 ? -18.797 10.211 -4.617 1 98.62 381 MET B O 1
ATOM 5813 N N . CYS B 1 382 ? -16.953 11.539 -4.707 1 98.44 382 CYS B N 1
ATOM 5814 C CA . CYS B 1 382 ? -17.609 12.656 -4.035 1 98.44 382 CYS B CA 1
ATOM 5815 C C . CYS B 1 382 ? -18.828 13.117 -4.809 1 98.44 382 CYS B C 1
ATOM 5817 O O . CYS B 1 382 ? -19.859 13.453 -4.211 1 98.44 382 CYS B O 1
ATOM 5819 N N . ALA B 1 383 ? -18.781 13.062 -6.129 1 97.88 383 ALA B N 1
ATOM 5820 C CA . ALA B 1 383 ? -19.875 13.508 -6.988 1 97.88 383 ALA B CA 1
ATOM 5821 C C . ALA B 1 383 ? -20.969 12.461 -7.066 1 97.88 383 ALA B C 1
ATOM 5823 O O . ALA B 1 383 ? -22.109 12.766 -7.441 1 97.88 383 ALA B O 1
ATOM 5824 N N . LYS B 1 384 ? -20.672 11.242 -6.664 1 97.38 384 LYS B N 1
ATOM 5825 C CA . LYS B 1 384 ? -21.609 10.148 -6.84 1 97.38 384 LYS B CA 1
ATOM 5826 C C . LYS B 1 384 ? -22.203 9.711 -5.504 1 97.38 384 LYS B C 1
ATOM 5828 O O . LYS B 1 384 ? -22.609 8.555 -5.34 1 97.38 384 LYS B O 1
ATOM 5833 N N . GLY B 1 385 ? -22.109 10.555 -4.477 1 96.44 385 GLY B N 1
ATOM 5834 C CA . GLY B 1 385 ? -22.844 10.32 -3.246 1 96.44 385 GLY B CA 1
ATOM 5835 C C . GLY B 1 385 ? -22 9.68 -2.16 1 96.44 385 GLY B C 1
ATOM 5836 O O . GLY B 1 385 ? -22.516 9.305 -1.104 1 96.44 385 GLY B O 1
ATOM 5837 N N . TYR B 1 386 ? -20.656 9.555 -2.373 1 98.06 386 TYR B N 1
ATOM 5838 C CA . TYR B 1 386 ? -19.797 8.898 -1.393 1 98.06 386 TYR B CA 1
ATOM 5839 C C . TYR B 1 386 ? -19.062 9.922 -0.546 1 98.06 386 TYR B C 1
ATOM 5841 O O . TYR B 1 386 ? -18.203 9.562 0.277 1 98.06 386 TYR B O 1
ATOM 5849 N N . ALA B 1 387 ? -19.359 11.172 -0.649 1 97.75 387 ALA B N 1
ATOM 5850 C CA . ALA B 1 387 ? -18.578 12.273 -0.09 1 97.75 387 ALA B CA 1
ATOM 5851 C C . ALA B 1 387 ? -18.406 12.109 1.418 1 97.75 387 ALA B C 1
ATOM 5853 O O . ALA B 1 387 ? -17.312 12.328 1.954 1 97.75 387 ALA B O 1
ATOM 5854 N N . GLN B 1 388 ? -19.422 11.656 2.107 1 96.19 388 GLN B N 1
ATOM 5855 C CA . GLN B 1 388 ? -19.406 11.617 3.566 1 96.19 388 GLN B CA 1
ATOM 5856 C C . GLN B 1 388 ? -19.047 10.227 4.078 1 96.19 388 GLN B C 1
ATOM 5858 O O . GLN B 1 388 ? -18.797 10.047 5.27 1 96.19 388 GLN B O 1
ATOM 5863 N N . LYS B 1 389 ? -18.938 9.25 3.164 1 98.12 389 LYS B N 1
ATOM 5864 C CA . LYS B 1 389 ? -18.531 7.902 3.555 1 98.12 389 LYS B CA 1
ATOM 5865 C C . LYS B 1 389 ? -17.016 7.824 3.723 1 98.12 389 LYS B C 1
ATOM 5867 O O . LYS B 1 389 ? -16.281 8.648 3.18 1 98.12 389 LYS B O 1
ATOM 5872 N N . ASP B 1 390 ? -16.641 6.883 4.531 1 98 390 ASP B N 1
ATOM 5873 C CA . ASP B 1 390 ? -15.211 6.602 4.672 1 98 390 ASP B CA 1
ATOM 5874 C C . ASP B 1 390 ? -14.57 6.32 3.312 1 98 390 ASP B C 1
ATOM 5876 O O . ASP B 1 390 ? -15.195 5.719 2.439 1 98 390 ASP B O 1
ATOM 5880 N N . PHE B 1 391 ? -13.328 6.703 3.184 1 98.62 391 PHE B N 1
ATOM 5881 C CA . PHE B 1 391 ? -12.641 6.566 1.906 1 98.62 391 PHE B CA 1
ATOM 5882 C C . PHE B 1 391 ? -12.531 5.102 1.503 1 98.62 391 PHE B C 1
ATOM 5884 O O . PHE B 1 391 ? -12.336 4.789 0.326 1 98.62 391 PHE B O 1
ATOM 5891 N N . SER B 1 392 ? -12.648 4.117 2.369 1 98.81 392 SER B N 1
ATOM 5892 C CA . SER B 1 392 ? -12.617 2.695 2.049 1 98.81 392 SER B CA 1
ATOM 5893 C C . SER B 1 392 ? -13.883 2.266 1.32 1 98.81 392 SER B C 1
ATOM 5895 O O . SER B 1 392 ? -13.953 1.163 0.772 1 98.81 392 SER B O 1
ATOM 5897 N N . SER B 1 393 ? -14.875 3.193 1.202 1 98.88 393 SER B N 1
ATOM 5898 C CA . SER B 1 393 ? -16.094 2.902 0.449 1 98.88 393 SER B CA 1
ATOM 5899 C C . SER B 1 393 ? -15.805 2.812 -1.046 1 98.88 393 SER B C 1
ATOM 5901 O O . SER B 1 393 ? -16.703 2.48 -1.834 1 98.88 393 SER B O 1
ATOM 5903 N N . VAL B 1 394 ? -14.586 3.064 -1.401 1 98.88 394 VAL B N 1
ATOM 5904 C CA . VAL B 1 394 ? -14.172 2.908 -2.791 1 98.88 394 VAL B CA 1
ATOM 5905 C C . VAL B 1 394 ? -14.461 1.483 -3.26 1 98.88 394 VAL B C 1
ATOM 5907 O O . VAL B 1 394 ? -14.742 1.256 -4.438 1 98.88 394 VAL B O 1
ATOM 5910 N N . LEU B 1 395 ? -14.438 0.516 -2.361 1 98.81 395 LEU B N 1
ATOM 5911 C CA . LEU B 1 395 ? -14.836 -0.842 -2.719 1 98.81 395 LEU B CA 1
ATOM 5912 C C . LEU B 1 395 ? -16.25 -0.867 -3.271 1 98.81 395 LEU B C 1
ATOM 5914 O O . LEU B 1 395 ? -16.516 -1.495 -4.301 1 98.81 395 LEU B O 1
ATOM 5918 N N . GLN B 1 396 ? -17.141 -0.188 -2.512 1 98.19 396 GLN B N 1
ATOM 5919 C CA . GLN B 1 396 ? -18.531 -0.126 -2.963 1 98.19 396 GLN B CA 1
ATOM 5920 C C . GLN B 1 396 ? -18.641 0.56 -4.32 1 98.19 396 GLN B C 1
ATOM 5922 O O . GLN B 1 396 ? -19.375 0.106 -5.195 1 98.19 396 GLN B O 1
ATOM 5927 N N . PHE B 1 397 ? -17.922 1.579 -4.469 1 98.5 397 PHE B N 1
ATOM 5928 C CA . PHE B 1 397 ? -17.922 2.334 -5.715 1 98.5 397 PHE B CA 1
ATOM 5929 C C . PHE B 1 397 ? -17.484 1.453 -6.879 1 98.5 397 PHE B C 1
ATOM 5931 O O . PHE B 1 397 ? -18.109 1.451 -7.938 1 98.5 397 PHE B O 1
ATOM 5938 N N . LEU B 1 398 ? -16.453 0.643 -6.672 1 97.69 398 LEU B N 1
ATOM 5939 C CA . LEU B 1 398 ? -15.914 -0.233 -7.707 1 97.69 398 LEU B CA 1
ATOM 5940 C C . LEU B 1 398 ? -16.891 -1.366 -8.016 1 97.69 398 LEU B C 1
ATOM 5942 O O . LEU B 1 398 ? -16.969 -1.825 -9.156 1 97.69 398 LEU B O 1
ATOM 5946 N N . ARG B 1 399 ? -17.641 -1.826 -7.051 1 95.56 399 ARG B N 1
ATOM 5947 C CA . ARG B 1 399 ? -18.578 -2.93 -7.238 1 95.56 399 ARG B CA 1
ATOM 5948 C C . ARG B 1 399 ? -19.828 -2.473 -8 1 95.56 399 ARG B C 1
ATOM 5950 O O . ARG B 1 399 ? -20.484 -3.275 -8.672 1 95.56 399 ARG B O 1
ATOM 5957 N N . GLU B 1 400 ? -20.203 -1.234 -7.836 1 87.25 400 GLU B N 1
ATOM 5958 C CA . GLU B 1 400 ? -21.359 -0.688 -8.523 1 87.25 400 GLU B CA 1
ATOM 5959 C C . GLU B 1 400 ? -21.047 -0.37 -9.984 1 87.25 400 GLU B C 1
ATOM 5961 O O . GLU B 1 400 ? -21.953 -0.262 -10.812 1 87.25 400 GLU B O 1
ATOM 5966 N N . GLU B 1 401 ? -19.828 -0.167 -10.312 1 74.38 401 GLU B N 1
ATOM 5967 C CA . GLU B 1 401 ? -19.422 0.096 -11.688 1 74.38 401 GLU B CA 1
ATOM 5968 C C . GLU B 1 401 ? -19.312 -1.197 -12.492 1 74.38 401 GLU B C 1
ATOM 5970 O O . GLU B 1 401 ? -19.703 -1.246 -13.656 1 74.38 401 GLU B O 1
#

Organism: Crotalus adamanteus (NCBI:txid8729)

InterPro domains:
  IPR002204 3-hydroxyisobutyrate dehydrogenase-related, conserved site [PS00895] (112-125)
  IPR006115 6-phosphogluconate dehydrogenase, NADP-binding [PF03446] (110-268)
  IPR008927 6-phosphogluconate dehydrogenase-like, C-terminal domain superfamily [SSF48179] (269-400)
  IPR011548 3-hydroxyisobutyrate dehydrogenase [TIGR01692] (112-399)
  IPR013328 6-phosphogluconate dehydrogenase, domain 2 [G3DSA:1.10.1040.10] (271-401)
  IPR029154 3-hydroxyisobutyrate dehydrogenase-like, NAD-binding domain [PF14833] (271-397)
  IPR036291 NAD(P)-binding domain superfamily [SSF51735] (109-270)

Nearest PDB structures (foldseek):
  2gf2-assembly1_A  TM=9.962E-01  e=5.783E-52  Homo sapiens
  1vpd-assembly1_A  TM=9.188E-01  e=2.407E-30  Salmonella enterica subsp. enterica serovar Typhimurium
  5xvh-assembly1_A-2  TM=8.957E-01  e=1.128E-30  Pyrobaculum calidifontis JCM 11548
  3w6z-assembly1_A  TM=8.950E-01  e=3.415E-30  Pyrobaculum calidifontis JCM 11548
  3doj-assembly1_A  TM=9.112E-01  e=2.551E-28  Arabidopsis thaliana

pLDDT: mean 77.02, std 33.87, range [13.31, 98.94]

Solvent-accessible surface area (backbone atoms only — not comparable to full-atom values): 44281 Å² total; per-residue (Å²): 138,79,78,73,78,80,76,78,76,74,79,72,79,76,75,80,76,77,69,86,77,78,82,72,86,72,85,72,87,74,83,71,87,81,78,83,75,86,70,92,77,91,87,84,89,80,83,88,82,81,90,80,90,81,87,84,90,74,88,82,80,89,84,94,84,83,92,77,90,80,88,89,82,82,90,84,74,90,81,80,78,74,71,75,71,68,73,67,56,64,61,49,50,59,44,44,60,58,48,66,55,51,69,69,71,72,45,69,51,32,17,38,36,31,38,49,79,52,24,38,35,32,53,51,30,36,42,73,70,50,30,46,46,33,32,28,51,96,48,66,76,54,44,48,66,40,48,73,71,67,34,48,73,45,92,35,44,19,55,29,22,64,72,24,52,35,36,39,34,35,45,88,37,56,71,51,48,48,42,45,39,70,34,97,55,2,25,69,76,38,47,45,69,71,18,44,37,38,35,37,31,69,46,47,35,67,55,47,41,51,52,26,56,57,31,44,76,54,45,23,45,42,29,30,32,18,69,47,67,59,52,67,20,22,63,70,25,49,15,35,32,28,27,4,21,65,72,88,50,42,63,69,50,45,65,59,48,51,43,27,13,73,38,80,42,84,43,42,51,54,19,20,5,29,38,51,51,31,31,26,50,33,25,27,47,37,38,39,51,34,41,28,33,29,51,52,42,29,41,72,60,66,34,51,64,55,59,48,43,50,52,25,55,74,42,65,30,22,29,33,35,55,70,73,48,39,44,52,60,80,61,48,83,97,32,31,35,60,48,84,18,46,56,87,55,32,18,48,57,51,26,50,44,27,46,44,38,48,53,51,24,60,76,63,71,38,67,38,72,60,47,51,50,40,28,51,51,35,46,51,36,39,75,69,76,37,28,75,27,13,51,52,41,52,36,58,56,48,71,73,106,135,85,75,76,80,80,78,79,79,79,79,77,80,72,81,80,71,75,80,86,79,81,78,74,84,75,75,77,85,72,80,72,84,70,80,76,80,77,76,79,70,88,74,86,85,76,86,82,82,86,79,80,75,88,81,83,87,71,90,78,89,77,78,93,76,79,87,78,88,79,86,87,83,78,90,84,72,91,83,81,78,74,75,73,73,68,74,64,54,63,62,48,48,57,45,45,60,60,49,66,52,54,71,65,72,72,46,72,49,32,18,37,36,30,38,49,80,51,26,38,34,34,53,50,29,35,42,74,71,50,29,45,46,34,31,28,52,95,48,66,77,55,43,48,66,40,47,72,72,69,34,46,72,45,93,34,44,20,55,30,21,64,73,23,54,35,36,40,34,34,44,87,37,57,69,51,47,49,41,45,38,70,34,97,56,2,26,69,77,38,46,45,69,71,19,44,37,37,36,36,31,72,47,47,34,66,57,47,39,50,50,27,55,58,32,44,76,55,46,23,45,42,27,29,32,17,68,47,66,59,52,68,20,20,63,68,26,49,16,34,32,28,28,4,22,66,72,88,51,42,64,66,50,45,64,58,47,53,44,26,14,73,40,79,43,84,42,42,51,54,19,20,5,29,36,51,51,30,32,26,51,34,26,27,47,36,38,38,51,32,42,29,34,29,52,53,43,31,41,72,62,64,32,51,63,56,58,49,43,51,53,25,56,75,42,66,31,21,27,35,33,55,71,74,47,40,43,52,63,79,62,47,84,97,32,30,34,60,48,84,17,44,57,86,56,30,17,48,58,52,25,50,44,26,47,43,37,48,52,52,23,60,75,62,72,39,67,39,71,60,46,51,49,40,29,51,51,35,47,51,36,39,76,69,76,37,30,76,27,13,53,52,42,51,36,58,54,49,72,74,104